Protein AF-0000000079972178 (afdb_homodimer)

Nearest PDB structures (foldseek):
  8ex5-assembly1_A  TM=1.505E-01  e=4.177E-01  Homo sapiens
  8ex5-assembly1_A  TM=1.492E-01  e=4.693E-01  Homo sapiens
  5vkq-assembly1_A  TM=1.082E-01  e=9.577E+00  Drosophila melanogaster

Solvent-accessible surface area (backbone atoms only — not comparable to full-atom values): 44166 Å² total; per-residue (Å²): 116,69,73,61,49,54,52,50,52,55,50,65,38,71,70,68,71,46,70,82,56,60,73,91,51,39,32,58,31,10,51,38,16,53,45,40,55,24,51,50,48,26,58,51,31,45,69,74,38,28,32,25,27,43,89,39,68,30,82,67,69,59,65,69,32,46,50,36,15,52,68,45,11,67,79,51,28,20,63,67,46,51,54,51,44,50,44,23,52,47,31,32,52,71,50,45,65,38,73,75,38,78,46,62,68,51,45,30,48,50,57,56,28,50,54,39,43,54,44,48,38,49,50,52,49,50,50,51,41,44,53,59,43,40,73,39,84,54,57,68,51,48,49,48,33,59,75,71,63,46,70,58,58,71,69,47,45,61,50,89,46,68,62,25,46,50,36,16,61,56,41,45,80,68,50,88,62,61,49,52,53,20,30,44,14,43,35,31,50,84,55,60,55,31,55,58,25,49,48,56,48,49,48,50,54,50,53,57,50,54,58,43,45,79,61,35,30,69,70,52,39,54,52,50,50,50,50,49,26,52,51,22,46,38,58,65,39,66,49,25,45,27,47,46,19,38,51,52,40,46,32,57,75,71,57,53,35,45,61,48,39,61,50,34,54,66,61,84,91,46,61,42,53,43,60,63,58,29,49,49,30,28,49,53,12,50,50,47,43,45,43,25,61,50,71,36,50,89,54,53,65,58,69,57,38,76,20,44,19,76,61,34,75,13,41,55,15,77,82,64,66,81,83,36,86,68,80,49,68,38,48,46,30,30,47,51,15,50,48,54,46,47,70,54,34,65,70,56,29,56,61,25,48,34,64,70,32,28,56,41,20,75,39,29,67,32,38,66,61,40,40,38,51,45,43,66,43,60,29,46,52,49,34,51,54,37,44,73,73,66,46,53,69,68,61,30,47,52,53,33,48,68,50,41,52,59,48,39,54,51,50,17,51,51,42,26,61,68,33,49,46,39,22,53,52,48,23,54,52,51,51,52,59,46,44,106,119,67,73,61,48,53,52,48,52,56,50,65,38,72,70,70,72,45,71,83,55,60,75,89,51,39,33,58,30,9,52,37,16,53,45,39,55,23,49,50,48,26,57,50,31,45,69,75,38,30,32,25,28,42,88,38,69,32,84,67,69,58,64,69,32,44,50,36,14,50,70,46,10,66,77,50,28,20,62,65,47,52,53,51,45,49,45,22,51,49,31,33,53,71,49,46,65,36,75,74,39,79,47,64,67,50,45,32,49,50,58,56,28,50,52,38,44,53,45,48,40,49,51,52,51,50,50,51,41,44,52,59,43,39,74,39,83,53,56,69,51,48,48,49,32,60,74,70,64,46,69,58,58,70,68,46,46,62,52,88,45,67,60,27,46,51,36,16,62,54,40,44,80,69,49,88,62,62,50,50,53,20,30,43,13,42,35,31,50,83,54,59,55,32,54,57,25,50,48,56,49,48,46,50,55,50,53,59,50,56,56,43,45,79,62,35,32,69,72,52,39,54,53,50,49,50,51,48,26,51,53,22,46,39,58,64,40,64,50,26,45,25,47,47,19,38,51,50,40,47,31,56,75,71,56,53,36,46,61,50,40,60,50,33,53,67,61,83,94,47,61,40,52,44,61,65,58,28,49,49,32,29,49,52,13,51,49,46,42,44,41,25,60,51,69,38,51,89,54,53,65,56,68,57,38,76,18,45,19,78,63,34,77,12,41,55,15,77,82,66,68,82,82,36,85,71,80,48,69,39,47,45,29,28,47,51,15,49,48,53,45,47,68,52,34,63,69,54,28,55,62,25,48,34,64,70,32,28,58,40,19,75,36,28,68,32,38,65,63,41,40,37,51,46,43,66,44,62,30,47,52,49,34,52,55,36,45,72,73,65,47,54,69,68,60,30,46,52,53,33,50,68,50,42,51,60,49,37,54,52,50,18,51,49,44,27,60,67,31,50,47,39,22,54,52,48,23,54,51,50,50,53,61,44,44,107

Secondary structure (DSSP, 8-state):
-HHHHHHHHHHH-SSGGGGG--GGGHHHHHHHHHHHHHHHHHHHHHHH-GGGSTT-S-----HHHHHHIIIIITTSS-HHHHHHHHHHHHHHHHTHHHHH---HHHHHHHHHHHHHHHHHHHHHHHHHHHHHHHSS--HHHHHHHHHHT--SS-PPPP--SHHHHHHHHHHTTT--S-GGGSHHHHHSGGG-THHHHHHHHHHHHHHHHHHHGGGS-HHHHHHHHHHHHHHHHHTT-THHHHHHHHHHHHHHHHS-HHHHHHH-EEETTEEE-SHHHHHHHHHHHHHHHIIIIII-GGGTTGGGGGSB-TTTTSSBSTT--TTS----HHHHHHHHHHHHHHHH-HHHHHHHT-HHHHHHHHTHHHHHHHHHHHIIIIIHHHHHHHHHTT--HHHHHHHHHHHHHHHHHHHHHHHIIIIIHHHHHHHHHHHHHHH-/-HHHHHHHHHHH-SSGGGGG--GGGHHHHHHHHHHHHHHHHHHHHHHH-GGGSTT-S-----HHHHHHIIIIITTSS-HHHHHHHHHHHHHHHHTHHHHH---HHHHHHHHHHHHHHHHHHHHHHHHHHHHHHHSS--HHHHHHHHHHT--SS-PPPP--SHHHHHHHHHHTTT--S-GGGSHHHHHSGGG-THHHHHHHHHHHHHHHHHHHGGGS-HHHHHHHHHHHHHHHHHTT-THHHHHHHHHHHHHHHHS-HHHHHHH-EEETTEEE-SHHHHHHHHHHHHHHHIIIIII-GGGTTGGGGGSB-TTTTSSBSTT--TTS----HHHHHHHHHHHHHHHH-HHHHHHHT-HHHHHHHHTHHHHHHHHHHHIIIIIHHHHHHHHHTT--HHHHHHHHHHHHHHHHHHHHHHHIIIIIHHHHHHHHHHHHHHH-

Sequence (872 aa):
MSLQDNRLSAFFSSKSYDAGRIASHDYLLGLRGILVIQSFLFVFFQTFLPAAVADSKNTEGPLYQIVFRKLFSVLFWNESLIYSFIIFISARTVCLPFLKNTSRAVCSSSIFRRNVRLWIPTFAIFSLSAAAFSTTSTDYITEFLTVTGNISTTTPMRLRNFLVYFNSMFDIFWLTKWYGSQAANKAFPSGTLWIVSVLYQQSYTVYMTMIIVPYTRKSWRVKALLFFILTAWWVQSWAWYSITGLLIADAVCNMNFQFRSRCGFRVGKIGIPMWPLYAVLVFVGVLLQYLFIAWKPEKRDNELYGHTGLYTDGSLNEKVDVEQPQARVDNYLIILGVMLWVETYEGVQSLLKCKILVEMGKRSFSVFLVQPVLIYTAGIKMYMQMHATGANHEAATFACLVVCLPLVALASEIFYRAFDLPSIAIAKEVWEWVRKMSLQDNRLSAFFSSKSYDAGRIASHDYLLGLRGILVIQSFLFVFFQTFLPAAVADSKNTEGPLYQIVFRKLFSVLFWNESLIYSFIIFISARTVCLPFLKNTSRAVCSSSIFRRNVRLWIPTFAIFSLSAAAFSTTSTDYITEFLTVTGNISTTTPMRLRNFLVYFNSMFDIFWLTKWYGSQAANKAFPSGTLWIVSVLYQQSYTVYMTMIIVPYTRKSWRVKALLFFILTAWWVQSWAWYSITGLLIADAVCNMNFQFRSRCGFRVGKIGIPMWPLYAVLVFVGVLLQYLFIAWKPEKRDNELYGHTGLYTDGSLNEKVDVEQPQARVDNYLIILGVMLWVETYEGVQSLLKCKILVEMGKRSFSVFLVQPVLIYTAGIKMYMQMHATGANHEAATFACLVVCLPLVALASEIFYRAFDLPSIAIAKEVWEWVRK

Radius of gyration: 29.61 Å; Cα contacts (8 Å, |Δi|>4): 1288; chains: 2; bounding box: 57×90×88 Å

pLDDT: mean 90.45, std 12.61, range [32.09, 98.75]

Foldseek 3Di:
DVVVVVVVVVLLDPVVLCPVPPLVVLLLLLVLLLLLQLQLVQLLCLQQPQCQAFPGPCVDDDPVSLVNNLPPNLPRNHPLLSLLLVLLSLLLPLCQQCLVPVDPLSLVLSLLLVCLLLLFLLVVLLVVLLCQQQVDPLVLSVVLCVVSVNPRFDRADHQPDVVSSVVLSVVLQVDQDPLQPGNSLSNFFPSSSSSSSLSNVLSVVSSVLSVPQVPDDPVVSLVVLVVVLVVCVQQQHSNVSSSLSVSLSCCLSPVVNLVDQQQDDDPDPDRDHNLVVLVVLQVVLSVVSSCCRNNNVVCVCVQQQNHFCPPDDRHGVPPD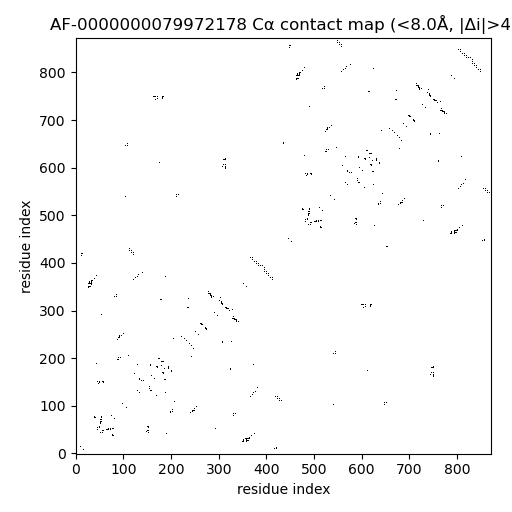DPSGNGDDSSSSSNSSSVVSCCSRDVVSSVVSSDPSSSVSSLLSVLLSSQLRSCCSRVVSVQLVVCVVVPDDSVVSSVVSCVPSVVVSVVRSVVSCSVTNSSSSVVSVVVSVVVVD/DVVVVVVVVVLLDPVVLCVVPPLVVLLLLLVLLLLLQLQLVQLLCLQQPQCLAFPGPCVDDDPVSLVNNLPPNLPRNHPLLSLLLVLLSLLLPLCQQCLVPVDPLSLVLSLLLVCLLLLFLLVVLLVVLLCQDQVDPLVLSVVLCVVSVNPRFDGADHQPDVVSSVVLSVVLQVDDDPLQPGNSLSNFFPSSSSSSSLSNVLSVVSSVLSVPQVPDDPVVSLVVLVVVLVVCVQAQHSNVSSSVSVSLSNCLSPVVNLVDQQQDDDPDPDRDHNLVVLVVLQVVLSVVSSCCRNNNVVCVCVQQQNHFCPPDDRHGVPPDDPSGRGDDSSSSSNSSSVVSCCSHDPVSSVVSSDPSSSVSSLLSVLLSSQLRSCCSPVVSVQLVVCVVVPDDSVVSSVVSCVPSVVVSVVRSVVSCSVTNSSSSVVSVVVSVVVVD

Structure (mmCIF, N/CA/C/O backbone):
data_AF-0000000079972178-model_v1
#
loop_
_entity.id
_entity.type
_entity.pdbx_description
1 polymer 'Acyltransferase 3 domain-containing protein'
#
loop_
_atom_site.group_PDB
_atom_site.id
_atom_site.type_symbol
_atom_site.label_atom_id
_atom_site.label_alt_id
_atom_site.label_comp_id
_atom_site.label_asym_id
_atom_site.label_entity_id
_atom_site.label_seq_id
_atom_site.pdbx_PDB_ins_code
_atom_site.Cartn_x
_atom_site.Cartn_y
_atom_site.Cartn_z
_atom_site.occupancy
_atom_site.B_iso_or_equiv
_atom_site.auth_seq_id
_atom_site.auth_comp_id
_atom_site.auth_asym_id
_atom_site.auth_atom_id
_atom_site.pdbx_PDB_model_num
ATOM 1 N N . MET A 1 1 ? -22.094 -36.125 22.297 1 33.69 1 MET A N 1
ATOM 2 C CA . MET A 1 1 ? -20.953 -36.688 21.547 1 33.69 1 MET A CA 1
ATOM 3 C C . MET A 1 1 ? -21.312 -36.844 20.078 1 33.69 1 MET A C 1
ATOM 5 O O . MET A 1 1 ? -20.438 -36.719 19.219 1 33.69 1 MET A O 1
ATOM 9 N N . SER A 1 2 ? -22.531 -37.156 19.781 1 43.5 2 SER A N 1
ATOM 10 C CA . SER A 1 2 ? -22.969 -37.531 18.438 1 43.5 2 SER A CA 1
ATOM 11 C C . SER A 1 2 ? -23.141 -36.281 17.578 1 43.5 2 SER A C 1
ATOM 13 O O . SER A 1 2 ? -22.875 -36.312 16.375 1 43.5 2 SER A O 1
ATOM 15 N N . LEU A 1 3 ? -23.672 -35.188 18.109 1 45.03 3 LEU A N 1
ATOM 16 C CA . LEU A 1 3 ? -23.906 -33.969 17.328 1 45.03 3 LEU A CA 1
ATOM 17 C C . LEU A 1 3 ? -22.578 -33.312 16.953 1 45.03 3 LEU A C 1
ATOM 19 O O . LEU A 1 3 ? -22.5 -32.625 15.93 1 45.03 3 LEU A O 1
ATOM 23 N N . GLN A 1 4 ? -21.562 -33.5 17.797 1 42.53 4 GLN A N 1
ATOM 24 C CA . GLN A 1 4 ? -20.25 -32.906 17.531 1 42.53 4 GLN A CA 1
ATOM 25 C C . GLN A 1 4 ? -19.531 -33.625 16.406 1 42.53 4 GLN A C 1
ATOM 27 O O . GLN A 1 4 ? -18.75 -33.031 15.672 1 42.53 4 GLN A O 1
ATOM 32 N N . ASP A 1 5 ? -19.75 -34.938 16.359 1 45.69 5 ASP A N 1
ATOM 33 C CA . ASP A 1 5 ? -19.094 -35.75 15.344 1 45.69 5 ASP A CA 1
ATOM 34 C C . ASP A 1 5 ? -19.594 -35.406 13.945 1 45.69 5 ASP A C 1
ATOM 36 O O . ASP A 1 5 ? -18.812 -35.375 12.984 1 45.69 5 ASP A O 1
ATOM 40 N N . ASN A 1 6 ? -20.844 -35.094 13.805 1 43.38 6 ASN A N 1
ATOM 41 C CA . ASN A 1 6 ? -21.375 -34.812 12.477 1 43.38 6 ASN A CA 1
ATOM 42 C C . ASN A 1 6 ? -20.875 -33.438 11.977 1 43.38 6 ASN A C 1
ATOM 44 O O . ASN A 1 6 ? -20.859 -33.188 10.773 1 43.38 6 ASN A O 1
ATOM 48 N N . ARG A 1 7 ? -20.672 -32.656 12.883 1 46.34 7 ARG A N 1
ATOM 49 C CA . ARG A 1 7 ? -20.172 -31.344 12.461 1 46.34 7 ARG A CA 1
ATOM 50 C C . ARG A 1 7 ? -18.734 -31.438 11.961 1 46.34 7 ARG A C 1
ATOM 52 O O . ARG A 1 7 ? -18.359 -30.75 11.008 1 46.34 7 ARG A O 1
ATOM 59 N N . LEU A 1 8 ? -18.047 -32.344 12.594 1 43.62 8 LEU A N 1
ATOM 60 C CA . LEU A 1 8 ? -16.672 -32.531 12.18 1 43.62 8 LEU A CA 1
ATOM 61 C C . LEU A 1 8 ? -16.594 -33.219 10.828 1 43.62 8 LEU A C 1
ATOM 63 O O . LEU A 1 8 ? -15.742 -32.875 10 1 43.62 8 LEU A O 1
ATOM 67 N N . SER A 1 9 ? -17.312 -34.25 10.734 1 45.38 9 SER A N 1
ATOM 68 C CA . SER A 1 9 ? -17.297 -34.906 9.43 1 45.38 9 SER A CA 1
ATOM 69 C C . SER A 1 9 ? -17.781 -33.969 8.328 1 45.38 9 SER A C 1
ATOM 71 O O . SER A 1 9 ? -17.281 -34.031 7.207 1 45.38 9 SER A O 1
ATOM 73 N N . ALA A 1 10 ? -18.75 -33.281 8.633 1 46.72 10 ALA A N 1
ATOM 74 C CA . ALA A 1 10 ? -19.25 -32.312 7.645 1 46.72 10 ALA A CA 1
ATOM 75 C C . ALA A 1 10 ? -18.188 -31.25 7.34 1 46.72 10 ALA A C 1
ATOM 77 O O . ALA A 1 10 ? -18.109 -30.75 6.219 1 46.72 10 ALA A O 1
ATOM 78 N N . PHE A 1 11 ? -17.438 -31.062 8.367 1 45.28 11 PHE A N 1
ATOM 79 C CA . PHE A 1 11 ? -16.328 -30.109 8.258 1 45.28 11 PHE A CA 1
ATOM 80 C C . PHE A 1 11 ? -15.289 -30.609 7.273 1 45.28 11 PHE A C 1
ATOM 82 O O . PHE A 1 11 ? -14.609 -29.812 6.617 1 45.28 11 PHE A O 1
ATOM 89 N N . PHE A 1 12 ? -15.148 -31.891 7.203 1 44.22 12 PHE A N 1
ATOM 90 C CA . PHE A 1 12 ? -14.117 -32.469 6.355 1 44.22 12 PHE A CA 1
ATOM 91 C C . PHE A 1 12 ? -14.688 -32.875 5 1 44.22 12 PHE A C 1
ATOM 93 O O . PHE A 1 12 ? -13.945 -33.312 4.113 1 44.22 12 PHE A O 1
ATOM 100 N N . SER A 1 13 ? -15.922 -32.812 4.914 1 44.81 13 SER A N 1
ATOM 101 C CA . SER A 1 13 ? -16.438 -33.25 3.627 1 44.81 13 SER A CA 1
ATOM 102 C C . SER A 1 13 ? -16.344 -32.156 2.572 1 44.81 13 SER A C 1
ATOM 104 O O . SER A 1 13 ? -16.656 -31 2.842 1 44.81 13 SER A O 1
ATOM 106 N N . SER A 1 14 ? -15.648 -32.469 1.562 1 47.78 14 SER A N 1
ATOM 107 C CA . SER A 1 14 ? -15.383 -31.609 0.417 1 47.78 14 SER A CA 1
ATOM 108 C C . SER A 1 14 ? -16.672 -31.125 -0.221 1 47.78 14 SER A C 1
ATOM 110 O O . SER A 1 14 ? -16.656 -30.203 -1.047 1 47.78 14 SER A O 1
ATOM 112 N N . LYS A 1 15 ? -17.766 -31.828 -0.078 1 47.5 15 LYS A N 1
ATOM 113 C CA . LYS A 1 15 ? -18.984 -31.547 -0.835 1 47.5 15 LYS A CA 1
ATOM 114 C C . LYS A 1 15 ? -19.594 -30.203 -0.414 1 47.5 15 LYS A C 1
ATOM 116 O O . LYS A 1 15 ? -20.109 -29.469 -1.248 1 47.5 15 LYS A O 1
ATOM 121 N N . SER A 1 16 ? -19.641 -30.016 0.737 1 40.75 16 SER A N 1
ATOM 122 C CA . SER A 1 16 ? -20.359 -28.859 1.254 1 40.75 16 SER A CA 1
ATOM 123 C C . SER A 1 16 ? -19.625 -27.562 0.939 1 40.75 16 SER A C 1
ATOM 125 O O . SER A 1 16 ? -20.219 -26.484 0.964 1 40.75 16 SER A O 1
ATOM 127 N N . TYR A 1 17 ? -18.438 -27.578 0.76 1 44.22 17 TYR A N 1
ATOM 128 C CA . TYR A 1 17 ? -17.656 -26.359 0.621 1 44.22 17 TYR A CA 1
ATOM 129 C C . TYR A 1 17 ? -17.688 -25.844 -0.816 1 44.22 17 TYR A C 1
ATOM 131 O O . TYR A 1 17 ? -17.219 -24.75 -1.104 1 44.22 17 TYR A O 1
ATOM 139 N N . ASP A 1 18 ? -18.328 -26.719 -1.65 1 44.34 18 ASP A N 1
ATOM 140 C CA . ASP A 1 18 ? -18.516 -26.344 -3.051 1 44.34 18 ASP A CA 1
ATOM 141 C C . ASP A 1 18 ? -19.641 -25.328 -3.205 1 44.34 18 ASP A C 1
ATOM 143 O O . ASP A 1 18 ? -19.969 -24.922 -4.324 1 44.34 18 ASP A O 1
ATOM 147 N N . ALA A 1 19 ? -20.312 -25.062 -2.156 1 41.72 19 ALA A N 1
ATOM 148 C CA . ALA A 1 19 ? -21.5 -24.234 -2.305 1 41.72 19 ALA A CA 1
ATOM 149 C C . ALA A 1 19 ? -21.156 -22.875 -2.918 1 41.72 19 ALA A C 1
ATOM 151 O O . ALA A 1 19 ? -21.953 -22.297 -3.664 1 41.72 19 ALA A O 1
ATOM 152 N N . GLY A 1 20 ? -20.062 -22.25 -2.713 1 46.41 20 GLY A N 1
ATOM 153 C CA . GLY A 1 20 ? -19.766 -20.953 -3.293 1 46.41 20 GLY A CA 1
ATOM 154 C C . GLY A 1 20 ? -19.141 -21.047 -4.672 1 46.41 20 GLY A C 1
ATOM 155 O O . GLY A 1 20 ? -18.859 -20.016 -5.289 1 46.41 20 GLY A O 1
ATOM 156 N N . ARG A 1 21 ? -19 -22.25 -5.098 1 51.5 21 ARG A N 1
ATOM 157 C CA . ARG A 1 21 ? -18.453 -22.547 -6.418 1 51.5 21 ARG A CA 1
ATOM 158 C C . ARG A 1 21 ? -19.516 -22.406 -7.5 1 51.5 21 ARG A C 1
ATOM 160 O O . ARG A 1 21 ? -20.609 -22.938 -7.375 1 51.5 21 ARG A O 1
ATOM 167 N N . ILE A 1 22 ? -19.234 -21.438 -8.398 1 56.94 22 ILE A N 1
ATOM 168 C CA . ILE A 1 22 ? -20.062 -21.312 -9.586 1 56.94 22 ILE A CA 1
ATOM 169 C C . ILE A 1 22 ? -19.609 -22.312 -10.648 1 56.94 22 ILE A C 1
ATOM 171 O O . ILE A 1 22 ? -18.625 -22.078 -11.359 1 56.94 22 ILE A O 1
ATOM 175 N N . ALA A 1 23 ? -20.156 -23.5 -10.695 1 57.47 23 ALA A N 1
ATOM 176 C CA . ALA A 1 23 ? -19.828 -24.625 -11.57 1 57.47 23 ALA A CA 1
ATOM 177 C C . ALA A 1 23 ? -19.531 -24.141 -12.984 1 57.47 23 ALA A C 1
ATOM 179 O O . ALA A 1 23 ? -18.703 -24.719 -13.688 1 57.47 23 ALA A O 1
ATOM 180 N N . SER A 1 24 ? -20.125 -23.078 -13.273 1 70.88 24 SER A N 1
ATOM 181 C CA . SER A 1 24 ? -19.953 -22.578 -14.633 1 70.88 24 SER A CA 1
ATOM 182 C C . SER A 1 24 ? -18.547 -22.016 -14.844 1 70.88 24 SER A C 1
ATOM 184 O O . SER A 1 24 ? -18.109 -21.859 -15.984 1 70.88 24 SER A O 1
ATOM 186 N N . HIS A 1 25 ? -17.75 -21.953 -13.727 1 80.81 25 HIS A N 1
ATOM 187 C CA . HIS A 1 25 ? -16.422 -21.375 -13.891 1 80.81 25 HIS A CA 1
ATOM 188 C C . HIS A 1 25 ? -15.336 -22.391 -13.547 1 80.81 25 HIS A C 1
ATOM 190 O O . HIS A 1 25 ? -14.211 -22 -13.195 1 80.81 25 HIS A O 1
ATOM 196 N N . ASP A 1 26 ? -15.625 -23.656 -13.711 1 90.25 26 ASP A N 1
ATOM 197 C CA . ASP A 1 26 ? -14.688 -24.734 -13.391 1 90.25 26 ASP A CA 1
ATOM 198 C C . ASP A 1 26 ? -13.492 -24.719 -14.352 1 90.25 26 ASP A C 1
ATOM 200 O O . ASP A 1 26 ? -12.438 -25.281 -14.047 1 90.25 26 ASP A O 1
ATOM 204 N N . TYR A 1 27 ? -13.703 -24.172 -15.469 1 94.5 27 TYR A N 1
ATOM 205 C CA . TYR A 1 27 ? -12.586 -24.078 -16.406 1 94.5 27 TYR A CA 1
ATOM 206 C C . TYR A 1 27 ? -11.445 -23.25 -15.82 1 94.5 27 TYR A C 1
ATOM 208 O O . TYR A 1 27 ? -10.281 -23.453 -16.156 1 94.5 27 TYR A O 1
ATOM 216 N N . LEU A 1 28 ? -11.719 -22.344 -14.93 1 95.69 28 LEU A N 1
ATOM 217 C CA . LEU A 1 28 ? -10.672 -21.562 -14.266 1 95.69 28 LEU A CA 1
ATOM 218 C C . LEU A 1 28 ? -9.883 -22.438 -13.297 1 95.69 28 LEU A C 1
ATOM 220 O O . LEU A 1 28 ? -8.672 -22.266 -13.133 1 95.69 28 LEU A O 1
ATOM 224 N N . LEU A 1 29 ? -10.539 -23.391 -12.68 1 95.88 29 LEU A N 1
ATOM 225 C CA . LEU A 1 29 ? -9.844 -24.359 -11.836 1 95.88 29 LEU A CA 1
ATOM 226 C C . LEU A 1 29 ? -8.922 -25.25 -12.664 1 95.88 29 LEU A C 1
ATOM 228 O O . LEU A 1 29 ? -7.832 -25.609 -12.219 1 95.88 29 LEU A O 1
ATOM 232 N N . GLY A 1 30 ? -9.461 -25.594 -13.805 1 97.5 30 GLY A N 1
ATOM 233 C CA . GLY A 1 30 ? -8.609 -26.359 -14.703 1 97.5 30 GLY A CA 1
ATOM 234 C C . GLY A 1 30 ? -7.344 -25.609 -15.086 1 97.5 30 GLY A C 1
ATOM 235 O O . GLY A 1 30 ? -6.27 -26.203 -15.164 1 97.5 30 GLY A O 1
ATOM 236 N N . LEU A 1 31 ? -7.5 -24.344 -15.352 1 97.19 31 LEU A N 1
ATOM 237 C CA . LEU A 1 31 ? -6.344 -23.516 -15.656 1 97.19 31 LEU A CA 1
ATOM 238 C C . LEU A 1 31 ? -5.367 -23.484 -14.492 1 97.19 31 LEU A C 1
ATOM 240 O O . LEU A 1 31 ? -4.152 -23.547 -14.688 1 97.19 31 LEU A O 1
ATOM 244 N N . ARG A 1 32 ? -5.836 -23.406 -13.289 1 97.38 32 ARG A N 1
ATOM 245 C CA . ARG A 1 32 ? -4.996 -23.469 -12.094 1 97.38 32 ARG A CA 1
ATOM 246 C C . ARG A 1 32 ? -4.266 -24.812 -12.016 1 97.38 32 ARG A C 1
ATOM 248 O O . ARG A 1 32 ? -3.141 -24.875 -11.523 1 97.38 32 ARG A O 1
ATOM 255 N N . GLY A 1 33 ? -5.012 -25.828 -12.477 1 98 33 GLY A N 1
ATOM 256 C CA . GLY A 1 33 ? -4.387 -27.141 -12.516 1 98 33 GLY A CA 1
ATOM 257 C C . GLY A 1 33 ? -3.143 -27.172 -13.383 1 98 33 GLY A C 1
ATOM 258 O O . GLY A 1 33 ? -2.143 -27.797 -13.016 1 98 33 GLY A O 1
ATOM 259 N N . ILE A 1 34 ? -3.201 -26.5 -14.477 1 98.12 34 ILE A N 1
ATOM 260 C CA . ILE A 1 34 ? -2.039 -26.422 -15.352 1 98.12 34 ILE A CA 1
ATOM 261 C C . ILE A 1 34 ? -0.908 -25.688 -14.648 1 98.12 34 ILE A C 1
ATOM 263 O O . ILE A 1 34 ? 0.253 -26.094 -14.719 1 98.12 34 ILE A O 1
ATOM 267 N N . LEU A 1 35 ? -1.23 -24.688 -13.93 1 98.25 35 LEU A N 1
ATOM 268 C CA . LEU A 1 35 ? -0.233 -23.891 -13.227 1 98.25 35 LEU A CA 1
ATOM 269 C C . LEU A 1 35 ? 0.406 -24.688 -12.094 1 98.25 35 LEU A C 1
ATOM 271 O O . LEU A 1 35 ? 1.574 -24.484 -11.766 1 98.25 35 LEU A O 1
ATOM 275 N N . VAL A 1 36 ? -0.354 -25.609 -11.547 1 98 36 VAL A N 1
ATOM 276 C CA . VAL A 1 36 ? 0.178 -26.5 -10.516 1 98 36 VAL A CA 1
ATOM 277 C C . VAL A 1 36 ? 1.317 -27.344 -11.086 1 98 36 VAL A C 1
ATOM 279 O O . VAL A 1 36 ? 2.389 -27.438 -10.484 1 98 36 VAL A O 1
ATOM 282 N N . ILE A 1 37 ? 1.066 -27.859 -12.227 1 98 37 ILE A N 1
ATOM 283 C CA . ILE A 1 37 ? 2.072 -28.688 -12.883 1 98 37 ILE A CA 1
ATOM 284 C C . ILE A 1 37 ? 3.307 -27.844 -13.195 1 98 37 ILE A C 1
ATOM 286 O O . ILE A 1 37 ? 4.434 -28.25 -12.906 1 98 37 ILE A O 1
ATOM 290 N N . GLN A 1 38 ? 3.064 -26.719 -13.68 1 98.5 38 GLN A N 1
ATOM 291 C CA . GLN A 1 38 ? 4.16 -25.828 -14.055 1 98.5 38 GLN A CA 1
ATOM 292 C C . GLN A 1 38 ? 4.945 -25.375 -12.82 1 98.5 38 GLN A C 1
ATOM 294 O O . GLN A 1 38 ? 6.176 -25.297 -12.859 1 98.5 38 GLN A O 1
ATOM 299 N N . SER A 1 39 ? 4.23 -25.062 -11.797 1 98.19 39 SER A N 1
ATOM 300 C CA . SER A 1 39 ? 4.891 -24.609 -10.57 1 98.19 39 SER A CA 1
ATOM 301 C C . SER A 1 39 ? 5.758 -25.719 -9.977 1 98.19 39 SER A C 1
ATOM 303 O O . SER A 1 39 ? 6.852 -25.453 -9.477 1 98.19 39 SER A O 1
ATOM 305 N N . PHE A 1 40 ? 5.297 -26.922 -9.977 1 98.25 40 PHE A N 1
ATOM 306 C CA . PHE A 1 40 ? 6.102 -28.031 -9.492 1 98.25 40 PHE A CA 1
ATOM 307 C C . PHE A 1 40 ? 7.379 -28.172 -10.305 1 98.25 40 PHE A C 1
ATOM 309 O O . PHE A 1 40 ? 8.469 -28.344 -9.75 1 98.25 40 PHE A O 1
ATOM 316 N N . LEU A 1 41 ? 7.172 -28.141 -11.602 1 98.19 41 LEU A N 1
ATOM 317 C CA . LEU A 1 41 ? 8.328 -28.25 -12.477 1 98.19 41 LEU A CA 1
ATOM 318 C C . LEU A 1 41 ? 9.336 -27.141 -12.211 1 98.19 41 LEU A C 1
ATOM 320 O O . LEU A 1 41 ? 10.547 -27.375 -12.203 1 98.19 41 LEU A O 1
ATOM 324 N N . PHE A 1 42 ? 8.891 -26.016 -12 1 98.25 42 PHE A N 1
ATOM 325 C CA . PHE A 1 42 ? 9.781 -24.891 -11.742 1 98.25 42 PHE A CA 1
ATOM 326 C C . PHE A 1 42 ? 10.594 -25.125 -10.477 1 98.25 42 PHE A C 1
ATOM 328 O O . PHE A 1 42 ? 11.82 -25.031 -10.492 1 98.25 42 PHE A O 1
ATOM 335 N N . VAL A 1 43 ? 9.914 -25.406 -9.383 1 98.25 43 VAL A N 1
ATOM 336 C CA . VAL A 1 43 ? 10.602 -25.547 -8.102 1 98.25 43 VAL A CA 1
ATOM 337 C C . VAL A 1 43 ? 11.594 -26.719 -8.188 1 98.25 43 VAL A C 1
ATOM 339 O O . VAL A 1 43 ? 12.727 -26.609 -7.707 1 98.25 43 VAL A O 1
ATOM 342 N N . PHE A 1 44 ? 11.172 -27.781 -8.844 1 98.44 44 PHE A N 1
ATOM 343 C CA . PHE A 1 44 ? 12.039 -28.953 -8.961 1 98.44 44 PHE A CA 1
ATOM 344 C C . PHE A 1 44 ? 13.258 -28.641 -9.812 1 98.44 44 PHE A C 1
ATOM 346 O O . PHE A 1 44 ? 14.391 -28.922 -9.414 1 98.44 44 PHE A O 1
ATOM 353 N N . PHE A 1 45 ? 13.047 -28.031 -10.93 1 98.19 45 PHE A N 1
ATOM 354 C CA . PHE A 1 45 ? 14.156 -27.781 -11.844 1 98.19 45 PHE A CA 1
ATOM 355 C C . PHE A 1 45 ? 15.062 -26.672 -11.305 1 98.19 45 PHE A C 1
ATOM 357 O O . PHE A 1 45 ? 16.281 -26.703 -11.5 1 98.19 45 PHE A O 1
ATOM 364 N N . GLN A 1 46 ? 14.492 -25.703 -10.688 1 97.75 46 GLN A N 1
ATOM 365 C CA . GLN A 1 46 ? 15.312 -24.656 -10.078 1 97.75 46 GLN A CA 1
ATOM 366 C C . GLN A 1 46 ? 16.266 -25.25 -9.031 1 97.75 46 GLN A C 1
ATOM 368 O O . GLN A 1 46 ? 17.375 -24.75 -8.859 1 97.75 46 GLN A O 1
ATOM 373 N N . THR A 1 47 ? 15.805 -26.281 -8.438 1 98.06 47 THR A N 1
ATOM 374 C CA . THR A 1 47 ? 16.594 -26.891 -7.375 1 98.06 47 THR A CA 1
ATOM 375 C C . THR A 1 47 ? 17.641 -27.844 -7.957 1 98.06 47 THR A C 1
ATOM 377 O O . THR A 1 47 ? 18.812 -27.766 -7.621 1 98.06 47 THR A O 1
ATOM 380 N N . PHE A 1 48 ? 17.281 -28.703 -8.922 1 98.12 48 PHE A N 1
ATOM 381 C CA . PHE A 1 48 ? 18.141 -29.812 -9.312 1 98.12 48 PHE A CA 1
ATOM 382 C C . PHE A 1 48 ? 18.75 -29.578 -10.688 1 98.12 48 PHE A C 1
ATOM 384 O O . PHE A 1 48 ? 19.781 -30.156 -11.031 1 98.12 48 PHE A O 1
ATOM 391 N N . LEU A 1 49 ? 18.062 -28.797 -11.508 1 97.81 49 LEU A N 1
ATOM 392 C CA . LEU A 1 49 ? 18.531 -28.469 -12.852 1 97.81 49 LEU A CA 1
ATOM 393 C C . LEU A 1 49 ? 18.453 -26.969 -13.109 1 97.81 49 LEU A C 1
ATOM 395 O O . LEU A 1 49 ? 17.766 -26.531 -14.031 1 97.81 49 LEU A O 1
ATOM 399 N N . PRO A 1 50 ? 19.234 -26.219 -12.383 1 97.06 50 PRO A N 1
ATOM 400 C CA . PRO A 1 50 ? 19.062 -24.75 -12.43 1 97.06 50 PRO A CA 1
ATOM 401 C C . PRO A 1 50 ? 19.359 -24.172 -13.812 1 97.06 50 PRO A C 1
ATOM 403 O O . PRO A 1 50 ? 18.766 -23.172 -14.203 1 97.06 50 PRO A O 1
ATOM 406 N N . ALA A 1 51 ? 20.188 -24.75 -14.594 1 97.31 51 ALA A N 1
ATOM 407 C CA . ALA A 1 51 ? 20.547 -24.219 -15.906 1 97.31 51 ALA A CA 1
ATOM 408 C C . ALA A 1 51 ? 19.406 -24.422 -16.906 1 97.31 51 ALA A C 1
ATOM 410 O O . ALA A 1 51 ? 19.438 -23.844 -18 1 97.31 51 ALA A O 1
ATOM 411 N N . ALA A 1 52 ? 18.422 -25.156 -16.484 1 97.75 52 ALA A N 1
ATOM 412 C CA . ALA A 1 52 ? 17.312 -25.469 -17.375 1 97.75 52 ALA A CA 1
ATOM 413 C C . ALA A 1 52 ? 16.141 -24.516 -17.156 1 97.75 52 ALA A C 1
ATOM 415 O O . ALA A 1 52 ? 15.078 -24.656 -17.781 1 97.75 52 ALA A O 1
ATOM 416 N N . VAL A 1 53 ? 16.312 -23.547 -16.344 1 97.75 53 VAL A N 1
ATOM 417 C CA . VAL A 1 53 ? 15.188 -22.703 -15.93 1 97.75 53 VAL A CA 1
ATOM 418 C C . VAL A 1 53 ? 15.336 -21.312 -16.547 1 97.75 53 VAL A C 1
ATOM 420 O O . VAL A 1 53 ? 16.438 -20.766 -16.594 1 97.75 53 VAL A O 1
ATOM 423 N N . ALA A 1 54 ? 14.18 -20.781 -16.969 1 95.88 54 ALA A N 1
ATOM 424 C CA . ALA A 1 54 ? 14.133 -19.422 -17.5 1 95.88 54 ALA A CA 1
ATOM 425 C C . ALA A 1 54 ? 14.594 -18.406 -16.453 1 95.88 54 ALA A C 1
ATOM 427 O O . ALA A 1 54 ? 14.227 -18.5 -15.289 1 95.88 54 ALA A O 1
ATOM 428 N N . ASP A 1 55 ? 15.445 -17.422 -16.859 1 92.88 55 ASP A N 1
ATOM 429 C CA . ASP A 1 55 ? 15.945 -16.328 -16.016 1 92.88 55 ASP A CA 1
ATOM 430 C C . ASP A 1 55 ? 16.859 -16.859 -14.914 1 92.88 55 ASP A C 1
ATOM 432 O O . ASP A 1 55 ? 16.984 -16.25 -13.852 1 92.88 55 ASP A O 1
ATOM 436 N N . SER A 1 56 ? 17.453 -18.031 -15.18 1 93.75 56 SER A N 1
ATOM 437 C CA . SER A 1 56 ? 18.344 -18.625 -14.195 1 93.75 56 SER A CA 1
ATOM 438 C C . SER A 1 56 ? 19.656 -17.844 -14.086 1 93.75 56 SER A C 1
ATOM 440 O O . SER A 1 56 ? 20.109 -17.25 -15.062 1 93.75 56 SER A O 1
ATOM 442 N N . LYS A 1 57 ? 20.203 -17.875 -12.93 1 93.81 57 LYS A N 1
ATOM 443 C CA . LYS A 1 57 ? 21.516 -17.297 -12.734 1 93.81 57 LYS A CA 1
ATOM 444 C C . LYS A 1 57 ? 22.609 -18.234 -13.219 1 93.81 57 LYS A C 1
ATOM 446 O O . LYS A 1 57 ? 23.75 -17.812 -13.422 1 93.81 57 LYS A O 1
ATOM 451 N N . ASN A 1 58 ? 22.234 -19.531 -13.344 1 96.38 58 ASN A N 1
ATOM 452 C CA . ASN A 1 58 ? 23.141 -20.516 -13.93 1 96.38 58 ASN A CA 1
ATOM 453 C C . ASN A 1 58 ? 23.109 -20.469 -15.453 1 96.38 58 ASN A C 1
ATOM 455 O O . ASN A 1 58 ? 22.391 -21.266 -16.078 1 96.38 58 ASN A O 1
ATOM 459 N N . THR A 1 59 ? 23.906 -19.688 -16.047 1 91.94 59 THR A N 1
ATOM 460 C CA . THR A 1 59 ? 23.844 -19.453 -17.484 1 91.94 59 THR A CA 1
ATOM 461 C C . THR A 1 59 ? 24.594 -20.562 -18.234 1 91.94 59 THR A C 1
ATOM 463 O O . THR A 1 59 ? 24.359 -20.766 -19.422 1 91.94 59 THR A O 1
ATOM 466 N N . GLU A 1 60 ? 25.438 -21.219 -17.484 1 93.5 60 GLU A N 1
ATOM 467 C CA . GLU A 1 60 ? 26.203 -22.297 -18.094 1 93.5 60 GLU A CA 1
ATOM 468 C C . GLU A 1 60 ? 25.828 -23.656 -17.484 1 93.5 60 GLU A C 1
ATOM 470 O O . GLU A 1 60 ? 25.344 -23.719 -16.359 1 93.5 60 GLU A O 1
ATOM 475 N N . GLY A 1 61 ? 25.906 -24.734 -18.266 1 93.19 61 GLY A N 1
ATOM 476 C CA . GLY A 1 61 ? 25.578 -26.094 -17.828 1 93.19 61 GLY A CA 1
ATOM 477 C C . GLY A 1 61 ? 25.547 -27.078 -18.969 1 93.19 61 GLY A C 1
ATOM 478 O O . GLY A 1 61 ? 25.922 -26.75 -20.109 1 93.19 61 GLY A O 1
ATOM 479 N N . PRO A 1 62 ? 25.156 -28.281 -18.656 1 94.81 62 PRO A N 1
ATOM 480 C CA . PRO A 1 62 ? 25.062 -29.266 -19.719 1 94.81 62 PRO A CA 1
ATOM 481 C C . PRO A 1 62 ? 24.156 -28.812 -20.875 1 94.81 62 PRO A C 1
ATOM 483 O O . PRO A 1 62 ? 23.156 -28.109 -20.641 1 94.81 62 PRO A O 1
ATOM 486 N N . LEU A 1 63 ? 24.453 -29.25 -22.016 1 95.69 63 LEU A N 1
ATOM 487 C CA . LEU A 1 63 ? 23.766 -28.812 -23.219 1 95.69 63 LEU A CA 1
ATOM 488 C C . LEU A 1 63 ? 22.281 -29.078 -23.125 1 95.69 63 LEU A C 1
ATOM 490 O O . LEU A 1 63 ? 21.469 -28.25 -23.547 1 95.69 63 LEU A O 1
ATOM 494 N N . TYR A 1 64 ? 21.922 -30.25 -22.641 1 96 64 TYR A N 1
ATOM 495 C CA . TYR A 1 64 ? 20.5 -30.578 -22.578 1 96 64 TYR A CA 1
ATOM 496 C C . TYR A 1 64 ? 19.75 -29.609 -21.688 1 96 64 TYR A C 1
ATOM 498 O O . TYR A 1 64 ? 18.594 -29.281 -21.953 1 96 64 TYR A O 1
ATOM 506 N N . GLN A 1 65 ? 20.344 -29.125 -20.609 1 96.62 65 GLN A N 1
ATOM 507 C CA . GLN A 1 65 ? 19.688 -28.141 -19.734 1 96.62 65 GLN A CA 1
ATOM 508 C C . GLN A 1 65 ? 19.531 -26.812 -20.453 1 96.62 65 GLN A C 1
ATOM 510 O O . GLN A 1 65 ? 18.484 -26.172 -20.344 1 96.62 65 GLN A O 1
ATOM 515 N N . ILE A 1 66 ? 20.516 -26.438 -21.172 1 96.06 66 ILE A N 1
ATOM 516 C CA . ILE A 1 66 ? 20.469 -25.188 -21.922 1 96.06 66 ILE A CA 1
ATOM 517 C C . ILE A 1 66 ? 19.359 -25.266 -22.969 1 96.06 66 ILE A C 1
ATOM 519 O O . ILE A 1 66 ? 18.609 -24.297 -23.156 1 96.06 66 ILE A O 1
ATOM 523 N N . VAL A 1 67 ? 19.266 -26.391 -23.609 1 96.25 67 VAL A N 1
ATOM 524 C CA . VAL A 1 67 ? 18.219 -26.578 -24.609 1 96.25 67 VAL A CA 1
ATOM 525 C C . VAL A 1 67 ? 16.844 -26.516 -23.938 1 96.25 67 VAL A C 1
ATOM 527 O O . VAL A 1 67 ? 15.922 -25.875 -24.469 1 96.25 67 VAL A O 1
ATOM 530 N N . PHE A 1 68 ? 16.688 -27.125 -22.781 1 96.94 68 PHE A N 1
ATOM 531 C CA . PHE A 1 68 ? 15.43 -27.078 -22.016 1 96.94 68 PHE A CA 1
ATOM 532 C C . PHE A 1 68 ? 15.07 -25.656 -21.641 1 96.94 68 PHE A C 1
ATOM 534 O O . PHE A 1 68 ? 13.906 -25.25 -21.734 1 96.94 68 PHE A O 1
ATOM 541 N N . ARG A 1 69 ? 16.047 -24.906 -21.234 1 96.88 69 ARG A N 1
ATOM 542 C CA . ARG A 1 69 ? 15.828 -23.516 -20.828 1 96.88 69 ARG A CA 1
ATOM 543 C C . ARG A 1 69 ? 15.312 -22.672 -21.984 1 96.88 69 ARG A C 1
ATOM 545 O O . ARG A 1 69 ? 14.32 -21.969 -21.859 1 96.88 69 ARG A O 1
ATOM 552 N N . LYS A 1 70 ? 15.922 -22.812 -23.141 1 95.62 70 LYS A N 1
ATOM 553 C CA . LYS A 1 70 ? 15.664 -21.938 -24.281 1 95.62 70 LYS A CA 1
ATOM 554 C C . LYS A 1 70 ? 14.414 -22.359 -25.031 1 95.62 70 LYS A C 1
ATOM 556 O O . LYS A 1 70 ? 13.711 -21.531 -25.594 1 95.62 70 LYS A O 1
ATOM 561 N N . LEU A 1 71 ? 14.094 -23.609 -24.953 1 96 71 LEU A N 1
ATOM 562 C CA . LEU A 1 71 ? 12.992 -24.094 -25.781 1 96 71 LEU A CA 1
ATOM 563 C C . LEU A 1 71 ? 11.734 -24.297 -24.953 1 96 71 LEU A C 1
ATOM 565 O O . LEU A 1 71 ? 10.625 -24.016 -25.422 1 96 71 LEU A O 1
ATOM 569 N N . PHE A 1 72 ? 11.852 -24.797 -23.766 1 97.12 72 PHE A N 1
ATOM 570 C CA . PHE A 1 72 ? 10.672 -25.266 -23.047 1 97.12 72 PHE A CA 1
ATOM 571 C C . PHE A 1 72 ? 10.398 -24.375 -21.828 1 97.12 72 PHE A C 1
ATOM 573 O O . PHE A 1 72 ? 9.25 -23.969 -21.594 1 97.12 72 PHE A O 1
ATOM 580 N N . SER A 1 73 ? 11.414 -24 -21.078 1 97.5 73 SER A N 1
ATOM 581 C CA . SER A 1 73 ? 11.227 -23.297 -19.812 1 97.5 73 SER A CA 1
ATOM 582 C C . SER A 1 73 ? 10.539 -21.953 -20.016 1 97.5 73 SER A C 1
ATOM 584 O O . SER A 1 73 ? 9.812 -21.469 -19.141 1 97.5 73 SER A O 1
ATOM 586 N N . VAL A 1 74 ? 10.711 -21.375 -21.156 1 96.44 74 VAL A N 1
ATOM 587 C CA . VAL A 1 74 ? 10.172 -20.062 -21.484 1 96.44 74 VAL A CA 1
ATOM 588 C C . VAL A 1 74 ? 8.656 -20.062 -21.281 1 96.44 74 VAL A C 1
ATOM 590 O O . VAL A 1 74 ? 8.086 -19.078 -20.797 1 96.44 74 VAL A O 1
ATOM 593 N N . LEU A 1 75 ? 8.031 -21.203 -21.484 1 96 75 LEU A N 1
ATOM 594 C CA . LEU A 1 75 ? 6.574 -21.234 -21.438 1 96 75 LEU A CA 1
ATOM 595 C C . LEU A 1 75 ? 6.078 -22.172 -20.344 1 96 75 LEU A C 1
ATOM 597 O O . LEU A 1 75 ? 4.953 -22.031 -19.859 1 96 75 LEU A O 1
ATOM 601 N N . PHE A 1 76 ? 6.898 -23.078 -19.922 1 97 76 PHE A N 1
ATOM 602 C CA . PHE A 1 76 ? 6.324 -24.188 -19.156 1 97 76 PHE A CA 1
ATOM 603 C C . PHE A 1 76 ? 6.723 -24.109 -17.688 1 97 76 PHE A C 1
ATOM 605 O O . PHE A 1 76 ? 5.926 -24.438 -16.812 1 97 76 PHE A O 1
ATOM 612 N N . TRP A 1 77 ? 7.969 -23.828 -17.422 1 97.81 77 TRP A N 1
ATOM 613 C CA . TRP A 1 77 ? 8.344 -23.672 -16.016 1 97.81 77 TRP A CA 1
ATOM 614 C C . TRP A 1 77 ? 9.102 -22.359 -15.805 1 97.81 77 TRP A C 1
ATOM 616 O O . TRP A 1 77 ? 10.195 -22.359 -15.234 1 97.81 77 TRP A O 1
ATOM 626 N N . ASN A 1 78 ? 8.477 -21.312 -16.297 1 97.81 78 ASN A N 1
ATOM 627 C CA . ASN A 1 78 ? 8.906 -19.938 -16.125 1 97.81 78 ASN A CA 1
ATOM 628 C C . ASN A 1 78 ? 8.281 -19.297 -14.883 1 97.81 78 ASN A C 1
ATOM 630 O O . ASN A 1 78 ? 7.078 -19.031 -14.859 1 97.81 78 ASN A O 1
ATOM 634 N N . GLU A 1 79 ? 9.109 -19.078 -13.906 1 97.31 79 GLU A N 1
ATOM 635 C CA . GLU A 1 79 ? 8.633 -18.547 -12.625 1 97.31 79 GLU A CA 1
ATOM 636 C C . GLU A 1 79 ? 7.793 -17.297 -12.828 1 97.31 79 GLU A C 1
ATOM 638 O O . GLU A 1 79 ? 6.672 -17.203 -12.328 1 97.31 79 GLU A O 1
ATOM 643 N N . SER A 1 80 ? 8.305 -16.328 -13.539 1 97.25 80 SER A N 1
ATOM 644 C CA . SER A 1 80 ? 7.652 -15.047 -13.742 1 97.25 80 SER A CA 1
ATOM 645 C C . SER A 1 80 ? 6.277 -15.219 -14.383 1 97.25 80 SER A C 1
ATOM 647 O O . SER A 1 80 ? 5.301 -14.602 -13.938 1 97.25 80 SER A O 1
ATOM 649 N N . LEU A 1 81 ? 6.156 -16.031 -15.32 1 98.44 81 LEU A N 1
ATOM 650 C CA . LEU A 1 81 ? 4.898 -16.25 -16.031 1 98.44 81 LEU A CA 1
ATOM 651 C C . LEU A 1 81 ? 3.896 -16.984 -15.133 1 98.44 81 LEU A C 1
ATOM 653 O O . LEU A 1 81 ? 2.732 -16.578 -15.055 1 98.44 81 LEU A O 1
ATOM 657 N N . ILE A 1 82 ? 4.355 -18 -14.477 1 98.44 82 ILE A N 1
ATOM 658 C CA . ILE A 1 82 ? 3.496 -18.844 -13.641 1 98.44 82 ILE A CA 1
ATOM 659 C C . ILE A 1 82 ? 2.852 -17.984 -12.555 1 98.44 82 ILE A C 1
ATOM 661 O O . ILE A 1 82 ? 1.627 -17.953 -12.414 1 98.44 82 ILE A O 1
ATOM 665 N N . TYR A 1 83 ? 3.631 -17.25 -11.844 1 97.88 83 TYR A N 1
ATOM 666 C CA . TYR A 1 83 ? 3.113 -16.531 -10.688 1 97.88 83 TYR A CA 1
ATOM 667 C C . TYR A 1 83 ? 2.334 -15.289 -11.125 1 97.88 83 TYR A C 1
ATOM 669 O O . TYR A 1 83 ? 1.373 -14.891 -10.461 1 97.88 83 TYR A O 1
ATOM 677 N N . SER A 1 84 ? 2.721 -14.688 -12.227 1 98.5 84 SER A N 1
ATOM 678 C CA . SER A 1 84 ? 1.892 -13.625 -12.781 1 98.5 84 SER A CA 1
ATOM 679 C C . SER A 1 84 ? 0.504 -14.133 -13.148 1 98.5 84 SER A C 1
ATOM 681 O O . SER A 1 84 ? -0.496 -13.445 -12.938 1 98.5 84 SER A O 1
ATOM 683 N N . PHE A 1 85 ? 0.502 -15.312 -13.703 1 98.69 85 PHE A N 1
ATOM 684 C CA . PHE A 1 85 ? -0.765 -15.93 -14.086 1 98.69 85 PHE A CA 1
ATOM 685 C C . PHE A 1 85 ? -1.622 -16.203 -12.859 1 98.69 85 PHE A C 1
ATOM 687 O O . PHE A 1 85 ? -2.834 -15.984 -12.875 1 98.69 85 PHE A O 1
ATOM 694 N N . ILE A 1 86 ? -0.993 -16.641 -11.828 1 98.25 86 ILE A N 1
ATOM 695 C CA . ILE A 1 86 ? -1.688 -16.922 -10.586 1 98.25 86 ILE A CA 1
ATOM 696 C C . ILE A 1 86 ? -2.301 -15.648 -10.016 1 98.25 86 ILE A C 1
ATOM 698 O O . ILE A 1 86 ? -3.441 -15.656 -9.547 1 98.25 86 ILE A O 1
ATOM 702 N N . ILE A 1 87 ? -1.585 -14.57 -10.055 1 98.19 87 ILE A N 1
ATOM 703 C CA . ILE A 1 87 ? -2.088 -13.281 -9.578 1 98.19 87 ILE A CA 1
ATOM 704 C C . ILE A 1 87 ? -3.299 -12.867 -10.414 1 98.19 87 ILE A C 1
ATOM 706 O O . ILE A 1 87 ? -4.316 -12.438 -9.859 1 98.19 87 ILE A O 1
ATOM 710 N N . PHE A 1 88 ? -3.199 -13.062 -11.695 1 98.56 88 PHE A N 1
ATOM 711 C CA . PHE A 1 88 ? -4.258 -12.688 -12.625 1 98.56 88 PHE A CA 1
ATOM 712 C C . PHE A 1 88 ? -5.52 -13.492 -12.359 1 98.56 88 PHE A C 1
ATOM 714 O O . PHE A 1 88 ? -6.605 -12.93 -12.203 1 98.56 88 PHE A O 1
ATOM 721 N N . ILE A 1 89 ? -5.387 -14.758 -12.227 1 97.69 89 ILE A N 1
ATOM 722 C CA . ILE A 1 89 ? -6.535 -15.641 -12.055 1 97.69 89 ILE A CA 1
ATOM 723 C C . ILE A 1 89 ? -7.16 -15.406 -10.68 1 97.69 89 ILE A C 1
ATOM 725 O O . ILE A 1 89 ? -8.383 -15.461 -10.531 1 97.69 89 ILE A O 1
ATOM 729 N N . SER A 1 90 ? -6.34 -15.18 -9.727 1 96.62 90 SER A N 1
ATOM 730 C CA . SER A 1 90 ? -6.852 -14.891 -8.391 1 96.62 90 SER A CA 1
ATOM 731 C C . SER A 1 90 ? -7.762 -13.664 -8.406 1 96.62 90 SER A C 1
ATOM 733 O O . SER A 1 90 ? -8.852 -13.688 -7.824 1 96.62 90 SER A O 1
ATOM 735 N N . ALA A 1 91 ? -7.32 -12.672 -9.055 1 96.62 91 ALA A N 1
ATOM 736 C CA . ALA A 1 91 ? -8.109 -11.445 -9.148 1 96.62 91 ALA A CA 1
ATOM 737 C C . ALA A 1 91 ? -9.391 -11.672 -9.953 1 96.62 91 ALA A C 1
ATOM 739 O O . ALA A 1 91 ? -10.438 -11.109 -9.633 1 96.62 91 ALA A O 1
ATOM 740 N N . ARG A 1 92 ? -9.328 -12.508 -10.961 1 96.25 92 ARG A N 1
ATOM 741 C CA . ARG A 1 92 ? -10.469 -12.828 -11.812 1 96.25 92 ARG A CA 1
ATOM 742 C C . ARG A 1 92 ? -11.531 -13.602 -11.031 1 96.25 92 ARG A C 1
ATOM 744 O O . ARG A 1 92 ? -12.727 -13.492 -11.32 1 96.25 92 ARG A O 1
ATOM 751 N N . THR A 1 93 ? -11.156 -14.258 -9.992 1 93.38 93 THR A N 1
ATOM 752 C CA . THR A 1 93 ? -12.078 -15.172 -9.32 1 93.38 93 THR A CA 1
ATOM 753 C C . THR A 1 93 ? -12.57 -14.57 -8.008 1 93.38 93 THR A C 1
ATOM 755 O O . THR A 1 93 ? -13.703 -14.82 -7.594 1 93.38 93 THR A O 1
ATOM 758 N N . VAL A 1 94 ? -11.812 -13.727 -7.363 1 91.56 94 VAL A N 1
ATOM 759 C CA . VAL A 1 94 ? -12.133 -13.242 -6.023 1 91.56 94 VAL A CA 1
ATOM 760 C C . VAL A 1 94 ? -13.336 -12.305 -6.082 1 91.56 94 VAL A C 1
ATOM 762 O O . VAL A 1 94 ? -14.062 -12.156 -5.102 1 91.56 94 VAL A O 1
ATOM 765 N N . CYS A 1 95 ? -13.617 -11.742 -7.152 1 90.06 95 CYS A N 1
ATOM 766 C CA . CYS A 1 95 ? -14.68 -10.75 -7.273 1 90.06 95 CYS A CA 1
ATOM 767 C C . CYS A 1 95 ? -16 -11.406 -7.664 1 90.06 95 CYS A C 1
ATOM 769 O O . CYS A 1 95 ? -17.047 -10.75 -7.691 1 90.06 95 CYS A O 1
ATOM 771 N N . LEU A 1 96 ? -16.078 -12.664 -7.945 1 87.75 96 LEU A N 1
ATOM 772 C CA . LEU A 1 96 ? -17.219 -13.344 -8.531 1 87.75 96 LEU A CA 1
ATOM 773 C C . LEU A 1 96 ? -18.422 -13.266 -7.602 1 87.75 96 LEU A C 1
ATOM 775 O O . LEU A 1 96 ? -19.547 -12.961 -8.039 1 87.75 96 LEU A O 1
ATOM 779 N N . PRO A 1 97 ? -18.234 -13.508 -6.328 1 82.44 97 PRO A N 1
ATOM 780 C CA . PRO A 1 97 ? -19.391 -13.43 -5.449 1 82.44 97 PRO A CA 1
ATOM 781 C C . PRO A 1 97 ? -20.047 -12.055 -5.457 1 82.44 97 PRO A C 1
ATOM 783 O O . PRO A 1 97 ? -21.281 -11.945 -5.398 1 82.44 97 PRO A O 1
ATOM 786 N N . PHE A 1 98 ? -19.312 -11.117 -5.629 1 80.56 98 PHE A N 1
ATOM 787 C CA . PHE A 1 98 ? -19.812 -9.758 -5.617 1 80.56 98 PHE A CA 1
ATOM 788 C C . PHE A 1 98 ? -20.5 -9.414 -6.938 1 80.56 98 PHE A C 1
ATOM 790 O O . PHE A 1 98 ? -21.469 -8.648 -6.969 1 80.56 98 PHE A O 1
ATOM 797 N N . LEU A 1 99 ? -19.938 -9.891 -7.953 1 82.31 99 LEU A N 1
ATOM 798 C CA . LEU A 1 99 ? -20.516 -9.609 -9.266 1 82.31 99 LEU A CA 1
ATOM 799 C C . LEU A 1 99 ? -21.844 -10.32 -9.445 1 82.31 99 LEU A C 1
ATOM 801 O O . LEU A 1 99 ? -22.719 -9.844 -10.172 1 82.31 99 LEU A O 1
ATOM 805 N N . LYS A 1 100 ? -22 -11.391 -8.727 1 77.69 100 LYS A N 1
ATOM 806 C CA . LYS A 1 100 ? -23.25 -12.133 -8.789 1 77.69 100 LYS A CA 1
ATOM 807 C C . LYS A 1 100 ? -24.312 -11.516 -7.879 1 77.69 100 LYS A C 1
ATOM 809 O O . LYS A 1 100 ? -25.484 -11.414 -8.25 1 77.69 100 LYS A O 1
ATOM 814 N N . ASN A 1 101 ? -23.859 -11.227 -6.66 1 79.88 101 ASN A N 1
ATOM 815 C CA . ASN A 1 101 ? -24.703 -10.547 -5.684 1 79.88 101 ASN A CA 1
ATOM 816 C C . ASN A 1 101 ? -24.016 -9.32 -5.105 1 79.88 101 ASN A C 1
ATOM 818 O O . ASN A 1 101 ? -23.141 -9.438 -4.242 1 79.88 101 ASN A O 1
ATOM 822 N N . THR A 1 102 ? -24.562 -8.195 -5.488 1 74.75 102 THR A N 1
ATOM 823 C CA . THR A 1 102 ? -23.859 -6.953 -5.172 1 74.75 102 THR A CA 1
ATOM 824 C C . THR A 1 102 ? -24.281 -6.434 -3.799 1 74.75 102 THR A C 1
ATOM 826 O O . THR A 1 102 ? -24.109 -5.25 -3.5 1 74.75 102 THR A O 1
ATOM 829 N N . SER A 1 103 ? -24.75 -7.387 -3.014 1 75.81 103 SER A N 1
ATOM 830 C CA . SER A 1 103 ? -25.141 -6.918 -1.688 1 75.81 103 SER A CA 1
ATOM 831 C C . SER A 1 103 ? -23.922 -6.645 -0.817 1 75.81 103 SER A C 1
ATOM 833 O O . SER A 1 103 ? -22.859 -7.254 -1.007 1 75.81 103 SER A O 1
ATOM 835 N N . ARG A 1 104 ? -24.016 -5.777 0.076 1 72.81 104 ARG A N 1
ATOM 836 C CA . ARG A 1 104 ? -22.969 -5.375 1 1 72.81 104 ARG A CA 1
ATOM 837 C C . ARG A 1 104 ? -22.547 -6.539 1.894 1 72.81 104 ARG A C 1
ATOM 839 O O . ARG A 1 104 ? -21.375 -6.684 2.225 1 72.81 104 ARG A O 1
ATOM 846 N N . ALA A 1 105 ? -23.5 -7.258 2.234 1 77.5 105 ALA A N 1
ATOM 847 C CA . ALA A 1 105 ? -23.234 -8.383 3.129 1 77.5 105 ALA A CA 1
ATOM 848 C C . ALA A 1 105 ? -22.328 -9.414 2.463 1 77.5 105 ALA A C 1
ATOM 850 O O . ALA A 1 105 ? -21.453 -9.984 3.109 1 77.5 105 ALA A O 1
ATOM 851 N N . VAL A 1 106 ? -22.516 -9.516 1.233 1 80.69 106 VAL A N 1
ATOM 852 C CA . VAL A 1 106 ? -21.719 -10.508 0.501 1 80.69 106 VAL A CA 1
ATOM 853 C C . VAL A 1 106 ? -20.281 -10 0.333 1 80.69 106 VAL A C 1
ATOM 855 O O . VAL A 1 106 ? -19.328 -10.773 0.47 1 80.69 106 VAL A O 1
ATOM 858 N N . CYS A 1 107 ? -20.188 -8.711 0.093 1 80.25 107 CYS A N 1
ATOM 859 C CA . CYS A 1 107 ? -18.859 -8.133 -0.063 1 80.25 107 CYS A CA 1
ATOM 860 C C . CYS A 1 107 ? -18.078 -8.211 1.241 1 80.25 107 CYS A C 1
ATOM 862 O O . CYS A 1 107 ? -16.906 -8.625 1.25 1 80.25 107 CYS A O 1
ATOM 864 N N . SER A 1 108 ? -18.734 -7.828 2.309 1 83.75 108 SER A N 1
ATOM 865 C CA . SER A 1 108 ? -18.078 -7.863 3.615 1 83.75 108 SER A CA 1
ATOM 866 C C . SER A 1 108 ? -17.688 -9.289 3.996 1 83.75 108 SER A C 1
ATOM 868 O O . SER A 1 108 ? -16.594 -9.508 4.527 1 83.75 108 SER A O 1
ATOM 870 N N . SER A 1 109 ? -18.531 -10.188 3.723 1 86.12 109 SER A N 1
ATOM 871 C CA . SER A 1 109 ? -18.25 -11.586 4.023 1 86.12 109 SER A CA 1
ATOM 872 C C . SER A 1 109 ? -17.062 -12.102 3.221 1 86.12 109 SER A C 1
ATOM 874 O O . SER A 1 109 ? -16.188 -12.789 3.76 1 86.12 109 SER A O 1
ATOM 876 N N . SER A 1 110 ? -17.016 -11.719 1.959 1 86.06 110 SER A N 1
ATOM 877 C CA . SER A 1 110 ? -15.93 -12.164 1.089 1 86.06 110 SER A CA 1
ATOM 878 C C . SER A 1 110 ? -14.586 -11.625 1.559 1 86.06 110 SER A C 1
ATOM 880 O O . SER A 1 110 ? -13.586 -12.344 1.558 1 86.06 110 SER A O 1
ATOM 882 N N . ILE A 1 111 ? -14.617 -10.391 1.941 1 87.69 111 ILE A N 1
ATOM 883 C CA . ILE A 1 111 ? -13.391 -9.75 2.391 1 87.69 111 ILE A CA 1
ATOM 884 C C . ILE A 1 111 ? -12.898 -10.422 3.674 1 87.69 111 ILE A C 1
ATOM 886 O O . ILE A 1 111 ? -11.719 -10.75 3.797 1 87.69 111 ILE A O 1
ATOM 890 N N . PHE A 1 112 ? -13.789 -10.688 4.562 1 86.88 112 PHE A N 1
ATOM 891 C CA . PHE A 1 112 ? -13.438 -11.297 5.84 1 86.88 112 PHE A CA 1
ATOM 892 C C . PHE A 1 112 ? -12.938 -12.719 5.641 1 86.88 112 PHE A C 1
ATOM 894 O O . PHE A 1 112 ? -11.906 -13.109 6.199 1 86.88 112 PHE A O 1
ATOM 901 N N . ARG A 1 113 ? -13.562 -13.422 4.848 1 88.38 113 ARG A N 1
ATOM 902 C CA . ARG A 1 113 ? -13.242 -14.836 4.656 1 88.38 113 ARG A CA 1
ATOM 903 C C . ARG A 1 113 ? -11.898 -15 3.943 1 88.38 113 ARG A C 1
ATOM 905 O O . ARG A 1 113 ? -11.164 -15.953 4.203 1 88.38 113 ARG A O 1
ATOM 912 N N . ARG A 1 114 ? -11.633 -14.102 3.066 1 88.56 114 ARG A N 1
ATOM 913 C CA . ARG A 1 114 ? -10.375 -14.148 2.34 1 88.56 114 ARG A CA 1
ATOM 914 C C . ARG A 1 114 ? -9.188 -14.125 3.301 1 88.56 114 ARG A C 1
ATOM 916 O O . ARG A 1 114 ? -8.203 -14.836 3.096 1 88.56 114 ARG A O 1
ATOM 923 N N . ASN A 1 115 ? -9.305 -13.32 4.301 1 89.44 115 ASN A N 1
ATOM 924 C CA . ASN A 1 115 ? -8.234 -13.203 5.285 1 89.44 115 ASN A CA 1
ATOM 925 C C . ASN A 1 115 ? -7.992 -14.523 6.004 1 89.44 115 ASN A C 1
ATOM 927 O O . ASN A 1 115 ? -6.848 -14.984 6.102 1 89.44 115 ASN A O 1
ATOM 931 N N . VAL A 1 116 ? -9.031 -15.172 6.375 1 90.75 116 VAL A N 1
ATOM 932 C CA . VAL A 1 116 ? -8.922 -16.406 7.129 1 90.75 116 VAL A CA 1
ATOM 933 C C . VAL A 1 116 ? -8.438 -17.531 6.215 1 90.75 116 VAL A C 1
ATOM 935 O O . VAL A 1 116 ? -7.574 -18.328 6.594 1 90.75 116 VAL A O 1
ATOM 938 N N . ARG A 1 117 ? -8.898 -17.484 5.047 1 92.5 117 ARG A N 1
ATOM 939 C CA . ARG A 1 117 ? -8.586 -18.531 4.09 1 92.5 117 ARG A CA 1
ATOM 940 C C . ARG A 1 117 ? -7.105 -18.531 3.721 1 92.5 117 ARG A C 1
ATOM 942 O O . ARG A 1 117 ? -6.516 -19.578 3.479 1 92.5 117 ARG A O 1
ATOM 949 N N . LEU A 1 118 ? -6.527 -17.406 3.641 1 95.31 118 LEU A N 1
ATOM 950 C CA . LEU A 1 118 ? -5.117 -17.328 3.266 1 95.31 118 LEU A CA 1
ATOM 951 C C . LEU A 1 118 ? -4.219 -17.484 4.488 1 95.31 118 LEU A C 1
ATOM 953 O O . LEU A 1 118 ? -3.148 -18.078 4.402 1 95.31 118 LEU A O 1
ATOM 957 N N . TRP A 1 119 ? -4.727 -17.078 5.602 1 96.75 119 TRP A N 1
ATOM 958 C CA . TRP A 1 119 ? -3.887 -17.016 6.793 1 96.75 119 TRP A CA 1
ATOM 959 C C . TRP A 1 119 ? -3.631 -18.406 7.359 1 96.75 119 TRP A C 1
ATOM 961 O O . TRP A 1 119 ? -2.494 -18.75 7.688 1 96.75 119 TRP A O 1
ATOM 971 N N . ILE A 1 120 ? -4.539 -19.234 7.434 1 97.5 120 ILE A N 1
ATOM 972 C CA . ILE A 1 120 ? -4.434 -20.5 8.156 1 97.5 120 ILE A CA 1
ATOM 973 C C . ILE A 1 120 ? -3.467 -21.438 7.426 1 97.5 120 ILE A C 1
ATOM 975 O O . ILE A 1 120 ? -2.498 -21.922 8.016 1 97.5 120 ILE A O 1
ATOM 979 N N . PRO A 1 121 ? -3.674 -21.656 6.164 1 98.12 121 PRO A N 1
ATOM 980 C CA . PRO A 1 121 ? -2.713 -22.531 5.477 1 98.12 121 PRO A CA 1
ATOM 981 C C . PRO A 1 121 ? -1.303 -21.938 5.453 1 98.12 121 PRO A C 1
ATOM 983 O O . PRO A 1 121 ? -0.322 -22.672 5.59 1 98.12 121 PRO A O 1
ATOM 986 N N . THR A 1 122 ? -1.204 -20.641 5.266 1 98.44 122 THR A N 1
ATOM 987 C CA . THR A 1 122 ? 0.104 -20 5.246 1 98.44 122 THR A CA 1
ATOM 988 C C . THR A 1 122 ? 0.794 -20.125 6.598 1 98.44 122 THR A C 1
ATOM 990 O O . THR A 1 122 ? 1.99 -20.422 6.664 1 98.44 122 THR A O 1
ATOM 993 N N . PHE A 1 123 ? 0.02 -19.969 7.621 1 98.25 123 PHE A N 1
ATOM 994 C CA . PHE A 1 123 ? 0.55 -20.109 8.977 1 98.25 123 PHE A CA 1
ATOM 995 C C . PHE A 1 123 ? 1.066 -21.531 9.203 1 98.25 123 PHE A C 1
ATOM 997 O O . PHE A 1 123 ? 2.162 -21.719 9.734 1 98.25 123 PHE A O 1
ATOM 1004 N N . ALA A 1 124 ? 0.315 -22.438 8.812 1 98.25 124 ALA A N 1
ATOM 1005 C CA . ALA A 1 124 ? 0.671 -23.828 9.031 1 98.25 124 ALA A CA 1
ATOM 1006 C C . ALA A 1 124 ? 1.952 -24.188 8.281 1 98.25 124 ALA A C 1
ATOM 1008 O O . ALA A 1 124 ? 2.893 -24.734 8.875 1 98.25 124 ALA A O 1
ATOM 1009 N N . ILE A 1 125 ? 1.998 -23.875 7.039 1 98.38 125 ILE A N 1
ATOM 1010 C CA . ILE A 1 125 ? 3.137 -24.312 6.234 1 98.38 125 ILE A CA 1
ATOM 1011 C C . ILE A 1 125 ? 4.383 -23.531 6.648 1 98.38 125 ILE A C 1
ATOM 1013 O O . ILE A 1 125 ? 5.492 -24.062 6.629 1 98.38 125 ILE A O 1
ATOM 1017 N N . PHE A 1 126 ? 4.23 -22.25 6.879 1 98.06 126 PHE A N 1
ATOM 1018 C CA . PHE A 1 126 ? 5.367 -21.438 7.301 1 98.06 126 PHE A CA 1
ATOM 1019 C C . PHE A 1 126 ? 5.941 -21.953 8.617 1 98.06 126 PHE A C 1
ATOM 1021 O O . PHE A 1 126 ? 7.16 -21.984 8.797 1 98.06 126 PHE A O 1
ATOM 1028 N N . SER A 1 127 ? 5.07 -22.312 9.523 1 97.5 127 SER A N 1
ATOM 1029 C CA . SER A 1 127 ? 5.508 -22.875 10.797 1 97.5 127 SER A CA 1
ATOM 1030 C C . SER A 1 127 ? 6.234 -24.203 10.602 1 97.5 127 SER A C 1
ATOM 1032 O O . SER A 1 127 ? 7.262 -24.453 11.234 1 97.5 127 SER A O 1
ATOM 1034 N N . LEU A 1 128 ? 5.68 -25 9.727 1 96.56 128 LEU A N 1
ATOM 1035 C CA . LEU A 1 128 ? 6.34 -26.266 9.422 1 96.56 128 LEU A CA 1
ATOM 1036 C C . LEU A 1 128 ? 7.707 -26.016 8.789 1 96.56 128 LEU A C 1
ATOM 1038 O O . LEU A 1 128 ? 8.68 -26.703 9.125 1 96.56 128 LEU A O 1
ATOM 1042 N N . SER A 1 129 ? 7.719 -25.109 7.871 1 96.69 129 SER A N 1
ATOM 1043 C CA . SER A 1 129 ? 8.984 -24.75 7.23 1 96.69 129 SER A CA 1
ATOM 1044 C C . SER A 1 129 ? 9.984 -24.203 8.25 1 96.69 129 SER A C 1
ATOM 1046 O O . SER A 1 129 ? 11.164 -24.562 8.219 1 96.69 129 SER A O 1
ATOM 1048 N N . ALA A 1 130 ? 9.508 -23.328 9.102 1 94.69 130 ALA A N 1
ATOM 1049 C CA . ALA A 1 130 ? 10.367 -22.781 10.148 1 94.69 130 ALA A CA 1
ATOM 1050 C C . ALA A 1 130 ? 10.914 -23.891 11.039 1 94.69 130 ALA A C 1
ATOM 1052 O O . ALA A 1 130 ? 12.086 -23.875 11.422 1 94.69 130 ALA A O 1
ATOM 1053 N N . ALA A 1 131 ? 10.109 -24.828 11.375 1 94.12 131 ALA A N 1
ATOM 1054 C CA . ALA A 1 131 ? 10.531 -25.969 12.203 1 94.12 131 ALA A CA 1
ATOM 1055 C C . ALA A 1 131 ? 11.57 -26.812 11.469 1 94.12 131 ALA A C 1
ATOM 1057 O O . ALA A 1 131 ? 12.539 -27.266 12.078 1 94.12 131 ALA A O 1
ATOM 1058 N N . ALA A 1 132 ? 11.367 -26.969 10.25 1 94.25 132 ALA A N 1
ATOM 1059 C CA . A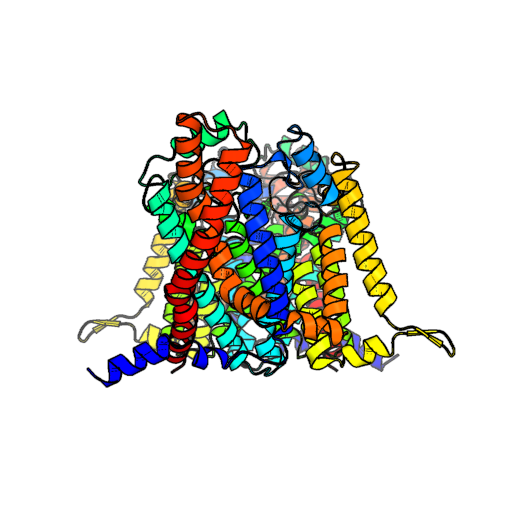LA A 1 132 ? 12.242 -27.828 9.453 1 94.25 132 ALA A CA 1
ATOM 1060 C C . ALA A 1 132 ? 13.602 -27.156 9.227 1 94.25 132 ALA A C 1
ATOM 1062 O O . ALA A 1 132 ? 14.633 -27.828 9.219 1 94.25 132 ALA A O 1
ATOM 1063 N N . PHE A 1 133 ? 13.625 -25.844 9.062 1 95.06 133 PHE A N 1
ATOM 1064 C CA . PHE A 1 133 ? 14.836 -25.203 8.555 1 95.06 133 PHE A CA 1
ATOM 1065 C C . PHE A 1 133 ? 15.453 -24.312 9.609 1 95.06 133 PHE A C 1
ATOM 1067 O O . PHE A 1 133 ? 16.562 -23.812 9.438 1 95.06 133 PHE A O 1
ATOM 1074 N N . SER A 1 134 ? 14.789 -24.047 10.656 1 90 134 SER A N 1
ATOM 1075 C CA . SER A 1 134 ? 15.352 -23.156 11.664 1 90 134 SER A CA 1
ATOM 1076 C C . SER A 1 134 ? 15.695 -23.906 12.945 1 90 134 SER A C 1
ATOM 1078 O O . SER A 1 134 ? 16.438 -23.391 13.789 1 90 134 SER A O 1
ATOM 1080 N N . THR A 1 135 ? 15.18 -25.062 13.117 1 84.75 135 THR A N 1
ATOM 1081 C CA . THR A 1 135 ? 15.5 -25.844 14.305 1 84.75 135 THR A CA 1
ATOM 1082 C C . THR A 1 135 ? 16.578 -26.891 14 1 84.75 135 THR A C 1
ATOM 1084 O O . THR A 1 135 ? 17.25 -27.375 14.906 1 84.75 135 THR A O 1
ATOM 1087 N N . THR A 1 136 ? 16.625 -27.219 12.773 1 81.75 136 THR A N 1
ATOM 1088 C CA . THR A 1 136 ? 17.641 -28.188 12.344 1 81.75 136 THR A CA 1
ATOM 1089 C C . THR A 1 136 ? 18.672 -27.516 11.445 1 81.75 136 THR A C 1
ATOM 1091 O O . THR A 1 136 ? 18.438 -26.438 10.922 1 81.75 136 THR A O 1
ATOM 1094 N N . SER A 1 137 ? 19.766 -28.188 11.289 1 84.25 137 SER A N 1
ATOM 1095 C CA . SER A 1 137 ? 20.828 -27.656 10.461 1 84.25 137 SER A CA 1
ATOM 1096 C C . SER A 1 137 ? 20.438 -27.609 8.984 1 84.25 137 SER A C 1
ATOM 1098 O O . SER A 1 137 ? 19.781 -28.531 8.492 1 84.25 137 SER A O 1
ATOM 1100 N N . THR A 1 138 ? 20.656 -26.5 8.344 1 92.38 138 THR A N 1
ATOM 1101 C CA . THR A 1 138 ? 20.438 -26.359 6.91 1 92.38 138 THR A CA 1
ATOM 1102 C C . THR A 1 138 ? 21.75 -26.516 6.141 1 92.38 138 THR A C 1
ATOM 1104 O O . THR A 1 138 ? 21.828 -26.156 4.969 1 92.38 138 THR A O 1
ATOM 1107 N N . ASP A 1 139 ? 22.703 -27.078 6.742 1 93.88 139 ASP A N 1
ATOM 1108 C CA . ASP A 1 139 ? 24.031 -27.25 6.152 1 93.88 139 ASP A CA 1
ATOM 1109 C C . ASP A 1 139 ? 23.969 -28.156 4.926 1 93.88 139 ASP A C 1
ATOM 1111 O O . ASP A 1 139 ? 24.719 -27.969 3.965 1 93.88 139 ASP A O 1
ATOM 1115 N N . TYR A 1 140 ? 23.141 -29.156 5.031 1 95.12 140 TYR A N 1
ATOM 1116 C CA . TYR A 1 140 ? 23.047 -30.094 3.912 1 95.12 140 TYR A CA 1
ATOM 1117 C C . TYR A 1 140 ? 22.578 -29.375 2.65 1 95.12 140 TYR A C 1
ATOM 1119 O O . TYR A 1 140 ? 22.922 -29.781 1.537 1 95.12 140 TYR A O 1
ATOM 1127 N N . ILE A 1 141 ? 21.781 -28.375 2.82 1 97.44 141 ILE A N 1
ATOM 1128 C CA . ILE A 1 141 ? 21.312 -27.609 1.67 1 97.44 141 ILE A CA 1
ATOM 1129 C C . ILE A 1 141 ? 22.469 -26.781 1.098 1 97.44 141 ILE A C 1
ATOM 1131 O O . ILE A 1 141 ? 22.672 -26.75 -0.119 1 97.44 141 ILE A O 1
ATOM 1135 N N . THR A 1 142 ? 23.188 -26.141 1.973 1 96.94 142 THR A N 1
ATOM 1136 C CA . THR A 1 142 ? 24.328 -25.344 1.544 1 96.94 142 THR A CA 1
ATOM 1137 C C . THR A 1 142 ? 25.359 -26.219 0.825 1 96.94 142 THR A C 1
ATOM 1139 O O . THR A 1 142 ? 25.906 -25.828 -0.208 1 96.94 142 THR A O 1
ATOM 1142 N N . GLU A 1 143 ? 25.594 -27.312 1.383 1 96.94 143 GLU A N 1
ATOM 1143 C CA . GLU A 1 143 ? 26.5 -28.266 0.759 1 96.94 143 GLU A CA 1
ATOM 1144 C C . GLU A 1 143 ? 25.984 -28.703 -0.607 1 96.94 143 GLU A C 1
ATOM 1146 O O . GLU A 1 143 ? 26.75 -28.781 -1.568 1 96.94 143 GLU A O 1
ATOM 1151 N N . PHE A 1 144 ? 24.781 -29.031 -0.681 1 97.75 144 PHE A N 1
ATOM 1152 C CA . PHE A 1 144 ? 24.141 -29.422 -1.933 1 97.75 144 PHE A CA 1
ATOM 1153 C C . PHE A 1 144 ? 24.328 -28.359 -3.002 1 97.75 144 PHE A C 1
ATOM 1155 O O . PHE A 1 144 ? 24.703 -28.656 -4.133 1 97.75 144 PHE A O 1
ATOM 1162 N N . LEU A 1 145 ? 24.031 -27.094 -2.643 1 97.5 145 LEU A N 1
ATOM 1163 C CA . LEU A 1 145 ? 24.156 -25.984 -3.59 1 97.5 145 LEU A CA 1
ATOM 1164 C C . LEU A 1 145 ? 25.594 -25.812 -4.039 1 97.5 145 LEU A C 1
ATOM 1166 O O . LEU A 1 145 ? 25.844 -25.5 -5.207 1 97.5 145 LEU A O 1
ATOM 1170 N N . THR A 1 146 ? 26.5 -26.062 -3.146 1 96.75 146 THR A N 1
ATOM 1171 C CA . THR A 1 146 ? 27.922 -25.938 -3.461 1 96.75 146 THR A CA 1
ATOM 1172 C C . THR A 1 146 ? 28.359 -27.062 -4.398 1 96.75 146 THR A C 1
ATOM 1174 O O . THR A 1 146 ? 29.016 -26.812 -5.406 1 96.75 146 THR A O 1
ATOM 1177 N N . VAL A 1 147 ? 27.953 -28.219 -4.102 1 94.94 147 VAL A N 1
ATOM 1178 C CA . VAL A 1 147 ? 28.375 -29.391 -4.867 1 94.94 147 VAL A CA 1
ATOM 1179 C C . VAL A 1 147 ? 27.766 -29.344 -6.27 1 94.94 147 VAL A C 1
ATOM 1181 O O . VAL A 1 147 ? 28.406 -29.75 -7.242 1 94.94 147 VAL A O 1
ATOM 1184 N N . THR A 1 148 ? 26.594 -28.906 -6.367 1 95.69 148 THR A N 1
ATOM 1185 C CA . THR A 1 148 ? 25.906 -28.875 -7.652 1 95.69 148 THR A CA 1
ATOM 1186 C C . THR A 1 148 ? 26.203 -27.562 -8.391 1 95.69 148 THR A C 1
ATOM 1188 O O . THR A 1 148 ? 25.875 -27.438 -9.57 1 95.69 148 THR A O 1
ATOM 1191 N N . GLY A 1 149 ? 26.797 -26.562 -7.664 1 96.06 149 GLY A N 1
ATOM 1192 C CA . GLY A 1 149 ? 27.078 -25.266 -8.258 1 96.06 149 GLY A CA 1
ATOM 1193 C C . GLY A 1 149 ? 25.812 -24.453 -8.531 1 96.06 149 GLY A C 1
ATOM 1194 O O . GLY A 1 149 ? 25.766 -23.672 -9.469 1 96.06 149 GLY A O 1
ATOM 1195 N N . ASN A 1 150 ? 24.766 -24.719 -7.84 1 97.44 150 ASN A N 1
ATOM 1196 C CA . ASN A 1 150 ? 23.5 -24.016 -8.008 1 97.44 150 ASN A CA 1
ATOM 1197 C C . ASN A 1 150 ? 23.531 -22.641 -7.359 1 97.44 150 ASN A C 1
ATOM 1199 O O . ASN A 1 150 ? 23.516 -22.531 -6.133 1 97.44 150 ASN A O 1
ATOM 1203 N N . ILE A 1 151 ? 23.516 -21.547 -8.172 1 96.25 151 ILE A N 1
ATOM 1204 C CA . ILE A 1 151 ? 23.578 -20.188 -7.641 1 96.25 151 ILE A CA 1
ATOM 1205 C C . ILE A 1 151 ? 22.234 -19.484 -7.883 1 96.25 151 ILE A C 1
ATOM 1207 O O . ILE A 1 151 ? 22.109 -18.281 -7.66 1 96.25 151 ILE A O 1
ATOM 1211 N N . SER A 1 152 ? 21.266 -20.25 -8.406 1 94.94 152 SER A N 1
ATOM 1212 C CA . SER A 1 152 ? 19.953 -19.688 -8.734 1 94.94 152 SER A CA 1
ATOM 1213 C C . SER A 1 152 ? 19.016 -19.734 -7.535 1 94.94 152 SER A C 1
ATOM 1215 O O . SER A 1 152 ? 17.922 -19.172 -7.574 1 94.94 152 SER A O 1
ATOM 1217 N N . THR A 1 153 ? 19.375 -20.406 -6.539 1 94.19 153 THR A N 1
ATOM 1218 C CA . THR A 1 153 ? 18.609 -20.438 -5.301 1 94.19 153 THR A CA 1
ATOM 1219 C C . THR A 1 153 ? 19.531 -20.312 -4.09 1 94.19 153 THR A C 1
ATOM 1221 O O . THR A 1 153 ? 20.75 -20.203 -4.246 1 94.19 153 THR A O 1
ATOM 1224 N N . THR A 1 154 ? 18.938 -20.109 -2.932 1 93.5 154 THR A N 1
ATOM 1225 C CA . THR A 1 154 ? 19.734 -19.906 -1.722 1 93.5 154 THR A CA 1
ATOM 1226 C C . THR A 1 154 ? 19.203 -20.781 -0.583 1 93.5 154 THR A C 1
ATOM 1228 O O . THR A 1 154 ? 18.078 -21.281 -0.65 1 93.5 154 THR A O 1
ATOM 1231 N N . THR A 1 155 ? 20.094 -21.031 0.316 1 96.75 155 THR A N 1
ATOM 1232 C CA . THR A 1 155 ? 19.672 -21.688 1.552 1 96.75 155 THR A CA 1
ATOM 1233 C C . THR A 1 155 ? 18.688 -20.812 2.322 1 96.75 155 THR A C 1
ATOM 1235 O O . THR A 1 155 ? 18.906 -19.609 2.484 1 96.75 155 THR A O 1
ATOM 1238 N N . PRO A 1 156 ? 17.547 -21.422 2.732 1 96.06 156 PRO A N 1
ATOM 1239 C CA . PRO A 1 156 ? 16.578 -20.625 3.492 1 96.06 156 PRO A CA 1
ATOM 1240 C C . PRO A 1 156 ? 17.188 -19.984 4.73 1 96.06 156 PRO A C 1
ATOM 1242 O O . PRO A 1 156 ? 18.016 -20.594 5.418 1 96.06 156 PRO A O 1
ATOM 1245 N N . MET A 1 157 ? 16.781 -18.766 4.93 1 94.38 157 MET A N 1
ATOM 1246 C CA . MET A 1 157 ? 17.219 -18.031 6.113 1 94.38 157 MET A CA 1
ATOM 1247 C C . MET A 1 157 ? 16.719 -18.703 7.387 1 94.38 157 MET A C 1
ATOM 1249 O O . MET A 1 157 ? 15.555 -19.094 7.461 1 94.38 157 MET A O 1
ATOM 1253 N N . ARG A 1 158 ? 17.609 -18.812 8.312 1 94.62 158 ARG A N 1
ATOM 1254 C CA . ARG A 1 158 ? 17.219 -19.375 9.602 1 94.62 158 ARG A CA 1
ATOM 1255 C C . ARG A 1 158 ? 16.625 -18.297 10.508 1 94.62 158 ARG A C 1
ATOM 1257 O O . ARG A 1 158 ? 17.188 -17.219 10.648 1 94.62 158 ARG A O 1
ATOM 1264 N N . LEU A 1 159 ? 15.516 -18.656 11.094 1 94.31 159 LEU A N 1
ATOM 1265 C CA . LEU A 1 159 ? 14.883 -17.75 12.047 1 94.31 159 LEU A CA 1
ATOM 1266 C C . LEU A 1 159 ? 15.508 -17.891 13.43 1 94.31 159 LEU A C 1
ATOM 1268 O O . LEU A 1 159 ? 15.32 -18.922 14.094 1 94.31 159 LEU A O 1
ATOM 1272 N N . ARG A 1 160 ? 16.156 -16.891 13.914 1 91.06 160 ARG A N 1
ATOM 1273 C CA . ARG A 1 160 ? 17.047 -16.922 15.078 1 91.06 160 ARG A CA 1
ATOM 1274 C C . ARG A 1 160 ? 16.25 -17.094 16.359 1 91.06 160 ARG A C 1
ATOM 1276 O O . ARG A 1 160 ? 16.734 -17.719 17.312 1 91.06 160 ARG A O 1
ATOM 1283 N N . ASN A 1 161 ? 15.109 -16.453 16.469 1 93.06 161 ASN A N 1
ATOM 1284 C CA . ASN A 1 161 ? 14.281 -16.516 17.672 1 93.06 161 ASN A CA 1
ATOM 1285 C C . ASN A 1 161 ? 12.797 -16.406 17.328 1 93.06 161 ASN A C 1
ATOM 1287 O O . ASN A 1 161 ? 12.43 -16.281 16.156 1 93.06 161 ASN A O 1
ATOM 1291 N N . PHE A 1 162 ? 12 -16.531 18.281 1 94.69 162 PHE A N 1
ATOM 1292 C CA . PHE A 1 162 ? 10.547 -16.547 18.109 1 94.69 162 PHE A CA 1
ATOM 1293 C C . PHE A 1 162 ? 10.055 -15.211 17.578 1 94.69 162 PHE A C 1
ATOM 1295 O O . PHE A 1 162 ? 9.109 -15.156 16.797 1 94.69 162 PHE A O 1
ATOM 1302 N N . LEU A 1 163 ? 10.648 -14.156 17.984 1 95.19 163 LEU A N 1
ATOM 1303 C CA . LEU A 1 163 ? 10.227 -12.828 17.531 1 95.19 163 LEU A CA 1
ATOM 1304 C C . LEU A 1 163 ? 10.383 -12.688 16.016 1 95.19 163 LEU A C 1
ATOM 1306 O O . LEU A 1 163 ? 9.5 -12.156 15.352 1 95.19 163 LEU A O 1
ATOM 1310 N N . VAL A 1 164 ? 11.5 -13.148 15.578 1 95.25 164 VAL A N 1
ATOM 1311 C CA . VAL A 1 164 ? 11.766 -13.086 14.148 1 95.25 164 VAL A CA 1
ATOM 1312 C C . VAL A 1 164 ? 10.758 -13.953 13.398 1 95.25 164 VAL A C 1
ATOM 1314 O O . VAL A 1 164 ? 10.242 -13.562 12.344 1 95.25 164 VAL A O 1
ATOM 1317 N N . TYR A 1 165 ? 10.492 -15.125 13.961 1 96.44 165 TYR A N 1
ATOM 1318 C CA . TYR A 1 165 ? 9.469 -15.984 13.383 1 96.44 165 TYR A CA 1
ATOM 1319 C C . TYR A 1 165 ? 8.117 -15.273 13.352 1 96.44 165 TYR A C 1
ATOM 1321 O O . TYR A 1 165 ? 7.465 -15.211 12.312 1 96.44 165 TYR A O 1
ATOM 1329 N N . PHE A 1 166 ? 7.754 -14.742 14.461 1 96.56 166 PHE A N 1
ATOM 1330 C CA . PHE A 1 166 ? 6.461 -14.078 14.609 1 96.56 166 PHE A CA 1
ATOM 1331 C C . PHE A 1 166 ? 6.348 -12.898 13.648 1 96.56 166 PHE A C 1
ATOM 1333 O O . PHE A 1 166 ? 5.355 -12.773 12.93 1 96.56 166 PHE A O 1
ATOM 1340 N N . ASN A 1 167 ? 7.332 -12.07 13.586 1 96.25 167 ASN A N 1
ATOM 1341 C CA . ASN A 1 167 ? 7.316 -10.898 12.727 1 96.25 167 ASN A CA 1
ATOM 1342 C C . ASN A 1 167 ? 7.297 -11.281 11.25 1 96.25 167 ASN A C 1
ATOM 1344 O O . ASN A 1 167 ? 6.625 -10.641 10.445 1 96.25 167 ASN A O 1
ATOM 1348 N N . SER A 1 168 ? 8.055 -12.289 10.953 1 96.31 168 SER A N 1
ATOM 1349 C CA . SER A 1 168 ? 8.094 -12.734 9.57 1 96.31 168 SER A CA 1
ATOM 1350 C C . SER A 1 168 ? 6.719 -13.188 9.094 1 96.31 168 SER A C 1
ATOM 1352 O O . SER A 1 168 ? 6.277 -12.812 8.008 1 96.31 168 SER A O 1
ATOM 1354 N N . MET A 1 169 ? 6.113 -13.961 9.961 1 95.88 169 MET A N 1
ATOM 1355 C CA . MET A 1 169 ? 4.766 -14.422 9.641 1 95.88 169 MET A CA 1
ATOM 1356 C C . MET A 1 169 ? 3.789 -13.25 9.578 1 95.88 169 MET A C 1
ATOM 1358 O O . MET A 1 169 ? 2.977 -13.164 8.656 1 95.88 169 MET A O 1
ATOM 1362 N N . PHE A 1 170 ? 3.92 -12.383 10.445 1 94.5 170 PHE A N 1
ATOM 1363 C CA . PHE A 1 170 ? 3.043 -11.219 10.555 1 94.5 170 PHE A CA 1
ATOM 1364 C C . PHE A 1 170 ? 3.195 -10.312 9.336 1 94.5 170 PHE A C 1
ATOM 1366 O O . PHE A 1 170 ? 2.201 -9.852 8.766 1 94.5 170 PHE A O 1
ATOM 1373 N N . ASP A 1 171 ? 4.324 -10.148 8.859 1 94.31 171 ASP A N 1
ATOM 1374 C CA . ASP A 1 171 ? 4.652 -9.188 7.816 1 94.31 171 ASP A CA 1
ATOM 1375 C C . ASP A 1 171 ? 4.133 -9.648 6.457 1 94.31 171 ASP A C 1
ATOM 1377 O O . ASP A 1 171 ? 3.926 -8.836 5.555 1 94.31 171 ASP A O 1
ATOM 1381 N N . ILE A 1 172 ? 3.873 -10.93 6.328 1 96 172 ILE A N 1
ATOM 1382 C CA . ILE A 1 172 ? 3.379 -11.469 5.066 1 96 172 ILE A CA 1
ATOM 1383 C C . ILE A 1 172 ? 2.107 -10.734 4.652 1 96 172 ILE A C 1
ATOM 1385 O O . ILE A 1 172 ? 1.874 -10.508 3.463 1 96 172 ILE A O 1
ATOM 1389 N N . PHE A 1 173 ? 1.396 -10.297 5.586 1 94.38 173 PHE A N 1
ATOM 1390 C CA . PHE A 1 173 ? 0.059 -9.789 5.301 1 94.38 173 PHE A CA 1
ATOM 1391 C C . PHE A 1 173 ? 0.009 -8.273 5.449 1 94.38 173 PHE A C 1
ATOM 1393 O O . PHE A 1 173 ? -1.069 -7.68 5.41 1 94.38 173 PHE A O 1
ATOM 1400 N N . TRP A 1 174 ? 1.174 -7.629 5.594 1 91.56 174 TRP A N 1
ATOM 1401 C CA . TRP A 1 174 ? 1.188 -6.184 5.781 1 91.56 174 TRP A CA 1
ATOM 1402 C C . TRP A 1 174 ? 2.066 -5.508 4.734 1 91.56 174 TRP A C 1
ATOM 1404 O O . TRP A 1 174 ? 2.084 -4.277 4.629 1 91.56 174 TRP A O 1
ATOM 1414 N N . LEU A 1 175 ? 2.688 -6.297 3.92 1 89.94 175 LEU A N 1
ATOM 1415 C CA . LEU A 1 175 ? 3.611 -5.762 2.926 1 89.94 175 LEU A CA 1
ATOM 1416 C C . LEU A 1 175 ? 2.854 -5.211 1.722 1 89.94 175 LEU A C 1
ATOM 1418 O O . LEU A 1 175 ? 1.82 -5.758 1.331 1 89.94 175 LEU A O 1
ATOM 1422 N N . THR A 1 176 ? 3.461 -4.164 1.172 1 87.62 176 THR A N 1
ATOM 1423 C CA . THR A 1 176 ? 2.85 -3.594 -0.024 1 87.62 176 THR A CA 1
ATOM 1424 C C . THR A 1 176 ? 3.879 -3.457 -1.143 1 87.62 176 THR A C 1
ATOM 1426 O O . THR A 1 176 ? 3.545 -3.037 -2.252 1 87.62 176 THR A O 1
ATOM 1429 N N . LYS A 1 177 ? 5.098 -3.764 -0.854 1 88.19 177 LYS A N 1
ATOM 1430 C CA . LYS A 1 177 ? 6.191 -3.691 -1.82 1 88.19 177 LYS A CA 1
ATOM 1431 C C . LYS A 1 177 ? 7.367 -4.562 -1.385 1 88.19 177 LYS A C 1
ATOM 1433 O O . LYS A 1 177 ? 7.344 -5.148 -0.302 1 88.19 177 LYS A O 1
ATOM 1438 N N . TRP A 1 178 ? 8.281 -4.73 -2.309 1 90.12 178 TRP A N 1
ATOM 1439 C CA . TRP A 1 178 ? 9.5 -5.477 -2.033 1 90.12 178 TRP A CA 1
ATOM 1440 C C . TRP A 1 178 ? 9.18 -6.84 -1.429 1 90.12 178 TRP A C 1
ATOM 1442 O O . TRP A 1 178 ? 9.727 -7.203 -0.384 1 90.12 178 TRP A O 1
ATOM 1452 N N . TYR A 1 179 ? 8.359 -7.516 -2.072 1 94.31 179 TYR A N 1
ATOM 1453 C CA . TYR A 1 179 ? 7.816 -8.781 -1.606 1 94.31 179 TYR A CA 1
ATOM 1454 C C . TYR A 1 179 ? 8.906 -9.844 -1.499 1 94.31 179 TYR A C 1
ATOM 1456 O O . TYR A 1 179 ? 8.867 -10.703 -0.616 1 94.31 179 TYR A O 1
ATOM 1464 N N . GLY A 1 180 ? 9.914 -9.727 -2.328 1 93.62 180 GLY A N 1
ATOM 1465 C CA . GLY A 1 180 ? 10.961 -10.734 -2.369 1 93.62 180 GLY A CA 1
ATOM 1466 C C . GLY A 1 180 ? 11.953 -10.602 -1.233 1 93.62 180 GLY A C 1
ATOM 1467 O O . GLY A 1 180 ? 12.625 -11.578 -0.869 1 93.62 180 GLY A O 1
ATOM 1468 N N . SER A 1 181 ? 12 -9.453 -0.635 1 92 181 SER A N 1
ATOM 1469 C CA . SER A 1 181 ? 13.055 -9.172 0.336 1 92 181 SER A CA 1
ATOM 1470 C C . SER A 1 181 ? 12.57 -9.43 1.761 1 92 181 SER A C 1
ATOM 1472 O O . SER A 1 181 ? 13.359 -9.344 2.709 1 92 181 SER A O 1
ATOM 1474 N N . GLN A 1 182 ? 11.344 -9.797 1.926 1 93.75 182 GLN A N 1
ATOM 1475 C CA . GLN A 1 182 ? 10.812 -10.008 3.268 1 93.75 182 GLN A CA 1
ATOM 1476 C C . GLN A 1 182 ? 11.422 -11.258 3.906 1 93.75 182 GLN A C 1
ATOM 1478 O O . GLN A 1 182 ? 11.812 -12.195 3.207 1 93.75 182 GLN A O 1
ATOM 1483 N N . ALA A 1 183 ? 11.469 -11.281 5.211 1 95.38 183 ALA A N 1
ATOM 1484 C CA . ALA A 1 183 ? 12.094 -12.367 5.965 1 95.38 183 ALA A CA 1
ATOM 1485 C C . ALA A 1 183 ? 11.375 -13.688 5.719 1 95.38 183 ALA A C 1
ATOM 1487 O O . ALA A 1 183 ? 12.016 -14.734 5.586 1 95.38 183 ALA A O 1
ATOM 1488 N N . ALA A 1 184 ? 10.086 -13.617 5.648 1 96.75 184 ALA A N 1
ATOM 1489 C CA . ALA A 1 184 ? 9.32 -14.852 5.434 1 96.75 184 ALA A CA 1
ATOM 1490 C C . ALA A 1 184 ? 9.695 -15.5 4.105 1 96.75 184 ALA A C 1
ATOM 1492 O O . ALA A 1 184 ? 9.828 -16.719 4.02 1 96.75 184 ALA A O 1
ATOM 1493 N N . ASN A 1 185 ? 9.844 -14.703 3.129 1 96.81 185 ASN A N 1
ATOM 1494 C CA . ASN A 1 185 ? 10.211 -15.227 1.82 1 96.81 185 ASN A CA 1
ATOM 1495 C C . ASN A 1 185 ? 11.633 -15.773 1.817 1 96.81 185 ASN A C 1
ATOM 1497 O O . ASN A 1 185 ? 11.906 -16.797 1.187 1 96.81 185 ASN A O 1
ATOM 1501 N N . LYS A 1 186 ? 12.539 -15.117 2.461 1 95.5 186 LYS A N 1
ATOM 1502 C CA . LYS A 1 186 ? 13.93 -15.57 2.545 1 95.5 186 LYS A CA 1
ATOM 1503 C C . LYS A 1 186 ? 14.039 -16.859 3.352 1 95.5 186 LYS A C 1
ATOM 1505 O O . LYS A 1 186 ? 14.914 -17.688 3.09 1 95.5 186 LYS A O 1
ATOM 1510 N N . ALA A 1 187 ? 13.117 -16.969 4.293 1 96.31 187 ALA A N 1
ATOM 1511 C CA . ALA A 1 187 ? 13.156 -18.141 5.18 1 96.31 187 ALA A CA 1
ATOM 1512 C C . ALA A 1 187 ? 12.438 -19.328 4.551 1 96.31 187 ALA A C 1
ATOM 1514 O O . ALA A 1 187 ? 12.594 -20.469 5.008 1 96.31 187 ALA A O 1
ATOM 1515 N N . PHE A 1 188 ? 11.641 -19.078 3.617 1 96.81 188 PHE A N 1
ATOM 1516 C CA . PHE A 1 188 ? 10.883 -20.125 2.951 1 96.81 188 PHE A CA 1
ATOM 1517 C C . PHE A 1 188 ? 11.672 -20.719 1.786 1 96.81 188 PHE A C 1
ATOM 1519 O O . PHE A 1 188 ? 12.242 -19.969 0.984 1 96.81 188 PHE A O 1
ATOM 1526 N N . PRO A 1 189 ? 11.633 -22.016 1.705 1 95.88 189 PRO A N 1
ATOM 1527 C CA . PRO A 1 189 ? 12.414 -22.609 0.624 1 95.88 189 PRO A CA 1
ATOM 1528 C C . PRO A 1 189 ? 11.93 -22.188 -0.762 1 95.88 189 PRO A C 1
ATOM 1530 O O . PRO A 1 189 ? 10.727 -22.016 -0.97 1 95.88 189 PRO A O 1
ATOM 1533 N N . SER A 1 190 ? 12.781 -22.047 -1.694 1 93.31 190 SER A N 1
ATOM 1534 C CA . SER A 1 190 ? 12.555 -21.672 -3.088 1 93.31 190 SER A CA 1
ATOM 1535 C C . SER A 1 190 ? 12.273 -20.172 -3.223 1 93.31 190 SER A C 1
ATOM 1537 O O . SER A 1 190 ? 12.25 -19.641 -4.332 1 93.31 190 SER A O 1
ATOM 1539 N N . GLY A 1 191 ? 12.023 -19.484 -2.082 1 94.5 191 GLY A N 1
ATOM 1540 C CA . GLY A 1 191 ? 11.781 -18.062 -2.152 1 94.5 191 GLY A CA 1
ATOM 1541 C C . GLY A 1 191 ? 10.531 -17.703 -2.928 1 94.5 191 GLY A C 1
ATOM 1542 O O . GLY A 1 191 ? 10.531 -16.766 -3.73 1 94.5 191 GLY A O 1
ATOM 1543 N N . THR A 1 192 ? 9.453 -18.453 -2.793 1 96.19 192 THR A N 1
ATOM 1544 C CA . THR A 1 192 ? 8.25 -18.234 -3.588 1 96.19 192 THR A CA 1
ATOM 1545 C C . THR A 1 192 ? 7.098 -17.766 -2.705 1 96.19 192 THR A C 1
ATOM 1547 O O . THR A 1 192 ? 5.984 -17.562 -3.191 1 96.19 192 THR A O 1
ATOM 1550 N N . LEU A 1 193 ? 7.383 -17.578 -1.425 1 97.38 193 LEU A N 1
ATOM 1551 C CA . LEU A 1 193 ? 6.301 -17.266 -0.5 1 97.38 193 LEU A CA 1
ATOM 1552 C C . LEU A 1 193 ? 5.781 -15.852 -0.729 1 97.38 193 LEU A C 1
ATOM 1554 O O . LEU A 1 193 ? 4.699 -15.5 -0.253 1 97.38 193 LEU A O 1
ATOM 1558 N N . TRP A 1 194 ? 6.512 -15.07 -1.47 1 97 194 TRP A N 1
ATOM 1559 C CA . TRP A 1 194 ? 6.105 -13.703 -1.747 1 97 194 TRP A CA 1
ATOM 1560 C C . TRP A 1 194 ? 4.758 -13.664 -2.461 1 97 194 TRP A C 1
ATOM 1562 O O . TRP A 1 194 ? 4.035 -12.672 -2.389 1 97 194 TRP A O 1
ATOM 1572 N N . ILE A 1 195 ? 4.355 -14.711 -3.113 1 97.25 195 ILE A N 1
ATOM 1573 C CA . ILE A 1 195 ? 3.123 -14.758 -3.893 1 97.25 195 ILE A CA 1
ATOM 1574 C C . ILE A 1 195 ? 1.921 -14.578 -2.967 1 97.25 195 ILE A C 1
ATOM 1576 O O . ILE A 1 195 ? 0.917 -13.977 -3.352 1 97.25 195 ILE A O 1
ATOM 1580 N N . VAL A 1 196 ? 2.018 -15.102 -1.776 1 97.62 196 VAL A N 1
ATOM 1581 C CA . VAL A 1 196 ? 0.917 -14.992 -0.826 1 97.62 196 VAL A CA 1
ATOM 1582 C C . VAL A 1 196 ? 0.698 -13.531 -0.454 1 97.62 196 VAL A C 1
ATOM 1584 O O . VAL A 1 196 ? -0.443 -13.07 -0.364 1 97.62 196 VAL A O 1
ATOM 1587 N N . SER A 1 197 ? 1.771 -12.812 -0.287 1 97.19 197 SER A N 1
ATOM 1588 C CA . SER A 1 197 ? 1.668 -11.391 0.047 1 97.19 197 SER A CA 1
ATOM 1589 C C . SER A 1 197 ? 1.003 -10.609 -1.077 1 97.19 197 SER A C 1
ATOM 1591 O O . SER A 1 197 ? 0.139 -9.766 -0.826 1 97.19 197 SER A O 1
ATOM 1593 N N . VAL A 1 198 ? 1.347 -10.906 -2.287 1 97.56 198 VAL A N 1
ATOM 1594 C CA . VAL A 1 198 ? 0.797 -10.188 -3.436 1 97.56 198 VAL A CA 1
ATOM 1595 C C . VAL A 1 198 ? -0.682 -10.539 -3.6 1 97.56 198 VAL A C 1
ATOM 1597 O O . VAL A 1 198 ? -1.51 -9.648 -3.83 1 97.56 198 VAL A O 1
ATOM 1600 N N . LEU A 1 199 ? -0.986 -11.805 -3.451 1 97.38 199 LEU A N 1
ATOM 1601 C CA . LEU A 1 199 ? -2.379 -12.227 -3.574 1 97.38 199 LEU A CA 1
ATOM 1602 C C . LEU A 1 199 ? -3.246 -11.547 -2.52 1 97.38 199 LEU A C 1
ATOM 1604 O O . LEU A 1 199 ? -4.355 -11.102 -2.816 1 97.38 199 LEU A O 1
ATOM 1608 N N . TYR A 1 200 ? -2.701 -11.531 -1.375 1 96.62 200 TYR A N 1
ATOM 1609 C CA . TYR A 1 200 ? -3.422 -10.898 -0.275 1 96.62 200 TYR A CA 1
ATOM 1610 C C . TYR A 1 200 ? -3.648 -9.414 -0.551 1 96.62 200 TYR A C 1
ATOM 1612 O O . TYR A 1 200 ? -4.781 -8.93 -0.479 1 96.62 200 TYR A O 1
ATOM 1620 N N . GLN A 1 201 ? -2.658 -8.742 -0.879 1 95.06 201 GLN A N 1
ATOM 1621 C CA . GLN A 1 201 ? -2.742 -7.309 -1.11 1 95.06 201 GLN A CA 1
ATOM 1622 C C . GLN A 1 201 ? -3.611 -6.996 -2.326 1 95.06 201 GLN A C 1
ATOM 1624 O O . GLN A 1 201 ? -4.414 -6.059 -2.297 1 95.06 201 GLN A O 1
ATOM 1629 N N . GLN A 1 202 ? -3.436 -7.691 -3.367 1 96.31 202 GLN A N 1
ATOM 1630 C CA . GLN A 1 202 ? -4.172 -7.414 -4.594 1 96.31 202 GLN A CA 1
ATOM 1631 C C . GLN A 1 202 ? -5.652 -7.75 -4.438 1 96.31 202 GLN A C 1
ATOM 1633 O O . GLN A 1 202 ? -6.5 -7.168 -5.117 1 96.31 202 GLN A O 1
ATOM 1638 N N . SER A 1 203 ? -5.988 -8.656 -3.531 1 95.25 203 SER A N 1
ATOM 1639 C CA . SER A 1 203 ? -7.402 -8.891 -3.248 1 95.25 203 SER A CA 1
ATOM 1640 C C . SER A 1 203 ? -8.086 -7.617 -2.756 1 95.25 203 SER A C 1
ATOM 1642 O O . SER A 1 203 ? -9.211 -7.312 -3.156 1 95.25 203 SER A O 1
ATOM 1644 N N . TYR A 1 204 ? -7.398 -6.891 -1.989 1 92.25 204 TYR A N 1
ATOM 1645 C CA . TYR A 1 204 ? -7.973 -5.66 -1.454 1 92.25 204 TYR A CA 1
ATOM 1646 C C . TYR A 1 204 ? -8.078 -4.59 -2.535 1 92.25 204 TYR A C 1
ATOM 1648 O O . TYR A 1 204 ? -9 -3.775 -2.523 1 92.25 204 TYR A O 1
ATOM 1656 N N . THR A 1 205 ? -7.129 -4.629 -3.422 1 93.62 205 THR A N 1
ATOM 1657 C CA . THR A 1 205 ? -7.234 -3.727 -4.562 1 93.62 205 THR A CA 1
ATOM 1658 C C . THR A 1 205 ? -8.492 -4.02 -5.371 1 93.62 205 THR A C 1
ATOM 1660 O O . THR A 1 205 ? -9.227 -3.1 -5.75 1 93.62 205 THR A O 1
ATOM 1663 N N . VAL A 1 206 ? -8.766 -5.234 -5.516 1 94.06 206 VAL A N 1
ATOM 1664 C CA . VAL A 1 206 ? -9.938 -5.656 -6.27 1 94.06 206 VAL A CA 1
ATOM 1665 C C . VAL A 1 206 ? -11.203 -5.312 -5.488 1 94.06 206 VAL A C 1
ATOM 1667 O O . VAL A 1 206 ? -12.156 -4.754 -6.043 1 94.06 206 VAL A O 1
ATOM 1670 N N . TYR A 1 207 ? -11.203 -5.57 -4.191 1 90.56 207 TYR A N 1
ATOM 1671 C CA . TYR A 1 207 ? -12.375 -5.293 -3.363 1 90.56 207 TYR A CA 1
ATOM 1672 C C . TYR A 1 207 ? -12.688 -3.801 -3.352 1 90.56 207 TYR A C 1
ATOM 1674 O O . TYR A 1 207 ? -13.852 -3.404 -3.445 1 90.56 207 TYR A O 1
ATOM 1682 N N . MET A 1 208 ? -11.664 -3.041 -3.258 1 88.25 208 MET A N 1
ATOM 1683 C CA . MET A 1 208 ? -11.875 -1.596 -3.227 1 88.25 208 MET A CA 1
ATOM 1684 C C . MET A 1 208 ? -12.445 -1.101 -4.551 1 88.25 208 MET A C 1
ATOM 1686 O O . MET A 1 208 ? -13.328 -0.235 -4.57 1 88.25 208 MET A O 1
ATOM 1690 N N . THR A 1 209 ? -11.969 -1.656 -5.586 1 88.25 209 THR A N 1
ATOM 1691 C CA . THR A 1 209 ? -12.445 -1.246 -6.902 1 88.25 209 THR A CA 1
ATOM 1692 C C . THR A 1 209 ? -13.891 -1.672 -7.117 1 88.25 209 THR A C 1
ATOM 1694 O O . THR A 1 209 ? -14.672 -0.946 -7.738 1 88.25 209 THR A O 1
ATOM 1697 N N . MET A 1 210 ? -14.266 -2.697 -6.512 1 83.81 210 MET A N 1
ATOM 1698 C CA . MET A 1 210 ? -15.602 -3.254 -6.699 1 83.81 210 MET A CA 1
ATOM 1699 C C . MET A 1 210 ? -16.641 -2.42 -5.965 1 83.81 210 MET A C 1
ATOM 1701 O O . MET A 1 210 ? -17.828 -2.498 -6.27 1 83.81 210 MET A O 1
ATOM 1705 N N . ILE A 1 211 ? -16.203 -1.671 -5.07 1 77.75 211 ILE A N 1
ATOM 1706 C CA . ILE A 1 211 ? -17.125 -0.84 -4.32 1 77.75 211 ILE A CA 1
ATOM 1707 C C . ILE A 1 211 ? -17.609 0.312 -5.199 1 77.75 211 ILE A C 1
ATOM 1709 O O . ILE A 1 211 ? -18.75 0.772 -5.062 1 77.75 211 ILE A O 1
ATOM 1713 N N . ILE A 1 212 ? -16.859 0.639 -6.125 1 75.25 212 ILE A N 1
ATOM 1714 C CA . ILE A 1 212 ? -17.172 1.809 -6.934 1 75.25 212 ILE A CA 1
ATOM 1715 C C . ILE A 1 212 ? -17.844 1.368 -8.234 1 75.25 212 ILE A C 1
ATOM 1717 O O . ILE A 1 212 ? -18.766 2.027 -8.727 1 75.25 212 ILE A O 1
ATOM 1721 N N . VAL A 1 213 ? -17.562 0.196 -8.703 1 72.62 213 VAL A N 1
ATOM 1722 C CA . VAL A 1 213 ? -17.812 -0.225 -10.078 1 72.62 213 VAL A CA 1
ATOM 1723 C C . VAL A 1 213 ? -19.312 -0.442 -10.297 1 72.62 213 VAL A C 1
ATOM 1725 O O . VAL A 1 213 ? -19.875 0.018 -11.297 1 72.62 213 VAL A O 1
ATOM 1728 N N . PRO A 1 214 ? -20 -0.892 -9.336 1 68.12 214 PRO A N 1
ATOM 1729 C CA . PRO A 1 214 ? -21.406 -1.199 -9.633 1 68.12 214 PRO A CA 1
ATOM 1730 C C . PRO A 1 214 ? -22.281 0.051 -9.719 1 68.12 214 PRO A C 1
ATOM 1732 O O . PRO A 1 214 ? -23.391 -0.007 -10.234 1 68.12 214 PRO A O 1
ATOM 1735 N N . TYR A 1 215 ? -21.688 1.135 -9.367 1 75.81 215 TYR A N 1
ATOM 1736 C CA . TYR A 1 215 ? -22.516 2.338 -9.305 1 75.81 215 TYR A CA 1
ATOM 1737 C C . TYR A 1 215 ? -22.172 3.293 -10.445 1 75.81 215 TYR A C 1
ATOM 1739 O O . TYR A 1 215 ? -22.562 4.461 -10.422 1 75.81 215 TYR A O 1
ATOM 1747 N N . THR A 1 216 ? -21.469 2.695 -11.336 1 79.69 216 THR A N 1
ATOM 1748 C CA . THR A 1 216 ? -21.141 3.486 -12.523 1 79.69 216 THR A CA 1
ATOM 1749 C C . THR A 1 216 ? -21.703 2.844 -13.781 1 79.69 216 THR A C 1
ATOM 1751 O O . THR A 1 216 ? -22.047 1.655 -13.781 1 79.69 216 THR A O 1
ATOM 1754 N N . ARG A 1 217 ? -21.922 3.678 -14.75 1 83.56 217 ARG A N 1
ATOM 1755 C CA . ARG A 1 217 ? -22.359 3.146 -16.031 1 83.56 217 ARG A CA 1
ATOM 1756 C C . ARG A 1 217 ? -21.312 2.203 -16.609 1 83.56 217 ARG A C 1
ATOM 1758 O O . ARG A 1 217 ? -20.109 2.361 -16.359 1 83.56 217 ARG A O 1
ATOM 1765 N N . LYS A 1 218 ? -21.812 1.261 -17.453 1 82.25 218 LYS A N 1
ATOM 1766 C CA . LYS A 1 218 ? -20.953 0.246 -18.031 1 82.25 218 LYS A CA 1
ATOM 1767 C C . LYS A 1 218 ? -19.828 0.886 -18.859 1 82.25 218 LYS A C 1
ATOM 1769 O O . LYS A 1 218 ? -18.672 0.481 -18.75 1 82.25 218 LYS A O 1
ATOM 1774 N N . SER A 1 219 ? -20.172 1.863 -19.609 1 84.94 219 SER A N 1
ATOM 1775 C CA . SER A 1 219 ? -19.156 2.48 -20.469 1 84.94 219 SER A CA 1
ATOM 1776 C C . SER A 1 219 ? -18.062 3.15 -19.641 1 84.94 219 SER A C 1
ATOM 1778 O O . SER A 1 219 ? -16.891 3.066 -19.984 1 84.94 219 SER A O 1
ATOM 1780 N N . TRP A 1 220 ? -18.453 3.713 -18.609 1 85.62 220 TRP A N 1
ATOM 1781 C CA . TRP A 1 220 ? -17.469 4.414 -17.781 1 85.62 220 TRP A CA 1
ATOM 1782 C C . TRP A 1 220 ? -16.688 3.434 -16.922 1 85.62 220 TRP A C 1
ATOM 1784 O O . TRP A 1 220 ? -15.523 3.676 -16.609 1 85.62 220 TRP A O 1
ATOM 1794 N N . ARG A 1 221 ? -17.328 2.334 -16.656 1 87.94 221 ARG A N 1
ATOM 1795 C CA . ARG A 1 221 ? -16.625 1.31 -15.898 1 87.94 221 ARG A CA 1
ATOM 1796 C C . ARG A 1 221 ? -15.43 0.783 -16.688 1 87.94 221 ARG A C 1
ATOM 1798 O O . ARG A 1 221 ? -14.32 0.678 -16.156 1 87.94 221 ARG A O 1
ATOM 1805 N N . VAL A 1 222 ? -15.664 0.507 -17.891 1 91 222 VAL A N 1
ATOM 1806 C CA . VAL A 1 222 ? -14.609 -0.043 -18.75 1 91 222 VAL A CA 1
ATOM 1807 C C . VAL A 1 222 ? -13.508 0.995 -18.938 1 91 222 VAL A C 1
ATOM 1809 O O . VAL A 1 222 ? -12.32 0.684 -18.781 1 91 222 VAL A O 1
ATOM 1812 N N . LYS A 1 223 ? -13.906 2.236 -19.188 1 91.81 223 LYS A N 1
ATOM 1813 C CA . LYS A 1 223 ? -12.922 3.297 -19.375 1 91.81 223 LYS A CA 1
ATOM 1814 C C . LYS A 1 223 ? -12.102 3.535 -18.125 1 91.81 223 LYS A C 1
ATOM 1816 O O . LYS A 1 223 ? -10.883 3.684 -18.188 1 91.81 223 LYS A O 1
ATOM 1821 N N . ALA A 1 224 ? -12.766 3.553 -17.031 1 90.06 224 ALA A N 1
ATOM 1822 C CA . ALA A 1 224 ? -12.094 3.791 -15.758 1 90.06 224 ALA A CA 1
ATOM 1823 C C . ALA A 1 224 ? -11.125 2.654 -15.43 1 90.06 224 ALA A C 1
ATOM 1825 O O . ALA A 1 224 ? -10.008 2.895 -14.969 1 90.06 224 ALA A O 1
ATOM 1826 N N . LEU A 1 225 ? -11.562 1.461 -15.664 1 94.25 225 LEU A N 1
ATOM 1827 C CA . LEU A 1 225 ? -10.703 0.321 -15.359 1 94.25 225 LEU A CA 1
ATOM 1828 C C . LEU A 1 225 ? -9.508 0.275 -16.312 1 94.25 225 LEU A C 1
ATOM 1830 O O . LEU A 1 225 ? -8.398 -0.068 -15.898 1 94.25 225 LEU A O 1
ATOM 1834 N N . LEU A 1 226 ? -9.734 0.63 -17.547 1 96.12 226 LEU A N 1
ATOM 1835 C CA . LEU A 1 226 ? -8.625 0.688 -18.484 1 96.12 226 LEU A CA 1
ATOM 1836 C C . LEU A 1 226 ? -7.621 1.759 -18.078 1 96.12 226 LEU A C 1
ATOM 1838 O O . LEU A 1 226 ? -6.41 1.545 -18.172 1 96.12 226 LEU A O 1
ATOM 1842 N N . PHE A 1 227 ? -8.156 2.854 -17.688 1 94.75 227 PHE A N 1
ATOM 1843 C CA . PHE A 1 227 ? -7.289 3.916 -17.188 1 94.75 227 PHE A CA 1
ATOM 1844 C C . PHE A 1 227 ? -6.512 3.453 -15.961 1 94.75 227 PHE A C 1
ATOM 1846 O O . PHE A 1 227 ? -5.32 3.736 -15.828 1 94.75 227 PHE A O 1
ATOM 1853 N N . PHE A 1 228 ? -7.172 2.773 -15.086 1 95 228 PHE A N 1
ATOM 1854 C CA . PHE A 1 228 ? -6.531 2.229 -13.898 1 95 228 PHE A CA 1
ATOM 1855 C C . PHE A 1 228 ? -5.43 1.246 -14.273 1 95 228 PHE A C 1
ATOM 1857 O O . PHE A 1 228 ? -4.344 1.268 -13.695 1 95 228 PHE A O 1
ATOM 1864 N N . ILE A 1 229 ? -5.688 0.444 -15.219 1 97.88 229 ILE A N 1
ATOM 1865 C CA . ILE A 1 229 ? -4.711 -0.529 -15.695 1 97.88 229 ILE A CA 1
ATOM 1866 C C . ILE A 1 229 ? -3.484 0.196 -16.25 1 97.88 229 ILE A C 1
ATOM 1868 O O . ILE A 1 229 ? -2.348 -0.149 -15.914 1 97.88 229 ILE A O 1
ATOM 1872 N N . LEU A 1 230 ? -3.678 1.224 -16.984 1 97.44 230 LEU A N 1
ATOM 1873 C CA . LEU A 1 230 ? -2.584 1.981 -17.578 1 97.44 230 LEU A CA 1
ATOM 1874 C C . LEU A 1 230 ? -1.751 2.674 -16.5 1 97.44 230 LEU A C 1
ATOM 1876 O O . LEU A 1 230 ? -0.521 2.689 -16.578 1 97.44 230 LEU A O 1
ATOM 1880 N N . THR A 1 231 ? -2.4 3.209 -15.555 1 95.62 231 THR A N 1
ATOM 1881 C CA . THR A 1 231 ? -1.682 3.916 -14.5 1 95.62 231 THR A CA 1
ATOM 1882 C C . THR A 1 231 ? -0.929 2.936 -13.609 1 95.62 231 THR A C 1
ATOM 1884 O O . THR A 1 231 ? 0.182 3.223 -13.156 1 95.62 231 THR A O 1
ATOM 1887 N N . ALA A 1 232 ? -1.59 1.82 -13.367 1 96.56 232 ALA A N 1
ATOM 1888 C CA . ALA A 1 232 ? -0.91 0.786 -12.594 1 96.56 232 ALA A CA 1
ATOM 1889 C C . ALA A 1 232 ? 0.33 0.278 -13.32 1 96.56 232 ALA A C 1
ATOM 1891 O O . ALA A 1 232 ? 1.359 0.011 -12.695 1 96.56 232 ALA A O 1
ATOM 1892 N N . TRP A 1 233 ? 0.204 0.137 -14.602 1 97.12 233 TRP A N 1
ATOM 1893 C CA . TRP A 1 233 ? 1.356 -0.24 -15.414 1 97.12 233 TRP A CA 1
ATOM 1894 C C . TRP A 1 233 ? 2.447 0.824 -15.344 1 97.12 233 TRP A C 1
ATOM 1896 O O . TRP A 1 233 ? 3.631 0.5 -15.219 1 97.12 233 TRP A O 1
ATOM 1906 N N . TRP A 1 234 ? 2.084 2.049 -15.336 1 96.12 234 TRP A N 1
ATOM 1907 C CA . TRP A 1 234 ? 3.037 3.154 -15.305 1 96.12 234 TRP A CA 1
ATOM 1908 C C . TRP A 1 234 ? 3.881 3.115 -14.039 1 96.12 234 TRP A C 1
ATOM 1910 O O . TRP A 1 234 ? 5.078 3.4 -14.07 1 96.12 234 TRP A O 1
ATOM 1920 N N . VAL A 1 235 ? 3.254 2.717 -12.953 1 93.25 235 VAL A N 1
ATOM 1921 C CA . VAL A 1 235 ? 3.984 2.727 -11.688 1 93.25 235 VAL A CA 1
ATOM 1922 C C . VAL A 1 235 ? 4.523 1.33 -11.391 1 93.25 235 VAL A C 1
ATOM 1924 O O . VAL A 1 235 ? 5.02 1.07 -10.289 1 93.25 235 VAL A O 1
ATOM 1927 N N . GLN A 1 236 ? 4.383 0.409 -12.281 1 93.38 236 GLN A N 1
ATOM 1928 C CA . GLN A 1 236 ? 4.875 -0.957 -12.141 1 93.38 236 GLN A CA 1
ATOM 1929 C C . GLN A 1 236 ? 4.23 -1.653 -10.945 1 93.38 236 GLN A C 1
ATOM 1931 O O . GLN A 1 236 ? 4.922 -2.293 -10.148 1 93.38 236 GLN A O 1
ATOM 1936 N N . SER A 1 237 ? 2.914 -1.484 -10.82 1 94.44 237 SER A N 1
ATOM 1937 C CA . SER A 1 237 ? 2.127 -2.154 -9.789 1 94.44 237 SER A CA 1
ATOM 1938 C C . SER A 1 237 ? 1.52 -3.451 -10.312 1 94.44 237 SER A C 1
ATOM 1940 O O . SER A 1 237 ? 1.246 -3.576 -11.508 1 94.44 237 SER A O 1
ATOM 1942 N N . TRP A 1 238 ? 1.365 -4.406 -9.453 1 97.25 238 TRP A N 1
ATOM 1943 C CA . TRP A 1 238 ? 0.7 -5.648 -9.836 1 97.25 238 TRP A CA 1
ATOM 1944 C C . TRP A 1 238 ? -0.773 -5.406 -10.141 1 97.25 238 TRP A C 1
ATOM 1946 O O . TRP A 1 238 ? -1.446 -6.27 -10.703 1 97.25 238 TRP A O 1
ATOM 1956 N N . ALA A 1 239 ? -1.214 -4.234 -9.875 1 97.06 239 ALA A N 1
ATOM 1957 C CA . ALA A 1 239 ? -2.629 -3.904 -10.023 1 97.06 239 ALA A CA 1
ATOM 1958 C C . ALA A 1 239 ? -3.057 -3.98 -11.484 1 97.06 239 ALA A C 1
ATOM 1960 O O . ALA A 1 239 ? -4.227 -4.227 -11.789 1 97.06 239 ALA A O 1
ATOM 1961 N N . TRP A 1 240 ? -2.131 -3.758 -12.383 1 97.75 240 TRP A N 1
ATOM 1962 C CA . TRP A 1 240 ? -2.598 -3.834 -13.766 1 97.75 240 TRP A CA 1
ATOM 1963 C C . TRP A 1 240 ? -2.945 -5.27 -14.141 1 97.75 240 TRP A C 1
ATOM 1965 O O . TRP A 1 240 ? -3.82 -5.504 -14.977 1 97.75 240 TRP A O 1
ATOM 1975 N N . TYR A 1 241 ? -2.354 -6.289 -13.508 1 98.56 241 TYR A N 1
ATOM 1976 C CA . TYR A 1 241 ? -2.777 -7.676 -13.68 1 98.56 241 TYR A CA 1
ATOM 1977 C C . TYR A 1 241 ? -4.125 -7.918 -13.016 1 98.56 241 TYR A C 1
ATOM 1979 O O . TYR A 1 241 ? -5.043 -8.453 -13.641 1 98.56 241 TYR A O 1
ATOM 1987 N N . SER A 1 242 ? -4.242 -7.504 -11.773 1 98.19 242 SER A N 1
ATOM 1988 C CA . SER A 1 242 ? -5.414 -7.82 -10.969 1 98.19 242 SER A CA 1
ATOM 1989 C C . SER A 1 242 ? -6.652 -7.082 -11.477 1 98.19 242 SER A C 1
ATOM 1991 O O . SER A 1 242 ? -7.734 -7.664 -11.562 1 98.19 242 SER A O 1
ATOM 1993 N N . ILE A 1 243 ? -6.48 -5.863 -11.844 1 97.62 243 ILE A N 1
ATOM 1994 C CA . ILE A 1 243 ? -7.613 -5.078 -12.32 1 97.62 243 ILE A CA 1
ATOM 1995 C C . ILE A 1 243 ? -8.047 -5.578 -13.695 1 97.62 243 ILE A C 1
ATOM 1997 O O . ILE A 1 243 ? -9.234 -5.562 -14.023 1 97.62 243 ILE A O 1
ATOM 2001 N N . THR A 1 244 ? -7.062 -5.996 -14.477 1 98.31 244 THR A N 1
ATOM 2002 C CA . THR A 1 244 ? -7.441 -6.625 -15.734 1 98.31 244 THR A CA 1
ATOM 2003 C C . THR A 1 244 ? -8.281 -7.875 -15.484 1 98.31 244 THR A C 1
ATOM 2005 O O . THR A 1 244 ? -9.289 -8.094 -16.156 1 98.31 244 THR A O 1
ATOM 2008 N N . GLY A 1 245 ? -7.824 -8.703 -14.523 1 97.5 245 GLY A N 1
ATOM 2009 C CA . GLY A 1 245 ? -8.641 -9.836 -14.141 1 97.5 245 GLY A CA 1
ATOM 2010 C C . GLY A 1 245 ? -10.055 -9.453 -13.742 1 97.5 245 GLY A C 1
ATOM 2011 O O . GLY A 1 245 ? -11.023 -10.102 -14.148 1 97.5 245 GLY A O 1
ATOM 2012 N N . LEU A 1 246 ? -10.18 -8.422 -13.008 1 95.56 246 LEU A N 1
ATOM 2013 C CA . LEU A 1 246 ? -11.484 -7.906 -12.594 1 95.56 246 LEU A CA 1
ATOM 2014 C C . LEU A 1 246 ? -12.297 -7.449 -13.797 1 95.56 246 LEU A C 1
ATOM 2016 O O . LEU A 1 246 ? -13.492 -7.73 -13.891 1 95.56 246 LEU A O 1
ATOM 2020 N N . LEU A 1 247 ? -11.664 -6.723 -14.695 1 95.06 247 LEU A N 1
ATOM 2021 C CA . LEU A 1 247 ? -12.344 -6.227 -15.883 1 95.06 247 LEU A CA 1
ATOM 2022 C C . LEU A 1 247 ? -12.906 -7.383 -16.703 1 95.06 247 LEU A C 1
ATOM 2024 O O . LEU A 1 247 ? -14.055 -7.328 -17.156 1 95.06 247 LEU A O 1
ATOM 2028 N N . ILE A 1 248 ? -12.141 -8.414 -16.844 1 95.31 248 ILE A N 1
ATOM 2029 C CA . ILE A 1 248 ? -12.594 -9.578 -17.594 1 95.31 248 ILE A CA 1
ATOM 2030 C C . ILE A 1 248 ? -13.758 -10.242 -16.859 1 95.31 248 ILE A C 1
ATOM 2032 O O . ILE A 1 248 ? -14.742 -10.648 -17.484 1 95.31 248 ILE A O 1
ATOM 2036 N N . ALA A 1 249 ? -13.648 -10.375 -15.586 1 93.94 249 ALA A N 1
ATOM 2037 C CA . ALA A 1 249 ? -14.742 -10.945 -14.805 1 93.94 249 ALA A CA 1
ATOM 2038 C C . ALA A 1 249 ? -16.031 -10.164 -15 1 93.94 249 ALA A C 1
ATOM 2040 O O . ALA A 1 249 ? -17.094 -10.75 -15.219 1 93.94 249 ALA A O 1
ATOM 2041 N N . ASP A 1 250 ? -15.922 -8.898 -14.938 1 90.69 250 ASP A N 1
ATOM 2042 C CA . ASP A 1 250 ? -17.094 -8.039 -15.125 1 90.69 250 ASP A CA 1
ATOM 2043 C C . ASP A 1 250 ? -17.641 -8.164 -16.547 1 90.69 250 ASP A C 1
ATOM 2045 O O . ASP A 1 250 ? -18.859 -8.219 -16.734 1 90.69 250 ASP A O 1
ATOM 2049 N N . ALA A 1 251 ? -16.766 -8.172 -17.484 1 91 251 ALA A N 1
ATOM 2050 C CA . ALA A 1 251 ? -17.203 -8.312 -18.875 1 91 251 ALA A CA 1
ATOM 2051 C C . ALA A 1 251 ? -17.938 -9.625 -19.094 1 91 251 ALA A C 1
ATOM 2053 O O . ALA A 1 251 ? -18.984 -9.656 -19.766 1 91 251 ALA A O 1
ATOM 2054 N N . VAL A 1 252 ? -17.484 -10.664 -18.516 1 90.81 252 VAL A N 1
ATOM 2055 C CA . VAL A 1 252 ? -18.078 -11.992 -18.703 1 90.81 252 VAL A CA 1
ATOM 2056 C C . VAL A 1 252 ? -19.406 -12.07 -17.969 1 90.81 252 VAL A C 1
ATOM 2058 O O . VAL A 1 252 ? -20.391 -12.602 -18.5 1 90.81 252 VAL A O 1
ATOM 2061 N N . CYS A 1 253 ? -19.516 -11.477 -16.828 1 87.62 253 CYS A N 1
ATOM 2062 C CA . CYS A 1 253 ? -20.688 -11.617 -15.992 1 87.62 253 CYS A CA 1
ATOM 2063 C C . CYS A 1 253 ? -21.75 -10.586 -16.359 1 87.62 253 CYS A C 1
ATOM 2065 O O . CYS A 1 253 ? -22.953 -10.859 -16.281 1 87.62 253 CYS A O 1
ATOM 2067 N N . ASN A 1 254 ? -21.281 -9.414 -16.828 1 85.38 254 ASN A N 1
ATOM 2068 C CA . ASN A 1 254 ? -22.266 -8.328 -16.875 1 85.38 254 ASN A CA 1
ATOM 2069 C C . ASN A 1 254 ? -22.328 -7.703 -18.266 1 85.38 254 ASN A C 1
ATOM 2071 O O . ASN A 1 254 ? -23.188 -6.867 -18.547 1 85.38 254 ASN A O 1
ATOM 2075 N N . MET A 1 255 ? -21.469 -8.062 -19.203 1 87 255 MET A N 1
ATOM 2076 C CA . MET A 1 255 ? -21.438 -7.328 -20.469 1 87 255 MET A CA 1
ATOM 2077 C C . MET A 1 255 ? -21.562 -8.273 -21.656 1 87 255 MET A C 1
ATOM 2079 O O . MET A 1 255 ? -21.156 -7.953 -22.766 1 87 255 MET A O 1
ATOM 2083 N N . ASN A 1 256 ? -22.047 -9.43 -21.484 1 86.19 256 ASN A N 1
ATOM 2084 C CA . ASN A 1 256 ? -22.234 -10.406 -22.562 1 86.19 256 ASN A CA 1
ATOM 2085 C C . ASN A 1 256 ? -20.969 -10.547 -23.406 1 86.19 256 ASN A C 1
ATOM 2087 O O . ASN A 1 256 ? -21.031 -10.477 -24.641 1 86.19 256 ASN A O 1
ATOM 2091 N N . PHE A 1 257 ? -19.953 -10.734 -22.781 1 87.75 257 PHE A N 1
ATOM 2092 C CA . PHE A 1 257 ? -18.625 -10.703 -23.359 1 87.75 257 PHE A CA 1
ATOM 2093 C C . PHE A 1 257 ? -18.484 -11.789 -24.422 1 87.75 257 PHE A C 1
ATOM 2095 O O . PHE A 1 257 ? -17.922 -11.547 -25.5 1 87.75 257 PHE A O 1
ATOM 2102 N N . GLN A 1 258 ? -18.922 -12.945 -24.188 1 82.06 258 GLN A N 1
ATOM 2103 C CA . GLN A 1 258 ? -18.797 -14.055 -25.125 1 82.06 258 GLN A CA 1
ATOM 2104 C C . GLN A 1 258 ? -19.5 -13.758 -26.438 1 82.06 258 GLN A C 1
ATOM 2106 O O . GLN A 1 258 ? -18.953 -13.984 -27.516 1 82.06 258 GLN A O 1
ATOM 2111 N N . PHE A 1 259 ? -20.656 -13.25 -26.328 1 79.31 259 PHE A N 1
ATOM 2112 C CA . PHE A 1 259 ? -21.438 -12.922 -27.516 1 79.31 259 PHE A CA 1
ATOM 2113 C C . PHE A 1 259 ? -20.781 -11.781 -28.297 1 79.31 259 PHE A C 1
ATOM 2115 O O . PHE A 1 259 ? -20.609 -11.859 -29.516 1 79.31 259 PHE A O 1
ATOM 2122 N N . ARG A 1 260 ? -20.375 -10.836 -27.625 1 81.5 260 ARG A N 1
ATOM 2123 C CA . ARG A 1 260 ? -19.797 -9.664 -28.266 1 81.5 260 ARG A CA 1
ATOM 2124 C C . ARG A 1 260 ? -18.453 -10.008 -28.922 1 81.5 260 ARG A C 1
ATOM 2126 O O . ARG A 1 260 ? -18.109 -9.438 -29.953 1 81.5 260 ARG A O 1
ATOM 2133 N N . SER A 1 261 ? -17.797 -10.828 -28.266 1 83.06 261 SER A N 1
ATOM 2134 C CA . SER A 1 261 ? -16.5 -11.234 -28.812 1 83.06 261 SER A CA 1
ATOM 2135 C C . SER A 1 261 ? -16.656 -12.047 -30.078 1 83.06 261 SER A C 1
ATOM 2137 O O . SER A 1 261 ? -15.867 -11.914 -31.016 1 83.06 261 SER A O 1
ATOM 2139 N N . ARG A 1 262 ? -17.672 -12.781 -30.156 1 76.94 262 ARG A N 1
ATOM 2140 C CA . ARG A 1 262 ? -17.922 -13.594 -31.344 1 76.94 262 ARG A CA 1
ATOM 2141 C C . ARG A 1 262 ? -18.438 -12.742 -32.5 1 76.94 262 ARG A C 1
ATOM 2143 O O . ARG A 1 262 ? -18.141 -13.023 -33.656 1 76.94 262 ARG A O 1
ATOM 2150 N N . CYS A 1 263 ? -19.156 -11.742 -32.031 1 76.62 263 CYS A N 1
ATOM 2151 C CA . CYS A 1 263 ? -19.672 -10.844 -33.062 1 76.62 263 CYS A CA 1
ATOM 2152 C C . CYS A 1 263 ? -18.562 -9.945 -33.625 1 76.62 263 CYS A C 1
ATOM 2154 O O . CYS A 1 263 ? -18.531 -9.641 -34.812 1 76.62 263 CYS A O 1
ATOM 2156 N N . GLY A 1 264 ? -17.578 -9.742 -32.75 1 73 264 GLY A N 1
ATOM 2157 C CA . GLY A 1 264 ? -16.391 -9 -33.125 1 73 264 GLY A CA 1
ATOM 2158 C C . GLY A 1 264 ? -16.703 -7.598 -33.625 1 73 264 GLY A C 1
ATOM 2159 O O . GLY A 1 264 ? -17.656 -6.961 -33.156 1 73 264 GLY A O 1
ATOM 2160 N N . PHE A 1 265 ? -15.758 -6.93 -34.344 1 73.44 265 PHE A N 1
ATOM 2161 C CA . PHE A 1 265 ? -15.938 -5.609 -34.938 1 73.44 265 PHE A CA 1
ATOM 2162 C C . PHE A 1 265 ? -16.312 -5.719 -36.406 1 73.44 265 PHE A C 1
ATOM 2164 O O . PHE A 1 265 ? -15.945 -6.684 -37.094 1 73.44 265 PHE A O 1
ATOM 2171 N N . ARG A 1 266 ? -17.391 -4.984 -36.781 1 66.56 266 ARG A N 1
ATOM 2172 C CA . ARG A 1 266 ? -17.859 -4.996 -38.156 1 66.56 266 ARG A CA 1
ATOM 2173 C C . ARG A 1 266 ? -17.078 -4.023 -39 1 66.56 266 ARG A C 1
ATOM 2175 O O . ARG A 1 266 ? -16.891 -2.861 -38.625 1 66.56 266 ARG A O 1
ATOM 2182 N N . VAL A 1 267 ? -16.125 -4.516 -39.688 1 66.38 267 VAL A N 1
ATOM 2183 C CA . VAL A 1 267 ? -15.531 -3.682 -40.719 1 66.38 267 VAL A CA 1
ATOM 2184 C C . VAL A 1 267 ? -16.344 -3.814 -42 1 66.38 267 VAL A C 1
ATOM 2186 O O . VAL A 1 267 ? -16.203 -4.801 -42.75 1 66.38 267 VAL A O 1
ATOM 2189 N N . GLY A 1 268 ? -17.156 -2.811 -42.281 1 63.06 268 GLY A N 1
ATOM 2190 C CA . GLY A 1 268 ? -18.078 -2.916 -43.406 1 63.06 268 GLY A CA 1
ATOM 2191 C C . GLY A 1 268 ? -19.109 -4.012 -43.25 1 63.06 268 GLY A C 1
ATOM 2192 O O . GLY A 1 268 ? -19.859 -4.016 -42.25 1 63.06 268 GLY A O 1
ATOM 2193 N N . LYS A 1 269 ? -19.188 -5.027 -44.25 1 69.19 269 LYS A N 1
ATOM 2194 C CA . LYS A 1 269 ? -20.156 -6.125 -44.219 1 69.19 269 LYS A CA 1
ATOM 2195 C C . LYS A 1 269 ? -19.547 -7.375 -43.594 1 69.19 269 LYS A C 1
ATOM 2197 O O . LYS A 1 269 ? -20.25 -8.367 -43.406 1 69.19 269 LYS A O 1
ATOM 2202 N N . ILE A 1 270 ? -18.234 -7.27 -43.281 1 67.81 270 ILE A N 1
ATOM 2203 C CA . ILE A 1 270 ? -17.594 -8.477 -42.781 1 67.81 270 ILE A CA 1
ATOM 2204 C C . ILE A 1 270 ? -17.375 -8.352 -41.25 1 67.81 270 ILE A C 1
ATOM 2206 O O . ILE A 1 270 ? -16.828 -7.348 -40.781 1 67.81 270 ILE A O 1
ATOM 2210 N N . GLY A 1 271 ? -17.953 -9.188 -40.469 1 72.06 271 GLY A N 1
ATOM 2211 C CA . GLY A 1 271 ? -17.703 -9.273 -39.062 1 72.06 271 GLY A CA 1
ATOM 2212 C C . GLY A 1 271 ? -16.438 -10.016 -38.719 1 72.06 271 GLY A C 1
ATOM 2213 O O . GLY A 1 271 ? -16.203 -11.125 -39.219 1 72.06 271 GLY A O 1
ATOM 2214 N N . ILE A 1 272 ? -15.461 -9.367 -38.281 1 77.25 272 ILE A N 1
ATOM 2215 C CA . ILE A 1 272 ? -14.203 -10 -37.875 1 77.25 272 ILE A CA 1
ATOM 2216 C C . ILE A 1 272 ? -14.273 -10.391 -36.375 1 77.25 272 ILE A C 1
ATOM 2218 O O . ILE A 1 272 ? -14.453 -9.531 -35.531 1 77.25 272 ILE A O 1
ATOM 2222 N N . PRO A 1 273 ? -14.195 -11.812 -36.312 1 80.94 273 PRO A N 1
ATOM 2223 C CA . PRO A 1 273 ? -14.211 -12.219 -34.906 1 80.94 273 PRO A CA 1
ATOM 2224 C C . PRO A 1 273 ? -12.992 -11.727 -34.125 1 80.94 273 PRO A C 1
ATOM 2226 O O . PRO A 1 273 ? -11.992 -11.328 -34.719 1 80.94 273 PRO A O 1
ATOM 2229 N N . MET A 1 274 ? -13.031 -11.711 -32.844 1 87.69 274 MET A N 1
ATOM 2230 C CA . MET A 1 274 ? -12.016 -11.086 -32 1 87.69 274 MET A CA 1
ATOM 2231 C C . MET A 1 274 ? -10.852 -12.047 -31.734 1 87.69 274 MET A C 1
ATOM 2233 O O . MET A 1 274 ? -9.781 -11.625 -31.297 1 87.69 274 MET A O 1
ATOM 2237 N N . TRP A 1 275 ? -10.984 -13.312 -32.156 1 86 275 TRP A N 1
ATOM 2238 C CA . TRP A 1 275 ? -9.992 -14.312 -31.781 1 86 275 TRP A CA 1
ATOM 2239 C C . TRP A 1 275 ? -8.633 -14 -32.406 1 86 275 TRP A C 1
ATOM 2241 O O . TRP A 1 275 ? -7.59 -14.32 -31.812 1 86 275 TRP A O 1
ATOM 2251 N N . PRO A 1 276 ? -8.562 -13.453 -33.594 1 89.38 276 PRO A N 1
ATOM 2252 C CA . PRO A 1 276 ? -7.242 -13.094 -34.125 1 89.38 276 PRO A CA 1
ATOM 2253 C C . PRO A 1 276 ? -6.488 -12.117 -33.219 1 89.38 276 PRO A C 1
ATOM 2255 O O . PRO A 1 276 ? -5.262 -12.188 -33.125 1 89.38 276 PRO A O 1
ATOM 2258 N N . LEU A 1 277 ? -7.211 -11.297 -32.594 1 90.94 277 LEU A N 1
ATOM 2259 C CA . LEU A 1 277 ? -6.578 -10.367 -31.688 1 90.94 277 LEU A CA 1
ATOM 2260 C C . LEU A 1 277 ? -6 -11.102 -30.484 1 90.94 277 LEU A C 1
ATOM 2262 O O . LEU A 1 277 ? -4.918 -10.758 -30 1 90.94 277 LEU A O 1
ATOM 2266 N N . TYR A 1 278 ? -6.727 -12.094 -30.031 1 94.5 278 TYR A N 1
ATOM 2267 C CA . TYR A 1 278 ? -6.223 -12.898 -28.922 1 94.5 278 TYR A CA 1
ATOM 2268 C C . TYR A 1 278 ? -4.941 -13.625 -29.312 1 94.5 278 TYR A C 1
ATOM 2270 O O . TYR A 1 278 ? -3.979 -13.656 -28.531 1 94.5 278 TYR A O 1
ATOM 2278 N N . ALA A 1 279 ? -4.973 -14.078 -30.484 1 94.94 279 ALA A N 1
ATOM 2279 C CA . ALA A 1 279 ? -3.82 -14.82 -31 1 94.94 279 ALA A CA 1
ATOM 2280 C C . ALA A 1 279 ? -2.607 -13.906 -31.156 1 94.94 279 ALA A C 1
ATOM 2282 O O . ALA A 1 279 ? -1.477 -14.312 -30.875 1 94.94 279 ALA A O 1
ATOM 2283 N N . VAL A 1 280 ? -2.875 -12.75 -31.641 1 96.88 280 VAL A N 1
ATOM 2284 C CA . VAL A 1 280 ? -1.79 -11.789 -31.797 1 96.88 280 VAL A CA 1
ATOM 2285 C C . VAL A 1 280 ? -1.184 -11.445 -30.438 1 96.88 280 VAL A C 1
ATOM 2287 O O . VAL A 1 280 ? 0.038 -11.344 -30.312 1 96.88 280 VAL A O 1
ATOM 2290 N N . LEU A 1 281 ? -2.006 -11.297 -29.422 1 97.88 281 LEU A N 1
ATOM 2291 C CA . LEU A 1 281 ? -1.515 -11.008 -28.078 1 97.88 281 LEU A CA 1
ATOM 2292 C C . LEU A 1 281 ? -0.616 -12.133 -27.562 1 97.88 281 LEU A C 1
ATOM 2294 O O . LEU A 1 281 ? 0.496 -11.883 -27.094 1 97.88 281 LEU A O 1
ATOM 2298 N N . VAL A 1 282 ? -1.083 -13.328 -27.719 1 97.88 282 VAL A N 1
ATOM 2299 C CA . VAL A 1 282 ? -0.307 -14.477 -27.266 1 97.88 282 VAL A CA 1
ATOM 2300 C C . VAL A 1 282 ? 0.989 -14.578 -28.062 1 97.88 282 VAL A C 1
ATOM 2302 O O . VAL A 1 282 ? 2.064 -14.773 -27.5 1 97.88 282 VAL A O 1
ATOM 2305 N N . PHE A 1 283 ? 0.876 -14.406 -29.344 1 98.25 283 PHE A N 1
ATOM 2306 C CA . PHE A 1 283 ? 2.033 -14.531 -30.234 1 98.25 283 PHE A CA 1
ATOM 2307 C C . PHE A 1 283 ? 3.09 -13.484 -29.875 1 98.25 283 PHE A C 1
ATOM 2309 O O . PHE A 1 283 ? 4.27 -13.812 -29.75 1 98.25 283 PHE A O 1
ATOM 2316 N N . VAL A 1 284 ? 2.648 -12.281 -29.734 1 98.38 284 VAL A N 1
ATOM 2317 C CA . VAL A 1 284 ? 3.584 -11.203 -29.406 1 98.38 284 VAL A CA 1
ATOM 2318 C C . VAL A 1 284 ? 4.215 -11.461 -28.047 1 98.38 284 VAL A C 1
ATOM 2320 O O . VAL A 1 284 ? 5.422 -11.281 -27.859 1 98.38 284 VAL A O 1
ATOM 2323 N N . GLY A 1 285 ? 3.455 -11.867 -27.047 1 98.38 285 GLY A N 1
ATOM 2324 C CA . GLY A 1 285 ? 3.996 -12.203 -25.734 1 98.38 285 GLY A CA 1
ATOM 2325 C C . GLY A 1 285 ? 5.027 -13.312 -25.781 1 98.38 285 GLY A C 1
ATOM 2326 O O . GLY A 1 285 ? 6.105 -13.195 -25.203 1 98.38 285 GLY A O 1
ATOM 2327 N N . VAL A 1 286 ? 4.656 -14.344 -26.484 1 98.12 286 VAL A N 1
ATOM 2328 C CA . VAL A 1 286 ? 5.547 -15.492 -26.625 1 98.12 286 VAL A CA 1
ATOM 2329 C C . VAL A 1 286 ? 6.82 -15.078 -27.359 1 98.12 286 VAL A C 1
ATOM 2331 O O . VAL A 1 286 ? 7.926 -15.453 -26.953 1 98.12 286 VAL A O 1
ATOM 2334 N N . LEU A 1 287 ? 6.652 -14.312 -28.391 1 98.12 287 LEU A N 1
ATOM 2335 C CA . LEU A 1 287 ? 7.801 -13.828 -29.141 1 98.12 287 LEU A CA 1
ATOM 2336 C C . LEU A 1 287 ? 8.727 -13.008 -28.25 1 98.12 287 LEU A C 1
ATOM 2338 O O . LEU A 1 287 ? 9.953 -13.18 -28.297 1 98.12 287 LEU A O 1
ATOM 2342 N N . LEU A 1 288 ? 8.203 -12.164 -27.5 1 97.75 288 LEU A N 1
ATOM 2343 C CA . LEU A 1 288 ? 9.008 -11.336 -26.609 1 97.75 288 LEU A CA 1
ATOM 2344 C C . LEU A 1 288 ? 9.734 -12.203 -25.578 1 97.75 288 LEU A C 1
ATOM 2346 O O . LEU A 1 288 ? 10.891 -11.938 -25.234 1 97.75 288 LEU A O 1
ATOM 2350 N N . GLN A 1 289 ? 9.086 -13.211 -25.047 1 97.19 289 GLN A N 1
ATOM 2351 C CA . GLN A 1 289 ? 9.711 -14.102 -24.078 1 97.19 289 GLN A CA 1
ATOM 2352 C C . GLN A 1 289 ? 10.906 -14.828 -24.688 1 97.19 289 GLN A C 1
ATOM 2354 O O . GLN A 1 289 ? 11.977 -14.891 -24.094 1 97.19 289 GLN A O 1
ATOM 2359 N N . TYR A 1 290 ? 10.672 -15.344 -25.859 1 97.5 290 TYR A N 1
ATOM 2360 C CA . TYR A 1 290 ? 11.773 -16.047 -26.5 1 97.5 290 TYR A CA 1
ATOM 2361 C C . TYR A 1 290 ? 12.891 -15.094 -26.891 1 97.5 290 TYR A C 1
ATOM 2363 O O . TYR A 1 290 ? 14.07 -15.438 -26.812 1 97.5 290 TYR A O 1
ATOM 2371 N N . LEU A 1 291 ? 12.547 -13.93 -27.266 1 97.06 291 LEU A N 1
ATOM 2372 C CA . LEU A 1 291 ? 13.539 -12.938 -27.656 1 97.06 291 LEU A CA 1
ATOM 2373 C C . LEU A 1 291 ? 14.406 -12.547 -26.453 1 97.06 291 LEU A C 1
ATOM 2375 O O . LEU A 1 291 ? 15.633 -12.438 -26.578 1 97.06 291 LEU A O 1
ATOM 2379 N N . PHE A 1 292 ? 13.789 -12.414 -25.297 1 95.56 292 PHE A N 1
ATOM 2380 C CA . PHE A 1 292 ? 14.523 -11.766 -24.219 1 95.56 292 PHE A CA 1
ATOM 2381 C C . PHE A 1 292 ? 14.953 -12.781 -23.156 1 95.56 292 PHE A C 1
ATOM 2383 O O . PHE A 1 292 ? 15.789 -12.484 -22.312 1 95.56 292 PHE A O 1
ATOM 2390 N N . ILE A 1 293 ? 14.406 -13.961 -23.188 1 93.88 293 ILE A N 1
ATOM 2391 C CA . ILE A 1 293 ? 14.867 -15.008 -22.266 1 93.88 293 ILE A CA 1
ATOM 2392 C C . ILE A 1 293 ? 15.883 -15.898 -22.969 1 93.88 293 ILE A C 1
ATOM 2394 O O . ILE A 1 293 ? 16.922 -16.234 -22.406 1 93.88 293 ILE A O 1
ATOM 2398 N N . ALA A 1 294 ? 15.625 -16.234 -24.234 1 92.81 294 ALA A N 1
ATOM 2399 C CA . ALA A 1 294 ? 16.438 -17.234 -24.922 1 92.81 294 ALA A CA 1
ATOM 2400 C C . ALA A 1 294 ? 17.469 -16.562 -25.828 1 92.81 294 ALA A C 1
ATOM 2402 O O . ALA A 1 294 ? 18.641 -16.969 -25.875 1 92.81 294 ALA A O 1
ATOM 2403 N N . TRP A 1 295 ? 17.078 -15.516 -26.531 1 94.19 295 TRP A N 1
ATOM 2404 C CA . TRP A 1 295 ? 17.938 -14.961 -27.578 1 94.19 295 TRP A CA 1
ATOM 2405 C C . TRP A 1 295 ? 18.828 -13.844 -27.016 1 94.19 295 TRP A C 1
ATOM 2407 O O . TRP A 1 295 ? 20.047 -13.891 -27.141 1 94.19 295 TRP A O 1
ATOM 2417 N N . LYS A 1 296 ? 18.188 -12.812 -26.359 1 95.56 296 LYS A N 1
ATOM 2418 C CA . LYS A 1 296 ? 18.938 -11.68 -25.828 1 95.56 296 LYS A CA 1
ATOM 2419 C C . LYS A 1 296 ? 18.594 -11.445 -24.359 1 95.56 296 LYS A C 1
ATOM 2421 O O . LYS A 1 296 ? 18 -10.422 -24 1 95.56 296 LYS A O 1
ATOM 2426 N N . PRO A 1 297 ? 19.141 -12.297 -23.531 1 93.19 297 PRO A N 1
ATOM 2427 C CA . PRO A 1 297 ? 18.812 -12.172 -22.109 1 93.19 297 PRO A CA 1
ATOM 2428 C C . PRO A 1 297 ? 19.312 -10.875 -21.5 1 93.19 297 PRO A C 1
ATOM 2430 O O . PRO A 1 297 ? 18.797 -10.422 -20.469 1 93.19 297 PRO A O 1
ATOM 2433 N N . GLU A 1 298 ? 20.312 -10.18 -22.109 1 93 298 GLU A N 1
ATOM 2434 C CA . GLU A 1 298 ? 20.875 -8.93 -21.594 1 93 298 GLU A CA 1
ATOM 2435 C C . GLU A 1 298 ? 19.844 -7.809 -21.625 1 93 298 GLU A C 1
ATOM 2437 O O . GLU A 1 298 ? 19.969 -6.82 -20.906 1 93 298 GLU A O 1
ATOM 2442 N N . LYS A 1 299 ? 18.859 -7.98 -22.453 1 95 299 LYS A N 1
ATOM 2443 C CA . LYS A 1 299 ? 17.844 -6.934 -22.609 1 95 299 LYS A CA 1
ATOM 2444 C C . LYS A 1 299 ? 16.562 -7.285 -21.844 1 95 299 LYS A C 1
ATOM 2446 O O . LYS A 1 299 ? 15.555 -6.59 -21.953 1 95 299 LYS A O 1
ATOM 2451 N N . ARG A 1 300 ? 16.594 -8.312 -21.047 1 95 300 ARG A N 1
ATOM 2452 C CA . ARG A 1 300 ? 15.445 -8.836 -20.312 1 95 300 ARG A CA 1
ATOM 2453 C C . ARG A 1 300 ? 14.828 -7.77 -19.422 1 95 300 ARG A C 1
ATOM 2455 O O . ARG A 1 300 ? 13.602 -7.648 -19.344 1 95 300 ARG A O 1
ATOM 2462 N N . ASP A 1 301 ? 15.602 -6.902 -18.781 1 94.44 301 ASP A N 1
ATOM 2463 C CA . ASP A 1 301 ? 15.125 -5.98 -17.766 1 94.44 301 ASP A CA 1
ATOM 2464 C C . ASP A 1 301 ? 14.961 -4.57 -18.328 1 94.44 301 ASP A C 1
ATOM 2466 O O . ASP A 1 301 ? 14.609 -3.643 -17.594 1 94.44 301 ASP A O 1
ATOM 2470 N N . ASN A 1 302 ? 15.164 -4.406 -19.672 1 94.38 302 ASN A N 1
ATOM 2471 C CA . ASN A 1 302 ? 15.039 -3.086 -20.281 1 94.38 302 ASN A CA 1
ATOM 2472 C C . ASN A 1 302 ? 13.617 -2.539 -20.141 1 94.38 302 ASN A C 1
ATOM 2474 O O . ASN A 1 302 ? 13.43 -1.331 -20 1 94.38 302 ASN A O 1
ATOM 2478 N N . GLU A 1 303 ? 12.672 -3.426 -20.156 1 94.38 303 GLU A N 1
ATOM 2479 C CA . GLU A 1 303 ? 11.281 -2.984 -20.078 1 94.38 303 GLU A CA 1
ATOM 2480 C C . GLU A 1 303 ? 10.992 -2.303 -18.75 1 94.38 303 GLU A C 1
ATOM 2482 O O . GLU A 1 303 ? 10.102 -1.455 -18.656 1 94.38 303 GLU A O 1
ATOM 2487 N N . LEU A 1 304 ? 11.711 -2.68 -17.766 1 94.31 304 LEU A N 1
ATOM 2488 C CA . LEU A 1 304 ? 11.445 -2.17 -16.422 1 94.31 304 LEU A CA 1
ATOM 2489 C C . LEU A 1 304 ? 11.805 -0.693 -16.328 1 94.31 304 LEU A C 1
ATOM 2491 O O . LEU A 1 304 ? 11.234 0.037 -15.508 1 94.31 304 LEU A O 1
ATOM 2495 N N . TYR A 1 305 ? 12.695 -0.241 -17.172 1 93.06 305 TYR A N 1
ATOM 2496 C CA . TYR A 1 305 ? 13.148 1.144 -17.156 1 93.06 305 TYR A CA 1
ATOM 2497 C C . TYR A 1 305 ? 12.086 2.08 -17.719 1 93.06 305 TYR A C 1
ATOM 2499 O O . TYR A 1 305 ? 12.125 3.287 -17.469 1 93.06 305 TYR A O 1
ATOM 2507 N N . GLY A 1 306 ? 11.156 1.5 -18.438 1 91.88 306 GLY A N 1
ATOM 2508 C CA . GLY A 1 306 ? 10.133 2.305 -19.094 1 91.88 306 GLY A CA 1
ATOM 2509 C C . GLY A 1 306 ? 9.031 2.748 -18.141 1 91.88 306 GLY A C 1
ATOM 2510 O O . GLY A 1 306 ? 8.211 3.594 -18.484 1 91.88 306 GLY A O 1
ATOM 2511 N N . HIS A 1 307 ? 9.07 2.318 -16.891 1 94.75 307 HIS A N 1
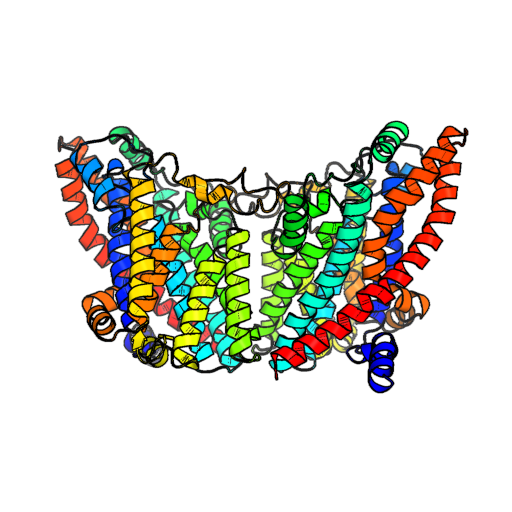ATOM 2512 C CA . HIS A 1 307 ? 8.117 2.74 -15.867 1 94.75 307 HIS A CA 1
ATOM 2513 C C . HIS A 1 307 ? 8.602 3.98 -15.133 1 94.75 307 HIS A C 1
ATOM 2515 O O . HIS A 1 307 ? 9.75 4.398 -15.305 1 94.75 307 HIS A O 1
ATOM 2521 N N . THR A 1 308 ? 7.699 4.52 -14.344 1 92.75 308 THR A N 1
ATOM 2522 C CA . THR A 1 308 ? 8.117 5.672 -13.547 1 92.75 308 THR A CA 1
ATOM 2523 C C . THR A 1 308 ? 8.961 5.227 -12.359 1 92.75 308 THR A C 1
ATOM 2525 O O . THR A 1 308 ? 8.781 4.121 -11.844 1 92.75 308 THR A O 1
ATOM 2528 N N . GLY A 1 309 ? 9.906 6.055 -12.008 1 88.81 309 GLY A N 1
ATOM 2529 C CA . GLY A 1 309 ? 10.68 5.82 -10.797 1 88.81 309 GLY A CA 1
ATOM 2530 C C . GLY A 1 309 ? 9.945 6.227 -9.531 1 88.81 309 GLY A C 1
ATOM 2531 O O . GLY A 1 309 ? 10.266 7.254 -8.93 1 88.81 309 GLY A O 1
ATOM 2532 N N . LEU A 1 310 ? 9.023 5.355 -9.109 1 85.5 310 LEU A N 1
ATOM 2533 C CA . LEU A 1 310 ? 8.234 5.613 -7.91 1 85.5 310 LEU A CA 1
ATOM 2534 C C . LEU A 1 310 ? 9.125 5.672 -6.672 1 85.5 310 LEU A C 1
ATOM 2536 O O . LEU A 1 310 ? 10 4.82 -6.492 1 85.5 310 LEU A O 1
ATOM 2540 N N . TYR A 1 311 ? 9.141 6.699 -5.82 1 79.06 311 TYR A N 1
ATOM 2541 C CA . TYR A 1 311 ? 9.875 6.871 -4.57 1 79.06 311 TYR A CA 1
ATOM 2542 C C . TYR A 1 311 ? 11.258 7.453 -4.828 1 79.06 311 TYR A C 1
ATOM 2544 O O . TYR A 1 311 ? 12.125 7.414 -3.953 1 79.06 311 TYR A O 1
ATOM 2552 N N . THR A 1 312 ? 11.562 7.75 -6.098 1 85.38 312 THR A N 1
ATOM 2553 C CA . THR A 1 312 ? 12.883 8.281 -6.414 1 85.38 312 THR A CA 1
ATOM 2554 C C . THR A 1 312 ? 12.781 9.719 -6.926 1 85.38 312 THR A C 1
ATOM 2556 O O . THR A 1 312 ? 12.023 10.523 -6.379 1 85.38 312 THR A O 1
ATOM 2559 N N . ASP A 1 313 ? 13.5 10.008 -8.008 1 85.56 313 ASP A N 1
ATOM 2560 C CA . ASP A 1 313 ? 13.602 11.398 -8.438 1 85.56 313 ASP A CA 1
ATOM 2561 C C . ASP A 1 313 ? 12.562 11.727 -9.5 1 85.56 313 ASP A C 1
ATOM 2563 O O . ASP A 1 313 ? 12.633 12.773 -10.148 1 85.56 313 ASP A O 1
ATOM 2567 N N . GLY A 1 314 ? 11.578 10.852 -9.641 1 86 314 GLY A N 1
ATOM 2568 C CA . GLY A 1 314 ? 10.508 11.133 -10.578 1 86 314 GLY A CA 1
ATOM 2569 C C . GLY A 1 314 ? 10.891 10.883 -12.023 1 86 314 GLY A C 1
ATOM 2570 O O . GLY A 1 314 ? 10.102 11.148 -12.938 1 86 314 GLY A O 1
ATOM 2571 N N . SER A 1 315 ? 12.125 10.383 -12.258 1 90.88 315 SER A N 1
ATOM 2572 C CA . SER A 1 315 ? 12.547 9.992 -13.602 1 90.88 315 SER A CA 1
ATOM 2573 C C . SER A 1 315 ? 12.008 8.617 -13.977 1 90.88 315 SER A C 1
ATOM 2575 O O . SER A 1 315 ? 11.039 8.141 -13.375 1 90.88 315 SER A O 1
ATOM 2577 N N . LEU A 1 316 ? 12.531 8.141 -14.961 1 92.69 316 LEU A N 1
ATOM 2578 C CA . LEU A 1 316 ? 12.195 6.762 -15.305 1 92.69 316 LEU A CA 1
ATOM 2579 C C . LEU A 1 316 ? 12.789 5.789 -14.289 1 92.69 316 LEU A C 1
ATOM 2581 O O . LEU A 1 316 ? 13.633 6.172 -13.477 1 92.69 316 LEU A O 1
ATOM 2585 N N . ASN A 1 317 ? 12.305 4.637 -14.289 1 92.25 317 ASN A N 1
ATOM 2586 C CA . ASN A 1 317 ? 12.602 3.631 -13.281 1 92.25 317 ASN A CA 1
ATOM 2587 C C . ASN A 1 317 ? 14.023 3.092 -13.43 1 92.25 317 ASN A C 1
ATOM 2589 O O . ASN A 1 317 ? 14.227 1.879 -13.5 1 92.25 317 ASN A O 1
ATOM 2593 N N . GLU A 1 318 ? 15 3.922 -13.273 1 88.12 318 GLU A N 1
ATOM 2594 C CA . GLU A 1 318 ? 16.391 3.555 -13.484 1 88.12 318 GLU A CA 1
ATOM 2595 C C . GLU A 1 318 ? 16.969 2.834 -12.266 1 88.12 318 GLU A C 1
ATOM 2597 O O . GLU A 1 318 ? 17.938 2.086 -12.375 1 88.12 318 GLU A O 1
ATOM 2602 N N . LYS A 1 319 ? 16.359 2.998 -11.172 1 86 319 LYS A N 1
ATOM 2603 C CA . LYS A 1 319 ? 16.875 2.395 -9.945 1 86 319 LYS A CA 1
ATOM 2604 C C . LYS A 1 319 ? 16.031 1.196 -9.523 1 86 319 LYS A C 1
ATOM 2606 O O . LYS A 1 319 ? 15.898 0.91 -8.328 1 86 319 LYS A O 1
ATOM 2611 N N . VAL A 1 320 ? 15.547 0.508 -10.445 1 88.25 320 VAL A N 1
ATOM 2612 C CA . VAL A 1 320 ? 14.688 -0.637 -10.18 1 88.25 320 VAL A CA 1
ATOM 2613 C C . VAL A 1 320 ? 15.508 -1.775 -9.578 1 88.25 320 VAL A C 1
ATOM 2615 O O . VAL A 1 320 ? 16.656 -2.008 -9.992 1 88.25 320 VAL A O 1
ATOM 2618 N N . ASP A 1 321 ? 14.961 -2.408 -8.57 1 89 321 ASP A N 1
ATOM 2619 C CA . ASP A 1 321 ? 15.539 -3.627 -8.008 1 89 321 ASP A CA 1
ATOM 2620 C C . ASP A 1 321 ? 15.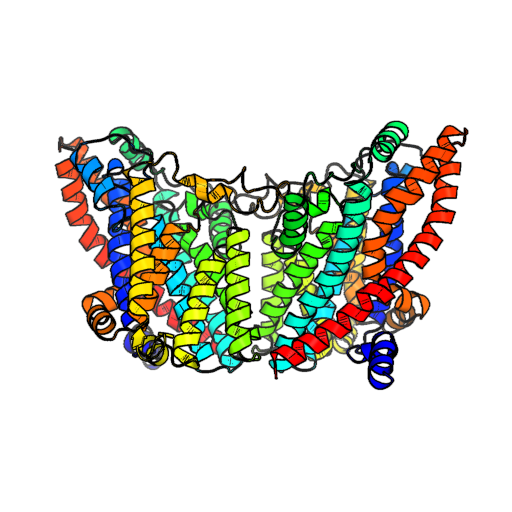094 -4.859 -8.789 1 89 321 ASP A C 1
ATOM 2622 O O . ASP A 1 321 ? 13.977 -5.352 -8.602 1 89 321 ASP A O 1
ATOM 2626 N N . VAL A 1 322 ? 15.938 -5.387 -9.539 1 90.81 322 VAL A N 1
ATOM 2627 C CA . VAL A 1 322 ? 15.586 -6.438 -10.484 1 90.81 322 VAL A CA 1
ATOM 2628 C C . VAL A 1 322 ? 15.438 -7.77 -9.75 1 90.81 322 VAL A C 1
ATOM 2630 O O . VAL A 1 322 ? 14.93 -8.742 -10.312 1 90.81 322 VAL A O 1
ATOM 2633 N N . GLU A 1 323 ? 15.836 -7.828 -8.469 1 88.88 323 GLU A N 1
ATOM 2634 C CA . GLU A 1 323 ? 15.727 -9.07 -7.711 1 88.88 323 GLU A CA 1
ATOM 2635 C C . GLU A 1 323 ? 14.305 -9.273 -7.188 1 88.88 323 GLU A C 1
ATOM 2637 O O . GLU A 1 323 ? 13.953 -10.375 -6.75 1 88.88 323 GLU A O 1
ATOM 2642 N N . GLN A 1 324 ? 13.508 -8.266 -7.258 1 93.44 324 GLN A N 1
ATOM 2643 C CA . GLN A 1 324 ? 12.109 -8.375 -6.84 1 93.44 324 GLN A CA 1
ATOM 2644 C C . GLN A 1 324 ? 11.25 -8.992 -7.941 1 93.44 324 GLN A C 1
ATOM 2646 O O . GLN A 1 324 ? 11.57 -8.867 -9.125 1 93.44 324 GLN A O 1
ATOM 2651 N N . PRO A 1 325 ? 10.188 -9.727 -7.512 1 94.69 325 PRO A N 1
ATOM 2652 C CA . PRO A 1 325 ? 9.242 -10.148 -8.547 1 94.69 325 PRO A CA 1
ATOM 2653 C C . PRO A 1 325 ? 8.664 -8.969 -9.328 1 94.69 325 PRO A C 1
ATOM 2655 O O . PRO A 1 325 ? 8.312 -7.945 -8.734 1 94.69 325 PRO A O 1
ATOM 2658 N N . GLN A 1 326 ? 8.625 -9.117 -10.664 1 94.69 326 GLN A N 1
ATOM 2659 C CA . GLN A 1 326 ? 8.242 -7.996 -11.516 1 94.69 326 GLN A CA 1
ATOM 2660 C C . GLN A 1 326 ? 7.008 -8.336 -12.344 1 94.69 326 GLN A C 1
ATOM 2662 O O . GLN A 1 326 ? 6.867 -9.461 -12.828 1 94.69 326 GLN A O 1
ATOM 2667 N N . ALA A 1 327 ? 6.121 -7.402 -12.438 1 96.19 327 ALA A N 1
ATOM 2668 C CA . ALA A 1 327 ? 5.035 -7.473 -13.406 1 96.19 32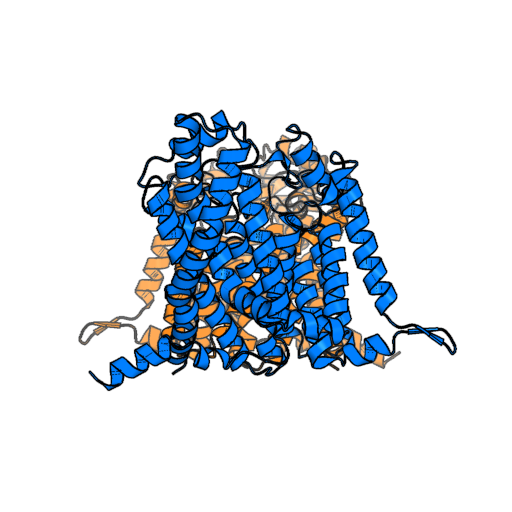7 ALA A CA 1
ATOM 2669 C C . ALA A 1 327 ? 5.523 -7.102 -14.805 1 96.19 327 ALA A C 1
ATOM 2671 O O . ALA A 1 327 ? 5.867 -5.949 -15.062 1 96.19 327 ALA A O 1
ATOM 2672 N N . ARG A 1 328 ? 5.523 -8.062 -15.703 1 97.56 328 ARG A N 1
ATOM 2673 C CA . ARG A 1 328 ? 6.168 -7.867 -17 1 97.56 328 ARG A CA 1
ATOM 2674 C C . ARG A 1 328 ? 5.137 -7.816 -18.125 1 97.56 328 ARG A C 1
ATOM 2676 O O . ARG A 1 328 ? 4.09 -8.461 -18.047 1 97.56 328 ARG A O 1
ATOM 2683 N N . VAL A 1 329 ? 5.496 -7.117 -19.188 1 98 329 VAL A N 1
ATOM 2684 C CA . VAL A 1 329 ? 4.602 -6.898 -20.312 1 98 329 VAL A CA 1
ATOM 2685 C C . VAL A 1 329 ? 4.438 -8.203 -21.094 1 98 329 VAL A C 1
ATOM 2687 O O . VAL A 1 329 ? 3.338 -8.516 -21.562 1 98 329 VAL A O 1
ATOM 2690 N N . ASP A 1 330 ? 5.52 -8.891 -21.297 1 98 330 ASP A N 1
ATOM 2691 C CA . ASP A 1 330 ? 5.438 -10.141 -22.047 1 98 330 ASP A CA 1
ATOM 2692 C C . ASP A 1 330 ? 4.516 -11.141 -21.359 1 98 330 ASP A C 1
ATOM 2694 O O . ASP A 1 330 ? 3.646 -11.734 -21.984 1 98 330 ASP A O 1
ATOM 2698 N N . ASN A 1 331 ? 4.719 -11.328 -20.031 1 98.5 331 ASN A N 1
ATOM 2699 C CA . ASN A 1 331 ? 3.807 -12.172 -19.266 1 98.5 331 ASN A CA 1
ATOM 2700 C C . ASN A 1 331 ? 2.359 -11.703 -19.422 1 98.5 331 ASN A C 1
ATOM 2702 O O . ASN A 1 331 ? 1.458 -12.516 -19.625 1 98.5 331 ASN A O 1
ATOM 2706 N N . TYR A 1 332 ? 2.164 -10.43 -19.312 1 98.69 332 TYR A N 1
ATOM 2707 C CA . TYR A 1 332 ? 0.833 -9.828 -19.375 1 98.69 332 TYR A CA 1
ATOM 2708 C C . TYR A 1 332 ? 0.144 -10.148 -20.688 1 98.69 332 TYR A C 1
ATOM 2710 O O . TYR A 1 332 ? -1.035 -10.508 -20.719 1 98.69 332 TYR A O 1
ATOM 2718 N N . LEU A 1 333 ? 0.834 -9.977 -21.766 1 98.62 333 LEU A N 1
ATOM 2719 C CA . LEU A 1 333 ? 0.275 -10.211 -23.094 1 98.62 333 LEU A CA 1
ATOM 2720 C C . LEU A 1 333 ? -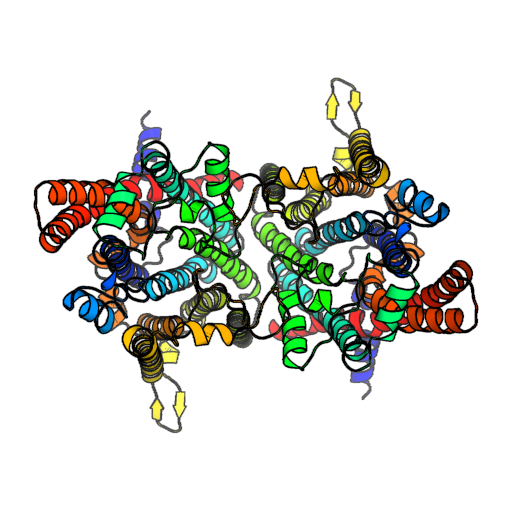0.133 -11.672 -23.25 1 98.62 333 LEU A C 1
ATOM 2722 O O . LEU A 1 333 ? -1.224 -11.961 -23.75 1 98.62 333 LEU A O 1
ATOM 2726 N N . ILE A 1 334 ? 0.685 -12.539 -22.844 1 98.56 334 ILE A N 1
ATOM 2727 C CA . ILE A 1 334 ? 0.379 -13.961 -22.938 1 98.56 334 ILE A CA 1
ATOM 2728 C C . ILE A 1 334 ? -0.86 -14.281 -22.094 1 98.56 334 ILE A C 1
ATOM 2730 O O . ILE A 1 334 ? -1.806 -14.898 -22.594 1 98.56 334 ILE A O 1
ATOM 2734 N N . ILE A 1 335 ? -0.838 -13.852 -20.875 1 98.75 335 ILE A N 1
ATOM 2735 C CA . ILE A 1 335 ? -1.916 -14.156 -19.938 1 98.75 335 ILE A CA 1
ATOM 2736 C C . ILE A 1 335 ? -3.225 -13.555 -20.453 1 98.75 335 ILE A C 1
ATOM 2738 O O . ILE A 1 335 ? -4.258 -14.227 -20.469 1 98.75 335 ILE A O 1
ATOM 2742 N N . LEU A 1 336 ? -3.131 -12.289 -20.844 1 98.38 336 LEU A N 1
ATOM 2743 C CA . LEU A 1 336 ? -4.324 -11.625 -21.359 1 98.38 336 LEU A CA 1
ATOM 2744 C C . LEU A 1 336 ? -4.883 -12.375 -22.578 1 98.38 336 LEU A C 1
ATOM 2746 O O . LEU A 1 336 ? -6.078 -12.656 -22.641 1 98.38 336 LEU A O 1
ATOM 2750 N N . GLY A 1 337 ? -4.035 -12.672 -23.562 1 97.88 337 GLY A N 1
ATOM 2751 C CA . GLY A 1 337 ? -4.48 -13.406 -24.734 1 97.88 337 GLY A CA 1
ATOM 2752 C C . GLY A 1 337 ? -5.09 -14.758 -24.406 1 97.88 337 GLY A C 1
ATOM 2753 O O . GLY A 1 337 ? -6.16 -15.102 -24.906 1 97.88 337 GLY A O 1
ATOM 2754 N N . VAL A 1 338 ? -4.453 -15.5 -23.531 1 97.62 338 VAL A N 1
ATOM 2755 C CA . VAL A 1 338 ? -4.926 -16.828 -23.141 1 97.62 338 VAL A CA 1
ATOM 2756 C C . VAL A 1 338 ? -6.266 -16.703 -22.422 1 97.62 338 VAL A C 1
ATOM 2758 O O . VAL A 1 338 ? -7.203 -17.453 -22.719 1 97.62 338 VAL A O 1
ATOM 2761 N N . MET A 1 339 ? -6.379 -15.781 -21.531 1 97.38 339 MET A N 1
ATOM 2762 C CA . MET A 1 339 ? -7.605 -15.625 -20.766 1 97.38 339 MET A CA 1
ATOM 2763 C C . MET A 1 339 ? -8.766 -15.219 -21.656 1 97.38 339 MET A C 1
ATOM 2765 O O . MET A 1 339 ? -9.891 -15.695 -21.484 1 97.38 339 MET A O 1
ATOM 2769 N N . LEU A 1 340 ? -8.453 -14.312 -22.562 1 95.81 340 LEU A N 1
ATOM 2770 C CA . LEU A 1 340 ? -9.508 -13.922 -23.484 1 95.81 340 LEU A CA 1
ATOM 2771 C C . LEU A 1 340 ? -9.984 -15.117 -24.297 1 95.81 340 LEU A C 1
ATOM 2773 O O . LEU A 1 340 ? -11.188 -15.281 -24.531 1 95.81 340 LEU A O 1
ATOM 2777 N N . TRP A 1 341 ? -9.078 -15.953 -24.672 1 93.62 341 TRP A N 1
ATOM 2778 C CA . TRP A 1 341 ? -9.422 -17.172 -25.406 1 93.62 341 TRP A CA 1
ATOM 2779 C C . TRP A 1 341 ? -10.242 -18.109 -24.531 1 93.62 341 TRP A C 1
ATOM 2781 O O . TRP A 1 341 ? -11.281 -18.625 -24.953 1 93.62 341 TRP A O 1
ATOM 2791 N N . VAL A 1 342 ? -9.812 -18.312 -23.359 1 94.5 342 VAL A N 1
ATOM 2792 C CA . VAL A 1 342 ? -10.445 -19.234 -22.422 1 94.5 342 VAL A CA 1
ATOM 2793 C C . VAL A 1 342 ? -11.852 -18.75 -22.094 1 94.5 342 VAL A C 1
ATOM 2795 O O . VAL A 1 342 ? -12.781 -19.547 -21.984 1 94.5 342 VAL A O 1
ATOM 2798 N N . GLU A 1 343 ? -12.031 -17.453 -21.984 1 93.19 343 GLU A N 1
ATOM 2799 C CA . GLU A 1 343 ? -13.312 -16.891 -21.578 1 93.19 343 GLU A CA 1
ATOM 2800 C C . GLU A 1 343 ? -14.32 -16.906 -22.719 1 93.19 343 GLU A C 1
ATOM 2802 O O . GLU A 1 343 ? -15.531 -16.828 -22.484 1 93.19 343 GLU A O 1
ATOM 2807 N N . THR A 1 344 ? -13.93 -17.016 -23.938 1 90.06 344 THR A N 1
ATOM 2808 C CA . THR A 1 344 ? -14.844 -16.797 -25.062 1 90.06 344 THR A CA 1
ATOM 2809 C C . THR A 1 344 ? -15.094 -18.109 -25.812 1 90.06 344 THR A C 1
ATOM 2811 O O . THR A 1 344 ? -16.109 -18.25 -26.484 1 90.06 344 THR A O 1
ATOM 2814 N N . TYR A 1 345 ? -14.219 -19.062 -25.688 1 88.69 345 TYR A N 1
ATOM 2815 C CA . TYR A 1 345 ? -14.359 -20.266 -26.5 1 88.69 345 TYR A CA 1
ATOM 2816 C C . TYR A 1 345 ? -14.742 -21.469 -25.641 1 88.69 345 TYR A C 1
ATOM 2818 O O . TYR A 1 345 ? -13.969 -21.891 -24.781 1 88.69 345 TYR A O 1
ATOM 2826 N N . GLU A 1 346 ? -15.734 -22.125 -26.094 1 88.81 346 GLU A N 1
ATOM 2827 C CA . GLU A 1 346 ? -16.281 -23.234 -25.312 1 88.81 346 GLU A CA 1
ATOM 2828 C C . GLU A 1 346 ? -15.406 -24.469 -25.438 1 88.81 346 GLU A C 1
ATOM 2830 O O . GLU A 1 346 ? -15.312 -25.266 -24.484 1 88.81 346 GLU A O 1
ATOM 2835 N N . GLY A 1 347 ? -14.82 -24.672 -26.547 1 89.75 347 GLY A N 1
ATOM 2836 C CA . GLY A 1 347 ? -13.938 -25.812 -26.719 1 89.75 347 GLY A CA 1
ATOM 2837 C C . GLY A 1 347 ? -12.773 -25.812 -25.734 1 89.75 347 GLY A C 1
ATOM 2838 O O . GLY A 1 347 ? -12.453 -26.844 -25.141 1 89.75 347 GLY A O 1
ATOM 2839 N N . VAL A 1 348 ? -12.219 -24.641 -25.562 1 91.94 348 VAL A N 1
ATOM 2840 C CA . VAL A 1 348 ? -11.102 -24.516 -24.625 1 91.94 348 VAL A CA 1
ATOM 2841 C C . VAL A 1 348 ? -11.602 -24.734 -23.203 1 91.94 348 VAL A C 1
ATOM 2843 O O . VAL A 1 348 ? -10.93 -25.391 -22.406 1 91.94 348 VAL A O 1
ATOM 2846 N N . GLN A 1 349 ? -12.703 -24.25 -22.938 1 94.44 349 GLN A N 1
ATOM 2847 C CA . GLN A 1 349 ? -13.289 -24.406 -21.625 1 94.44 349 GLN A CA 1
ATOM 2848 C C . GLN A 1 349 ? -13.555 -25.875 -21.312 1 94.44 349 GLN A C 1
ATOM 2850 O O . GLN A 1 349 ? -13.297 -26.344 -20.203 1 94.44 349 GLN A O 1
ATOM 2855 N N . SER A 1 350 ? -14.031 -26.562 -22.297 1 94.31 350 SER A N 1
ATOM 2856 C CA . SER A 1 350 ? -14.352 -27.984 -22.109 1 94.31 350 SER A CA 1
ATOM 2857 C C . SER A 1 350 ? -13.094 -28.797 -21.812 1 94.31 350 SER A C 1
ATOM 2859 O O . SER A 1 350 ? -13.125 -29.719 -21 1 94.31 350 SER A O 1
ATOM 2861 N N . LEU A 1 351 ? -12.102 -28.438 -22.469 1 94.81 351 LEU A N 1
ATOM 2862 C CA . LEU A 1 351 ? -10.828 -29.125 -22.234 1 94.81 351 LEU A CA 1
ATOM 2863 C C . LEU A 1 351 ? -10.328 -28.844 -20.812 1 94.81 351 LEU A C 1
ATOM 2865 O O . LEU A 1 351 ? -9.805 -29.75 -20.156 1 94.81 351 LEU A O 1
ATOM 2869 N N . LEU A 1 352 ? -10.484 -27.672 -20.359 1 96.62 352 LEU A N 1
ATOM 2870 C CA . LEU A 1 352 ? -9.984 -27.25 -19.062 1 96.62 352 LEU A CA 1
ATOM 2871 C C . LEU A 1 352 ? -10.875 -27.781 -17.938 1 96.62 352 LEU A C 1
ATOM 2873 O O . LEU A 1 352 ? -10.477 -27.797 -16.781 1 96.62 352 LEU A O 1
ATOM 2877 N N . LYS A 1 353 ? -12.023 -28.281 -18.312 1 95.44 353 LYS A N 1
ATOM 2878 C CA . LYS A 1 353 ? -12.953 -28.812 -17.328 1 95.44 353 LYS A CA 1
ATOM 2879 C C . LYS A 1 353 ? -12.688 -30.297 -17.062 1 95.44 353 LYS A C 1
ATOM 2881 O O . LYS A 1 353 ? -13.414 -30.938 -16.312 1 95.44 353 LYS A O 1
ATOM 2886 N N . CYS A 1 354 ? -11.664 -30.672 -17.609 1 95.25 354 CYS A N 1
ATOM 2887 C CA . CYS A 1 354 ? -11.305 -32.062 -17.344 1 95.25 354 CYS A CA 1
ATOM 2888 C C . CYS A 1 354 ? -11.125 -32.312 -15.852 1 95.25 354 CYS A C 1
ATOM 2890 O O . CYS A 1 354 ? -10.555 -31.469 -15.148 1 95.25 354 CYS A O 1
ATOM 2892 N N . LYS A 1 355 ? -11.461 -33.469 -15.406 1 95.75 355 LYS A N 1
ATOM 2893 C CA . LYS A 1 355 ? -11.539 -33.781 -13.984 1 95.75 355 LYS A CA 1
ATOM 2894 C C . LYS A 1 355 ? -10.156 -33.719 -13.336 1 95.75 355 LYS A C 1
ATOM 2896 O O . LYS A 1 355 ? -10.008 -33.156 -12.242 1 95.75 355 LYS A O 1
ATOM 2901 N N . ILE A 1 356 ? -9.188 -34.25 -13.969 1 96.19 356 ILE A N 1
ATOM 2902 C CA . ILE A 1 356 ? -7.844 -34.281 -13.398 1 96.19 356 ILE A CA 1
ATOM 2903 C C . ILE A 1 356 ? -7.336 -32.875 -13.172 1 96.19 356 ILE A C 1
ATOM 2905 O O . ILE A 1 356 ? -6.801 -32.562 -12.102 1 96.19 356 ILE A O 1
ATOM 2909 N N . LEU A 1 357 ? -7.535 -32 -14.109 1 97.12 357 LEU A N 1
ATOM 2910 C CA . LEU A 1 357 ? -7.066 -30.609 -14.016 1 97.12 357 LEU A CA 1
ATOM 2911 C C . LEU A 1 357 ? -7.844 -29.859 -12.945 1 97.12 357 LEU A C 1
ATOM 2913 O O . LEU A 1 357 ? -7.258 -29.109 -12.156 1 97.12 357 LEU A O 1
ATOM 2917 N N . VAL A 1 358 ? -9.086 -30.062 -12.938 1 97.06 358 VAL A N 1
ATOM 2918 C CA . VAL A 1 358 ? -9.938 -29.375 -11.977 1 97.06 358 VAL A CA 1
ATOM 2919 C C . VAL A 1 358 ? -9.57 -29.797 -10.562 1 97.06 358 VAL A C 1
ATOM 2921 O O . VAL A 1 358 ? -9.453 -28.969 -9.664 1 97.06 358 VAL A O 1
ATOM 2924 N N . GLU A 1 359 ? -9.312 -31.109 -10.375 1 96 359 GLU A N 1
ATOM 2925 C CA . GLU A 1 359 ? -8.938 -31.594 -9.047 1 96 359 GLU A CA 1
ATOM 2926 C C . GLU A 1 359 ? -7.574 -31.047 -8.625 1 96 359 GLU A C 1
ATOM 2928 O O . GLU A 1 359 ? -7.363 -30.734 -7.453 1 96 359 GLU A O 1
ATOM 2933 N N . MET A 1 360 ? -6.719 -30.938 -9.531 1 96.81 360 MET A N 1
ATOM 2934 C CA . MET A 1 360 ? -5.43 -30.328 -9.234 1 96.81 360 MET A CA 1
ATOM 2935 C C . MET A 1 360 ? -5.59 -28.859 -8.898 1 96.81 360 MET A C 1
ATOM 2937 O O . MET A 1 360 ? -4.93 -28.344 -7.992 1 96.81 360 MET A O 1
ATOM 2941 N N . GLY A 1 361 ? -6.48 -28.25 -9.617 1 97.12 361 GLY A N 1
ATOM 2942 C CA . GLY A 1 361 ? -6.742 -26.828 -9.383 1 97.12 361 GLY A CA 1
ATOM 2943 C C . GLY A 1 361 ? -7.305 -26.547 -8 1 97.12 361 GLY A C 1
ATOM 2944 O O . GLY A 1 361 ? -6.957 -25.547 -7.379 1 97.12 361 GLY A O 1
ATOM 2945 N N . LYS A 1 362 ? -8.094 -27.422 -7.531 1 95.62 362 LYS A N 1
ATOM 2946 C CA . LYS A 1 362 ? -8.664 -27.281 -6.191 1 95.62 362 LYS A CA 1
ATOM 2947 C C . LYS A 1 362 ? -7.57 -27.328 -5.125 1 95.62 362 LYS A C 1
ATOM 2949 O O . LYS A 1 362 ? -7.711 -26.734 -4.059 1 95.62 362 LYS A O 1
ATOM 2954 N N . ARG A 1 363 ? -6.488 -28 -5.465 1 97.19 363 ARG A N 1
ATOM 2955 C CA . ARG A 1 363 ? -5.402 -28.203 -4.508 1 97.19 363 ARG A CA 1
ATOM 2956 C C . ARG A 1 363 ? -4.227 -27.281 -4.809 1 97.19 363 ARG A C 1
ATOM 2958 O O . ARG A 1 363 ? -3.137 -27.453 -4.258 1 97.19 363 ARG A O 1
ATOM 2965 N N . SER A 1 364 ? -4.465 -26.328 -5.676 1 97.31 364 SER A N 1
ATOM 2966 C CA . SER A 1 364 ? -3.359 -25.531 -6.191 1 97.31 364 SER A CA 1
ATOM 2967 C C . SER A 1 364 ? -2.621 -24.812 -5.062 1 97.31 364 SER A C 1
ATOM 2969 O O . SER A 1 364 ? -1.39 -24.812 -5.027 1 97.31 364 SER A O 1
ATOM 2971 N N . PHE A 1 365 ? -3.348 -24.25 -4.094 1 97.12 365 PHE A N 1
ATOM 2972 C CA . PHE A 1 365 ? -2.721 -23.5 -3.008 1 97.12 365 PHE A CA 1
ATOM 2973 C C . PHE A 1 365 ? -1.904 -24.438 -2.115 1 97.12 365 PHE A C 1
ATOM 2975 O O . PHE A 1 365 ? -0.78 -24.109 -1.732 1 97.12 365 PHE A O 1
ATOM 2982 N N . SER A 1 366 ? -2.398 -25.547 -1.833 1 98.12 366 SER A N 1
ATOM 2983 C CA . SER A 1 366 ? -1.698 -26.531 -1.014 1 98.12 366 SER A CA 1
ATOM 2984 C C . SER A 1 366 ? -0.429 -27.016 -1.702 1 98.12 366 SER A C 1
ATOM 2986 O O . SER A 1 366 ? 0.626 -27.125 -1.072 1 98.12 366 SER A O 1
ATOM 2988 N N . VAL A 1 367 ? -0.553 -27.328 -2.949 1 98.31 367 VAL A N 1
ATOM 2989 C CA . VAL A 1 367 ? 0.613 -27.797 -3.688 1 98.31 367 VAL A CA 1
ATOM 2990 C C . VAL A 1 367 ? 1.689 -26.719 -3.709 1 98.31 367 VAL A C 1
ATOM 2992 O O . VAL A 1 367 ? 2.871 -27 -3.496 1 98.31 367 VAL A O 1
ATOM 2995 N N . PHE A 1 368 ? 1.282 -25.516 -3.93 1 97.56 368 PHE A N 1
ATOM 2996 C CA . PHE A 1 368 ? 2.203 -24.391 -3.99 1 97.56 368 PHE A CA 1
ATOM 2997 C C . PHE A 1 368 ? 2.957 -24.234 -2.676 1 97.56 368 PHE A C 1
ATOM 2999 O O . PHE A 1 368 ? 4.148 -23.906 -2.67 1 97.56 368 PHE A O 1
ATOM 3006 N N . LEU A 1 369 ? 2.324 -24.438 -1.633 1 98.12 369 LEU A N 1
ATOM 3007 C CA . LEU A 1 369 ? 2.914 -24.203 -0.318 1 98.12 369 LEU A CA 1
ATOM 3008 C C . LEU A 1 369 ? 3.773 -25.391 0.103 1 98.12 369 LEU A C 1
ATOM 3010 O O . LEU A 1 369 ? 4.828 -25.219 0.716 1 98.12 369 LEU A O 1
ATOM 3014 N N . VAL A 1 370 ? 3.441 -26.594 -0.296 1 98.38 370 VAL A N 1
ATOM 3015 C CA . VAL A 1 370 ? 4.047 -27.812 0.237 1 98.38 370 VAL A CA 1
ATOM 3016 C C . VAL A 1 370 ? 5.27 -28.188 -0.595 1 98.38 370 VAL A C 1
ATOM 3018 O O . VAL A 1 370 ? 6.277 -28.656 -0.055 1 98.38 370 VAL A O 1
ATOM 3021 N N . GLN A 1 371 ? 5.191 -28 -1.805 1 98.5 371 GLN A N 1
ATOM 3022 C CA . GLN A 1 371 ? 6.18 -28.547 -2.727 1 98.5 371 GLN A CA 1
ATOM 3023 C C . GLN A 1 371 ? 7.582 -28.047 -2.395 1 98.5 371 GLN A C 1
ATOM 3025 O O . GLN A 1 371 ? 8.531 -28.828 -2.355 1 98.5 371 GLN A O 1
ATOM 3030 N N . PRO A 1 372 ? 7.777 -26.719 -2.086 1 98.12 372 PRO A N 1
ATOM 3031 C CA . PRO A 1 372 ? 9.148 -26.297 -1.793 1 98.12 372 PRO A CA 1
ATOM 3032 C C . PRO A 1 372 ? 9.703 -26.922 -0.518 1 98.12 372 PRO A C 1
ATOM 3034 O O . PRO A 1 372 ? 10.883 -27.266 -0.456 1 98.12 372 PRO A O 1
ATOM 3037 N N . VAL A 1 373 ? 8.914 -27.094 0.416 1 97.75 373 VAL A N 1
ATOM 3038 C CA . VAL A 1 373 ? 9.344 -27.641 1.696 1 97.75 373 VAL A CA 1
ATOM 3039 C C . VAL A 1 373 ? 9.797 -29.078 1.512 1 97.75 373 VAL A C 1
ATOM 3041 O O . VAL A 1 373 ? 10.867 -29.469 1.993 1 97.75 373 VAL A O 1
ATOM 3044 N N . LEU A 1 374 ? 9.055 -29.859 0.775 1 98.19 374 LEU A N 1
ATOM 3045 C CA . LEU A 1 374 ? 9.367 -31.281 0.585 1 98.19 374 LEU A CA 1
ATOM 3046 C C . LEU A 1 374 ? 10.586 -31.453 -0.311 1 98.19 374 LEU A C 1
ATOM 3048 O O . LEU A 1 374 ? 11.422 -32.312 -0.062 1 98.19 374 LEU A O 1
ATOM 3052 N N . ILE A 1 375 ? 10.695 -30.672 -1.285 1 98.31 375 ILE A N 1
ATOM 3053 C CA . ILE A 1 375 ? 11.812 -30.766 -2.217 1 98.31 375 ILE A CA 1
ATOM 3054 C C . ILE A 1 375 ? 13.109 -30.406 -1.507 1 98.31 375 ILE A C 1
ATOM 3056 O O . ILE A 1 375 ? 14.133 -31.062 -1.699 1 98.31 375 ILE A O 1
ATOM 3060 N N . TYR A 1 376 ? 13.062 -29.375 -0.643 1 97.94 376 TYR A N 1
ATOM 3061 C CA . TYR A 1 376 ? 14.258 -28.891 0.034 1 97.94 376 TYR A CA 1
ATOM 3062 C C . TYR A 1 376 ? 14.609 -29.797 1.216 1 97.94 376 TYR A C 1
ATOM 3064 O O . TYR A 1 376 ? 15.734 -29.75 1.726 1 97.94 376 TYR A O 1
ATOM 3072 N N . THR A 1 377 ? 13.695 -30.578 1.665 1 96.25 377 THR A N 1
ATOM 3073 C CA . THR A 1 377 ? 13.984 -31.5 2.75 1 96.25 377 THR A CA 1
ATOM 3074 C C . THR A 1 377 ? 14.227 -32.906 2.205 1 96.25 377 THR A C 1
ATOM 3076 O O . THR A 1 377 ? 15.359 -33.281 1.909 1 96.25 377 THR A O 1
ATOM 3079 N N . ALA A 1 378 ? 13.172 -33.562 1.817 1 96.69 378 ALA A N 1
ATOM 3080 C CA . ALA A 1 378 ? 13.281 -34.969 1.353 1 96.69 378 ALA A CA 1
ATOM 3081 C C . ALA A 1 378 ? 14.055 -35.031 0.041 1 96.69 378 ALA A C 1
ATOM 3083 O O . ALA A 1 378 ? 14.898 -35.906 -0.14 1 96.69 378 ALA A O 1
ATOM 3084 N N . GLY A 1 379 ? 13.812 -34.156 -0.858 1 97.88 379 GLY A N 1
ATOM 3085 C CA . GLY A 1 379 ? 14.477 -34.188 -2.152 1 97.88 379 GLY A CA 1
ATOM 3086 C C . GLY A 1 379 ? 15.977 -34 -2.057 1 97.88 379 GLY A C 1
ATOM 3087 O O . GLY A 1 379 ? 16.75 -34.844 -2.51 1 97.88 379 GLY A O 1
ATOM 3088 N N . ILE A 1 380 ? 16.422 -32.938 -1.457 1 97.75 380 ILE A N 1
ATOM 3089 C CA . ILE A 1 380 ? 17.844 -32.594 -1.377 1 97.75 380 ILE A CA 1
ATOM 3090 C C . ILE A 1 380 ? 18.562 -33.625 -0.526 1 97.75 380 ILE A C 1
ATOM 3092 O O . ILE A 1 380 ? 19.688 -34.062 -0.855 1 97.75 380 ILE A O 1
ATOM 3096 N N . LYS A 1 381 ? 17.984 -34.094 0.579 1 96.75 381 LYS A N 1
ATOM 3097 C CA . LYS A 1 381 ? 18.625 -35.125 1.412 1 96.75 381 LYS A CA 1
ATOM 3098 C C . LYS A 1 381 ? 18.828 -36.406 0.633 1 96.75 381 LYS A C 1
ATOM 3100 O O . LYS A 1 381 ? 19.875 -37.062 0.74 1 96.75 381 LYS A O 1
ATOM 3105 N N . MET A 1 382 ? 17.812 -36.75 -0.067 1 97.75 382 MET A N 1
ATOM 3106 C CA . MET A 1 382 ? 17.938 -37.938 -0.896 1 97.75 382 MET A CA 1
ATOM 3107 C C . MET A 1 382 ? 19.047 -37.781 -1.933 1 97.75 382 MET A C 1
ATOM 3109 O O . MET A 1 382 ? 19.859 -38.688 -2.137 1 97.75 382 MET A O 1
ATOM 3113 N N . TYR A 1 383 ? 19.062 -36.688 -2.617 1 98.12 383 TYR A N 1
ATOM 3114 C CA . TYR A 1 383 ? 20.109 -36.406 -3.594 1 98.12 383 TYR A CA 1
ATOM 3115 C C . TYR A 1 383 ? 21.5 -36.562 -2.971 1 98.12 383 TYR A C 1
ATOM 3117 O O . TYR A 1 383 ? 22.375 -37.219 -3.545 1 98.12 383 TYR A O 1
ATOM 3125 N N . MET A 1 384 ? 21.672 -35.938 -1.832 1 97.06 384 MET A N 1
ATOM 3126 C CA . MET A 1 384 ? 22.984 -35.938 -1.168 1 97.06 384 MET A CA 1
ATOM 3127 C C . MET A 1 384 ? 23.391 -37.344 -0.776 1 97.06 384 MET A C 1
ATOM 3129 O O . MET A 1 384 ? 24.578 -37.719 -0.856 1 97.06 384 MET A O 1
ATOM 3133 N N . GLN A 1 385 ? 22.5 -38.125 -0.321 1 96.69 385 GLN A N 1
ATOM 3134 C CA . GLN A 1 385 ? 22.797 -39.5 0.009 1 96.69 385 GLN A CA 1
ATOM 3135 C C . GLN A 1 385 ? 23.219 -40.281 -1.229 1 96.69 385 GLN A C 1
ATOM 3137 O O . GLN A 1 385 ? 24.188 -41.062 -1.181 1 96.69 385 GLN A O 1
ATOM 3142 N N . MET A 1 386 ? 22.516 -40.062 -2.303 1 97 386 MET A N 1
ATOM 3143 C CA . MET A 1 386 ? 22.844 -40.75 -3.547 1 97 386 MET A CA 1
ATOM 3144 C C . MET A 1 386 ? 24.188 -40.281 -4.098 1 97 386 MET A C 1
ATOM 3146 O O . MET A 1 386 ? 24.969 -41.062 -4.625 1 97 386 MET A O 1
ATOM 3150 N N . HIS A 1 387 ? 24.375 -39.062 -4.031 1 93.81 387 HIS A N 1
ATOM 3151 C CA . HIS A 1 387 ? 25.641 -38.5 -4.465 1 93.81 387 HIS A CA 1
ATOM 3152 C C . HIS A 1 387 ? 26.797 -39.062 -3.652 1 93.81 387 HIS A C 1
ATOM 3154 O O . HIS A 1 387 ? 27.859 -39.375 -4.203 1 93.81 387 HIS A O 1
ATOM 3160 N N . ALA A 1 388 ? 26.609 -39.156 -2.438 1 94.19 388 ALA A N 1
ATOM 3161 C CA . ALA A 1 388 ? 27.641 -39.688 -1.551 1 94.19 388 ALA A CA 1
ATOM 3162 C C . ALA A 1 388 ? 27.953 -41.156 -1.891 1 94.19 388 ALA A C 1
ATOM 3164 O O . ALA A 1 388 ? 29.094 -41.594 -1.691 1 94.19 388 ALA A O 1
ATOM 3165 N N . THR A 1 389 ? 27.047 -41.844 -2.395 1 95 389 THR A N 1
ATOM 3166 C CA . THR A 1 389 ? 27.234 -43.25 -2.719 1 95 389 THR A CA 1
ATOM 3167 C C . THR A 1 389 ? 27.766 -43.406 -4.141 1 95 389 THR A C 1
ATOM 3169 O O . THR A 1 389 ? 27.875 -44.531 -4.645 1 95 389 THR A O 1
ATOM 3172 N N . GLY A 1 390 ? 27.938 -42.375 -4.871 1 93.06 390 GLY A N 1
ATOM 3173 C CA . GLY A 1 390 ? 28.641 -42.438 -6.145 1 93.06 390 GLY A CA 1
ATOM 3174 C C . GLY A 1 390 ? 27.719 -42.25 -7.34 1 93.06 390 GLY A C 1
ATOM 3175 O O . GLY A 1 390 ? 28.156 -42.406 -8.484 1 93.06 390 GLY A O 1
ATOM 3176 N N . ALA A 1 391 ? 26.5 -41.969 -7.109 1 94.12 391 ALA A N 1
ATOM 3177 C CA . ALA A 1 391 ? 25.578 -41.75 -8.219 1 94.12 391 ALA A CA 1
ATOM 3178 C C . ALA A 1 391 ? 25.906 -40.5 -9 1 94.12 391 ALA A C 1
ATOM 3180 O O . ALA A 1 391 ? 26.359 -39.5 -8.414 1 94.12 391 ALA A O 1
ATOM 3181 N N . ASN A 1 392 ? 25.766 -40.625 -10.305 1 94 392 ASN A N 1
ATOM 3182 C CA . ASN A 1 392 ? 25.984 -39.406 -11.078 1 94 392 ASN A CA 1
ATOM 3183 C C . ASN A 1 392 ? 24.828 -38.438 -10.922 1 94 392 ASN A C 1
ATOM 3185 O O . ASN A 1 392 ? 23.766 -38.781 -10.398 1 94 392 ASN A O 1
ATOM 3189 N N . HIS A 1 393 ? 24.938 -37.219 -11.305 1 94.56 393 HIS A N 1
ATOM 3190 C CA . HIS A 1 393 ? 24.016 -36.094 -11.094 1 94.56 393 HIS A CA 1
ATOM 3191 C C . HIS A 1 393 ? 22.672 -36.375 -11.758 1 94.56 393 HIS A C 1
ATOM 3193 O O . HIS A 1 393 ? 21.609 -36.188 -11.148 1 94.56 393 HIS A O 1
ATOM 3199 N N . GLU A 1 394 ? 22.672 -36.844 -13.016 1 94.5 394 GLU A N 1
ATOM 3200 C CA . GLU A 1 394 ? 21.453 -37.062 -13.773 1 94.5 394 GLU A CA 1
ATOM 3201 C C . GLU A 1 394 ? 20.625 -38.188 -13.156 1 94.5 394 GLU A C 1
ATOM 3203 O O . GLU A 1 394 ? 19.406 -38.094 -13.047 1 94.5 394 GLU A O 1
ATOM 3208 N N . ALA A 1 395 ? 21.312 -39.219 -12.773 1 95.69 395 ALA A N 1
ATOM 3209 C CA . ALA A 1 395 ? 20.625 -40.344 -12.148 1 95.69 395 ALA A CA 1
ATOM 3210 C C . ALA A 1 395 ? 20.016 -39.938 -10.812 1 95.69 395 ALA A C 1
ATOM 3212 O O . ALA A 1 395 ? 18.875 -40.312 -10.508 1 95.69 395 ALA A O 1
ATOM 3213 N N . ALA A 1 396 ? 20.75 -39.25 -10.008 1 97.31 396 ALA A N 1
ATOM 3214 C CA . ALA A 1 396 ? 20.25 -38.812 -8.719 1 97.31 396 ALA A CA 1
ATOM 3215 C C . ALA A 1 396 ? 19.062 -37.875 -8.891 1 97.31 396 ALA A C 1
ATOM 3217 O O . ALA A 1 396 ? 18.078 -37.969 -8.164 1 97.31 396 ALA A O 1
ATOM 3218 N N . THR A 1 397 ? 19.188 -36.938 -9.836 1 97.38 397 THR A N 1
ATOM 3219 C CA . THR A 1 397 ? 18.125 -36 -10.109 1 97.38 397 THR A CA 1
ATOM 3220 C C . THR A 1 397 ? 16.844 -36.719 -10.547 1 97.38 397 THR A C 1
ATOM 3222 O O . THR A 1 397 ? 15.75 -36.375 -10.094 1 97.38 397 THR A O 1
ATOM 3225 N N . PHE A 1 398 ? 17 -37.625 -11.422 1 97.31 398 PHE A N 1
ATOM 3226 C CA . PHE A 1 398 ? 15.852 -38.375 -11.898 1 97.31 398 PHE A CA 1
ATOM 3227 C C . PHE A 1 398 ? 15.195 -39.156 -10.758 1 97.31 398 PHE A C 1
ATOM 3229 O O . PHE A 1 398 ? 13.969 -39.188 -10.656 1 97.31 398 PHE A O 1
ATOM 3236 N N . ALA A 1 399 ? 16 -39.844 -9.945 1 97.62 399 ALA A N 1
ATOM 3237 C CA . ALA A 1 399 ? 15.477 -40.531 -8.781 1 97.62 399 ALA A CA 1
ATOM 3238 C C . ALA A 1 399 ? 14.711 -39.594 -7.863 1 97.62 399 ALA A C 1
ATOM 3240 O O . ALA A 1 399 ? 13.664 -39.938 -7.328 1 97.62 399 ALA A O 1
ATOM 3241 N N . CYS A 1 400 ? 15.258 -38.406 -7.652 1 98.19 400 CYS A N 1
ATOM 3242 C CA . CYS A 1 400 ? 14.586 -37.406 -6.828 1 98.19 400 CYS A CA 1
ATOM 3243 C C . CYS A 1 400 ? 13.242 -37.031 -7.434 1 98.19 400 CYS A C 1
ATOM 3245 O O . CYS A 1 400 ? 12.266 -36.812 -6.707 1 98.19 400 CYS A O 1
ATOM 3247 N N . LEU A 1 401 ? 13.148 -36.875 -8.758 1 98.19 401 LEU A N 1
ATOM 3248 C CA . LEU A 1 401 ? 11.891 -36.562 -9.43 1 98.19 401 LEU A CA 1
ATOM 3249 C C . LEU A 1 401 ? 10.844 -37.625 -9.172 1 98.19 401 LEU A C 1
ATOM 3251 O O . LEU A 1 401 ? 9.695 -37.344 -8.844 1 98.19 401 LEU A O 1
ATOM 3255 N N . VAL A 1 402 ? 11.234 -38.875 -9.297 1 97.69 402 VAL A N 1
ATOM 3256 C CA . VAL A 1 402 ? 10.336 -40 -9.172 1 97.69 402 VAL A CA 1
ATOM 3257 C C . VAL A 1 402 ? 9.797 -40.094 -7.742 1 97.69 402 VAL A C 1
ATOM 3259 O O . VAL A 1 402 ? 8.648 -40.469 -7.527 1 97.69 402 VAL A O 1
ATOM 3262 N N . VAL A 1 403 ? 10.578 -39.656 -6.832 1 97.44 403 VAL A N 1
ATOM 3263 C CA . VAL A 1 403 ? 10.18 -39.781 -5.434 1 97.44 403 VAL A CA 1
ATOM 3264 C C . VAL A 1 403 ? 9.43 -38.5 -5.016 1 97.44 403 VAL A C 1
ATOM 3266 O O . VAL A 1 403 ? 8.398 -38.594 -4.348 1 97.44 403 VAL A O 1
ATOM 3269 N N . CYS A 1 404 ? 9.906 -37.344 -5.387 1 97.94 404 CYS A N 1
ATOM 3270 C CA . CYS A 1 404 ? 9.336 -36.094 -4.945 1 97.94 404 CYS A CA 1
ATOM 3271 C C . CYS A 1 404 ? 7.941 -35.875 -5.531 1 97.94 404 CYS A C 1
ATOM 3273 O O . CYS A 1 404 ? 7.062 -35.312 -4.879 1 97.94 404 CYS A O 1
ATOM 3275 N N . LEU A 1 405 ? 7.703 -36.312 -6.758 1 97.81 405 LEU A N 1
ATOM 3276 C CA . LEU A 1 405 ? 6.422 -36.094 -7.414 1 97.81 405 LEU A CA 1
ATOM 3277 C C . LEU A 1 405 ? 5.285 -36.719 -6.625 1 97.81 405 LEU A C 1
ATOM 3279 O O . LEU A 1 405 ? 4.355 -36.031 -6.195 1 97.81 405 LEU A O 1
ATOM 3283 N N . PRO A 1 406 ? 5.316 -38.062 -6.379 1 97.69 406 PRO A N 1
ATOM 3284 C CA . PRO A 1 406 ? 4.238 -38.656 -5.582 1 97.69 406 PRO A CA 1
ATOM 3285 C C . PRO A 1 406 ? 4.227 -38.156 -4.141 1 97.69 406 PRO A C 1
ATOM 3287 O O . PRO A 1 406 ? 3.158 -38.031 -3.531 1 97.69 406 PRO A O 1
ATOM 3290 N N . LEU A 1 407 ? 5.379 -37.875 -3.58 1 98.19 407 LEU A N 1
ATOM 3291 C CA . LEU A 1 407 ? 5.441 -37.375 -2.207 1 98.19 407 LEU A CA 1
ATOM 3292 C C . LEU A 1 407 ? 4.754 -36.031 -2.084 1 98.19 407 LEU A C 1
ATOM 3294 O O . LEU A 1 407 ? 4.016 -35.781 -1.124 1 98.19 407 LEU A O 1
ATOM 3298 N N . VAL A 1 408 ? 5.035 -35.125 -3.006 1 98.38 408 VAL A N 1
ATOM 3299 C CA . VAL A 1 408 ? 4.402 -33.812 -3.004 1 98.38 408 VAL A CA 1
ATOM 3300 C C . VAL A 1 408 ? 2.898 -33.969 -3.213 1 98.38 408 VAL A C 1
ATOM 3302 O O . VAL A 1 408 ? 2.105 -33.281 -2.566 1 98.38 408 VAL A O 1
ATOM 3305 N N . ALA A 1 409 ? 2.49 -34.812 -4.141 1 98 409 ALA A N 1
ATOM 3306 C CA . ALA A 1 409 ? 1.069 -35.062 -4.375 1 98 409 ALA A CA 1
ATOM 3307 C C . ALA A 1 409 ? 0.377 -35.531 -3.1 1 98 409 ALA A C 1
ATOM 3309 O O . ALA A 1 409 ? -0.677 -35 -2.729 1 98 409 ALA A O 1
ATOM 3310 N N . LEU A 1 410 ? 0.973 -36.469 -2.43 1 98.19 410 LEU A N 1
ATOM 3311 C CA . LEU A 1 410 ? 0.394 -37.031 -1.217 1 98.19 410 LEU A CA 1
ATOM 3312 C C . LEU A 1 410 ? 0.375 -36 -0.093 1 98.19 410 LEU A C 1
ATOM 3314 O O . LEU A 1 410 ? -0.646 -35.812 0.575 1 98.19 410 LEU A O 1
ATOM 3318 N N . ALA A 1 411 ? 1.469 -35.344 0.098 1 98.5 411 ALA A N 1
ATOM 3319 C CA . ALA A 1 411 ? 1.565 -34.375 1.174 1 98.5 411 ALA A CA 1
ATOM 3320 C C . ALA A 1 411 ? 0.624 -33.188 0.927 1 98.5 411 ALA A C 1
ATOM 3322 O O . ALA A 1 411 ? 0.068 -32.625 1.871 1 98.5 411 ALA A O 1
ATOM 3323 N N . SER A 1 412 ? 0.538 -32.781 -0.302 1 98.38 412 SER A N 1
ATOM 3324 C CA . SER A 1 412 ? -0.371 -31.703 -0.626 1 98.38 412 SER A CA 1
ATOM 3325 C C . SER A 1 412 ? -1.822 -32.094 -0.373 1 98.38 412 SER A C 1
ATOM 3327 O O . SER A 1 412 ? -2.637 -31.25 0.027 1 98.38 412 SER A O 1
ATOM 3329 N N . GLU A 1 413 ? -2.141 -33.312 -0.672 1 98.12 413 GLU A N 1
ATOM 3330 C CA . GLU A 1 413 ? -3.484 -33.812 -0.368 1 98.12 413 GLU A CA 1
ATOM 3331 C C . GLU A 1 413 ? -3.758 -33.75 1.132 1 98.12 413 GLU A C 1
ATOM 3333 O O . GLU A 1 413 ? -4.836 -33.344 1.562 1 98.12 413 GLU A O 1
ATOM 3338 N N . ILE A 1 414 ? -2.832 -34.188 1.896 1 98.44 414 ILE A N 1
ATOM 3339 C CA . ILE A 1 414 ? -2.967 -34.156 3.348 1 98.44 414 ILE A CA 1
ATOM 3340 C C . ILE A 1 414 ? -3.109 -32.719 3.818 1 98.44 414 ILE A C 1
ATOM 3342 O O . ILE A 1 414 ? -3.979 -32.406 4.637 1 98.44 414 ILE A O 1
ATOM 3346 N N . PHE A 1 415 ? -2.279 -31.891 3.291 1 98.5 415 PHE A N 1
ATOM 3347 C CA . PHE A 1 415 ? -2.307 -30.484 3.656 1 98.5 415 PHE A CA 1
ATOM 3348 C C . PHE A 1 415 ? -3.633 -29.844 3.256 1 98.5 415 PHE A C 1
ATOM 3350 O O . PHE A 1 415 ? -4.188 -29.031 4 1 98.5 415 PHE A O 1
ATOM 3357 N N . TYR A 1 416 ? -4.082 -30.188 2.088 1 97.69 416 TYR A N 1
ATOM 3358 C CA . TYR A 1 416 ? -5.355 -29.688 1.584 1 97.69 416 TYR A CA 1
ATOM 3359 C C . TYR A 1 416 ? -6.496 -30.047 2.533 1 97.69 416 TYR A C 1
ATOM 3361 O O . TYR A 1 416 ? -7.309 -29.188 2.887 1 97.69 416 TYR A O 1
ATOM 3369 N N . ARG A 1 417 ? -6.52 -31.203 3.002 1 97.56 417 ARG A N 1
ATOM 3370 C CA . ARG A 1 417 ? -7.598 -31.688 3.863 1 97.56 417 ARG A CA 1
ATOM 3371 C C . ARG A 1 417 ? -7.402 -31.203 5.301 1 97.56 417 ARG A C 1
ATOM 3373 O O . ARG A 1 417 ? -8.375 -30.953 6.012 1 97.56 417 ARG A O 1
ATOM 3380 N N . ALA A 1 418 ? -6.23 -31.062 5.645 1 97.62 418 ALA A N 1
ATOM 3381 C CA . ALA A 1 418 ? -5.941 -30.734 7.039 1 97.62 418 ALA A CA 1
ATOM 3382 C C . ALA A 1 418 ? -6.07 -29.234 7.285 1 97.62 418 ALA A C 1
ATOM 3384 O O . ALA A 1 418 ? -6.449 -28.812 8.375 1 97.62 418 ALA A O 1
ATOM 3385 N N . PHE A 1 419 ? -5.719 -28.422 6.289 1 97.44 419 PHE A N 1
ATOM 3386 C CA . PHE A 1 419 ? -5.625 -27 6.562 1 97.44 419 PHE A CA 1
ATOM 3387 C C . PHE A 1 419 ? -6.469 -26.203 5.574 1 97.44 419 PHE A C 1
ATOM 3389 O O . PHE A 1 419 ? -7.156 -25.25 5.961 1 97.44 419 PHE A O 1
ATOM 3396 N N . ASP A 1 420 ? -6.426 -26.516 4.32 1 95.69 420 ASP A N 1
ATOM 3397 C CA . ASP A 1 420 ? -7.113 -25.734 3.301 1 95.69 420 ASP A CA 1
ATOM 3398 C C . ASP A 1 420 ? -8.633 -25.844 3.453 1 95.69 420 ASP A C 1
ATOM 3400 O O . ASP A 1 420 ? -9.328 -24.828 3.539 1 95.69 420 ASP A O 1
ATOM 3404 N N . LEU A 1 421 ? -9.133 -27.016 3.521 1 94.94 421 LEU A N 1
ATOM 3405 C CA . LEU A 1 421 ? -10.57 -27.219 3.627 1 94.94 421 LEU A CA 1
ATOM 3406 C C . LEU A 1 421 ? -11.109 -26.703 4.957 1 94.94 421 LEU A C 1
ATOM 3408 O O . LEU A 1 421 ? -12.102 -25.984 4.988 1 94.94 421 LEU A O 1
ATOM 3412 N N . PRO A 1 422 ? -10.508 -27.031 6.008 1 94.12 422 PRO A N 1
ATOM 3413 C CA . PRO A 1 422 ? -10.992 -26.453 7.27 1 94.12 422 PRO A CA 1
ATOM 3414 C C . PRO A 1 422 ? -10.953 -24.938 7.281 1 94.12 422 PRO A C 1
ATOM 3416 O O . PRO A 1 422 ? -11.781 -24.297 7.938 1 94.12 422 PRO A O 1
ATOM 3419 N N . SER A 1 423 ? -9.93 -24.359 6.645 1 94.5 423 SER A N 1
ATOM 3420 C CA . SER A 1 423 ? -9.844 -22.906 6.609 1 94.5 423 SER A CA 1
ATOM 3421 C C . SER A 1 423 ? -11.086 -22.297 5.977 1 94.5 423 SER A C 1
ATOM 3423 O O . SER A 1 423 ? -11.539 -21.219 6.391 1 94.5 423 SER A O 1
ATOM 3425 N N . ILE A 1 424 ? -11.656 -22.891 5.023 1 91.88 424 ILE A N 1
ATOM 3426 C CA . ILE A 1 424 ? -12.883 -22.438 4.371 1 91.88 424 ILE A CA 1
ATOM 3427 C C . ILE A 1 424 ? -14.055 -22.516 5.348 1 91.88 424 ILE A C 1
ATOM 3429 O O . ILE A 1 424 ? -14.836 -21.578 5.477 1 91.88 424 ILE A O 1
ATOM 3433 N N . ALA A 1 425 ? -14.117 -23.594 6.09 1 92.31 425 ALA A N 1
ATOM 3434 C CA . ALA A 1 425 ? -15.188 -23.797 7.062 1 92.31 425 ALA A CA 1
ATOM 3435 C C . ALA A 1 425 ? -15.062 -22.812 8.227 1 92.31 425 ALA A C 1
ATOM 3437 O O . ALA A 1 425 ? -16.062 -22.219 8.656 1 92.31 425 ALA A O 1
ATOM 3438 N N . ILE A 1 426 ? -13.922 -22.688 8.68 1 93.19 426 ILE A N 1
ATOM 3439 C CA . ILE A 1 426 ? -13.672 -21.797 9.805 1 93.19 426 ILE A CA 1
ATOM 3440 C C . ILE A 1 426 ? -14.016 -20.359 9.406 1 93.19 426 ILE A C 1
ATOM 3442 O O . ILE A 1 426 ? -14.609 -19.609 10.188 1 93.19 426 ILE A O 1
ATOM 3446 N N . ALA A 1 427 ? -13.625 -20 8.203 1 92.5 427 ALA A N 1
ATOM 3447 C CA . ALA A 1 427 ? -13.922 -18.656 7.711 1 92.5 427 ALA A CA 1
ATOM 3448 C C . ALA A 1 427 ? -15.422 -18.375 7.73 1 92.5 427 ALA A C 1
ATOM 3450 O O . ALA A 1 427 ? -15.859 -17.312 8.156 1 92.5 427 ALA A O 1
ATOM 3451 N N . LYS A 1 428 ? -16.172 -19.328 7.336 1 90.19 428 LYS A N 1
ATOM 3452 C CA . LYS A 1 428 ? -17.625 -19.172 7.312 1 90.19 428 LYS A CA 1
ATOM 3453 C C . LYS A 1 428 ? -18.203 -19.094 8.727 1 90.19 428 LYS A C 1
ATOM 3455 O O . LYS A 1 428 ? -19.047 -18.25 9.008 1 90.19 428 LYS A O 1
ATOM 3460 N N . GLU A 1 429 ? -17.703 -19.891 9.594 1 91.25 429 GLU A N 1
ATOM 3461 C CA . GLU A 1 429 ? -18.203 -19.938 10.969 1 91.25 429 GLU A CA 1
ATOM 3462 C C . GLU A 1 429 ? -17.844 -18.656 11.719 1 91.25 429 GLU A C 1
ATOM 3464 O O . GLU A 1 429 ? -18.656 -18.125 12.477 1 91.25 429 GLU A O 1
ATOM 3469 N N . VAL A 1 430 ? -16.672 -18.219 11.539 1 88.31 430 VAL A N 1
ATOM 3470 C CA . VAL A 1 430 ? -16.219 -17.016 12.242 1 88.31 430 VAL A CA 1
ATOM 3471 C C . VAL A 1 430 ? -17.016 -15.812 11.75 1 88.31 430 VAL A C 1
ATOM 3473 O O . VAL A 1 430 ? -17.406 -14.953 12.547 1 88.31 430 VAL A O 1
ATOM 3476 N N . TRP A 1 431 ? -17.188 -15.773 10.516 1 88.12 431 TRP A N 1
ATOM 3477 C CA . TRP A 1 431 ? -17.984 -14.664 9.977 1 88.12 431 TRP A CA 1
ATOM 3478 C C . TRP A 1 431 ? -19.391 -14.656 10.57 1 88.12 431 TRP A C 1
ATOM 3480 O O . TRP A 1 431 ? -19.906 -13.602 10.953 1 88.12 431 TRP A O 1
ATOM 3490 N N . GLU A 1 432 ? -19.984 -15.805 10.625 1 86.88 432 GLU A N 1
ATOM 3491 C CA . GLU A 1 432 ? -21.328 -15.898 11.203 1 86.88 432 GLU A CA 1
ATOM 3492 C C . GLU A 1 432 ? -21.312 -15.492 12.68 1 86.88 432 GLU A C 1
ATOM 3494 O O . GLU A 1 432 ? -22.266 -14.859 13.156 1 86.88 432 GLU A O 1
ATOM 3499 N N . TRP A 1 433 ? -20.281 -15.828 13.273 1 85.12 433 TRP A N 1
ATOM 3500 C CA . TRP A 1 433 ? -20.141 -15.508 14.695 1 85.12 433 TRP A CA 1
ATOM 3501 C C . TRP A 1 433 ? -20 -14 14.898 1 85.12 433 TRP A C 1
ATOM 3503 O O . TRP A 1 433 ? -20.578 -13.438 15.828 1 85.12 433 TRP A O 1
ATOM 3513 N N . VAL A 1 434 ? -19.312 -13.305 14.078 1 82.88 434 VAL A N 1
ATOM 3514 C CA . VAL A 1 434 ? -19.047 -11.875 14.242 1 82.88 434 VAL A CA 1
ATOM 3515 C C . VAL A 1 434 ? -20.25 -11.062 13.789 1 82.88 434 VAL A C 1
ATOM 3517 O O . VAL A 1 434 ? -20.469 -9.945 14.258 1 82.88 434 VAL A O 1
ATOM 3520 N N . ARG A 1 435 ? -21.031 -11.617 12.93 1 81.69 435 ARG A N 1
ATOM 3521 C CA . ARG A 1 435 ? -22.203 -10.93 12.391 1 81.69 435 ARG A CA 1
ATOM 3522 C C . ARG A 1 435 ? -23.375 -11 13.367 1 81.69 435 ARG A C 1
ATOM 3524 O O . ARG A 1 435 ? -24.141 -10.039 13.5 1 81.69 435 ARG A O 1
ATOM 3531 N N . LYS A 1 436 ? -23.641 -12.141 14.062 1 73.44 436 LYS A N 1
ATOM 3532 C CA . LYS A 1 436 ? -24.812 -12.359 14.93 1 73.44 436 LYS A CA 1
ATOM 3533 C C . LYS A 1 436 ? -24.578 -11.766 16.312 1 73.44 436 LYS A C 1
ATOM 3535 O O . LYS A 1 436 ? -25.516 -11.281 16.953 1 73.44 436 LYS A O 1
ATOM 3540 N N . MET B 1 1 ? -26.672 32.594 -22.484 1 32.09 1 MET B N 1
ATOM 3541 C CA . MET B 1 1 ? -25.594 33.25 -21.766 1 32.09 1 MET B CA 1
ATOM 3542 C C . MET B 1 1 ? -25.922 33.406 -20.281 1 32.09 1 MET B C 1
ATOM 3544 O O . MET B 1 1 ? -25.031 33.469 -19.438 1 32.09 1 MET B O 1
ATOM 3548 N N . SER B 1 2 ? -27.188 33.5 -19.953 1 39.09 2 SER B N 1
ATOM 3549 C CA . SER B 1 2 ? -27.641 33.812 -18.594 1 39.09 2 SER B CA 1
ATOM 3550 C C . SER B 1 2 ? -27.641 32.531 -17.734 1 39.09 2 SER B C 1
ATOM 3552 O O . SER B 1 2 ? -27.406 32.594 -16.516 1 39.09 2 SER B O 1
ATOM 3554 N N . LEU B 1 3 ? -27.984 31.359 -18.312 1 40.97 3 LEU B N 1
ATOM 3555 C CA . LEU B 1 3 ? -28.031 30.141 -17.516 1 40.97 3 LEU B CA 1
ATOM 3556 C C . LEU B 1 3 ? -26.625 29.688 -17.141 1 40.97 3 LEU B C 1
ATOM 3558 O O . LEU B 1 3 ? -26.453 28.938 -16.172 1 40.97 3 LEU B O 1
ATOM 3562 N N . GLN B 1 4 ? -25.703 30.016 -17.984 1 40.09 4 GLN B N 1
ATOM 3563 C CA . GLN B 1 4 ? -24.328 29.625 -17.734 1 40.09 4 GLN B CA 1
ATOM 3564 C C . GLN B 1 4 ? -23.719 30.438 -16.594 1 40.09 4 GLN B C 1
ATOM 3566 O O . GLN B 1 4 ? -22.859 29.953 -15.859 1 40.09 4 GLN B O 1
ATOM 3571 N N . ASP B 1 5 ? -24.172 31.656 -16.531 1 44.41 5 ASP B N 1
ATOM 3572 C CA . ASP B 1 5 ? -23.625 32.531 -15.5 1 44.41 5 ASP B CA 1
ATOM 3573 C C . ASP B 1 5 ? -24.094 32.125 -14.109 1 44.41 5 ASP B C 1
ATOM 3575 O O . ASP B 1 5 ? -23.328 32.219 -13.148 1 44.41 5 ASP B O 1
ATOM 3579 N N . ASN B 1 6 ? -25.312 31.688 -13.984 1 42.38 6 ASN B N 1
ATOM 3580 C CA . ASN B 1 6 ? -25.812 31.312 -12.664 1 42.38 6 ASN B CA 1
ATOM 3581 C C . ASN B 1 6 ? -25.156 30.047 -12.156 1 42.38 6 ASN B C 1
ATOM 3583 O O . ASN B 1 6 ? -25.125 29.797 -10.945 1 42.38 6 ASN B O 1
ATOM 3587 N N . ARG B 1 7 ? -24.844 29.281 -13.062 1 45.56 7 ARG B N 1
ATOM 3588 C CA . ARG B 1 7 ? -24.172 28.062 -12.641 1 45.56 7 ARG B CA 1
ATOM 3589 C C . ARG B 1 7 ? -22.766 28.344 -12.117 1 45.56 7 ARG B C 1
ATOM 3591 O O . ARG B 1 7 ? -22.328 27.719 -11.156 1 45.56 7 ARG B O 1
ATOM 3598 N N . LEU B 1 8 ? -22.219 29.359 -12.711 1 42.91 8 LEU B N 1
ATOM 3599 C CA . LEU B 1 8 ? -20.875 29.734 -12.273 1 42.91 8 LEU B CA 1
ATOM 3600 C C . LEU B 1 8 ? -20.922 30.422 -10.906 1 42.91 8 LEU B C 1
ATOM 3602 O O . LEU B 1 8 ? -20.047 30.203 -10.07 1 42.91 8 LEU B O 1
ATOM 3606 N N . SER B 1 9 ? -21.797 31.344 -10.828 1 44.88 9 SER B N 1
ATOM 3607 C CA . SER B 1 9 ? -21.891 32 -9.531 1 44.88 9 SER B CA 1
ATOM 3608 C C . SER B 1 9 ? -22.266 31 -8.43 1 44.88 9 SER B C 1
ATOM 3610 O O . SER B 1 9 ? -21.766 31.094 -7.305 1 44.88 9 SER B O 1
ATOM 3612 N N . ALA B 1 10 ? -23.125 30.156 -8.75 1 45.62 10 ALA B N 1
ATOM 3613 C CA . ALA B 1 10 ? -23.5 29.141 -7.773 1 45.62 10 ALA B CA 1
ATOM 3614 C C . ALA B 1 10 ? -22.312 28.219 -7.461 1 45.62 10 ALA B C 1
ATOM 3616 O O . ALA B 1 10 ? -22.188 27.719 -6.348 1 45.62 10 ALA B O 1
ATOM 3617 N N . PHE B 1 11 ? -21.531 28.141 -8.469 1 44.66 11 PHE B N 1
ATOM 3618 C CA . PHE B 1 11 ? -20.312 27.359 -8.352 1 44.66 11 PHE B CA 1
ATOM 3619 C C . PHE B 1 11 ? -19.344 27.984 -7.352 1 44.66 11 PHE B C 1
ATOM 3621 O O . PHE B 1 11 ? -18.578 27.297 -6.688 1 44.66 11 PHE B O 1
ATOM 3628 N N . PHE B 1 12 ? -19.391 29.281 -7.309 1 43.5 12 PHE B N 1
ATOM 3629 C CA . PHE B 1 12 ? -18.453 29.984 -6.449 1 43.5 12 PHE B CA 1
ATOM 3630 C C . PHE B 1 12 ? -19.078 30.297 -5.094 1 43.5 12 PHE B C 1
ATOM 3632 O O . PHE B 1 12 ? -18.406 30.812 -4.199 1 43.5 12 PHE B O 1
ATOM 3639 N N . SER B 1 13 ? -20.281 30.047 -5.012 1 43.84 13 SER B N 1
ATOM 3640 C CA . SER B 1 13 ? -20.875 30.422 -3.725 1 43.84 13 SER B CA 1
ATOM 3641 C C . SER B 1 13 ? -20.609 29.344 -2.672 1 43.84 13 SER B C 1
ATOM 3643 O O . SER B 1 13 ? -20.75 28.156 -2.938 1 43.84 13 SER B O 1
ATOM 3645 N N . SER B 1 14 ? -19.969 29.75 -1.678 1 46.91 14 SER B N 1
ATOM 3646 C CA . SER B 1 14 ? -19.578 28.938 -0.533 1 46.91 14 SER B CA 1
ATOM 3647 C C . SER B 1 14 ? -20.797 28.281 0.116 1 46.91 14 SER B C 1
ATOM 3649 O O . SER B 1 14 ? -20.656 27.375 0.94 1 46.91 14 SER B O 1
ATOM 3651 N N . LYS B 1 15 ? -21.969 28.844 -0.023 1 46.12 15 LYS B N 1
ATOM 3652 C CA . LYS B 1 15 ? -23.141 28.391 0.743 1 46.12 15 LYS B CA 1
ATOM 3653 C C . LYS B 1 15 ? -23.547 26.984 0.331 1 46.12 15 LYS B C 1
ATOM 3655 O O . LYS B 1 15 ? -23.953 26.188 1.171 1 46.12 15 LYS B O 1
ATOM 3660 N N . SER B 1 16 ? -23.609 26.797 -0.829 1 40.25 16 SER B N 1
ATOM 3661 C CA . SER B 1 16 ? -24.172 25.547 -1.343 1 40.25 16 SER B CA 1
ATOM 3662 C C . SER B 1 16 ? -23.266 24.359 -1.021 1 40.25 16 SER B C 1
ATOM 3664 O O . SER B 1 16 ? -23.703 23.203 -1.048 1 40.25 16 SER B O 1
ATOM 3666 N N . TYR B 1 17 ? -22.078 24.531 -0.878 1 43.28 17 TYR B N 1
ATOM 3667 C CA . TYR B 1 17 ? -21.141 23.422 -0.731 1 43.28 17 TYR B CA 1
ATOM 3668 C C . TYR B 1 17 ? -21.094 22.938 0.712 1 43.28 17 TYR B C 1
ATOM 3670 O O . TYR B 1 17 ? -20.469 21.906 1.008 1 43.28 17 TYR B O 1
ATOM 3678 N N . ASP B 1 18 ? -21.844 23.719 1.54 1 43.59 18 ASP B N 1
ATOM 3679 C CA . ASP B 1 18 ? -21.969 23.328 2.943 1 43.59 18 ASP B CA 1
ATOM 3680 C C . ASP B 1 18 ? -22.938 22.156 3.111 1 43.59 18 ASP B C 1
ATOM 3682 O O . ASP B 1 18 ? -23.219 21.734 4.234 1 43.59 18 ASP B O 1
ATOM 3686 N N . ALA B 1 19 ? -23.578 21.797 2.098 1 41.47 19 ALA B N 1
ATOM 3687 C CA . ALA B 1 19 ? -24.641 20.812 2.258 1 41.47 19 ALA B CA 1
ATOM 3688 C C . ALA B 1 19 ? -24.094 19.516 2.867 1 41.47 19 ALA B C 1
ATOM 3690 O O . ALA B 1 19 ? -24.812 18.828 3.605 1 41.47 19 ALA B O 1
ATOM 3691 N N . GLY B 1 20 ? -22.922 19.078 2.656 1 46 20 GLY B N 1
ATOM 3692 C CA . GLY B 1 20 ? -22.453 17.844 3.242 1 46 20 GLY B CA 1
ATOM 3693 C C . GLY B 1 20 ? -21.844 18.016 4.621 1 46 20 GLY B C 1
ATOM 3694 O O . GLY B 1 20 ? -21.422 17.047 5.242 1 46 20 GLY B O 1
ATOM 3695 N N . ARG B 1 21 ? -21.891 19.25 5.039 1 51.06 21 ARG B N 1
ATOM 3696 C CA . ARG B 1 21 ? -21.375 19.609 6.355 1 51.06 21 ARG B CA 1
ATOM 3697 C C . ARG B 1 21 ? -22.406 19.312 7.441 1 51.06 21 ARG B C 1
ATOM 3699 O O . ARG B 1 21 ? -23.578 19.703 7.328 1 51.06 21 ARG B O 1
ATOM 3706 N N . ILE B 1 22 ? -22.016 18.391 8.32 1 56.47 22 ILE B N 1
ATOM 3707 C CA . ILE B 1 22 ? -22.828 18.125 9.516 1 56.47 22 ILE B CA 1
ATOM 3708 C C . ILE B 1 22 ? -22.516 19.188 10.578 1 56.47 22 ILE B C 1
ATOM 3710 O O . ILE B 1 22 ? -21.531 19.078 11.297 1 56.47 22 ILE B O 1
ATOM 3714 N N . ALA B 1 23 ? -23.234 20.266 10.617 1 56.78 23 ALA B N 1
ATOM 3715 C CA . ALA B 1 23 ? -23.062 21.422 11.5 1 56.78 23 ALA B CA 1
ATOM 3716 C C . ALA B 1 23 ? -22.719 20.984 12.922 1 56.78 23 ALA B C 1
ATOM 3718 O O . ALA B 1 23 ? -21.969 21.672 13.625 1 56.78 23 ALA B O 1
ATOM 3719 N N . SER B 1 24 ? -23.125 19.844 13.195 1 71.25 24 SER B N 1
ATOM 3720 C CA . SER B 1 24 ? -22.891 19.359 14.555 1 71.25 24 SER B CA 1
ATOM 3721 C C . SER B 1 24 ? -21.422 19 14.766 1 71.25 24 SER B C 1
ATOM 3723 O O . SER B 1 24 ? -20.969 18.906 15.906 1 71.25 24 SER B O 1
ATOM 3725 N N . HIS B 1 25 ? -20.625 19.078 13.648 1 81.25 25 HIS B N 1
ATOM 3726 C CA . HIS B 1 25 ? -19.234 18.703 13.812 1 81.25 25 HIS B CA 1
ATOM 3727 C C . HIS B 1 25 ? -18.297 19.844 13.469 1 81.25 25 HIS B C 1
ATOM 3729 O O . HIS B 1 25 ? -17.125 19.625 13.125 1 81.25 25 HIS B O 1
ATOM 3735 N N . ASP B 1 26 ? -18.75 21.078 13.633 1 90.31 26 ASP B N 1
ATOM 3736 C CA . ASP B 1 26 ? -17.984 22.281 13.32 1 90.31 26 ASP B CA 1
ATOM 3737 C C . ASP B 1 26 ? -16.797 22.422 14.273 1 90.31 26 ASP B C 1
ATOM 3739 O O . ASP B 1 26 ? -15.836 23.125 13.969 1 90.31 26 ASP B O 1
ATOM 3743 N N . TYR B 1 27 ? -16.922 21.844 15.406 1 94.5 27 TYR B N 1
ATOM 3744 C CA . TYR B 1 27 ? -15.805 21.922 16.344 1 94.5 27 TYR B CA 1
ATOM 3745 C C . TYR B 1 27 ? -14.562 21.266 15.758 1 94.5 27 TYR B C 1
ATOM 3747 O O . TYR B 1 27 ? -13.438 21.641 16.094 1 94.5 27 TYR B O 1
ATOM 3755 N N . LEU B 1 28 ? -14.711 20.328 14.852 1 95.69 28 LEU B N 1
ATOM 3756 C CA . LEU B 1 28 ? -13.562 19.703 14.195 1 95.69 28 LEU B CA 1
ATOM 3757 C C . LEU B 1 28 ? -12.898 20.672 13.227 1 95.69 28 LEU B C 1
ATOM 3759 O O . LEU B 1 28 ? -11.68 20.656 13.062 1 95.69 28 LEU B O 1
ATOM 3763 N N . LEU B 1 29 ? -13.68 21.516 12.609 1 95.94 29 LEU B N 1
ATOM 3764 C CA . LEU B 1 29 ? -13.133 22.578 11.766 1 95.94 29 LEU B CA 1
ATOM 3765 C C . LEU B 1 29 ? -12.336 23.578 12.594 1 95.94 29 LEU B C 1
ATOM 3767 O O . LEU B 1 29 ? -11.312 24.094 12.148 1 95.94 29 LEU B O 1
ATOM 3771 N N . GLY B 1 30 ? -12.93 23.844 13.727 1 97.5 30 GLY B N 1
ATOM 3772 C CA . GLY B 1 30 ? -12.188 24.719 14.625 1 97.5 30 GLY B CA 1
ATOM 3773 C C . GLY B 1 30 ? -10.828 24.156 15.016 1 97.5 30 GLY B C 1
ATOM 3774 O O . GLY B 1 30 ? -9.844 24.906 15.086 1 97.5 30 GLY B O 1
ATOM 3775 N N . LEU B 1 31 ? -10.805 22.891 15.273 1 97.19 31 LEU B N 1
ATOM 3776 C CA . LEU B 1 31 ? -9.547 22.234 15.586 1 97.19 31 LEU B CA 1
ATOM 3777 C C . LEU B 1 31 ? -8.578 22.328 14.414 1 97.19 31 LEU B C 1
ATOM 3779 O O . LEU B 1 31 ? -7.383 22.562 14.609 1 97.19 31 LEU B O 1
ATOM 3783 N N . ARG B 1 32 ? -9.031 22.188 13.211 1 97.44 32 ARG B N 1
ATOM 3784 C CA . ARG B 1 32 ? -8.211 22.375 12.023 1 97.44 32 ARG B CA 1
ATOM 3785 C C . ARG B 1 32 ? -7.672 23.797 11.945 1 97.44 32 ARG B C 1
ATOM 3787 O O . ARG B 1 32 ? -6.566 24.016 11.445 1 97.44 32 ARG B O 1
ATOM 3794 N N . GLY B 1 33 ? -8.547 24.703 12.398 1 98 33 GLY B N 1
ATOM 3795 C CA . GLY B 1 33 ? -8.102 26.078 12.438 1 98 33 GLY B CA 1
ATOM 3796 C C . GLY B 1 33 ? -6.879 26.297 13.305 1 98 33 GLY B C 1
ATOM 3797 O O . GLY B 1 33 ? -5.973 27.047 12.938 1 98 33 GLY B O 1
ATOM 3798 N N . ILE B 1 34 ? -6.852 25.625 14.398 1 98.12 34 ILE B N 1
ATOM 3799 C CA . ILE B 1 34 ? -5.691 25.703 15.281 1 98.12 34 ILE B CA 1
ATOM 3800 C C . ILE B 1 34 ? -4.469 25.125 14.578 1 98.12 34 ILE B C 1
ATOM 3802 O O . ILE B 1 34 ? -3.373 25.688 14.664 1 98.12 34 ILE B O 1
ATOM 3806 N N . LEU B 1 35 ? -4.645 24.094 13.867 1 98.31 35 LEU B N 1
ATOM 3807 C CA . LEU B 1 35 ? -3.545 23.438 13.164 1 98.31 35 LEU B CA 1
ATOM 3808 C C . LEU B 1 35 ? -3.02 24.312 12.031 1 98.31 35 LEU B C 1
ATOM 3810 O O . LEU B 1 35 ? -1.832 24.266 11.703 1 98.31 35 LEU B O 1
ATOM 3814 N N . VAL B 1 36 ? -3.9 25.125 11.484 1 98.06 36 VAL B N 1
ATOM 3815 C CA . VAL B 1 36 ? -3.492 26.078 10.453 1 98.06 36 VAL B CA 1
ATOM 3816 C C . VAL B 1 36 ? -2.482 27.062 11.023 1 98.06 36 VAL B C 1
ATOM 3818 O O . VAL B 1 36 ? -1.436 27.312 10.414 1 98.06 36 VAL B O 1
ATOM 3821 N N . ILE B 1 37 ? -2.809 27.547 12.156 1 98 37 ILE B N 1
ATOM 3822 C CA . ILE B 1 37 ? -1.925 28.5 12.82 1 98 37 ILE B CA 1
ATOM 3823 C C . ILE B 1 37 ? -0.586 27.828 13.133 1 98 37 ILE B C 1
ATOM 3825 O O . ILE B 1 37 ? 0.474 28.391 12.844 1 98 37 ILE B O 1
ATOM 3829 N N . GLN B 1 38 ? -0.669 26.688 13.617 1 98.5 38 GLN B N 1
ATOM 3830 C CA . GLN B 1 38 ? 0.54 25.969 13.984 1 98.5 38 GLN B CA 1
ATOM 3831 C C . GLN B 1 38 ? 1.38 25.625 12.758 1 98.5 38 GLN B C 1
ATOM 3833 O O . GLN B 1 38 ? 2.609 25.719 12.797 1 98.5 38 GLN B O 1
ATOM 3838 N N . SER B 1 39 ? 0.722 25.219 11.734 1 98.19 39 SER B N 1
ATOM 3839 C CA . SER B 1 39 ? 1.44 24.859 10.508 1 98.19 39 SER B CA 1
ATOM 3840 C C . SER B 1 39 ? 2.148 26.078 9.914 1 98.19 39 SER B C 1
ATOM 3842 O O . SER B 1 39 ? 3.268 25.969 9.414 1 98.19 39 SER B O 1
ATOM 3844 N N . PHE B 1 40 ? 1.515 27.203 9.922 1 98.25 40 PHE B N 1
ATOM 3845 C CA . PHE B 1 40 ? 2.156 28.422 9.438 1 98.25 40 PHE B CA 1
ATOM 3846 C C . PHE B 1 40 ? 3.402 28.734 10.258 1 98.25 40 PHE B C 1
ATOM 3848 O O . PHE B 1 40 ? 4.457 29.047 9.695 1 98.25 40 PHE B O 1
ATOM 3855 N N . LEU B 1 41 ? 3.199 28.656 11.555 1 98.19 41 LEU B N 1
ATOM 3856 C CA . LEU B 1 41 ? 4.328 28.938 12.43 1 98.19 41 LEU B CA 1
ATOM 3857 C C . LEU B 1 41 ? 5.477 27.969 12.164 1 98.19 41 LEU B C 1
ATOM 3859 O O . LEU B 1 41 ? 6.645 28.375 12.148 1 98.19 41 LEU B O 1
ATOM 3863 N N . PHE B 1 42 ? 5.191 26.797 11.945 1 98.25 42 PHE B N 1
ATOM 3864 C CA . PHE B 1 42 ? 6.223 25.812 11.688 1 98.25 42 PHE B CA 1
ATOM 3865 C C . PHE B 1 42 ? 7 26.156 10.422 1 98.25 42 PHE B C 1
ATOM 3867 O O . PHE B 1 42 ? 8.227 26.234 10.445 1 98.25 42 PHE B O 1
ATOM 3874 N N . VAL B 1 43 ? 6.293 26.344 9.32 1 98.25 43 VAL B N 1
ATOM 3875 C CA . VAL B 1 43 ? 6.957 26.578 8.047 1 98.25 43 VAL B CA 1
ATOM 3876 C C . VAL B 1 43 ? 7.777 27.859 8.125 1 98.25 43 VAL B C 1
ATOM 3878 O O . VAL B 1 43 ? 8.914 27.922 7.648 1 98.25 43 VAL B O 1
ATOM 3881 N N . PHE B 1 44 ? 7.211 28.875 8.789 1 98.44 44 PHE B N 1
ATOM 3882 C CA . PHE B 1 44 ? 7.902 30.156 8.906 1 98.44 44 PHE B CA 1
ATOM 3883 C C . PHE B 1 44 ? 9.156 30.016 9.758 1 98.44 44 PHE B C 1
ATOM 3885 O O . PHE B 1 44 ? 10.234 30.453 9.359 1 98.44 44 PHE B O 1
ATOM 3892 N N . PHE B 1 45 ? 9.047 29.375 10.883 1 98.25 45 PHE B N 1
ATOM 3893 C CA . PHE B 1 45 ? 10.172 29.281 11.797 1 98.25 45 PHE B CA 1
ATOM 3894 C C . PHE B 1 45 ? 11.219 28.312 11.258 1 98.25 45 PHE B C 1
ATOM 3896 O O . PHE B 1 45 ? 12.422 28.516 11.453 1 98.25 45 PHE B O 1
ATOM 3903 N N . GLN B 1 46 ? 10.789 27.281 10.641 1 97.75 46 GLN B N 1
ATOM 3904 C CA . GLN B 1 46 ? 11.742 26.359 10.023 1 97.75 46 GLN B CA 1
ATOM 3905 C C . GLN B 1 46 ? 12.609 27.062 8.992 1 97.75 46 GLN B C 1
ATOM 3907 O O . GLN B 1 46 ? 13.781 26.734 8.82 1 97.75 46 GLN B O 1
ATOM 3912 N N . THR B 1 47 ? 12.008 28.016 8.383 1 98.12 47 THR B N 1
ATOM 3913 C CA . THR B 1 47 ? 12.695 28.75 7.32 1 98.12 47 THR B CA 1
ATOM 3914 C C . THR B 1 47 ? 13.602 29.828 7.902 1 98.12 47 THR B C 1
ATOM 3916 O O . THR B 1 47 ? 14.781 29.922 7.562 1 98.12 47 THR B O 1
ATOM 3919 N N . PHE B 1 48 ? 13.125 30.625 8.883 1 98.12 48 PHE B N 1
ATOM 3920 C CA . PHE B 1 48 ? 13.828 31.844 9.273 1 98.12 48 PHE B CA 1
ATOM 3921 C C . PHE B 1 48 ? 14.461 31.688 10.648 1 98.12 48 PHE B C 1
ATOM 3923 O O . PHE B 1 48 ? 15.398 32.406 10.992 1 98.12 48 PHE B O 1
ATOM 3930 N N . LEU B 1 49 ? 13.891 30.828 11.469 1 97.88 49 LEU B N 1
ATOM 3931 C CA . LEU B 1 49 ? 14.406 30.578 12.812 1 97.88 49 LEU B CA 1
ATOM 3932 C C . LEU B 1 49 ? 14.539 29.078 13.07 1 97.88 49 LEU B C 1
ATOM 3934 O O . LEU B 1 49 ? 13.922 28.547 13.992 1 97.88 49 LEU B O 1
ATOM 3938 N N . PRO B 1 50 ? 15.414 28.438 12.328 1 97.06 50 PRO B N 1
ATOM 3939 C CA . PRO B 1 50 ? 15.453 26.969 12.367 1 97.06 50 PRO B CA 1
ATOM 3940 C C . PRO B 1 50 ? 15.836 26.422 13.742 1 97.06 50 PRO B C 1
ATOM 3942 O O . PRO B 1 50 ? 15.391 25.344 14.133 1 97.06 50 PRO B O 1
ATOM 3945 N N . ALA B 1 51 ? 16.578 27.109 14.531 1 97.38 51 ALA B N 1
ATOM 3946 C CA . ALA B 1 51 ? 17 26.625 15.844 1 97.38 51 ALA B CA 1
ATOM 3947 C C . ALA B 1 51 ? 15.852 26.656 16.844 1 97.38 51 ALA B C 1
ATOM 3949 O O . ALA B 1 51 ? 15.953 26.094 17.938 1 97.38 51 ALA B O 1
ATOM 3950 N N . ALA B 1 52 ? 14.766 27.281 16.422 1 97.81 52 ALA B N 1
ATOM 3951 C CA . ALA B 1 52 ? 13.617 27.438 17.328 1 97.81 52 ALA B CA 1
ATOM 3952 C C . ALA B 1 52 ? 12.594 26.312 17.109 1 97.81 52 ALA B C 1
ATOM 3954 O O . ALA B 1 52 ? 11.531 26.312 17.734 1 97.81 52 ALA B O 1
ATOM 3955 N N . VAL B 1 53 ? 12.898 25.375 16.281 1 97.81 53 VAL B N 1
ATOM 3956 C CA . VAL B 1 53 ? 11.906 24.391 15.867 1 97.81 53 VAL B CA 1
ATOM 3957 C C . VAL B 1 53 ? 12.234 23.031 16.484 1 97.81 53 VAL B C 1
ATOM 3959 O O . VAL B 1 53 ? 13.398 22.641 16.531 1 97.81 53 VAL B O 1
ATOM 3962 N N . ALA B 1 54 ? 11.164 22.344 16.906 1 96 54 ALA B N 1
ATOM 3963 C CA . ALA B 1 54 ? 11.305 20.984 17.438 1 96 54 ALA B CA 1
ATOM 3964 C C . ALA B 1 54 ? 11.906 20.062 16.391 1 96 54 ALA B C 1
ATOM 3966 O O . ALA B 1 54 ? 11.539 20.109 15.219 1 96 54 ALA B O 1
ATOM 3967 N N . ASP B 1 55 ? 12.883 19.203 16.781 1 93.06 55 ASP B N 1
ATOM 3968 C CA . ASP B 1 55 ? 13.523 18.188 15.945 1 93.06 55 ASP B CA 1
ATOM 3969 C C . ASP B 1 55 ? 14.359 18.844 14.844 1 93.06 55 ASP B C 1
ATOM 3971 O O . ASP B 1 55 ? 14.586 18.25 13.789 1 93.06 55 ASP B O 1
ATOM 3975 N N . SER B 1 56 ? 14.773 20.094 15.117 1 93.88 56 SER B N 1
ATOM 3976 C CA . SER B 1 56 ? 15.586 20.812 14.141 1 93.88 56 SER B CA 1
ATOM 3977 C C . SER B 1 56 ? 16.984 20.203 14.031 1 93.88 56 SER B C 1
ATOM 3979 O O . SER B 1 56 ? 17.516 19.688 15.008 1 93.88 56 SER B O 1
ATOM 3981 N N . LYS B 1 57 ? 17.531 20.312 12.875 1 93.81 57 LYS B N 1
ATOM 3982 C CA . LYS B 1 57 ? 18.922 19.906 12.68 1 93.81 57 LYS B CA 1
ATOM 3983 C C . LYS B 1 57 ? 19.875 21 13.164 1 93.81 57 LYS B C 1
ATOM 3985 O O . LYS B 1 57 ? 21.062 20.734 13.367 1 93.81 57 LYS B O 1
ATOM 3990 N N . ASN B 1 58 ? 19.328 22.219 13.281 1 96.44 58 ASN B N 1
ATOM 3991 C CA . ASN B 1 58 ? 20.094 23.312 13.867 1 96.44 58 ASN B CA 1
ATOM 3992 C C . ASN B 1 58 ? 20.062 23.266 15.398 1 96.44 58 ASN B C 1
ATOM 3994 O O . ASN B 1 58 ? 19.25 23.938 16.031 1 96.44 58 ASN B O 1
ATOM 3998 N N . THR B 1 59 ? 20.969 22.578 15.984 1 92 59 THR B N 1
ATOM 3999 C CA . THR B 1 59 ? 20.953 22.344 17.422 1 92 59 THR B CA 1
ATOM 4000 C C . THR B 1 59 ? 21.516 23.547 18.172 1 92 59 THR B C 1
ATOM 4002 O O . THR B 1 59 ? 21.25 23.719 19.359 1 92 59 THR B O 1
ATOM 4005 N N . GLU B 1 60 ? 22.266 24.328 17.422 1 93.44 60 GLU B N 1
ATOM 4006 C CA . GLU B 1 60 ? 22.859 25.516 18.031 1 93.44 60 GLU B CA 1
ATOM 4007 C C . GLU B 1 60 ? 22.297 26.797 17.422 1 93.44 60 GLU B C 1
ATOM 4009 O O . GLU B 1 60 ? 21.797 26.781 16.297 1 93.44 60 GLU B O 1
ATOM 4014 N N . GLY B 1 61 ? 22.234 27.875 18.188 1 93.19 61 GLY B N 1
ATOM 4015 C CA . GLY B 1 61 ? 21.719 29.172 17.766 1 93.19 61 GLY B CA 1
ATOM 4016 C C . GLY B 1 61 ? 21.547 30.156 18.922 1 93.19 61 GLY B C 1
ATOM 4017 O O . GLY B 1 61 ? 21.969 29.875 20.047 1 93.19 61 GLY B O 1
ATOM 4018 N N . PRO B 1 62 ? 21 31.281 18.594 1 94.88 62 PRO B N 1
ATOM 4019 C CA . PRO B 1 62 ? 20.75 32.25 19.656 1 94.88 62 PRO B CA 1
ATOM 4020 C C . PRO B 1 62 ? 19.922 31.688 20.812 1 94.88 62 PRO B C 1
ATOM 4022 O O . PRO B 1 62 ? 19.031 30.859 20.578 1 94.88 62 PRO B O 1
ATOM 4025 N N . LEU B 1 63 ? 20.172 32.125 21.953 1 95.75 63 LEU B N 1
ATOM 4026 C CA . LEU B 1 63 ? 19.547 31.609 23.156 1 95.75 63 LEU B CA 1
ATOM 4027 C C . LEU B 1 63 ? 18.031 31.672 23.062 1 95.75 63 LEU B C 1
ATOM 4029 O O . LEU B 1 63 ? 17.344 30.734 23.484 1 95.75 63 LEU B O 1
ATOM 4033 N N . TYR B 1 64 ? 17.531 32.781 22.562 1 96.06 64 TYR B N 1
ATOM 4034 C CA . TYR B 1 64 ? 16.078 32.906 22.516 1 96.06 64 TYR B CA 1
ATOM 4035 C C . TYR B 1 64 ? 15.461 31.859 21.609 1 96.06 64 TYR B C 1
ATOM 4037 O O . TYR B 1 64 ? 14.359 31.359 21.875 1 96.06 64 TYR B O 1
ATOM 4045 N N . GLN B 1 65 ? 16.125 31.453 20.531 1 96.69 65 GLN B N 1
ATOM 4046 C CA . GLN B 1 65 ? 15.609 30.391 19.656 1 96.69 65 GLN B CA 1
ATOM 4047 C C . GLN B 1 65 ? 15.633 29.047 20.375 1 96.69 65 GLN B C 1
ATOM 4049 O O . GLN B 1 65 ? 14.68 28.266 20.266 1 96.69 65 GLN B O 1
ATOM 4054 N N . ILE B 1 66 ? 16.656 28.828 21.109 1 96.19 66 ILE B N 1
ATOM 4055 C CA . ILE B 1 66 ? 16.781 27.578 21.844 1 96.19 66 ILE B CA 1
ATOM 4056 C C . ILE B 1 66 ? 15.672 27.5 22.891 1 96.19 66 ILE B C 1
ATOM 4058 O O . ILE B 1 66 ? 15.078 26.438 23.094 1 96.19 66 ILE B O 1
ATOM 4062 N N . VAL B 1 67 ? 15.43 28.594 23.531 1 96.44 67 VAL B N 1
ATOM 4063 C CA . VAL B 1 67 ? 14.367 28.641 24.531 1 96.44 67 VAL B CA 1
ATOM 4064 C C . VAL B 1 67 ? 13.016 28.391 23.875 1 96.44 67 VAL B C 1
ATOM 4066 O O . VAL B 1 67 ? 12.195 27.641 24.391 1 96.44 67 VAL B O 1
ATOM 4069 N N . PHE B 1 68 ? 12.773 28.969 22.703 1 97 68 PHE B N 1
ATOM 4070 C CA . PHE B 1 68 ? 11.539 28.766 21.953 1 97 68 PHE B CA 1
ATOM 4071 C C . PHE B 1 68 ? 11.383 27.297 21.578 1 97 68 PHE B C 1
ATOM 4073 O O . PHE B 1 68 ? 10.281 26.734 21.672 1 97 68 PHE B O 1
ATOM 4080 N N . ARG B 1 69 ? 12.445 26.688 21.172 1 97 69 ARG B N 1
ATOM 4081 C CA . ARG B 1 69 ? 12.422 25.281 20.766 1 97 69 ARG B CA 1
ATOM 4082 C C . ARG B 1 69 ? 12.031 24.391 21.938 1 97 69 ARG B C 1
ATOM 4084 O O . ARG B 1 69 ? 11.141 23.547 21.812 1 97 69 ARG B O 1
ATOM 4091 N N . LYS B 1 70 ? 12.602 24.609 23.078 1 95.75 70 LYS B N 1
ATOM 4092 C CA . LYS B 1 70 ? 12.477 23.703 24.219 1 95.75 70 LYS B CA 1
ATOM 4093 C C . LYS B 1 70 ? 11.188 23.953 24.984 1 95.75 70 LYS B C 1
ATOM 4095 O O . LYS B 1 70 ? 10.602 23.031 25.547 1 95.75 70 LYS B O 1
ATOM 4100 N N . LEU B 1 71 ? 10.688 25.156 24.906 1 96.19 71 LEU B N 1
ATOM 4101 C CA . LEU B 1 71 ? 9.531 25.484 25.734 1 96.19 71 LEU B CA 1
ATOM 4102 C C . LEU B 1 71 ? 8.258 25.516 24.906 1 96.19 71 LEU B C 1
ATOM 4104 O O . LEU B 1 71 ? 7.195 25.078 25.375 1 96.19 71 LEU B O 1
ATOM 4108 N N . PHE B 1 72 ? 8.305 26.031 23.703 1 97.19 72 PHE B N 1
ATOM 4109 C CA . PHE B 1 72 ? 7.07 26.328 22.984 1 97.19 72 PHE B CA 1
ATOM 4110 C C . PHE B 1 72 ? 6.918 25.406 21.781 1 97.19 72 PHE B C 1
ATOM 4112 O O . PHE B 1 72 ? 5.844 24.844 21.547 1 97.19 72 PHE B O 1
ATOM 4119 N N . SER B 1 73 ? 7.977 25.172 21.016 1 97.56 73 SER B N 1
ATOM 4120 C CA . SER B 1 73 ? 7.891 24.453 19.75 1 97.56 73 SER B CA 1
ATOM 4121 C C . SER B 1 73 ? 7.398 23.031 19.969 1 97.56 73 SER B C 1
ATOM 4123 O O . SER B 1 73 ? 6.746 22.453 19.094 1 97.56 73 SER B O 1
ATOM 4125 N N . VAL B 1 74 ? 7.633 22.5 21.109 1 96.56 74 VAL B N 1
ATOM 4126 C CA . VAL B 1 74 ? 7.285 21.109 21.438 1 96.56 74 VAL B CA 1
ATOM 4127 C C . VAL B 1 74 ? 5.785 20.906 21.234 1 96.56 74 VAL B C 1
ATOM 4129 O O . VAL B 1 74 ? 5.359 19.844 20.75 1 96.56 74 VAL B O 1
ATOM 4132 N N . LEU B 1 75 ? 5.016 21.953 21.438 1 96.12 75 LEU B N 1
ATOM 4133 C CA . LEU B 1 75 ? 3.57 21.766 21.406 1 96.12 75 LEU B CA 1
ATOM 4134 C C . LEU B 1 75 ? 2.941 22.641 20.312 1 96.12 75 LEU B C 1
ATOM 4136 O O . LEU B 1 75 ? 1.847 22.328 19.828 1 96.12 75 LEU B O 1
ATOM 4140 N N . PHE B 1 76 ? 3.633 23.641 19.859 1 97.06 76 PHE B N 1
ATOM 4141 C CA . PHE B 1 76 ? 2.906 24.656 19.109 1 97.06 76 PHE B CA 1
ATOM 4142 C C . PHE B 1 76 ? 3.312 24.625 17.641 1 97.06 76 PHE B C 1
ATOM 4144 O O . PHE B 1 76 ? 2.48 24.828 16.75 1 97.06 76 PHE B O 1
ATOM 4151 N N . TRP B 1 77 ? 4.586 24.516 17.359 1 97.88 77 TRP B N 1
ATOM 4152 C CA . TRP B 1 77 ? 4.977 24.406 15.961 1 97.88 77 TRP B CA 1
ATOM 4153 C C . TRP B 1 77 ? 5.914 23.219 15.742 1 97.88 77 TRP B C 1
ATOM 4155 O O . TRP B 1 77 ? 6.996 23.375 15.172 1 97.88 77 TRP B O 1
ATOM 4165 N N . ASN B 1 78 ? 5.445 22.094 16.234 1 97.81 78 ASN B N 1
ATOM 4166 C CA . ASN B 1 78 ? 6.055 20.781 16.062 1 97.81 78 ASN B CA 1
ATOM 4167 C C . ASN B 1 78 ? 5.52 20.062 14.828 1 97.81 78 ASN B C 1
ATOM 4169 O O . ASN B 1 78 ? 4.367 19.625 14.805 1 97.81 78 ASN B O 1
ATOM 4173 N N . GLU B 1 79 ? 6.375 19.953 13.836 1 97.31 79 GLU B N 1
ATOM 4174 C CA . GLU B 1 79 ? 5.969 19.359 12.562 1 97.31 79 GLU B CA 1
ATOM 4175 C C . GLU B 1 79 ? 5.312 18 12.766 1 97.31 79 GLU B C 1
ATOM 4177 O O . GLU B 1 79 ? 4.215 17.75 12.266 1 97.31 79 GLU B O 1
ATOM 4182 N N . SER B 1 80 ? 5.961 17.141 13.477 1 97.31 80 SER B N 1
ATOM 4183 C CA . SER B 1 80 ? 5.496 15.766 13.688 1 97.31 80 SER B CA 1
ATOM 4184 C C . SER B 1 80 ? 4.113 15.75 14.32 1 97.31 80 SER B C 1
ATOM 4186 O O . SER B 1 80 ? 3.234 15 13.891 1 97.31 80 SER B O 1
ATOM 4188 N N . LEU B 1 81 ? 3.875 16.531 15.266 1 98.44 81 LEU B N 1
ATOM 4189 C CA . LEU B 1 81 ? 2.6 16.578 15.969 1 98.44 81 LEU B CA 1
ATOM 4190 C C . LEU B 1 81 ? 1.506 17.156 15.086 1 98.44 81 LEU B C 1
ATOM 4192 O O . LEU B 1 81 ? 0.407 16.609 15 1 98.44 81 LEU B O 1
ATOM 4196 N N . ILE B 1 82 ? 1.817 18.25 14.422 1 98.44 82 ILE B N 1
ATOM 4197 C CA . ILE B 1 82 ? 0.852 18.953 13.586 1 98.44 82 ILE B CA 1
ATOM 4198 C C . ILE B 1 82 ? 0.329 18.016 12.5 1 98.44 82 ILE B C 1
ATOM 4200 O O . ILE B 1 82 ? -0.882 17.828 12.367 1 98.44 82 ILE B O 1
ATOM 4204 N N . TYR B 1 83 ? 1.2 17.391 11.797 1 97.94 83 TYR B N 1
ATOM 4205 C CA . TYR B 1 83 ? 0.786 16.609 10.641 1 97.94 83 TYR B CA 1
ATOM 4206 C C . TYR B 1 83 ? 0.188 15.273 11.078 1 97.94 83 TYR B C 1
ATOM 4208 O O . TYR B 1 83 ? -0.705 14.742 10.414 1 97.94 83 TYR B O 1
ATOM 4216 N N . SER B 1 84 ? 0.651 14.734 12.18 1 98.5 84 SER B N 1
ATOM 4217 C CA . SER B 1 84 ? -0.024 13.562 12.734 1 98.5 84 SER B CA 1
ATOM 4218 C C . SER B 1 84 ? -1.469 13.883 13.109 1 98.5 84 SER B C 1
ATOM 4220 O O . SER B 1 84 ? -2.363 13.062 12.898 1 98.5 84 SER B O 1
ATOM 4222 N N . PHE B 1 85 ? -1.635 15.062 13.664 1 98.69 85 PHE B N 1
ATOM 4223 C CA . PHE B 1 85 ? -2.975 15.492 14.039 1 98.69 85 PHE B CA 1
ATOM 4224 C C . PHE B 1 85 ? -3.861 15.648 12.812 1 98.69 85 PHE B C 1
ATOM 4226 O O . PHE B 1 85 ? -5.031 15.266 12.828 1 98.69 85 PHE B O 1
ATOM 4233 N N . ILE B 1 86 ? -3.301 16.156 11.773 1 98.25 86 ILE B N 1
ATOM 4234 C CA . ILE B 1 86 ? -4.031 16.344 10.523 1 98.25 86 ILE B CA 1
ATOM 4235 C C . ILE B 1 86 ? -4.457 14.992 9.961 1 98.25 86 ILE B C 1
ATOM 4237 O O . ILE B 1 86 ? -5.586 14.836 9.492 1 98.25 86 ILE B O 1
ATOM 4241 N N . ILE B 1 87 ? -3.588 14.023 9.992 1 98.19 87 ILE B N 1
ATOM 4242 C CA . ILE B 1 87 ? -3.908 12.68 9.523 1 98.19 87 ILE B CA 1
ATOM 4243 C C . ILE B 1 87 ? -5.051 12.102 10.352 1 98.19 87 ILE B C 1
ATOM 4245 O O . ILE B 1 87 ? -5.996 11.531 9.805 1 98.19 87 ILE B O 1
ATOM 4249 N N . PHE B 1 88 ? -4.977 12.312 11.633 1 98.56 88 PHE B N 1
ATOM 4250 C CA . PHE B 1 88 ? -5.973 11.797 12.562 1 98.56 88 PHE B CA 1
ATOM 4251 C C . PHE B 1 88 ? -7.336 12.422 12.305 1 98.56 88 PHE B C 1
ATOM 4253 O O . PHE B 1 88 ? -8.336 11.711 12.148 1 98.56 88 PHE B O 1
ATOM 4260 N N . ILE B 1 89 ? -7.383 13.688 12.18 1 97.69 89 ILE B N 1
ATOM 4261 C CA . ILE B 1 89 ? -8.641 14.406 12 1 97.69 89 ILE B CA 1
ATOM 4262 C C . ILE B 1 89 ? -9.227 14.086 10.633 1 97.69 89 ILE B C 1
ATOM 4264 O O . ILE B 1 89 ? -10.445 13.977 10.477 1 97.69 89 ILE B O 1
ATOM 4268 N N . SER B 1 90 ? -8.383 13.969 9.672 1 96.62 90 SER B N 1
ATOM 4269 C CA . SER B 1 90 ? -8.852 13.609 8.336 1 96.62 90 SER B CA 1
ATOM 4270 C C . SER B 1 90 ? -9.578 12.273 8.352 1 96.62 90 SER B C 1
ATOM 4272 O O . SER B 1 90 ? -10.656 12.141 7.762 1 96.62 90 SER B O 1
ATOM 4274 N N . ALA B 1 91 ? -9.008 11.352 9.008 1 96.56 91 ALA B N 1
ATOM 4275 C CA . ALA B 1 91 ? -9.625 10.031 9.102 1 96.56 91 ALA B CA 1
ATOM 4276 C C . A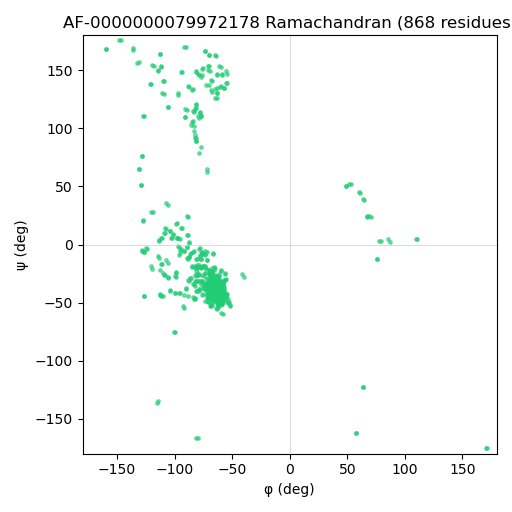LA B 1 91 ? -10.922 10.086 9.906 1 96.56 91 ALA B C 1
ATOM 4278 O O . ALA B 1 91 ? -11.883 9.383 9.594 1 96.56 91 ALA B O 1
ATOM 4279 N N . ARG B 1 92 ? -10.977 10.93 10.914 1 96.25 92 ARG B N 1
ATOM 4280 C CA . ARG B 1 92 ? -12.148 11.086 11.758 1 96.25 92 ARG B CA 1
ATOM 4281 C C . ARG B 1 92 ? -13.305 11.711 10.984 1 96.25 92 ARG B C 1
ATOM 4283 O O . ARG B 1 92 ? -14.477 11.438 11.266 1 96.25 92 ARG B O 1
ATOM 4290 N N . THR B 1 93 ? -13.023 12.398 9.945 1 93.38 93 THR B N 1
ATOM 4291 C CA . THR B 1 93 ? -14.055 13.172 9.266 1 93.38 93 THR B CA 1
ATOM 4292 C C . THR B 1 93 ? -14.461 12.508 7.957 1 93.38 93 THR B C 1
ATOM 4294 O O . THR B 1 93 ? -15.625 12.602 7.547 1 93.38 93 THR B O 1
ATOM 4297 N N . VAL B 1 94 ? -13.602 11.773 7.305 1 91.62 94 VAL B N 1
ATOM 4298 C CA . VAL B 1 94 ? -13.844 11.25 5.965 1 91.62 94 VAL B CA 1
ATOM 4299 C C . VAL B 1 94 ? -14.914 10.156 6.031 1 91.62 94 VAL B C 1
ATOM 4301 O O . VAL B 1 94 ? -15.617 9.914 5.051 1 91.62 94 VAL B O 1
ATOM 4304 N N . CYS B 1 95 ? -15.109 9.578 7.102 1 90 95 CYS B N 1
ATOM 4305 C CA . CYS B 1 95 ? -16.016 8.453 7.227 1 90 95 CYS B CA 1
ATOM 4306 C C . CYS B 1 95 ? -17.422 8.922 7.617 1 90 95 CYS B C 1
ATOM 4308 O O . CYS B 1 95 ? -18.359 8.133 7.641 1 90 95 CYS B O 1
ATOM 4310 N N . LEU B 1 96 ? -17.672 10.148 7.891 1 87.69 96 LEU B N 1
ATOM 4311 C CA . LEU B 1 96 ? -18.906 10.664 8.477 1 87.69 96 LEU B CA 1
ATOM 4312 C C . LEU B 1 96 ? -20.094 10.422 7.539 1 87.69 96 LEU B C 1
ATOM 4314 O O . LEU B 1 96 ? -21.141 9.969 7.977 1 87.69 96 LEU B O 1
ATOM 4318 N N . PRO B 1 97 ? -19.906 10.688 6.273 1 82.44 97 PRO B N 1
ATOM 4319 C CA . PRO B 1 97 ? -21.062 10.453 5.391 1 82.44 97 PRO B CA 1
ATOM 4320 C C . PRO B 1 97 ? -21.516 9 5.395 1 82.44 97 PRO B C 1
ATOM 4322 O O . PRO B 1 97 ? -22.719 8.727 5.324 1 82.44 97 PRO B O 1
ATOM 4325 N N . PHE B 1 98 ? -20.656 8.18 5.566 1 80.31 98 PHE B N 1
ATOM 4326 C CA . PHE B 1 98 ? -20.969 6.758 5.551 1 80.31 98 PHE B CA 1
ATOM 4327 C C . PHE B 1 98 ? -21.594 6.332 6.871 1 80.31 98 PHE B C 1
ATOM 4329 O O . PHE B 1 98 ? -22.453 5.445 6.898 1 80.31 98 PHE B O 1
ATOM 4336 N N . LEU B 1 99 ? -21.109 6.871 7.895 1 82 99 LEU B N 1
ATOM 4337 C CA . LEU B 1 99 ? -21.641 6.508 9.211 1 82 99 LEU B CA 1
ATOM 4338 C C . LEU B 1 99 ? -23.062 7.035 9.391 1 82 99 LEU B C 1
ATOM 4340 O O . LEU B 1 99 ? -23.859 6.438 10.117 1 82 99 LEU B O 1
ATOM 4344 N N . LYS B 1 100 ? -23.359 8.07 8.664 1 77.44 100 LYS B N 1
ATOM 4345 C CA . LYS B 1 100 ? -24.703 8.633 8.734 1 77.44 100 LYS B CA 1
ATOM 4346 C C . LYS B 1 100 ? -25.656 7.875 7.828 1 77.44 100 LYS B C 1
ATOM 4348 O O . LYS B 1 100 ? -26.812 7.617 8.203 1 77.44 100 LYS B O 1
ATOM 4353 N N . ASN B 1 101 ? -25.188 7.648 6.609 1 79.44 101 ASN B N 1
ATOM 4354 C CA . ASN B 1 101 ? -25.938 6.855 5.637 1 79.44 101 ASN B CA 1
ATOM 4355 C C . ASN B 1 101 ? -25.078 5.723 5.07 1 79.44 101 ASN B C 1
ATOM 4357 O O . ASN B 1 101 ? -24.219 5.953 4.215 1 79.44 101 ASN B O 1
ATOM 4361 N N . THR B 1 102 ? -25.469 4.535 5.457 1 74.25 102 THR B N 1
ATOM 4362 C CA . THR B 1 102 ? -24.609 3.4 5.156 1 74.25 102 THR B CA 1
ATOM 4363 C C . THR B 1 102 ? -24.953 2.811 3.787 1 74.25 102 THR B C 1
ATOM 4365 O O . THR B 1 102 ? -24.609 1.658 3.504 1 74.25 102 THR B O 1
ATOM 4368 N N . SER B 1 103 ? -25.531 3.693 2.994 1 76.06 103 SER B N 1
ATOM 4369 C CA . SER B 1 103 ? -25.844 3.154 1.673 1 76.06 103 SER B CA 1
ATOM 4370 C C . SER B 1 103 ? -24.594 3.049 0.812 1 76.06 103 SER B C 1
ATOM 4372 O O . SER B 1 103 ? -23.641 3.814 0.992 1 76.06 103 SER B O 1
ATOM 4374 N N . ARG B 1 104 ? -24.562 2.143 -0.073 1 73.38 104 ARG B N 1
ATOM 4375 C CA . ARG B 1 104 ? -23.438 1.891 -0.985 1 73.38 104 ARG B CA 1
ATOM 4376 C C . ARG B 1 104 ? -23.203 3.09 -1.896 1 73.38 104 ARG B C 1
ATOM 4378 O O . ARG B 1 104 ? -22.062 3.4 -2.23 1 73.38 104 ARG B O 1
ATOM 4385 N N . ALA B 1 105 ? -24.25 3.67 -2.24 1 77.69 105 ALA B N 1
ATOM 4386 C CA . ALA B 1 105 ? -24.156 4.812 -3.146 1 77.69 105 ALA B CA 1
ATOM 4387 C C . ALA B 1 105 ? -23.406 5.973 -2.492 1 77.69 105 ALA B C 1
ATOM 4389 O O . ALA B 1 105 ? -22.625 6.66 -3.145 1 77.69 105 ALA B O 1
ATOM 4390 N N . VAL B 1 106 ? -23.609 6.066 -1.259 1 80.88 106 VAL B N 1
ATOM 4391 C CA . VAL B 1 106 ? -22.969 7.16 -0.537 1 80.88 106 VAL B CA 1
ATOM 4392 C C . VAL B 1 106 ? -21.484 6.867 -0.358 1 80.88 106 VAL B C 1
ATOM 4394 O O . VAL B 1 106 ? -20.656 7.762 -0.503 1 80.88 106 VAL B O 1
ATOM 4397 N N . CYS B 1 107 ? -21.203 5.609 -0.117 1 80.69 107 CYS B N 1
ATOM 4398 C CA . CYS B 1 107 ? -19.812 5.223 0.049 1 80.69 107 CYS B CA 1
ATOM 4399 C C . CYS B 1 107 ? -19.031 5.391 -1.255 1 80.69 107 CYS B C 1
ATOM 4401 O O . CYS B 1 107 ? -17.938 5.961 -1.264 1 80.69 107 CYS B O 1
ATOM 4403 N N . SER B 1 108 ? -19.641 4.926 -2.316 1 84.06 108 SER B N 1
ATOM 4404 C CA . SER B 1 108 ? -19 5.039 -3.623 1 84.06 108 SER B CA 1
ATOM 4405 C C . SER B 1 108 ? -18.797 6.5 -4.012 1 84.06 108 SER B C 1
ATOM 4407 O O . SER B 1 108 ? -17.75 6.863 -4.547 1 84.06 108 SER B O 1
ATOM 4409 N N . SER B 1 109 ? -19.75 7.281 -3.752 1 86.44 109 SER B N 1
ATOM 4410 C CA . SER B 1 109 ? -19.672 8.703 -4.062 1 86.44 109 SER B CA 1
ATOM 4411 C C . SER B 1 109 ? -18.562 9.383 -3.264 1 86.44 109 SER B C 1
ATOM 4413 O O . SER B 1 109 ? -17.797 10.18 -3.807 1 86.44 109 SER B O 1
ATOM 4415 N N . SER B 1 110 ? -18.469 9.008 -2.004 1 86.25 110 SER B N 1
ATOM 4416 C CA . SER B 1 110 ? -17.453 9.602 -1.137 1 86.25 110 SER B CA 1
ATOM 4417 C C . SER B 1 110 ? -16.047 9.25 -1.603 1 86.25 110 SER B C 1
ATOM 4419 O O . SER B 1 110 ? -15.156 10.102 -1.607 1 86.25 110 SER B O 1
ATOM 4421 N N . ILE B 1 111 ? -15.914 8.023 -1.984 1 87.69 111 ILE B N 1
ATOM 4422 C CA . ILE B 1 111 ? -14.602 7.559 -2.43 1 87.69 111 ILE B CA 1
ATOM 4423 C C . ILE B 1 111 ? -14.211 8.281 -3.715 1 87.69 111 ILE B C 1
ATOM 4425 O O . ILE B 1 111 ? -13.086 8.766 -3.842 1 87.69 111 ILE B O 1
ATOM 4429 N N . PHE B 1 112 ? -15.125 8.422 -4.602 1 87.25 112 PHE B N 1
ATOM 4430 C CA . PHE B 1 112 ? -14.859 9.062 -5.883 1 87.25 112 PHE B CA 1
ATOM 4431 C C . PHE B 1 112 ? -14.555 10.539 -5.695 1 87.25 112 PHE B C 1
ATOM 4433 O O . PHE B 1 112 ? -13.586 11.055 -6.258 1 87.25 112 PHE B O 1
ATOM 4440 N N . ARG B 1 113 ? -15.266 11.164 -4.906 1 88.56 113 ARG B N 1
ATOM 4441 C CA . ARG B 1 113 ? -15.141 12.609 -4.723 1 88.56 113 ARG B CA 1
ATOM 4442 C C . ARG B 1 113 ? -13.836 12.953 -4.012 1 88.56 113 ARG B C 1
ATOM 4444 O O . ARG B 1 113 ? -13.234 14 -4.277 1 88.56 113 ARG B O 1
ATOM 4451 N N . ARG B 1 114 ? -13.445 12.102 -3.133 1 89.06 114 ARG B N 1
ATOM 4452 C CA . ARG B 1 114 ? -12.203 12.328 -2.402 1 89.06 114 ARG B CA 1
ATOM 4453 C C . ARG B 1 114 ? -11.023 12.469 -3.359 1 89.06 114 ARG B C 1
ATOM 4455 O O . ARG B 1 114 ? -10.148 13.305 -3.154 1 89.06 114 ARG B O 1
ATOM 4462 N N . ASN B 1 115 ? -11.031 11.656 -4.363 1 89.69 115 ASN B N 1
ATOM 4463 C CA . ASN B 1 115 ? -9.953 11.688 -5.348 1 89.69 115 ASN B CA 1
ATOM 4464 C C . ASN B 1 115 ? -9.891 13.039 -6.062 1 89.69 115 ASN B C 1
ATOM 4466 O O . ASN B 1 115 ? -8.828 13.641 -6.16 1 89.69 115 ASN B O 1
ATOM 4470 N N . VAL B 1 116 ? -11 13.531 -6.441 1 91.12 116 VAL B N 1
ATOM 4471 C CA . VAL B 1 116 ? -11.07 14.773 -7.203 1 91.12 116 VAL B CA 1
ATOM 4472 C C . VAL B 1 116 ? -10.75 15.953 -6.289 1 91.12 116 VAL B C 1
ATOM 4474 O O . VAL B 1 116 ? -10 16.859 -6.672 1 91.12 116 VAL B O 1
ATOM 4477 N N . ARG B 1 117 ? -11.203 15.836 -5.121 1 92.69 117 ARG B N 1
ATOM 4478 C CA . ARG B 1 117 ? -11.047 16.938 -4.168 1 92.69 117 ARG B CA 1
ATOM 4479 C C . ARG B 1 117 ? -9.578 17.125 -3.793 1 92.69 117 ARG B C 1
ATOM 4481 O O . ARG B 1 117 ? -9.141 18.25 -3.553 1 92.69 117 ARG B O 1
ATOM 4488 N N . LEU B 1 118 ? -8.859 16.094 -3.709 1 95.56 118 LEU B N 1
ATOM 4489 C CA . LEU B 1 118 ? -7.453 16.203 -3.332 1 95.56 118 LEU B CA 1
ATOM 4490 C C . LEU B 1 118 ? -6.586 16.484 -4.551 1 95.56 118 LEU B C 1
ATOM 4492 O O . LEU B 1 118 ? -5.605 17.234 -4.461 1 95.56 118 LEU B O 1
ATOM 4496 N N . TRP B 1 119 ? -7.027 16.031 -5.664 1 96.94 119 TRP B N 1
ATOM 4497 C CA . TRP B 1 119 ? -6.184 16.078 -6.852 1 96.94 119 TRP B CA 1
ATOM 4498 C C . TRP B 1 119 ? -6.121 17.5 -7.418 1 96.94 119 TRP B C 1
ATOM 4500 O O . TRP B 1 119 ? -5.043 18 -7.742 1 96.94 119 TRP B O 1
ATOM 4510 N N . ILE B 1 120 ? -7.129 18.188 -7.508 1 97.62 120 ILE B N 1
ATOM 4511 C CA . ILE B 1 120 ? -7.195 19.469 -8.227 1 97.62 120 ILE B CA 1
ATOM 4512 C C . ILE B 1 120 ? -6.367 20.516 -7.5 1 97.62 120 ILE B C 1
ATOM 4514 O O . ILE B 1 120 ? -5.473 21.125 -8.086 1 97.62 120 ILE B O 1
ATOM 4518 N N . PRO B 1 121 ? -6.609 20.703 -6.238 1 98.19 121 PRO B N 1
ATOM 4519 C CA . PRO B 1 121 ? -5.777 21.703 -5.551 1 98.19 121 PRO B CA 1
ATOM 4520 C C . PRO B 1 121 ? -4.301 21.312 -5.523 1 98.19 121 PRO B C 1
ATOM 4522 O O . PRO B 1 121 ? -3.432 22.172 -5.66 1 98.19 121 PRO B O 1
ATOM 4525 N N . THR B 1 122 ? -4.027 20.047 -5.336 1 98.5 122 THR B N 1
ATOM 4526 C CA . THR B 1 122 ? -2.641 19.594 -5.312 1 98.5 122 THR B CA 1
ATOM 4527 C C . THR B 1 122 ? -1.972 19.812 -6.664 1 98.5 122 THR B C 1
ATOM 4529 O O . THR B 1 122 ? -0.829 20.281 -6.727 1 98.5 122 THR B O 1
ATOM 4532 N N . PHE B 1 123 ? -2.715 19.547 -7.691 1 98.31 123 PHE B N 1
ATOM 4533 C CA . PHE B 1 123 ? -2.207 19.766 -9.039 1 98.31 123 PHE B CA 1
ATOM 4534 C C . PHE B 1 123 ? -1.894 21.25 -9.266 1 98.31 123 PHE B C 1
ATOM 4536 O O . PHE B 1 123 ? -0.834 21.578 -9.805 1 98.31 123 PHE B O 1
ATOM 4543 N N . ALA B 1 124 ? -2.766 22.016 -8.875 1 98.31 124 ALA B N 1
ATOM 4544 C CA . ALA B 1 124 ? -2.609 23.453 -9.094 1 98.31 124 ALA B CA 1
ATOM 4545 C C . ALA B 1 124 ? -1.394 24 -8.344 1 98.31 124 ALA B C 1
ATOM 4547 O O . ALA B 1 124 ? -0.538 24.656 -8.938 1 98.31 124 ALA B O 1
ATOM 4548 N N . ILE B 1 125 ? -1.308 23.688 -7.102 1 98.38 125 ILE B N 1
ATOM 4549 C CA . ILE B 1 125 ? -0.242 24.281 -6.297 1 98.38 125 ILE B CA 1
ATOM 4550 C C . ILE B 1 125 ? 1.103 23.688 -6.707 1 98.38 125 ILE B C 1
ATOM 4552 O O . ILE B 1 125 ? 2.127 24.375 -6.684 1 98.38 125 ILE B O 1
ATOM 4556 N N . PHE B 1 126 ? 1.134 22.406 -6.945 1 98.12 126 PHE B N 1
ATOM 4557 C CA . PHE B 1 126 ? 2.371 21.766 -7.371 1 98.12 126 PHE B CA 1
ATOM 4558 C C . PHE B 1 126 ? 2.871 22.359 -8.68 1 98.12 126 PHE B C 1
ATOM 4560 O O . PHE B 1 126 ? 4.07 22.578 -8.852 1 98.12 126 PHE B O 1
ATOM 4567 N N . SER B 1 127 ? 1.964 22.594 -9.594 1 97.56 127 SER B N 1
ATOM 4568 C CA . SER B 1 127 ? 2.318 23.203 -10.867 1 97.56 127 SER B CA 1
ATOM 4569 C C . SER B 1 127 ? 2.852 24.625 -10.664 1 97.56 127 SER B C 1
ATOM 4571 O O . SER B 1 127 ? 3.83 25.016 -11.305 1 97.56 127 SER B O 1
ATOM 4573 N N . LEU B 1 128 ? 2.186 25.328 -9.781 1 96.56 128 LEU B N 1
ATOM 4574 C CA . LEU B 1 128 ? 2.66 26.672 -9.477 1 96.56 128 LEU B CA 1
ATOM 4575 C C . LEU B 1 128 ? 4.047 26.625 -8.844 1 96.56 128 LEU B C 1
ATOM 4577 O O . LEU B 1 128 ? 4.91 27.438 -9.172 1 96.56 128 LEU B O 1
ATOM 4581 N N . SER B 1 129 ? 4.191 25.719 -7.926 1 96.69 129 SER B N 1
ATOM 4582 C CA . SER B 1 129 ? 5.488 25.531 -7.285 1 96.69 129 SER B CA 1
ATOM 4583 C C . SER B 1 129 ? 6.555 25.141 -8.297 1 96.69 129 SER B C 1
ATOM 4585 O O . SER B 1 129 ? 7.672 25.672 -8.266 1 96.69 129 SER B O 1
ATOM 4587 N N . ALA B 1 130 ? 6.211 24.219 -9.164 1 94.62 130 ALA B N 1
ATOM 4588 C CA . ALA B 1 130 ? 7.141 23.797 -10.211 1 94.62 130 ALA B CA 1
ATOM 4589 C C . ALA B 1 130 ? 7.523 24.984 -11.102 1 94.62 130 ALA B C 1
ATOM 4591 O O . ALA B 1 130 ? 8.688 25.125 -11.477 1 94.62 130 ALA B O 1
ATOM 4592 N N . ALA B 1 131 ? 6.59 25.781 -11.438 1 94.06 131 ALA B N 1
ATOM 4593 C CA . ALA B 1 131 ? 6.848 26.953 -12.258 1 94.06 131 ALA B CA 1
ATOM 4594 C C . ALA B 1 131 ? 7.758 27.938 -11.523 1 94.06 131 ALA B C 1
ATOM 4596 O O . ALA B 1 131 ? 8.656 28.531 -12.133 1 94.06 131 ALA B O 1
ATOM 4597 N N . ALA B 1 132 ? 7.539 28.078 -10.297 1 94.25 132 ALA B N 1
ATOM 4598 C CA . ALA B 1 132 ? 8.281 29.047 -9.508 1 94.25 132 ALA B CA 1
ATOM 4599 C C . ALA B 1 132 ? 9.719 28.578 -9.281 1 94.25 132 ALA B C 1
ATOM 4601 O O . ALA B 1 132 ? 10.648 29.391 -9.273 1 94.25 132 ALA B O 1
ATOM 4602 N N . PHE B 1 133 ? 9.93 27.281 -9.109 1 95.12 133 PHE B N 1
ATOM 4603 C CA . PHE B 1 133 ? 11.219 26.828 -8.602 1 95.12 133 PHE B CA 1
ATOM 4604 C C . PHE B 1 133 ? 11.961 26.016 -9.664 1 95.12 133 PHE B C 1
ATOM 4606 O O . PHE B 1 133 ? 13.133 25.688 -9.484 1 95.12 133 PHE B O 1
ATOM 4613 N N . SER B 1 134 ? 11.344 25.672 -10.711 1 89.94 134 SER B N 1
ATOM 4614 C CA . SER B 1 134 ? 12.031 24.859 -11.711 1 89.94 134 SER B CA 1
ATOM 4615 C C . SER B 1 134 ? 12.266 25.641 -12.992 1 89.94 134 SER B C 1
ATOM 4617 O O . SER B 1 134 ? 13.07 25.234 -13.836 1 89.94 134 SER B O 1
ATOM 4619 N N . THR B 1 135 ? 11.578 26.734 -13.164 1 84.81 135 THR B N 1
ATOM 4620 C CA . THR B 1 135 ? 11.789 27.547 -14.352 1 84.81 135 THR B CA 1
ATOM 4621 C C . THR B 1 135 ? 12.711 28.734 -14.047 1 84.81 135 THR B C 1
ATOM 4623 O O . THR B 1 135 ? 13.312 29.312 -14.953 1 84.81 135 THR B O 1
ATOM 4626 N N . THR B 1 136 ? 12.727 29.078 -12.828 1 82 136 THR B N 1
ATOM 4627 C CA . THR B 1 136 ? 13.594 30.172 -12.398 1 82 136 THR B CA 1
ATOM 4628 C C . THR B 1 136 ? 14.711 29.641 -11.492 1 82 136 THR B C 1
ATOM 4630 O O . THR B 1 136 ? 14.625 28.531 -10.961 1 82 136 THR B O 1
ATOM 4633 N N . SER B 1 137 ? 15.688 30.453 -11.328 1 84.69 137 SER B N 1
ATOM 4634 C CA . SER B 1 137 ? 16.828 30.062 -10.492 1 84.69 137 SER B CA 1
ATOM 4635 C C . SER B 1 137 ? 16.422 29.969 -9.023 1 84.69 137 SER B C 1
ATOM 4637 O O . SER B 1 137 ? 15.648 30.781 -8.531 1 84.69 137 SER B O 1
ATOM 4639 N N . THR B 1 138 ? 16.812 28.906 -8.391 1 92.62 138 THR B N 1
ATOM 4640 C CA . THR B 1 138 ? 16.609 28.719 -6.957 1 92.62 138 THR B CA 1
ATOM 4641 C C . THR B 1 138 ? 17.875 29.062 -6.18 1 92.62 138 THR B C 1
ATOM 4643 O O . THR B 1 138 ? 18 28.703 -5.008 1 92.62 138 THR B O 1
ATOM 4646 N N . ASP B 1 139 ? 18.734 29.75 -6.773 1 94.12 139 ASP B N 1
ATOM 4647 C CA . ASP B 1 139 ? 20.016 30.109 -6.18 1 94.12 139 ASP B CA 1
ATOM 4648 C C . ASP B 1 139 ? 19.828 31 -4.957 1 94.12 139 ASP B C 1
ATOM 4650 O O . ASP B 1 139 ? 20.594 30.906 -3.992 1 94.12 139 ASP B O 1
ATOM 4654 N N . TYR B 1 140 ? 18.875 31.875 -5.066 1 95.19 140 TYR B N 1
ATOM 4655 C CA . TYR B 1 140 ? 18.656 32.781 -3.943 1 95.19 140 TYR B CA 1
ATOM 4656 C C . TYR B 1 140 ? 18.281 32 -2.684 1 95.19 140 TYR B C 1
ATOM 4658 O O . TYR B 1 140 ? 18.562 32.469 -1.569 1 95.19 140 TYR B O 1
ATOM 4666 N N . ILE B 1 141 ? 17.641 30.906 -2.857 1 97.5 141 ILE B N 1
ATOM 4667 C CA . ILE B 1 141 ? 17.281 30.094 -1.706 1 97.5 141 ILE B CA 1
ATOM 4668 C C . ILE B 1 141 ? 18.531 29.438 -1.133 1 97.5 141 ILE B C 1
ATOM 4670 O O . ILE B 1 141 ? 18.734 29.422 0.083 1 97.5 141 ILE B O 1
ATOM 4674 N N . THR B 1 142 ? 19.344 28.891 -2.008 1 97.06 142 THR B N 1
ATOM 4675 C CA . THR B 1 142 ? 20.594 28.266 -1.578 1 97.06 142 THR B CA 1
ATOM 4676 C C . THR B 1 142 ? 21.484 29.281 -0.857 1 97.06 142 THR B C 1
ATOM 4678 O O . THR B 1 142 ? 22.078 28.969 0.174 1 97.06 142 THR B O 1
ATOM 4681 N N . GLU B 1 143 ? 21.562 30.391 -1.409 1 96.94 143 GLU B N 1
ATOM 4682 C CA . GLU B 1 143 ? 22.328 31.453 -0.783 1 96.94 143 GLU B CA 1
ATOM 4683 C C . GLU B 1 143 ? 21.766 31.828 0.583 1 96.94 143 GLU B C 1
ATOM 4685 O O . GLU B 1 143 ? 22.5 32.031 1.545 1 96.94 143 GLU B O 1
ATOM 4690 N N . PHE B 1 144 ? 20.516 31.984 0.649 1 97.81 144 PHE B N 1
ATOM 4691 C CA . PHE B 1 144 ? 19.828 32.281 1.899 1 97.81 144 PHE B CA 1
ATOM 4692 C C . PHE B 1 144 ? 20.172 31.25 2.969 1 97.81 144 PHE B C 1
ATOM 4694 O O . PHE B 1 144 ? 20.5 31.609 4.102 1 97.81 144 PHE B O 1
ATOM 4701 N N . LEU B 1 145 ? 20.047 29.953 2.609 1 97.5 145 LEU B N 1
ATOM 4702 C CA . LEU B 1 145 ? 20.312 28.875 3.557 1 97.5 145 LEU B CA 1
ATOM 4703 C C . LEU B 1 145 ? 21.766 28.906 4.008 1 97.5 145 LEU B C 1
ATOM 4705 O O . LEU B 1 145 ? 22.062 28.625 5.176 1 97.5 145 LEU B O 1
ATOM 4709 N N . THR B 1 146 ? 22.625 29.266 3.111 1 96.81 146 THR B N 1
ATOM 4710 C CA . THR B 1 146 ? 24.047 29.359 3.43 1 96.81 146 THR B CA 1
ATOM 4711 C C . THR B 1 146 ? 24.328 30.531 4.367 1 96.81 146 THR B C 1
ATOM 4713 O O . THR B 1 146 ? 25.016 30.375 5.375 1 96.81 146 THR B O 1
ATOM 4716 N N . VAL B 1 147 ? 23.766 31.625 4.074 1 95.06 147 VAL B N 1
ATOM 4717 C CA . VAL B 1 147 ? 24.031 32.844 4.84 1 95.06 147 VAL B CA 1
ATOM 4718 C C . VAL B 1 147 ? 23.438 32.719 6.238 1 95.06 147 VAL B C 1
ATOM 4720 O O . VAL B 1 147 ? 24 33.188 7.211 1 95.06 147 VAL B O 1
ATOM 4723 N N . THR B 1 148 ? 22.328 32.094 6.344 1 95.62 148 THR B N 1
ATOM 4724 C CA . THR B 1 148 ? 21.656 31.969 7.633 1 95.62 148 THR B CA 1
ATOM 4725 C C . THR B 1 148 ? 22.125 30.719 8.367 1 95.62 148 THR B C 1
ATOM 4727 O O . THR B 1 148 ? 21.812 30.531 9.547 1 95.62 148 THR B O 1
ATOM 4730 N N . GLY B 1 149 ? 22.875 29.812 7.637 1 96.12 149 GLY B N 1
ATOM 4731 C CA . GLY B 1 149 ? 23.312 28.562 8.234 1 96.12 149 GLY B CA 1
ATOM 4732 C C . GLY B 1 149 ? 22.172 27.594 8.508 1 96.12 149 GLY B C 1
ATOM 4733 O O . GLY B 1 149 ? 22.234 26.812 9.461 1 96.12 149 GLY B O 1
ATOM 4734 N N . ASN B 1 150 ? 21.109 27.719 7.801 1 97.44 150 ASN B N 1
ATOM 4735 C CA . ASN B 1 150 ? 19.953 26.844 7.969 1 97.44 150 ASN B CA 1
ATOM 4736 C C . ASN B 1 150 ? 20.172 25.469 7.316 1 97.44 150 ASN B C 1
ATOM 4738 O O . ASN B 1 150 ? 20.172 25.359 6.09 1 97.44 150 ASN B O 1
ATOM 4742 N N . ILE B 1 151 ? 20.312 24.391 8.125 1 96.25 151 ILE B N 1
ATOM 4743 C CA . ILE B 1 151 ? 20.547 23.062 7.598 1 96.25 151 ILE B CA 1
ATOM 4744 C C . ILE B 1 151 ? 19.328 22.188 7.84 1 96.25 151 ILE B C 1
ATOM 4746 O O . ILE B 1 151 ? 19.359 20.969 7.609 1 96.25 151 ILE B O 1
ATOM 4750 N N . SER B 1 152 ? 18.25 22.797 8.367 1 95 152 SER B N 1
ATOM 4751 C CA . SER B 1 152 ? 17.031 22.062 8.695 1 95 152 SER B CA 1
ATOM 4752 C C . SER B 1 152 ? 16.094 21.984 7.496 1 95 152 SER B C 1
ATOM 4754 O O . SER B 1 152 ? 15.102 21.266 7.531 1 95 152 SER B O 1
ATOM 4756 N N . THR B 1 153 ? 16.359 22.703 6.5 1 94.12 153 THR B N 1
ATOM 4757 C CA . THR B 1 153 ? 15.594 22.641 5.258 1 94.12 153 THR B CA 1
ATOM 4758 C C . THR B 1 153 ? 16.531 22.641 4.051 1 94.12 153 THR B C 1
ATOM 4760 O O . THR B 1 153 ? 17.75 22.688 4.203 1 94.12 153 THR B O 1
ATOM 4763 N N . THR B 1 154 ? 15.969 22.328 2.889 1 93.62 154 THR B N 1
ATOM 4764 C CA . THR B 1 154 ? 16.781 22.25 1.681 1 93.62 154 THR B CA 1
ATOM 4765 C C . THR B 1 154 ? 16.141 23.031 0.539 1 93.62 154 THR B C 1
ATOM 4767 O O . THR B 1 154 ? 14.961 23.375 0.601 1 93.62 154 THR B O 1
ATOM 4770 N N . THR B 1 155 ? 17 23.391 -0.354 1 96.81 155 THR B N 1
ATOM 4771 C CA . THR B 1 155 ? 16.5 23.984 -1.592 1 96.81 155 THR B CA 1
ATOM 4772 C C . THR B 1 155 ? 15.648 22.984 -2.365 1 96.81 155 THR B C 1
ATOM 4774 O O . THR B 1 155 ? 16.047 21.828 -2.533 1 96.81 155 THR B O 1
ATOM 4777 N N . PRO B 1 156 ? 14.438 23.438 -2.771 1 96.12 156 PRO B N 1
ATOM 4778 C CA . PRO B 1 156 ? 13.586 22.531 -3.533 1 96.12 156 PRO B CA 1
ATOM 4779 C C . PRO B 1 156 ? 14.289 21.969 -4.77 1 96.12 156 PRO B C 1
ATOM 4781 O O . PRO B 1 156 ? 15.016 22.688 -5.453 1 96.12 156 PRO B O 1
ATOM 4784 N N . MET B 1 157 ? 14.039 20.703 -4.973 1 94.44 157 MET B N 1
ATOM 4785 C CA . MET B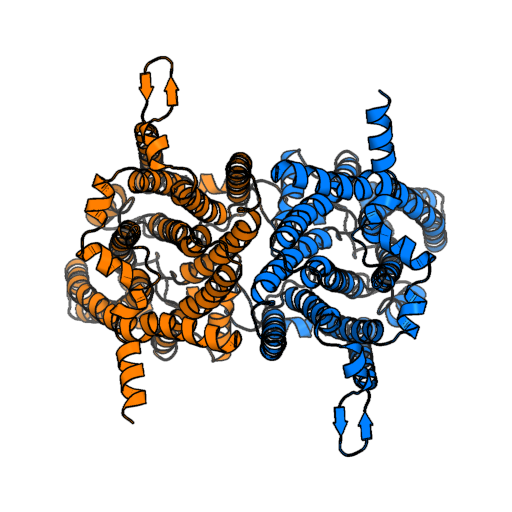 1 157 ? 14.57 20.047 -6.152 1 94.44 157 MET B CA 1
ATOM 4786 C C . MET B 1 157 ? 13.984 20.625 -7.43 1 94.44 157 MET B C 1
ATOM 4788 O O . MET B 1 157 ? 12.773 20.875 -7.504 1 94.44 157 MET B O 1
ATOM 4792 N N . ARG B 1 158 ? 14.859 20.875 -8.344 1 94.69 158 ARG B N 1
ATOM 4793 C CA . ARG B 1 158 ? 14.398 21.375 -9.633 1 94.69 158 ARG B CA 1
ATOM 4794 C C . ARG B 1 158 ? 13.961 20.219 -10.539 1 94.69 158 ARG B C 1
ATOM 4796 O O . ARG B 1 158 ? 14.672 19.219 -10.672 1 94.69 158 ARG B O 1
ATOM 4803 N N . LEU B 1 159 ? 12.82 20.422 -11.133 1 94.38 159 LEU B N 1
ATOM 4804 C CA . LEU B 1 159 ? 12.32 19.438 -12.078 1 94.38 159 LEU B CA 1
ATOM 4805 C C . LEU B 1 159 ? 12.914 19.656 -13.469 1 94.38 159 LEU B C 1
ATOM 4807 O O . LEU B 1 159 ? 12.594 20.656 -14.125 1 94.38 159 LEU B O 1
ATOM 4811 N N . ARG B 1 160 ? 13.688 18.75 -13.953 1 91.12 160 ARG B N 1
ATOM 4812 C CA . ARG B 1 160 ? 14.562 18.906 -15.109 1 91.12 160 ARG B CA 1
ATOM 4813 C C . ARG B 1 160 ? 13.758 18.953 -16.406 1 91.12 160 ARG B C 1
ATOM 4815 O O . ARG B 1 160 ? 14.156 19.641 -17.359 1 91.12 160 ARG B O 1
ATOM 4822 N N . ASN B 1 161 ? 12.742 18.156 -16.516 1 93.06 161 ASN B N 1
ATOM 4823 C CA . ASN B 1 161 ? 11.906 18.109 -17.703 1 93.06 161 ASN B CA 1
ATOM 4824 C C . ASN B 1 161 ? 10.453 17.797 -17.359 1 93.06 161 ASN B C 1
ATOM 4826 O O . ASN B 1 161 ? 10.109 17.625 -16.188 1 93.06 161 ASN B O 1
ATOM 4830 N N . PHE B 1 162 ? 9.648 17.812 -18.328 1 94.75 162 PHE B N 1
ATOM 4831 C CA . PHE B 1 162 ? 8.211 17.625 -18.141 1 94.75 162 PHE B CA 1
ATOM 4832 C C . PHE B 1 162 ? 7.91 16.234 -17.625 1 94.75 162 PHE B C 1
ATOM 4834 O O . PHE B 1 162 ? 6.977 16.047 -16.844 1 94.75 162 PHE B O 1
ATOM 4841 N N . LEU B 1 163 ? 8.656 15.273 -18.016 1 95.31 163 LEU B N 1
ATOM 4842 C CA . LEU B 1 163 ? 8.438 13.906 -17.562 1 95.31 163 LEU B CA 1
ATOM 4843 C C . LEU B 1 163 ? 8.602 13.797 -16.047 1 95.31 163 LEU B C 1
ATOM 4845 O O . LEU B 1 163 ? 7.797 13.141 -15.383 1 95.31 163 LEU B O 1
ATOM 4849 N N . VAL B 1 164 ? 9.633 14.398 -15.602 1 95.38 164 VAL B N 1
ATOM 4850 C CA . VAL B 1 164 ? 9.898 14.375 -14.164 1 95.38 164 VAL B CA 1
ATOM 4851 C C . VAL B 1 164 ? 8.773 15.094 -13.422 1 95.38 164 VAL B C 1
ATOM 4853 O O . VAL B 1 164 ? 8.32 14.633 -12.375 1 95.38 164 VAL B O 1
ATOM 4856 N N . TYR B 1 165 ? 8.359 16.219 -14.008 1 96.56 165 TYR B N 1
ATOM 4857 C CA . TYR B 1 165 ? 7.215 16.922 -13.438 1 96.56 165 TYR B CA 1
ATOM 4858 C C . TYR B 1 165 ? 5.98 16.031 -13.406 1 96.56 165 TYR B C 1
ATOM 4860 O O . TYR B 1 165 ? 5.336 15.883 -12.367 1 96.56 165 TYR B O 1
ATOM 4868 N N . PHE B 1 166 ? 5.695 15.445 -14.508 1 96.75 166 PHE B N 1
ATOM 4869 C CA . PHE B 1 166 ? 4.508 14.609 -14.656 1 96.75 166 PHE B CA 1
ATOM 4870 C C . PHE B 1 166 ? 4.562 13.43 -13.695 1 96.75 166 PHE B C 1
ATOM 4872 O O . PHE B 1 166 ? 3.598 13.164 -12.969 1 96.75 166 PHE B O 1
ATOM 4879 N N . ASN B 1 167 ? 5.656 12.75 -13.633 1 96.44 167 ASN B N 1
ATOM 4880 C CA . ASN B 1 167 ? 5.809 11.586 -12.766 1 96.44 167 ASN B CA 1
ATOM 4881 C C . ASN B 1 167 ? 5.727 11.969 -11.289 1 96.44 167 ASN B C 1
ATOM 4883 O O . ASN B 1 167 ? 5.148 11.234 -10.484 1 96.44 167 ASN B O 1
ATOM 4887 N N . SER B 1 168 ? 6.324 13.07 -10.992 1 96.38 168 SER B N 1
ATOM 4888 C CA . SER B 1 168 ? 6.293 13.523 -9.609 1 96.38 168 SER B CA 1
ATOM 4889 C C . SER B 1 168 ? 4.863 13.781 -9.141 1 96.38 168 SER B C 1
ATOM 4891 O O . SER B 1 168 ? 4.473 13.344 -8.055 1 96.38 168 SER B O 1
ATOM 4893 N N . MET B 1 169 ? 4.16 14.461 -10.016 1 96.12 169 MET B N 1
ATOM 4894 C CA . MET B 1 169 ? 2.762 14.727 -9.703 1 96.12 169 MET B CA 1
ATOM 4895 C C . MET B 1 169 ? 1.958 13.43 -9.641 1 96.12 169 MET B C 1
ATOM 4897 O O . MET B 1 169 ? 1.151 13.242 -8.734 1 96.12 169 MET B O 1
ATOM 4901 N N . PHE B 1 170 ? 2.207 12.578 -10.492 1 94.81 170 PHE B N 1
ATOM 4902 C CA . PHE B 1 170 ? 1.501 11.305 -10.602 1 94.81 170 PHE B CA 1
ATOM 4903 C C . PHE B 1 170 ? 1.771 10.43 -9.383 1 94.81 170 PHE B C 1
ATOM 4905 O O . PHE B 1 170 ? 0.848 9.844 -8.82 1 94.81 170 PHE B O 1
ATOM 4912 N N . ASP B 1 171 ? 2.916 10.43 -8.922 1 94.56 171 ASP B N 1
ATOM 4913 C CA . ASP B 1 171 ? 3.371 9.523 -7.879 1 94.56 171 ASP B CA 1
ATOM 4914 C C . ASP B 1 171 ? 2.779 9.906 -6.523 1 94.56 171 ASP B C 1
ATOM 4916 O O . ASP B 1 171 ? 2.676 9.062 -5.625 1 94.56 171 ASP B O 1
ATOM 4920 N N . ILE B 1 172 ? 2.344 11.133 -6.395 1 96.19 172 ILE B N 1
ATOM 4921 C CA . ILE B 1 172 ? 1.772 11.594 -5.137 1 96.19 172 ILE B CA 1
ATOM 4922 C C . ILE B 1 172 ? 0.615 10.688 -4.727 1 96.19 172 ILE B C 1
ATOM 4924 O O . ILE B 1 172 ? 0.412 10.43 -3.539 1 96.19 172 ILE B O 1
ATOM 4928 N N . PHE B 1 173 ? -0.023 10.141 -5.66 1 94.75 173 PHE B N 1
ATOM 4929 C CA . PHE B 1 173 ? -1.275 9.453 -5.375 1 94.75 173 PHE B CA 1
ATOM 4930 C C . PHE B 1 173 ? -1.107 7.941 -5.52 1 94.75 173 PHE B C 1
ATOM 4932 O O . PHE B 1 173 ? -2.09 7.195 -5.488 1 94.75 173 PHE B O 1
ATOM 4939 N N . TRP B 1 174 ? 0.131 7.469 -5.664 1 92.12 174 TRP B N 1
ATOM 4940 C CA . TRP B 1 174 ? 0.358 6.035 -5.832 1 92.12 174 TRP B CA 1
ATOM 4941 C C . TRP B 1 174 ? 1.317 5.508 -4.77 1 92.12 174 TRP B C 1
ATOM 4943 O O . TRP B 1 174 ? 1.511 4.297 -4.645 1 92.12 174 TRP B O 1
ATOM 4953 N N . LEU B 1 175 ? 1.827 6.398 -3.959 1 90.44 175 LEU B N 1
ATOM 4954 C CA . LEU B 1 175 ? 2.816 6.016 -2.957 1 90.44 175 LEU B CA 1
ATOM 4955 C C . LEU B 1 175 ? 2.145 5.359 -1.754 1 90.44 175 LEU B C 1
ATOM 4957 O O . LEU B 1 175 ? 1.05 5.762 -1.354 1 90.44 175 LEU B O 1
ATOM 4961 N N . THR B 1 176 ? 2.887 4.398 -1.204 1 88.19 176 THR B N 1
ATOM 4962 C CA . THR B 1 176 ? 2.361 3.742 -0.014 1 88.19 176 THR B CA 1
ATOM 4963 C C . THR B 1 176 ? 3.393 3.752 1.11 1 88.19 176 THR B C 1
ATOM 4965 O O . THR B 1 176 ? 3.109 3.305 2.225 1 88.19 176 THR B O 1
ATOM 4968 N N . LYS B 1 177 ? 4.578 4.223 0.83 1 88.31 177 LYS B N 1
ATOM 4969 C CA . LYS B 1 177 ? 5.668 4.309 1.796 1 88.31 177 LYS B CA 1
ATOM 4970 C C . LYS B 1 177 ? 6.715 5.328 1.354 1 88.31 177 LYS B C 1
ATOM 4972 O O . LYS B 1 177 ? 6.609 5.902 0.268 1 88.31 177 LYS B O 1
ATOM 4977 N N . TRP B 1 178 ? 7.582 5.637 2.27 1 90.06 178 TRP B N 1
ATOM 4978 C CA . TRP B 1 178 ? 8.688 6.543 1.985 1 90.06 178 TRP B CA 1
ATOM 4979 C C . TRP B 1 178 ? 8.18 7.848 1.383 1 90.06 178 TRP B C 1
ATOM 4981 O O . TRP B 1 178 ? 8.664 8.289 0.336 1 90.06 178 TRP B O 1
ATOM 4991 N N . TYR B 1 179 ? 7.277 8.398 2.033 1 94.25 179 TYR B N 1
ATOM 4992 C CA . TYR B 1 179 ? 6.559 9.578 1.564 1 94.25 179 TYR B CA 1
ATOM 4993 C C . TYR B 1 179 ? 7.492 10.781 1.445 1 94.25 179 TYR B C 1
ATOM 4995 O O . TYR B 1 179 ? 7.336 11.609 0.548 1 94.25 179 TYR B O 1
ATOM 5003 N N . GLY B 1 180 ? 8.5 10.82 2.283 1 93.69 180 GLY B N 1
ATOM 5004 C CA . GLY B 1 180 ? 9.398 11.961 2.314 1 93.69 180 GLY B CA 1
ATOM 5005 C C . GLY B 1 180 ? 10.398 11.969 1.178 1 93.69 180 GLY B C 1
ATOM 5006 O O . GLY B 1 180 ? 10.93 13.023 0.809 1 93.69 180 GLY B O 1
ATOM 5007 N N . SER B 1 181 ? 10.602 10.836 0.571 1 92 181 SER B N 1
ATOM 5008 C CA . SER B 1 181 ? 11.68 10.703 -0.399 1 92 181 SER B CA 1
ATOM 5009 C C . SER B 1 181 ? 11.172 10.875 -1.825 1 92 181 SER B C 1
ATOM 5011 O O . SER B 1 181 ? 11.961 10.883 -2.775 1 92 181 SER B O 1
ATOM 5013 N N . GLN B 1 182 ? 9.906 11.078 -1.978 1 93.88 182 GLN B N 1
ATOM 5014 C CA . GLN B 1 182 ? 9.352 11.211 -3.322 1 93.88 182 GLN B CA 1
ATOM 5015 C C . GLN B 1 182 ? 9.781 12.523 -3.965 1 93.88 182 GLN B C 1
ATOM 5017 O O . GLN B 1 182 ? 10.031 13.508 -3.266 1 93.88 182 GLN B O 1
ATOM 5022 N N . ALA B 1 183 ? 9.828 12.562 -5.262 1 95.44 183 ALA B N 1
ATOM 5023 C CA . ALA B 1 183 ? 10.289 13.727 -6.016 1 95.44 183 ALA B CA 1
ATOM 5024 C C . ALA B 1 183 ? 9.391 14.938 -5.77 1 95.44 183 ALA B C 1
ATOM 5026 O O . ALA B 1 183 ? 9.883 16.062 -5.641 1 95.44 183 ALA B O 1
ATOM 5027 N N . ALA B 1 184 ? 8.125 14.68 -5.699 1 96.75 184 ALA B N 1
ATOM 5028 C CA . ALA B 1 184 ? 7.199 15.789 -5.484 1 96.75 184 ALA B CA 1
ATOM 5029 C C . ALA B 1 184 ? 7.473 16.484 -4.156 1 96.75 184 ALA B C 1
ATOM 5031 O O . ALA B 1 184 ? 7.426 17.719 -4.07 1 96.75 184 ALA B O 1
ATOM 5032 N N . ASN B 1 185 ? 7.738 15.719 -3.182 1 96.81 185 ASN B N 1
ATOM 5033 C CA . ASN B 1 185 ? 8.031 16.281 -1.871 1 96.81 185 ASN B CA 1
ATOM 5034 C C . ASN B 1 185 ? 9.359 17.031 -1.866 1 96.81 185 ASN B C 1
ATOM 5036 O O . ASN B 1 185 ? 9.492 18.078 -1.228 1 96.81 185 ASN B O 1
ATOM 5040 N N . LYS B 1 186 ? 10.344 16.516 -2.52 1 95.44 186 LYS B N 1
ATOM 5041 C CA . LYS B 1 186 ? 11.648 17.156 -2.607 1 95.44 186 LYS B CA 1
ATOM 5042 C C . LYS B 1 186 ? 11.578 18.453 -3.412 1 95.44 186 LYS B C 1
ATOM 5044 O O . LYS B 1 186 ? 12.328 19.391 -3.148 1 95.44 186 LYS B O 1
ATOM 5049 N N . ALA B 1 187 ? 10.648 18.422 -4.348 1 96.25 187 ALA B N 1
ATOM 5050 C CA . ALA B 1 187 ? 10.523 19.594 -5.23 1 96.25 187 ALA B CA 1
ATOM 5051 C C . ALA B 1 187 ? 9.648 20.672 -4.598 1 96.25 187 ALA B C 1
ATOM 5053 O O . ALA B 1 187 ? 9.656 21.812 -5.043 1 96.25 187 ALA B O 1
ATOM 5054 N N . PHE B 1 188 ? 8.891 20.312 -3.67 1 96.81 188 PHE B N 1
ATOM 5055 C CA . PHE B 1 188 ? 7.992 21.234 -3 1 96.81 188 PHE B CA 1
ATOM 5056 C C . PHE B 1 188 ? 8.695 21.922 -1.832 1 96.81 188 PHE B C 1
ATOM 5058 O O . PHE B 1 188 ? 9.359 21.266 -1.03 1 96.81 188 PHE B O 1
ATOM 5065 N N . PRO B 1 189 ? 8.477 23.203 -1.754 1 95.94 189 PRO B N 1
ATOM 5066 C CA . PRO B 1 189 ? 9.172 23.891 -0.673 1 95.94 189 PRO B CA 1
ATOM 5067 C C . PRO B 1 189 ? 8.75 23.422 0.712 1 95.94 189 PRO B C 1
ATOM 5069 O O . PRO B 1 189 ? 7.582 23.078 0.919 1 95.94 189 PRO B O 1
ATOM 5072 N N . SER B 1 190 ? 9.609 23.406 1.653 1 93.25 190 SER B N 1
ATOM 5073 C CA . SER B 1 190 ? 9.43 23 3.045 1 93.25 190 SER B CA 1
ATOM 5074 C C . SER B 1 190 ? 9.359 21.484 3.18 1 93.25 190 SER B C 1
ATOM 5076 O O . SER B 1 190 ? 9.422 20.953 4.289 1 93.25 190 SER B O 1
ATOM 5078 N N . GLY B 1 191 ? 9.211 20.766 2.035 1 94.56 191 GLY B N 1
ATOM 5079 C CA . GLY B 1 191 ? 9.172 19.312 2.105 1 94.56 191 GLY B CA 1
ATOM 5080 C C . GLY B 1 191 ? 7.973 18.781 2.875 1 94.56 191 GLY B C 1
ATOM 5081 O O . GLY B 1 191 ? 8.102 17.859 3.676 1 94.56 191 GLY B O 1
ATOM 5082 N N . THR B 1 192 ? 6.809 19.375 2.75 1 96.25 192 THR B N 1
ATOM 5083 C CA . THR B 1 192 ? 5.645 18.984 3.541 1 96.25 192 THR B CA 1
ATOM 5084 C C . THR B 1 192 ? 4.562 18.375 2.654 1 96.25 192 THR B C 1
ATOM 5086 O O . THR B 1 192 ? 3.488 18.016 3.137 1 96.25 192 THR B O 1
ATOM 5089 N N . LEU B 1 193 ? 4.871 18.219 1.375 1 97.44 193 LEU B N 1
ATOM 5090 C CA . LEU B 1 193 ? 3.846 17.75 0.448 1 97.44 193 LEU B CA 1
ATOM 5091 C C . LEU B 1 193 ? 3.531 16.281 0.674 1 97.44 193 LEU B C 1
ATOM 5093 O O . LEU B 1 193 ? 2.512 15.781 0.195 1 97.44 193 LEU B O 1
ATOM 5097 N N . TRP B 1 194 ? 4.363 15.617 1.415 1 97.06 194 TRP B N 1
ATOM 5098 C CA . TRP B 1 194 ? 4.148 14.195 1.689 1 97.06 194 TRP B CA 1
ATOM 5099 C C . TRP B 1 194 ? 2.82 13.977 2.4 1 97.06 194 TRP B C 1
ATOM 5101 O O . TRP B 1 194 ? 2.244 12.883 2.328 1 97.06 194 TRP B O 1
ATOM 5111 N N . ILE B 1 195 ? 2.285 14.945 3.064 1 97.31 195 ILE B N 1
ATOM 5112 C CA . ILE B 1 195 ? 1.057 14.82 3.842 1 97.31 195 ILE B CA 1
ATOM 5113 C C . ILE B 1 195 ? -0.108 14.477 2.916 1 97.31 195 ILE B C 1
ATOM 5115 O O . ILE B 1 195 ? -1.021 13.742 3.301 1 97.31 195 ILE B O 1
ATOM 5119 N N . VAL B 1 196 ? -0.089 15.008 1.722 1 97.69 196 VAL B N 1
ATOM 5120 C CA . VAL B 1 196 ? -1.165 14.742 0.772 1 97.69 196 VAL B CA 1
ATOM 5121 C C . VAL B 1 196 ? -1.179 13.266 0.401 1 97.69 196 VAL B C 1
ATOM 5123 O O . VAL B 1 196 ? -2.244 12.648 0.31 1 97.69 196 VAL B O 1
ATOM 5126 N N . SER B 1 197 ? -0.015 12.711 0.231 1 97.19 197 SER B N 1
ATOM 5127 C CA . SER B 1 197 ? 0.078 11.289 -0.102 1 97.19 197 SER B CA 1
ATOM 5128 C C . SER B 1 197 ? -0.472 10.422 1.023 1 97.19 197 SER B C 1
ATOM 5130 O O . SER B 1 197 ? -1.208 9.461 0.772 1 97.19 197 SER B O 1
ATOM 5132 N N . VAL B 1 198 ? -0.174 10.773 2.236 1 97.56 198 VAL B N 1
ATOM 5133 C CA . VAL B 1 198 ? -0.623 9.984 3.383 1 97.56 198 VAL B CA 1
ATOM 5134 C C . VAL B 1 198 ? -2.135 10.125 3.543 1 97.56 198 VAL B C 1
ATOM 5136 O O . VAL B 1 198 ? -2.832 9.133 3.775 1 97.56 198 VAL B O 1
ATOM 5139 N N . LEU B 1 199 ? -2.613 11.344 3.389 1 97.44 199 LEU B N 1
ATOM 5140 C CA . LEU B 1 199 ? -4.051 11.562 3.51 1 97.44 199 LEU B CA 1
ATOM 5141 C C . LEU B 1 199 ? -4.812 10.773 2.455 1 97.44 199 LEU B C 1
ATOM 5143 O O . LEU B 1 199 ? -5.848 10.172 2.75 1 97.44 199 LEU B O 1
ATOM 5147 N N . TYR B 1 200 ? -4.266 10.828 1.313 1 96.62 200 TYR B N 1
ATOM 5148 C CA . TYR B 1 200 ? -4.887 10.102 0.214 1 96.62 200 TYR B CA 1
ATOM 5149 C C . TYR B 1 200 ? -4.906 8.602 0.494 1 96.62 200 TYR B C 1
ATOM 5151 O O . TYR B 1 200 ? -5.957 7.961 0.415 1 96.62 200 TYR B O 1
ATOM 5159 N N . GLN B 1 201 ? -3.832 8.07 0.832 1 95.12 201 GLN B N 1
ATOM 5160 C CA . GLN B 1 201 ? -3.717 6.637 1.069 1 95.12 201 GLN B CA 1
ATOM 5161 C C . GLN B 1 201 ? -4.539 6.211 2.281 1 95.12 201 GLN B C 1
ATOM 5163 O O . GLN B 1 201 ? -5.207 5.172 2.254 1 95.12 201 GLN B O 1
ATOM 5168 N N . GLN B 1 202 ? -4.465 6.934 3.324 1 96.31 202 GLN B N 1
ATOM 5169 C CA . GLN B 1 202 ? -5.16 6.559 4.555 1 96.31 202 GLN B CA 1
ATOM 5170 C C . GLN B 1 202 ? -6.672 6.688 4.395 1 96.31 202 GLN B C 1
ATOM 5172 O O . GLN B 1 202 ? -7.434 5.996 5.07 1 96.31 202 GLN B O 1
ATOM 5177 N N . SER B 1 203 ? -7.129 7.539 3.484 1 95.31 203 SER B N 1
ATOM 5178 C CA . SER B 1 203 ? -8.562 7.57 3.197 1 95.31 203 SER B CA 1
ATOM 5179 C C . SER B 1 203 ? -9.055 6.215 2.713 1 95.31 203 SER B C 1
ATOM 5181 O O . SER B 1 203 ? -10.133 5.762 3.113 1 95.31 203 SER B O 1
ATOM 5183 N N . TYR B 1 204 ? -8.273 5.582 1.955 1 92.31 204 TYR B N 1
ATOM 5184 C CA . TYR B 1 204 ? -8.672 4.285 1.425 1 92.31 204 TYR B CA 1
ATOM 5185 C C . TYR B 1 204 ? -8.633 3.215 2.512 1 92.31 204 TYR B C 1
ATOM 5187 O O . TYR B 1 204 ? -9.43 2.281 2.504 1 92.31 204 TYR B O 1
ATOM 5195 N N . THR B 1 205 ? -7.695 3.383 3.396 1 93.56 205 THR B N 1
ATOM 5196 C CA . THR B 1 205 ? -7.68 2.48 4.543 1 93.56 205 THR B CA 1
ATOM 5197 C C . THR B 1 205 ? -8.969 2.6 5.344 1 93.56 205 THR B C 1
ATOM 5199 O O . THR B 1 205 ? -9.57 1.591 5.723 1 93.56 205 THR B O 1
ATOM 5202 N N . VAL B 1 206 ? -9.406 3.777 5.492 1 94.12 206 VAL B N 1
ATOM 5203 C CA . VAL B 1 206 ? -10.633 4.039 6.242 1 94.12 206 VAL B CA 1
ATOM 5204 C C . VAL B 1 206 ? -11.836 3.518 5.457 1 94.12 206 VAL B C 1
ATOM 5206 O O . VAL B 1 206 ? -12.695 2.83 6.016 1 94.12 206 VAL B O 1
ATOM 5209 N N . TYR B 1 207 ? -11.859 3.758 4.164 1 90.69 207 TYR B N 1
ATOM 5210 C CA . TYR B 1 207 ? -12.977 3.316 3.334 1 90.69 207 TYR B CA 1
ATOM 5211 C C . TYR B 1 207 ? -13.078 1.796 3.326 1 90.69 207 TYR B C 1
ATOM 5213 O O . TYR B 1 207 ? -14.18 1.242 3.414 1 90.69 207 TYR B O 1
ATOM 5221 N N . MET B 1 208 ? -11.961 1.192 3.232 1 88.25 208 MET B N 1
ATOM 5222 C CA . MET B 1 208 ? -11.969 -0.268 3.207 1 88.25 208 MET B CA 1
ATOM 5223 C C . MET B 1 208 ? -12.469 -0.832 4.531 1 88.25 208 MET B C 1
ATOM 5225 O O . MET B 1 208 ? -13.219 -1.813 4.551 1 88.25 208 MET B O 1
ATOM 5229 N N . THR B 1 209 ? -12.094 -0.204 5.559 1 88.19 209 THR B N 1
ATOM 5230 C CA . THR B 1 209 ? -12.508 -0.671 6.875 1 88.19 209 THR B CA 1
ATOM 5231 C C . THR B 1 209 ? -14 -0.449 7.078 1 88.19 209 THR B C 1
ATOM 5233 O O . THR B 1 209 ? -14.68 -1.277 7.691 1 88.19 209 THR B O 1
ATOM 5236 N N . MET B 1 210 ? -14.516 0.513 6.48 1 83.75 210 MET B N 1
ATOM 5237 C CA . MET B 1 210 ? -15.914 0.882 6.656 1 83.75 210 MET B CA 1
ATOM 5238 C C . MET B 1 210 ? -16.828 -0.087 5.918 1 83.75 210 MET B C 1
ATOM 5240 O O . MET B 1 210 ? -18.016 -0.178 6.223 1 83.75 210 MET B O 1
ATOM 5244 N N . ILE B 1 211 ? -16.266 -0.77 5.02 1 77.62 211 ILE B N 1
ATOM 5245 C CA . ILE B 1 211 ? -17.078 -1.715 4.262 1 77.62 211 ILE B CA 1
ATOM 5246 C C . ILE B 1 211 ? -17.406 -2.93 5.129 1 77.62 211 ILE B C 1
ATOM 5248 O O . ILE B 1 211 ? -18.469 -3.539 4.98 1 77.62 211 ILE B O 1
ATOM 5252 N N . ILE B 1 212 ? -16.625 -3.16 6.051 1 75.12 212 ILE B N 1
ATOM 5253 C CA . ILE B 1 212 ? -16.766 -4.371 6.848 1 75.12 212 ILE B CA 1
ATOM 5254 C C . ILE B 1 212 ? -17.484 -4.039 8.156 1 75.12 212 ILE B C 1
ATOM 5256 O O . ILE B 1 212 ? -18.297 -4.832 8.641 1 75.12 212 ILE B O 1
ATOM 5260 N N . VAL B 1 213 ? -17.391 -2.84 8.633 1 72.44 213 VAL B N 1
ATOM 5261 C CA . VAL B 1 213 ? -17.688 -2.469 10.016 1 72.44 213 VAL B CA 1
ATOM 5262 C C . VAL B 1 213 ? -19.188 -2.465 10.234 1 72.44 213 VAL B C 1
ATOM 5264 O O . VAL B 1 213 ? -19.688 -3.006 11.227 1 72.44 213 VAL B O 1
ATOM 5267 N N . PRO B 1 214 ? -19.938 -2.119 9.273 1 67.81 214 PRO B N 1
ATOM 5268 C CA . PRO B 1 214 ? -21.359 -2.012 9.586 1 67.81 214 PRO B CA 1
ATOM 5269 C C . PRO B 1 214 ? -22.047 -3.373 9.664 1 67.81 214 PRO B C 1
ATOM 5271 O O . PRO B 1 214 ? -23.172 -3.475 10.188 1 67.81 214 PRO B O 1
ATOM 5274 N N . TYR B 1 215 ? -21.312 -4.359 9.297 1 75.31 215 TYR B N 1
ATOM 5275 C CA . TYR B 1 215 ? -21.953 -5.664 9.234 1 75.31 215 TYR B CA 1
ATOM 5276 C C . TYR B 1 215 ? -21.484 -6.566 10.367 1 75.31 215 TYR B C 1
ATOM 5278 O O . TYR B 1 215 ? -21.719 -7.777 10.344 1 75.31 215 TYR B O 1
ATOM 5286 N N . THR B 1 216 ? -20.859 -5.879 11.258 1 78.62 216 THR B N 1
ATOM 5287 C CA . THR B 1 216 ? -20.438 -6.609 12.445 1 78.62 216 THR B CA 1
ATOM 5288 C C . THR B 1 216 ? -21.109 -6.059 13.695 1 78.62 216 THR B C 1
ATOM 5290 O O . THR B 1 216 ? -21.609 -4.934 13.695 1 78.62 216 THR B O 1
ATOM 5293 N N . ARG B 1 217 ? -21.219 -6.934 14.656 1 82.44 217 ARG B N 1
ATOM 5294 C CA . ARG B 1 217 ? -21.719 -6.469 15.945 1 82.44 217 ARG B CA 1
ATOM 5295 C C . ARG B 1 217 ? -20.828 -5.383 16.531 1 82.44 217 ARG B C 1
ATOM 5297 O O . ARG B 1 217 ? -19.609 -5.375 16.281 1 82.44 217 ARG B O 1
ATOM 5304 N N . LYS B 1 218 ? -21.469 -4.531 17.359 1 81.06 218 LYS B N 1
ATOM 5305 C CA . LYS B 1 218 ? -20.766 -3.404 17.953 1 81.06 218 LYS B CA 1
ATOM 5306 C C . LYS B 1 218 ? -19.562 -3.879 18.766 1 81.06 218 LYS B C 1
ATOM 5308 O O . LYS B 1 218 ? -18.484 -3.311 18.672 1 81.06 218 LYS B O 1
ATOM 5313 N N . SER B 1 219 ? -19.781 -4.887 19.531 1 83.75 219 SER B N 1
ATOM 5314 C CA . SER B 1 219 ? -18.703 -5.352 20.406 1 83.75 219 SER B CA 1
ATOM 5315 C C . SER B 1 219 ? -17.516 -5.863 19.594 1 83.75 219 SER B C 1
ATOM 5317 O O . SER B 1 219 ? -16.359 -5.617 19.953 1 83.75 219 SER B O 1
ATOM 5319 N N . TRP B 1 220 ? -17.797 -6.461 18.562 1 84.81 220 TRP B N 1
ATOM 5320 C CA . TRP B 1 220 ? -16.719 -7.016 17.734 1 84.81 220 TRP B CA 1
ATOM 5321 C C . TRP B 1 220 ? -16.078 -5.934 16.875 1 84.81 220 TRP B C 1
ATOM 5323 O O . TRP B 1 220 ? -14.883 -6.012 16.562 1 84.81 220 TRP B O 1
ATOM 5333 N N . ARG B 1 221 ? -16.859 -4.938 16.609 1 87.31 221 ARG B N 1
ATOM 5334 C CA . ARG B 1 221 ? -16.312 -3.824 15.844 1 87.31 221 ARG B CA 1
ATOM 5335 C C . ARG B 1 221 ? -15.203 -3.127 16.625 1 87.31 221 ARG B C 1
ATOM 5337 O O . ARG B 1 221 ? -14.125 -2.867 16.094 1 87.31 221 ARG B O 1
ATOM 5344 N N . VAL B 1 222 ? -15.477 -2.881 17.828 1 90.56 222 VAL B N 1
ATOM 5345 C CA . VAL B 1 222 ? -14.516 -2.182 18.672 1 90.56 222 VAL B CA 1
ATOM 5346 C C . VAL B 1 222 ? -13.273 -3.051 18.875 1 90.56 222 VAL B C 1
ATOM 5348 O O . VAL B 1 222 ? -12.148 -2.574 18.734 1 90.56 222 VAL B O 1
ATOM 5351 N N . LYS B 1 223 ? -13.492 -4.34 19.125 1 91.62 223 LYS B N 1
ATOM 5352 C CA . LYS B 1 223 ? -12.367 -5.25 19.344 1 91.62 223 LYS B CA 1
ATOM 5353 C C . LYS B 1 223 ? -11.516 -5.379 18.078 1 91.62 223 LYS B C 1
ATOM 5355 O O . LYS B 1 223 ? -10.289 -5.359 18.141 1 91.62 223 LYS B O 1
ATOM 5360 N N . ALA B 1 224 ? -12.172 -5.488 17 1 89.75 224 ALA B N 1
ATOM 5361 C CA . ALA B 1 224 ? -11.469 -5.633 15.734 1 89.75 224 ALA B CA 1
ATOM 5362 C C . ALA B 1 224 ? -10.672 -4.375 15.398 1 89.75 224 ALA B C 1
ATOM 5364 O O . ALA B 1 224 ? -9.531 -4.457 14.938 1 89.75 224 ALA B O 1
ATOM 5365 N N . LEU B 1 225 ? -11.266 -3.246 15.617 1 94 225 LEU B N 1
ATOM 5366 C CA . LEU B 1 225 ? -10.578 -1.997 15.32 1 94 225 LEU B CA 1
ATOM 5367 C C . LEU B 1 225 ? -9.398 -1.785 16.266 1 94 225 LEU B C 1
ATOM 5369 O O . LEU B 1 225 ? -8.344 -1.295 15.852 1 94 225 LEU B O 1
ATOM 5373 N N . LEU B 1 226 ? -9.57 -2.162 17.5 1 95.88 226 LEU B N 1
ATOM 5374 C CA . LEU B 1 226 ? -8.461 -2.061 18.438 1 95.88 226 LEU B CA 1
ATOM 5375 C C . LEU B 1 226 ? -7.32 -2.982 18.031 1 95.88 226 LEU B C 1
ATOM 5377 O O . LEU B 1 226 ? -6.148 -2.604 18.125 1 95.88 226 LEU B O 1
ATOM 5381 N N . PHE B 1 227 ? -7.711 -4.141 17.641 1 94.62 227 PHE B N 1
ATOM 5382 C CA . PHE B 1 227 ? -6.703 -5.074 17.141 1 94.62 227 PHE B CA 1
ATOM 5383 C C . PHE B 1 227 ? -5.996 -4.508 15.914 1 94.62 227 PHE B C 1
ATOM 5385 O O . PHE B 1 227 ? -4.777 -4.621 15.789 1 94.62 227 PHE B O 1
ATOM 5392 N N . PHE B 1 228 ? -6.738 -3.926 15.055 1 94.81 228 PHE B N 1
ATOM 5393 C CA . PHE B 1 228 ? -6.18 -3.295 13.859 1 94.81 228 PHE B CA 1
ATOM 5394 C C . PHE B 1 228 ? -5.227 -2.168 14.242 1 94.81 228 PHE B C 1
ATOM 5396 O O . PHE B 1 228 ? -4.152 -2.035 13.656 1 94.81 228 PHE B O 1
ATOM 5403 N N . ILE B 1 229 ? -5.598 -1.408 15.18 1 97.81 229 ILE B N 1
ATOM 5404 C CA . ILE B 1 229 ? -4.77 -0.307 15.656 1 97.81 229 ILE B CA 1
ATOM 5405 C C . ILE B 1 229 ? -3.453 -0.853 16.203 1 97.81 229 ILE B C 1
ATOM 5407 O O . ILE B 1 229 ? -2.377 -0.35 15.875 1 97.81 229 ILE B O 1
ATOM 5411 N N . LEU B 1 230 ? -3.504 -1.905 16.938 1 97.31 230 LEU B N 1
ATOM 5412 C CA . LEU B 1 230 ? -2.312 -2.502 17.531 1 97.31 230 LEU B CA 1
ATOM 5413 C C . LEU B 1 230 ? -1.396 -3.074 16.453 1 97.31 230 LEU B C 1
ATOM 5415 O O . LEU B 1 230 ? -0.174 -2.92 16.531 1 97.31 230 LEU B O 1
ATOM 5419 N N . THR B 1 231 ? -1.962 -3.688 15.516 1 95.44 231 THR B N 1
ATOM 5420 C CA . THR B 1 231 ? -1.153 -4.289 14.453 1 95.44 231 THR B CA 1
ATOM 5421 C C . THR B 1 231 ? -0.542 -3.209 13.562 1 95.44 231 THR B C 1
ATOM 5423 O O . THR B 1 231 ? 0.599 -3.34 13.117 1 95.44 231 THR B O 1
ATOM 5426 N N . ALA B 1 232 ? -1.346 -2.197 13.328 1 96.38 232 ALA B N 1
ATOM 5427 C CA . ALA B 1 232 ? -0.816 -1.076 12.555 1 96.38 232 ALA B CA 1
ATOM 5428 C C . ALA B 1 232 ? 0.345 -0.407 13.289 1 96.38 232 ALA B C 1
ATOM 5430 O O . ALA B 1 232 ? 1.328 -0.001 12.664 1 96.38 232 ALA B O 1
ATOM 5431 N N . TRP B 1 233 ? 0.194 -0.286 14.578 1 97 233 TRP B N 1
ATOM 5432 C CA . TRP B 1 233 ? 1.286 0.246 15.383 1 97 233 TRP B CA 1
ATOM 5433 C C . TRP B 1 233 ? 2.512 -0.659 15.312 1 97 233 TRP B C 1
ATOM 5435 O O . TRP B 1 233 ? 3.641 -0.177 15.195 1 97 233 TRP B O 1
ATOM 5445 N N . TRP B 1 234 ? 2.32 -1.932 15.297 1 95.94 234 TRP B N 1
ATOM 5446 C CA . TRP B 1 234 ? 3.414 -2.896 15.273 1 95.94 234 TRP B CA 1
ATOM 5447 C C . TRP B 1 234 ? 4.246 -2.742 14 1 95.94 234 TRP B C 1
ATOM 5449 O O . TRP B 1 234 ? 5.473 -2.869 14.039 1 95.94 234 TRP B O 1
ATOM 5459 N N . VAL B 1 235 ? 3.578 -2.412 12.914 1 93.06 235 VAL B N 1
ATOM 5460 C CA . VAL B 1 235 ? 4.305 -2.316 11.648 1 93.06 235 VAL B CA 1
ATOM 5461 C C . VAL B 1 235 ? 4.648 -0.856 11.359 1 93.06 235 VAL B C 1
ATOM 5463 O O . VAL B 1 235 ? 5.105 -0.527 10.266 1 93.06 235 VAL B O 1
ATOM 5466 N N . GLN B 1 236 ? 4.383 0.034 12.258 1 93.19 236 GLN B N 1
ATOM 5467 C CA . GLN B 1 236 ? 4.676 1.457 12.117 1 93.19 236 GLN B CA 1
ATOM 5468 C C . GLN B 1 236 ? 3.947 2.059 10.922 1 93.19 236 GLN B C 1
ATOM 5470 O O . GLN B 1 236 ? 4.543 2.791 10.133 1 93.19 236 GLN B O 1
ATOM 5475 N N . SER B 1 237 ? 2.66 1.701 10.805 1 94.25 237 SER B N 1
ATOM 5476 C CA . SER B 1 237 ? 1.788 2.256 9.773 1 94.25 237 SER B CA 1
ATOM 5477 C C . SER B 1 237 ? 1.012 3.461 10.289 1 94.25 237 SER B C 1
ATOM 5479 O O . SER B 1 237 ? 0.741 3.559 11.492 1 94.25 237 SER B O 1
ATOM 5481 N N . TRP B 1 238 ? 0.72 4.379 9.43 1 97.31 238 TRP B N 1
ATOM 5482 C CA . TRP B 1 238 ? -0.111 5.516 9.805 1 97.31 238 TRP B CA 1
ATOM 5483 C C . TRP B 1 238 ? -1.535 5.07 10.117 1 97.31 238 TRP B C 1
ATOM 5485 O O . TRP B 1 238 ? -2.322 5.836 10.68 1 97.31 238 TRP B O 1
ATOM 5495 N N . ALA B 1 239 ? -1.806 3.85 9.852 1 97.12 239 ALA B N 1
ATOM 5496 C CA . ALA B 1 239 ? -3.162 3.328 10 1 97.12 239 ALA B CA 1
ATOM 5497 C C . ALA B 1 239 ? -3.598 3.344 11.461 1 97.12 239 ALA B C 1
ATOM 5499 O O . ALA B 1 239 ? -4.793 3.422 11.766 1 97.12 239 ALA B O 1
ATOM 5500 N N . TRP B 1 240 ? -2.656 3.256 12.359 1 97.81 240 TRP B N 1
ATOM 5501 C CA . TRP B 1 240 ? -3.133 3.27 13.734 1 97.81 240 TRP B CA 1
ATOM 5502 C C . TRP B 1 240 ? -3.678 4.641 14.109 1 97.81 240 TRP B C 1
ATOM 5504 O O . TRP B 1 240 ? -4.586 4.754 14.938 1 97.81 240 TRP B O 1
ATOM 5514 N N . TYR B 1 241 ? -3.225 5.727 13.484 1 98.56 241 TYR B N 1
ATOM 5515 C CA . TYR B 1 241 ? -3.834 7.039 13.648 1 98.56 241 TYR B CA 1
ATOM 5516 C C . TYR B 1 241 ? -5.203 7.098 12.977 1 98.56 241 TYR B C 1
ATOM 5518 O O . TYR B 1 241 ? -6.188 7.5 13.602 1 98.56 241 TYR B O 1
ATOM 5526 N N . SER B 1 242 ? -5.262 6.668 11.742 1 98.25 242 SER B N 1
ATOM 5527 C CA . SER B 1 242 ? -6.465 6.816 10.938 1 98.25 242 SER B CA 1
ATOM 5528 C C . SER B 1 242 ? -7.59 5.918 11.438 1 98.25 242 SER B C 1
ATOM 5530 O O . SER B 1 242 ? -8.742 6.344 11.523 1 98.25 242 SER B O 1
ATOM 5532 N N . ILE B 1 243 ? -7.25 4.734 11.805 1 97.62 243 ILE B N 1
ATOM 5533 C CA . ILE B 1 243 ? -8.266 3.801 12.281 1 97.62 243 ILE B CA 1
ATOM 5534 C C . ILE B 1 243 ? -8.766 4.238 13.656 1 97.62 243 ILE B C 1
ATOM 5536 O O . ILE B 1 243 ? -9.938 4.055 13.984 1 97.62 243 ILE B O 1
ATOM 5540 N N . THR B 1 244 ? -7.859 4.785 14.445 1 98.25 244 THR B N 1
ATOM 5541 C CA . THR B 1 244 ? -8.32 5.355 15.703 1 98.25 244 THR B CA 1
ATOM 5542 C C . THR B 1 244 ? -9.32 6.48 15.453 1 98.25 244 THR B C 1
ATOM 5544 O O . THR B 1 244 ? -10.352 6.566 16.125 1 98.25 244 THR B O 1
ATOM 5547 N N . GLY B 1 245 ? -8.977 7.348 14.492 1 97.5 245 GLY B N 1
ATOM 5548 C CA . GLY B 1 245 ? -9.945 8.367 14.109 1 97.5 245 GLY B CA 1
ATOM 5549 C C . GLY B 1 245 ? -11.281 7.789 13.703 1 97.5 245 GLY B C 1
ATOM 5550 O O . GLY B 1 245 ? -12.336 8.297 14.102 1 97.5 245 GLY B O 1
ATOM 5551 N N . LEU B 1 246 ? -11.273 6.75 12.969 1 95.5 246 LEU B N 1
ATOM 5552 C CA . LEU B 1 246 ? -12.484 6.062 12.547 1 95.5 246 LEU B CA 1
ATOM 5553 C C . LEU B 1 246 ? -13.234 5.5 13.75 1 95.5 246 LEU B C 1
ATOM 5555 O O . LEU B 1 246 ? -14.461 5.613 13.836 1 95.5 246 LEU B O 1
ATOM 5559 N N . LEU B 1 247 ? -12.508 4.871 14.648 1 94.94 247 LEU B N 1
ATOM 5560 C CA . LEU B 1 247 ? -13.117 4.293 15.836 1 94.94 247 LEU B CA 1
ATOM 5561 C C . LEU B 1 247 ? -13.836 5.359 16.656 1 94.94 247 LEU B C 1
ATOM 5563 O O . LEU B 1 247 ? -14.961 5.148 17.109 1 94.94 247 LEU B O 1
ATOM 5567 N N . ILE B 1 248 ? -13.227 6.488 16.797 1 95.25 248 ILE B N 1
ATOM 5568 C CA . ILE B 1 248 ? -13.836 7.586 17.547 1 95.25 248 ILE B CA 1
ATOM 5569 C C . ILE B 1 248 ? -15.078 8.086 16.812 1 95.25 248 ILE B C 1
ATOM 5571 O O . ILE B 1 248 ? -16.109 8.359 17.438 1 95.25 248 ILE B O 1
ATOM 5575 N N . ALA B 1 249 ? -14.984 8.211 15.531 1 93.81 249 ALA B N 1
ATOM 5576 C CA . ALA B 1 249 ? -16.141 8.633 14.742 1 93.81 249 ALA B CA 1
ATOM 5577 C C . ALA B 1 249 ? -17.312 7.676 14.945 1 93.81 249 ALA B C 1
ATOM 5579 O O . ALA B 1 249 ? -18.453 8.109 15.156 1 93.81 249 ALA B O 1
ATOM 5580 N N . ASP B 1 250 ? -17.031 6.441 14.883 1 90.31 250 ASP B N 1
ATOM 5581 C CA . ASP B 1 250 ? -18.062 5.434 15.07 1 90.31 250 ASP B CA 1
ATOM 5582 C C . ASP B 1 250 ? -18.641 5.484 16.484 1 90.31 250 ASP B C 1
ATOM 5584 O O . ASP B 1 250 ? -19.859 5.367 16.672 1 90.31 250 ASP B O 1
ATOM 5588 N N . ALA B 1 251 ? -17.781 5.609 17.438 1 90.69 251 ALA B N 1
ATOM 5589 C CA . ALA B 1 251 ? -18.219 5.688 18.828 1 90.69 251 ALA B CA 1
ATOM 5590 C C . ALA B 1 251 ? -19.141 6.887 19.031 1 90.69 251 ALA B C 1
ATOM 5592 O O . ALA B 1 251 ? -20.172 6.77 19.703 1 90.69 251 ALA B O 1
ATOM 5593 N N . VAL B 1 252 ? -18.828 7.984 18.469 1 90.62 252 VAL B N 1
ATOM 5594 C CA . VAL B 1 252 ? -19.594 9.219 18.641 1 90.62 252 VAL B CA 1
ATOM 5595 C C . VAL B 1 252 ? -20.922 9.109 17.906 1 90.62 252 VAL B C 1
ATOM 5597 O O . VAL B 1 252 ? -21.969 9.508 18.438 1 90.62 252 VAL B O 1
ATOM 5600 N N . CYS B 1 253 ? -20.938 8.5 16.781 1 87.31 253 CYS B N 1
ATOM 5601 C CA . CYS B 1 253 ? -22.141 8.477 15.93 1 87.31 253 CYS B CA 1
ATOM 5602 C C . CYS B 1 253 ? -23.047 7.309 16.297 1 87.31 253 CYS B C 1
ATOM 5604 O O . CYS B 1 253 ? -24.266 7.422 16.219 1 87.31 253 CYS B O 1
ATOM 5606 N N . ASN B 1 254 ? -22.406 6.219 16.766 1 84.81 254 ASN B N 1
ATOM 5607 C CA . ASN B 1 254 ? -23.234 5.012 16.828 1 84.81 254 ASN B CA 1
ATOM 5608 C C . ASN B 1 254 ? -23.203 4.387 18.219 1 84.81 254 ASN B C 1
ATOM 5610 O O . ASN B 1 254 ? -23.953 3.443 18.5 1 84.81 254 ASN B O 1
ATOM 5614 N N . MET B 1 255 ? -22.406 4.852 19.156 1 86.44 255 MET B N 1
ATOM 5615 C CA . MET B 1 255 ? -22.281 4.133 20.422 1 86.44 255 MET B CA 1
ATOM 5616 C C . MET B 1 255 ? -22.531 5.059 21.594 1 86.44 255 MET B C 1
ATOM 5618 O O . MET B 1 255 ? -22.078 4.797 22.719 1 86.44 255 MET B O 1
ATOM 5622 N N . ASN B 1 256 ? -23.172 6.137 21.438 1 85.62 256 ASN B N 1
ATOM 5623 C CA . ASN B 1 256 ? -23.484 7.074 22.516 1 85.62 256 ASN B CA 1
ATOM 5624 C C . ASN B 1 256 ? -22.25 7.391 23.359 1 85.62 256 ASN B C 1
ATOM 5626 O O . ASN B 1 256 ? -22.297 7.309 24.578 1 85.62 256 ASN B O 1
ATOM 5630 N N . PHE B 1 257 ? -21.266 7.727 22.734 1 87.31 257 PHE B N 1
ATOM 5631 C CA . PHE B 1 257 ? -19.938 7.887 23.312 1 87.31 257 PHE B CA 1
ATOM 5632 C C . PHE B 1 257 ? -19.953 8.977 24.375 1 87.31 257 PHE B C 1
ATOM 5634 O O . PHE B 1 257 ? -19.375 8.805 25.453 1 87.31 257 PHE B O 1
ATOM 5641 N N . GLN B 1 258 ? -20.578 10.062 24.156 1 81.38 258 GLN B N 1
ATOM 5642 C CA . GLN B 1 258 ? -20.594 11.172 25.094 1 81.38 258 GLN B CA 1
ATOM 5643 C C . GLN B 1 258 ? -21.25 10.773 26.406 1 81.38 258 GLN B C 1
ATOM 5645 O O . GLN B 1 258 ? -20.719 11.07 27.484 1 81.38 258 GLN B O 1
ATOM 5650 N N . PHE B 1 259 ? -22.312 10.117 26.281 1 78.62 259 PHE B N 1
ATOM 5651 C CA . PHE B 1 259 ? -23.047 9.68 27.469 1 78.62 259 PHE B CA 1
ATOM 5652 C C . PHE B 1 259 ? -22.25 8.633 28.234 1 78.62 259 PHE B C 1
ATOM 5654 O O . PHE B 1 259 ? -22.078 8.734 29.453 1 78.62 259 PHE B O 1
ATOM 5661 N N . ARG B 1 260 ? -21.703 7.75 27.562 1 81.06 260 ARG B N 1
ATOM 5662 C CA . ARG B 1 260 ? -20.953 6.668 28.203 1 81.06 260 ARG B CA 1
ATOM 5663 C C . ARG B 1 260 ? -19.688 7.188 28.859 1 81.06 260 ARG B C 1
ATOM 5665 O O . ARG B 1 260 ? -19.25 6.672 29.891 1 81.06 260 ARG B O 1
ATOM 5672 N N . SER B 1 261 ? -19.141 8.102 28.219 1 82.56 261 SER B N 1
ATOM 5673 C CA . SER B 1 261 ? -17.922 8.68 28.75 1 82.56 261 SER B CA 1
ATOM 5674 C C . SER B 1 261 ? -18.188 9.461 30.031 1 82.56 261 SER B C 1
ATOM 5676 O O . SER B 1 261 ? -17.375 9.438 30.969 1 82.56 261 SER B O 1
ATOM 5678 N N . ARG B 1 262 ? -19.297 10.039 30.109 1 76.38 262 ARG B N 1
ATOM 5679 C CA . ARG B 1 262 ? -19.656 10.805 31.297 1 76.38 262 ARG B CA 1
ATOM 5680 C C . ARG B 1 262 ? -20.047 9.883 32.438 1 76.38 262 ARG B C 1
ATOM 5682 O O . ARG B 1 262 ? -19.781 10.195 33.625 1 76.38 262 ARG B O 1
ATOM 5689 N N . CYS B 1 263 ? -20.609 8.781 32 1 75.94 263 CYS B N 1
ATOM 5690 C CA . CYS B 1 263 ? -21 7.82 33.031 1 75.94 263 CYS B CA 1
ATOM 5691 C C . CYS B 1 263 ? -19.766 7.082 33.562 1 75.94 263 CYS B C 1
ATOM 5693 O O . CYS B 1 263 ? -19.703 6.781 34.75 1 75.94 263 CYS B O 1
ATOM 5695 N N . GLY B 1 264 ? -18.766 7.016 32.688 1 71.62 264 GLY B N 1
ATOM 5696 C CA . GLY B 1 264 ? -17.484 6.445 33.062 1 71.62 264 GLY B CA 1
ATOM 5697 C C . GLY B 1 264 ? -17.594 5.016 33.562 1 71.62 264 GLY B C 1
ATOM 5698 O O . GLY B 1 264 ? -18.438 4.25 33.094 1 71.62 264 GLY B O 1
ATOM 5699 N N . PHE B 1 265 ? -16.562 4.496 34.281 1 72.75 265 PHE B N 1
ATOM 5700 C CA . PHE B 1 265 ? -16.547 3.162 34.875 1 72.75 265 PHE B CA 1
ATOM 5701 C C . PHE B 1 265 ? -16.938 3.211 36.344 1 72.75 265 PHE B C 1
ATOM 5703 O O . PHE B 1 265 ? -16.719 4.219 37.031 1 72.75 265 PHE B O 1
ATOM 5710 N N . ARG B 1 266 ? -17.922 2.344 36.688 1 65.56 266 ARG B N 1
ATOM 5711 C CA . ARG B 1 266 ? -18.406 2.277 38.062 1 65.56 266 ARG B CA 1
ATOM 5712 C C . ARG B 1 266 ? -17.5 1.416 38.938 1 65.56 266 ARG B C 1
ATOM 5714 O O . ARG B 1 266 ? -17.141 0.296 38.562 1 65.56 266 ARG B O 1
ATOM 5721 N N . VAL B 1 267 ? -16.594 2.043 39.594 1 65.75 267 VAL B N 1
ATOM 5722 C CA . VAL B 1 267 ? -15.906 1.29 40.656 1 65.75 267 VAL B CA 1
ATOM 5723 C C . VAL B 1 267 ? -16.719 1.31 41.938 1 65.75 267 VAL B C 1
ATOM 5725 O O . VAL B 1 267 ? -16.719 2.303 42.656 1 65.75 267 VAL B O 1
ATOM 5728 N N . GLY B 1 268 ? -17.406 0.204 42.219 1 62.91 268 GLY B N 1
ATOM 5729 C CA . GLY B 1 268 ? -18.328 0.176 43.312 1 62.91 268 GLY B CA 1
ATOM 5730 C C . GLY B 1 268 ? -19.5 1.118 43.156 1 62.91 268 GLY B C 1
ATOM 5731 O O . GLY B 1 268 ? -20.25 1.024 42.188 1 62.91 268 GLY B O 1
ATOM 5732 N N . LYS B 1 269 ? -19.734 2.125 44.188 1 69.25 269 LYS B N 1
ATOM 5733 C CA . LYS B 1 269 ? -20.844 3.082 44.156 1 69.25 269 LYS B CA 1
ATOM 5734 C C . LYS B 1 269 ? -20.406 4.402 43.531 1 69.25 269 LYS B C 1
ATOM 5736 O O . LYS B 1 269 ? -21.234 5.297 43.312 1 69.25 269 LYS B O 1
ATOM 5741 N N . ILE B 1 270 ? -19.094 4.469 43.219 1 67.88 270 ILE B N 1
ATOM 5742 C CA . ILE B 1 270 ? -18.625 5.754 42.719 1 67.88 270 ILE B CA 1
ATOM 5743 C C . ILE B 1 270 ? -18.391 5.668 41.188 1 67.88 270 ILE B C 1
ATOM 5745 O O . ILE B 1 270 ? -17.719 4.746 40.719 1 67.88 270 ILE B O 1
ATOM 5749 N N . GLY B 1 271 ? -19.078 6.43 40.406 1 72.12 271 GLY B N 1
ATOM 5750 C CA . GLY B 1 271 ? -18.844 6.555 38.969 1 72.12 271 GLY B CA 1
ATOM 5751 C C . GLY B 1 271 ? -17.688 7.457 38.656 1 72.12 271 GLY B C 1
ATOM 5752 O O . GLY B 1 271 ? -17.594 8.586 39.125 1 72.12 271 GLY B O 1
ATOM 5753 N N . ILE B 1 272 ? -16.641 6.941 38.188 1 76.81 272 ILE B N 1
ATOM 5754 C CA . ILE B 1 272 ? -15.477 7.734 37.812 1 76.81 272 ILE B CA 1
ATOM 5755 C C . ILE B 1 272 ? -15.602 8.117 36.312 1 76.81 272 ILE B C 1
ATOM 5757 O O . ILE B 1 272 ? -15.656 7.246 35.438 1 76.81 272 ILE B O 1
ATOM 5761 N N . PRO B 1 273 ? -15.703 9.523 36.25 1 80.5 273 PRO B N 1
ATOM 5762 C CA . PRO B 1 273 ? -15.781 9.938 34.844 1 80.5 273 PRO B CA 1
ATOM 5763 C C . PRO B 1 273 ? -14.508 9.617 34.062 1 80.5 273 PRO B C 1
ATOM 5765 O O . PRO B 1 273 ? -13.461 9.359 34.656 1 80.5 273 PRO B O 1
ATOM 5768 N N . MET B 1 274 ? -14.523 9.617 32.781 1 87.38 274 MET B N 1
ATOM 5769 C CA . MET B 1 274 ? -13.43 9.148 31.938 1 87.38 274 MET B CA 1
ATOM 5770 C C . MET B 1 274 ? -12.422 10.258 31.688 1 87.38 274 MET B C 1
ATOM 5772 O O . MET B 1 274 ? -11.305 10 31.234 1 87.38 274 MET B O 1
ATOM 5776 N N . TRP B 1 275 ? -12.719 11.492 32.094 1 85.75 275 TRP B N 1
ATOM 5777 C CA . TRP B 1 275 ? -11.875 12.617 31.734 1 85.75 275 TRP B CA 1
ATOM 5778 C C . TRP B 1 275 ? -10.492 12.5 32.344 1 85.75 275 TRP B C 1
ATOM 5780 O O . TRP B 1 275 ? -9.508 12.969 31.766 1 85.75 275 TRP B O 1
ATOM 5790 N N . PRO B 1 276 ? -10.344 11.961 33.531 1 89.06 276 PRO B N 1
ATOM 5791 C CA . PRO B 1 276 ? -8.984 11.789 34.062 1 89.06 276 PRO B CA 1
ATOM 5792 C C . PRO B 1 276 ? -8.102 10.93 33.156 1 89.06 276 PRO B C 1
ATOM 5794 O O . PRO B 1 276 ? -6.898 11.172 33.062 1 89.06 276 PRO B O 1
ATOM 5797 N N . LEU B 1 277 ? -8.695 10.016 32.531 1 90.81 277 LEU B N 1
ATOM 5798 C CA . LEU B 1 277 ? -7.938 9.188 31.609 1 90.81 277 LEU B CA 1
ATOM 5799 C C . LEU B 1 277 ? -7.469 10 30.406 1 90.81 277 LEU B C 1
ATOM 5801 O O . LEU B 1 277 ? -6.352 9.812 29.938 1 90.81 277 LEU B O 1
ATOM 5805 N N . TYR B 1 278 ? -8.336 10.883 29.969 1 94.38 278 TYR B N 1
ATOM 5806 C CA . TYR B 1 278 ? -7.949 11.75 28.859 1 94.38 278 TYR B CA 1
ATOM 5807 C C . TYR B 1 278 ? -6.781 12.648 29.25 1 94.38 278 TYR B C 1
ATOM 5809 O O . TYR B 1 278 ? -5.832 12.812 28.484 1 94.38 278 TYR B O 1
ATOM 5817 N N . ALA B 1 279 ? -6.871 13.086 30.438 1 94.69 279 ALA B N 1
ATOM 5818 C CA . ALA B 1 279 ? -5.832 13.984 30.953 1 94.69 279 ALA B CA 1
ATOM 5819 C C . ALA B 1 279 ? -4.504 13.242 31.109 1 94.69 279 ALA B C 1
ATOM 5821 O O . ALA B 1 279 ? -3.441 13.805 30.828 1 94.69 279 ALA B O 1
ATOM 5822 N N . VAL B 1 280 ? -4.613 12.062 31.578 1 96.81 280 VAL B N 1
ATOM 5823 C CA . VAL B 1 280 ? -3.406 11.266 31.75 1 96.81 280 VAL B CA 1
ATOM 5824 C C . VAL B 1 280 ? -2.758 11.008 30.391 1 96.81 280 VAL B C 1
ATOM 5826 O O . VAL B 1 280 ? -1.533 11.086 30.25 1 96.81 280 VAL B O 1
ATOM 5829 N N . LEU B 1 281 ? -3.545 10.742 29.359 1 97.81 281 LEU B N 1
ATOM 5830 C CA . LEU B 1 281 ? -3.018 10.523 28.016 1 97.81 281 LEU B CA 1
ATOM 5831 C C . LEU B 1 281 ? -2.283 11.758 27.516 1 97.81 281 LEU B C 1
ATOM 5833 O O . LEU B 1 281 ? -1.148 11.664 27.047 1 97.81 281 LEU B O 1
ATOM 5837 N N . VAL B 1 282 ? -2.92 12.883 27.656 1 97.88 282 VAL B N 1
ATOM 5838 C CA . VAL B 1 282 ? -2.311 14.125 27.203 1 97.88 282 VAL B CA 1
ATOM 5839 C C . VAL B 1 282 ? -1.042 14.406 28 1 97.88 282 VAL B C 1
ATOM 5841 O O . VAL B 1 282 ? -0.005 14.758 27.438 1 97.88 282 VAL B O 1
ATOM 5844 N N . PHE B 1 283 ? -1.129 14.211 29.297 1 98.19 283 PHE B N 1
ATOM 5845 C CA . PHE B 1 283 ? 0 14.492 30.172 1 98.19 283 PHE B CA 1
ATOM 5846 C C . PHE B 1 283 ? 1.191 13.609 29.812 1 98.19 283 PHE B C 1
ATOM 5848 O O . PHE B 1 283 ? 2.316 14.094 29.688 1 98.19 283 PHE B O 1
ATOM 5855 N N . VAL B 1 284 ? 0.922 12.352 29.656 1 98.44 284 VAL B N 1
ATOM 5856 C CA . VAL B 1 284 ? 1.997 11.422 29.328 1 98.44 284 VAL B CA 1
ATOM 5857 C C . VAL B 1 284 ? 2.584 11.766 27.969 1 98.44 284 VAL B C 1
ATOM 5859 O O . VAL B 1 284 ? 3.805 11.758 27.781 1 98.44 284 VAL B O 1
ATOM 5862 N N . GLY B 1 285 ? 1.771 12.062 26.984 1 98.38 285 GLY B N 1
ATOM 5863 C CA . GLY B 1 285 ? 2.26 12.469 25.672 1 98.38 285 GLY B CA 1
ATOM 5864 C C . GLY B 1 285 ? 3.123 13.711 25.719 1 98.38 285 GLY B C 1
ATOM 5865 O O . GLY B 1 285 ? 4.207 13.742 25.125 1 98.38 285 GLY B O 1
ATOM 5866 N N . VAL B 1 286 ? 2.621 14.688 26.422 1 98.12 286 VAL B N 1
ATOM 5867 C CA . VAL B 1 286 ? 3.346 15.945 26.547 1 98.12 286 VAL B CA 1
ATOM 5868 C C . VAL B 1 286 ? 4.664 15.711 27.281 1 98.12 286 VAL B C 1
ATOM 5870 O O . VAL B 1 286 ? 5.703 16.234 26.891 1 98.12 286 VAL B O 1
ATOM 5873 N N . LEU B 1 287 ? 4.594 14.93 28.312 1 98.19 287 LEU B N 1
ATOM 5874 C CA . LEU B 1 287 ? 5.801 14.609 29.078 1 98.19 287 LEU B CA 1
ATOM 5875 C C . LEU B 1 287 ? 6.836 13.93 28.188 1 98.19 287 LEU B C 1
ATOM 5877 O O . LEU B 1 287 ? 8.016 14.273 28.234 1 98.19 287 LEU B O 1
ATOM 5881 N N . LEU B 1 288 ? 6.434 13.023 27.422 1 97.81 288 LEU B N 1
ATOM 5882 C CA . LEU B 1 288 ? 7.344 12.32 26.531 1 97.81 288 LEU B CA 1
ATOM 5883 C C . LEU B 1 288 ? 7.938 13.273 25.5 1 97.81 288 LEU B C 1
ATOM 5885 O O . LEU B 1 288 ? 9.125 13.172 25.156 1 97.81 288 LEU B O 1
ATOM 5889 N N . GLN B 1 289 ? 7.168 14.18 24.969 1 97.31 289 GLN B N 1
ATOM 5890 C CA . GLN B 1 289 ? 7.664 15.148 24 1 97.31 289 GLN B CA 1
ATOM 5891 C C . GLN B 1 289 ? 8.742 16.047 24.609 1 97.31 289 GLN B C 1
ATOM 5893 O O . GLN B 1 289 ? 9.797 16.25 24.016 1 97.31 289 GLN B O 1
ATOM 5898 N N . TYR B 1 290 ? 8.43 16.516 25.781 1 97.56 290 TYR B N 1
ATOM 5899 C CA . TYR B 1 290 ? 9.422 17.359 26.438 1 97.56 290 TYR B CA 1
ATOM 5900 C C . TYR B 1 290 ? 10.664 16.562 26.828 1 97.56 290 TYR B C 1
ATOM 5902 O O . TYR B 1 290 ? 11.781 17.078 26.75 1 97.56 290 TYR B O 1
ATOM 5910 N N . LEU B 1 291 ? 10.484 15.367 27.172 1 97.19 291 LEU B N 1
ATOM 5911 C CA . LEU B 1 291 ? 11.609 14.523 27.562 1 97.19 291 LEU B CA 1
ATOM 5912 C C . LEU B 1 291 ? 12.523 14.25 26.375 1 97.19 291 LEU B C 1
ATOM 5914 O O . LEU B 1 291 ? 13.75 14.32 26.5 1 97.19 291 LEU B O 1
ATOM 5918 N N . PHE B 1 292 ? 11.938 14.031 25.219 1 95.62 292 PHE B N 1
ATOM 5919 C CA . PHE B 1 292 ? 12.75 13.5 24.125 1 95.62 292 PHE B CA 1
ATOM 5920 C C . PHE B 1 292 ? 13.047 14.578 23.094 1 95.62 292 PHE B C 1
ATOM 5922 O O . PHE B 1 292 ? 13.93 14.414 22.25 1 95.62 292 PHE B O 1
ATOM 5929 N N . ILE B 1 293 ? 12.328 15.672 23.125 1 94 293 ILE B N 1
ATOM 5930 C CA . ILE B 1 293 ? 12.641 16.781 22.219 1 94 293 ILE B CA 1
ATOM 5931 C C . ILE B 1 293 ? 13.523 17.797 22.922 1 94 293 ILE B C 1
ATOM 5933 O O . ILE B 1 293 ? 14.508 18.281 22.359 1 94 293 ILE B O 1
ATOM 5937 N N . ALA B 1 294 ? 13.227 18.094 24.188 1 93.06 294 ALA B N 1
ATOM 5938 C CA . ALA B 1 294 ? 13.883 19.188 24.891 1 93.06 294 ALA B CA 1
ATOM 5939 C C . ALA B 1 294 ? 14.992 18.656 25.797 1 93.06 294 ALA B C 1
ATOM 5941 O O . ALA B 1 294 ? 16.094 19.219 25.828 1 93.06 294 ALA B O 1
ATOM 5942 N N . TRP B 1 295 ? 14.742 17.547 26.5 1 94.38 295 TRP B N 1
ATOM 5943 C CA . TRP B 1 295 ? 15.672 17.125 27.547 1 94.38 295 TRP B CA 1
ATOM 5944 C C . TRP B 1 295 ? 16.703 16.141 27 1 94.38 295 TRP B C 1
ATOM 5946 O O . TRP B 1 295 ? 17.906 16.359 27.141 1 94.38 295 TRP B O 1
ATOM 5956 N N . LYS B 1 296 ? 16.219 15.047 26.328 1 95.69 296 LYS B N 1
ATOM 5957 C CA . LYS B 1 296 ? 17.125 14.039 25.781 1 95.69 296 LYS B CA 1
ATOM 5958 C C . LYS B 1 296 ? 16.828 13.766 24.312 1 95.69 296 LYS B C 1
ATOM 5960 O O . LYS B 1 296 ? 16.375 12.672 23.953 1 95.69 296 LYS B O 1
ATOM 5965 N N . PRO B 1 297 ? 17.25 14.672 23.484 1 93.31 297 PRO B N 1
ATOM 5966 C CA . PRO B 1 297 ? 16.938 14.516 22.062 1 93.31 297 PRO B CA 1
ATOM 5967 C C . PRO B 1 297 ? 17.625 13.297 21.453 1 93.31 297 PRO B C 1
ATOM 5969 O O . PRO B 1 297 ? 17.172 12.781 20.422 1 93.31 297 PRO B O 1
ATOM 5972 N N . GLU B 1 298 ? 18.703 12.742 22.078 1 93.12 298 GLU B N 1
ATOM 5973 C CA . GLU B 1 298 ? 19.422 11.586 21.547 1 93.12 298 GLU B CA 1
ATOM 5974 C C . GLU B 1 298 ? 18.547 10.328 21.594 1 93.12 298 GLU B C 1
ATOM 5976 O O . GLU B 1 298 ? 18.812 9.367 20.859 1 93.12 298 GLU B O 1
ATOM 5981 N N . LYS B 1 299 ? 17.562 10.359 22.406 1 95 299 LYS B N 1
ATOM 5982 C CA . LYS B 1 299 ? 16.703 9.188 22.547 1 95 299 LYS B CA 1
ATOM 5983 C C . LYS B 1 299 ? 15.398 9.352 21.781 1 95 299 LYS B C 1
ATOM 5985 O O . LYS B 1 299 ? 14.492 8.516 21.891 1 95 299 LYS B O 1
ATOM 5990 N N . ARG B 1 300 ? 15.289 10.375 21 1 95.06 300 ARG B N 1
ATOM 5991 C CA . ARG B 1 300 ? 14.078 10.742 20.266 1 95.06 300 ARG B CA 1
ATOM 5992 C C . ARG B 1 300 ? 13.617 9.602 19.359 1 95.06 300 ARG B C 1
ATOM 5994 O O . ARG B 1 300 ? 12.422 9.312 19.281 1 95.06 300 ARG B O 1
ATOM 6001 N N . ASP B 1 301 ? 14.508 8.844 18.734 1 94.31 301 ASP B N 1
ATOM 6002 C CA . ASP B 1 301 ? 14.156 7.863 17.703 1 94.31 301 ASP B CA 1
ATOM 6003 C C . ASP B 1 301 ? 14.188 6.445 18.281 1 94.31 301 ASP B C 1
ATOM 6005 O O . ASP B 1 301 ? 13.969 5.473 17.547 1 94.31 301 ASP B O 1
ATOM 6009 N N . ASN B 1 302 ? 14.398 6.309 19.625 1 94.19 302 ASN B N 1
ATOM 6010 C CA . ASN B 1 302 ? 14.453 4.984 20.234 1 94.19 302 ASN B CA 1
ATOM 6011 C C . ASN B 1 302 ? 13.125 4.246 20.094 1 94.19 302 ASN B C 1
ATOM 6013 O O . ASN B 1 302 ? 13.102 3.023 19.953 1 94.19 302 ASN B O 1
ATOM 6017 N N . GLU B 1 303 ? 12.07 4.992 20.109 1 94.25 303 GLU B N 1
ATOM 6018 C CA . GLU B 1 303 ? 10.758 4.363 20.031 1 94.25 303 GLU B CA 1
ATOM 6019 C C . GLU B 1 303 ? 10.562 3.643 18.703 1 94.25 303 GLU B C 1
ATOM 6021 O O . GLU B 1 303 ? 9.797 2.678 18.625 1 94.25 303 GLU B O 1
ATOM 6026 N N . LEU B 1 304 ? 11.219 4.109 17.719 1 94.19 304 LEU B N 1
ATOM 6027 C CA . LEU B 1 304 ? 11.023 3.562 16.375 1 94.19 304 LEU B CA 1
ATOM 6028 C C . LEU B 1 304 ? 11.586 2.148 16.281 1 94.19 304 LEU B C 1
ATOM 6030 O O . LEU B 1 304 ? 11.117 1.345 15.469 1 94.19 304 LEU B O 1
ATOM 6034 N N . TYR B 1 305 ? 12.523 1.82 17.141 1 92.69 305 TYR B N 1
ATOM 6035 C CA . TYR B 1 305 ? 13.164 0.511 17.125 1 92.69 305 TYR B CA 1
ATOM 6036 C C . TYR B 1 305 ? 12.242 -0.56 17.688 1 92.69 305 TYR B C 1
ATOM 6038 O O . TYR B 1 305 ? 12.445 -1.753 17.453 1 92.69 305 TYR B O 1
ATOM 6046 N N . GLY B 1 306 ? 11.234 -0.111 18.422 1 91.62 306 GLY B N 1
ATOM 6047 C CA . GLY B 1 306 ? 10.328 -1.043 19.062 1 91.62 306 GLY B CA 1
ATOM 6048 C C . GLY B 1 306 ? 9.297 -1.637 18.109 1 91.62 306 GLY B C 1
ATOM 6049 O O . GLY B 1 306 ? 8.594 -2.586 18.469 1 91.62 306 GLY B O 1
ATOM 6050 N N . HIS B 1 307 ? 9.289 -1.219 16.844 1 94.5 307 HIS B N 1
ATOM 6051 C CA . HIS B 1 307 ? 8.398 -1.773 15.836 1 94.5 307 HIS B CA 1
ATOM 6052 C C . HIS B 1 307 ? 9.055 -2.934 15.102 1 94.5 307 HIS B C 1
ATOM 6054 O O . HIS B 1 307 ? 10.25 -3.182 15.266 1 94.5 307 HIS B O 1
ATOM 6060 N N . THR B 1 308 ? 8.242 -3.6 14.328 1 92.56 308 THR B N 1
ATOM 6061 C CA . THR B 1 308 ? 8.812 -4.684 13.539 1 92.56 308 THR B CA 1
ATOM 6062 C C . THR B 1 308 ? 9.578 -4.129 12.336 1 92.56 308 THR B C 1
ATOM 6064 O O . THR B 1 308 ? 9.219 -3.08 11.797 1 92.56 308 THR B O 1
ATOM 6067 N N . GLY B 1 309 ? 10.664 -4.781 11.992 1 88.25 309 GLY B N 1
ATOM 6068 C CA . GLY B 1 309 ? 11.375 -4.445 10.773 1 88.25 309 GLY B CA 1
ATOM 6069 C C . GLY B 1 309 ? 10.703 -4.977 9.523 1 88.25 309 GLY B C 1
ATOM 6070 O O . GLY B 1 309 ? 11.102 -6.012 8.992 1 88.25 309 GLY B O 1
ATOM 6071 N N . LEU B 1 310 ? 9.727 -4.188 9.055 1 84.06 310 LEU B N 1
ATOM 6072 C CA . LEU B 1 310 ? 8.984 -4.559 7.855 1 84.06 310 LEU B CA 1
ATOM 6073 C C . LEU B 1 310 ? 9.898 -4.559 6.633 1 84.06 310 LEU B C 1
ATOM 6075 O O . LEU B 1 310 ? 10.688 -3.631 6.441 1 84.06 310 LEU B O 1
ATOM 6079 N N . TYR B 1 311 ? 10.031 -5.586 5.809 1 78.06 311 TYR B N 1
ATOM 6080 C CA . TYR B 1 311 ? 10.789 -5.691 4.566 1 78.06 311 TYR B CA 1
ATOM 6081 C C . TYR B 1 311 ? 12.242 -6.066 4.848 1 78.06 311 TYR B C 1
ATOM 6083 O O . TYR B 1 311 ? 13.117 -5.879 3.994 1 78.06 311 TYR B O 1
ATOM 6091 N N . THR B 1 312 ? 12.578 -6.336 6.113 1 85.38 312 THR B N 1
ATOM 6092 C CA . THR B 1 312 ? 13.953 -6.672 6.461 1 85.38 312 THR B CA 1
ATOM 6093 C C . THR B 1 312 ? 14.047 -8.102 6.973 1 85.38 312 THR B C 1
ATOM 6095 O O . THR B 1 312 ? 13.406 -9.008 6.43 1 85.38 312 THR B O 1
ATOM 6098 N N . ASP B 1 313 ? 14.797 -8.305 8.039 1 85.81 313 ASP B N 1
ATOM 6099 C CA . ASP B 1 313 ? 15.094 -9.664 8.469 1 85.81 313 ASP B CA 1
ATOM 6100 C C . ASP B 1 313 ? 14.094 -10.141 9.531 1 85.81 313 ASP B C 1
ATOM 6102 O O . ASP B 1 313 ? 14.312 -11.164 10.18 1 85.81 313 ASP B O 1
ATOM 6106 N N . GLY B 1 314 ? 12.992 -9.406 9.672 1 86.62 314 GLY B N 1
ATOM 6107 C CA . GLY B 1 314 ? 11.961 -9.828 10.602 1 86.62 314 GLY B CA 1
ATOM 6108 C C . GLY B 1 314 ? 12.289 -9.5 12.047 1 86.62 314 GLY B C 1
ATOM 6109 O O . GLY B 1 314 ? 11.531 -9.852 12.953 1 86.62 314 GLY B O 1
ATOM 6110 N N . SER B 1 315 ? 13.43 -8.82 12.281 1 90.88 315 SER B N 1
ATOM 6111 C CA . SER B 1 315 ? 13.773 -8.367 13.625 1 90.88 315 SER B CA 1
ATOM 6112 C C . SER B 1 315 ? 13.047 -7.07 13.977 1 90.88 315 SER B C 1
ATOM 6114 O O . SER B 1 315 ? 12.031 -6.738 13.359 1 90.88 315 SER B O 1
ATOM 6116 N N . LEU B 1 316 ? 13.492 -6.512 14.961 1 92.5 316 LEU B N 1
ATOM 6117 C CA . LEU B 1 316 ? 12.961 -5.191 15.289 1 92.5 316 LEU B CA 1
ATOM 6118 C C . LEU B 1 316 ? 13.43 -4.152 14.273 1 92.5 316 LEU B C 1
ATOM 6120 O O . LEU B 1 316 ? 14.328 -4.418 13.469 1 92.5 316 LEU B O 1
ATOM 6124 N N . ASN B 1 317 ? 12.781 -3.076 14.258 1 92.06 317 ASN B N 1
ATOM 6125 C CA . ASN B 1 317 ? 12.953 -2.047 13.234 1 92.06 317 ASN B CA 1
ATOM 6126 C C . ASN B 1 317 ? 14.289 -1.32 13.398 1 92.06 317 ASN B C 1
ATOM 6128 O O . ASN B 1 317 ? 14.328 -0.093 13.508 1 92.06 317 ASN B O 1
ATOM 6132 N N . GLU B 1 318 ? 15.352 -2.006 13.227 1 87.56 318 GLU B N 1
ATOM 6133 C CA . GLU B 1 318 ? 16.688 -1.458 13.445 1 87.56 318 GLU B CA 1
ATOM 6134 C C . GLU B 1 318 ? 17.172 -0.669 12.227 1 87.56 318 GLU B C 1
ATOM 6136 O O . GLU B 1 318 ? 18.047 0.181 12.336 1 87.56 318 GLU B O 1
ATOM 6141 N N . LYS B 1 319 ? 16.578 -0.888 11.125 1 85.5 319 LYS B N 1
ATOM 6142 C CA . LYS B 1 319 ? 17.016 -0.221 9.898 1 85.5 319 LYS B CA 1
ATOM 6143 C C . LYS B 1 319 ? 16.016 0.85 9.469 1 85.5 319 LYS B C 1
ATOM 6145 O O . LYS B 1 319 ? 15.82 1.09 8.281 1 85.5 319 LYS B O 1
ATOM 6150 N N . VAL B 1 320 ? 15.461 1.488 10.398 1 87.69 320 VAL B N 1
ATOM 6151 C CA . VAL B 1 320 ? 14.445 2.504 10.125 1 87.69 320 VAL B CA 1
ATOM 6152 C C . VAL B 1 320 ? 15.109 3.746 9.531 1 87.69 320 VAL B C 1
ATOM 6154 O O . VAL B 1 320 ? 16.203 4.133 9.945 1 87.69 320 VAL B O 1
ATOM 6157 N N . ASP B 1 321 ? 14.492 4.301 8.516 1 88.62 321 ASP B N 1
ATOM 6158 C CA . ASP B 1 321 ? 14.906 5.586 7.957 1 88.62 321 ASP B CA 1
ATOM 6159 C C . ASP B 1 321 ? 14.289 6.742 8.742 1 88.62 321 ASP B C 1
ATOM 6161 O O . ASP B 1 321 ? 13.117 7.082 8.539 1 88.62 321 ASP B O 1
ATOM 6165 N N . VAL B 1 322 ? 15.055 7.391 9.492 1 90.5 322 VAL B N 1
ATOM 6166 C CA . VAL B 1 322 ? 14.562 8.383 10.438 1 90.5 322 VAL B CA 1
ATOM 6167 C C . VAL B 1 322 ? 14.227 9.68 9.703 1 90.5 322 VAL B C 1
ATOM 6169 O O . VAL B 1 322 ? 13.586 10.578 10.258 1 90.5 322 VAL B O 1
ATOM 6172 N N . GLU B 1 323 ? 14.602 9.781 8.422 1 88.5 323 GLU B N 1
ATOM 6173 C CA . GLU B 1 323 ? 14.32 10.992 7.656 1 88.5 323 GLU B CA 1
ATOM 6174 C C . GLU B 1 323 ? 12.891 11 7.137 1 88.5 323 GLU B C 1
ATOM 6176 O O . GLU B 1 323 ? 12.383 12.039 6.699 1 88.5 323 GLU B O 1
ATOM 6181 N N . GLN B 1 324 ? 12.234 9.883 7.215 1 93.25 324 GLN B N 1
ATOM 6182 C CA . GLN B 1 324 ? 10.844 9.797 6.793 1 93.25 324 GLN B CA 1
ATOM 6183 C C . GLN B 1 324 ? 9.906 10.297 7.891 1 93.25 324 GLN B C 1
ATOM 6185 O O . GLN B 1 324 ? 10.227 10.203 9.078 1 93.25 324 GLN B O 1
ATOM 6190 N N . PRO B 1 325 ? 8.75 10.875 7.465 1 94.56 325 PRO B N 1
ATOM 6191 C CA . PRO B 1 325 ? 7.742 11.156 8.492 1 94.56 325 PRO B CA 1
ATOM 6192 C C . PRO B 1 325 ? 7.324 9.906 9.266 1 94.56 325 PRO B C 1
ATOM 6194 O O . PRO B 1 325 ? 7.121 8.844 8.672 1 94.56 325 PRO B O 1
ATOM 6197 N N . GLN B 1 326 ? 7.262 10.055 10.602 1 94.5 326 GLN B N 1
ATOM 6198 C CA . GLN B 1 326 ? 7.027 8.883 11.445 1 94.5 326 GLN B CA 1
ATOM 6199 C C . GLN B 1 326 ? 5.762 9.055 12.281 1 94.5 326 GLN B C 1
ATOM 6201 O O . GLN B 1 326 ? 5.477 10.148 12.773 1 94.5 326 GLN B O 1
ATOM 6206 N N . ALA B 1 327 ? 5.008 8 12.367 1 96.19 327 ALA B N 1
ATOM 6207 C CA . ALA B 1 327 ? 3.926 7.922 13.352 1 96.19 327 ALA B CA 1
ATOM 6208 C C . ALA B 1 327 ? 4.469 7.621 14.742 1 96.19 327 ALA B C 1
ATOM 6210 O O . ALA B 1 327 ? 4.965 6.523 15 1 96.19 327 ALA B O 1
ATOM 6211 N N . ARG B 1 328 ? 4.332 8.578 15.648 1 97.56 328 ARG B N 1
ATOM 6212 C CA . ARG B 1 328 ? 5 8.469 16.938 1 97.56 328 ARG B CA 1
ATOM 6213 C C . ARG B 1 328 ? 3.988 8.273 18.062 1 97.56 328 ARG B C 1
ATOM 6215 O O . ARG B 1 328 ? 2.859 8.758 17.984 1 97.56 328 ARG B O 1
ATOM 6222 N N . VAL B 1 329 ? 4.453 7.637 19.125 1 98 329 VAL B N 1
ATOM 6223 C CA . VAL B 1 329 ? 3.605 7.297 20.266 1 98 329 VAL B CA 1
ATOM 6224 C C . VAL B 1 329 ? 3.258 8.562 21.047 1 98 329 VAL B C 1
ATOM 6226 O O . VAL B 1 329 ? 2.127 8.727 21.5 1 98 329 VAL B O 1
ATOM 6229 N N . ASP B 1 330 ? 4.227 9.406 21.25 1 98 330 ASP B N 1
ATOM 6230 C CA . ASP B 1 330 ? 3.971 10.633 22 1 98 330 ASP B CA 1
ATOM 6231 C C . ASP B 1 330 ? 2.92 11.492 21.297 1 98 330 ASP B C 1
ATOM 6233 O O . ASP B 1 330 ? 1.977 11.969 21.938 1 98 330 ASP B O 1
ATOM 6237 N N . ASN B 1 331 ? 3.082 11.688 19.984 1 98.56 331 ASN B N 1
ATOM 6238 C CA . ASN B 1 331 ? 2.059 12.391 19.219 1 98.56 331 ASN B CA 1
ATOM 6239 C C . ASN B 1 331 ? 0.692 11.727 19.375 1 98.56 331 ASN B C 1
ATOM 6241 O O . ASN B 1 331 ? -0.311 12.406 19.594 1 98.56 331 ASN B O 1
ATOM 6245 N N . TYR B 1 332 ? 0.712 10.445 19.266 1 98.69 332 TYR B N 1
ATOM 6246 C CA . TYR B 1 332 ? -0.523 9.672 19.328 1 98.69 332 TYR B CA 1
ATOM 6247 C C . TYR B 1 332 ? -1.251 9.898 20.641 1 98.69 332 TYR B C 1
ATOM 6249 O O . TYR B 1 332 ? -2.469 10.086 20.672 1 98.69 332 TYR B O 1
ATOM 6257 N N . LEU B 1 333 ? -0.554 9.828 21.719 1 98.62 333 LEU B N 1
ATOM 6258 C CA . LEU B 1 333 ? -1.14 9.984 23.031 1 98.62 333 LEU B CA 1
ATOM 6259 C C . LEU B 1 333 ? -1.743 11.375 23.203 1 98.62 333 LEU B C 1
ATOM 6261 O O . LEU B 1 333 ? -2.863 11.516 23.703 1 98.62 333 LEU B O 1
ATOM 6265 N N . ILE B 1 334 ? -1.068 12.352 22.781 1 98.62 334 ILE B N 1
ATOM 6266 C CA . ILE B 1 334 ? -1.567 13.719 22.875 1 98.62 334 ILE B CA 1
ATOM 6267 C C . ILE B 1 334 ? -2.836 13.859 22.047 1 98.62 334 ILE B C 1
ATOM 6269 O O . ILE B 1 334 ? -3.857 14.352 22.531 1 98.62 334 ILE B O 1
ATOM 6273 N N . ILE B 1 335 ? -2.752 13.422 20.828 1 98.75 335 ILE B N 1
ATOM 6274 C CA . ILE B 1 335 ? -3.861 13.578 19.891 1 98.75 335 ILE B CA 1
ATOM 6275 C C . ILE B 1 335 ? -5.074 12.805 20.406 1 98.75 335 ILE B C 1
ATOM 6277 O O . ILE B 1 335 ? -6.191 13.328 20.422 1 98.75 335 ILE B O 1
ATOM 6281 N N . LEU B 1 336 ? -4.809 11.562 20.812 1 98.38 336 LEU B N 1
ATOM 6282 C CA . LEU B 1 336 ? -5.898 10.75 21.328 1 98.38 336 LEU B CA 1
ATOM 6283 C C . LEU B 1 336 ? -6.551 11.406 22.531 1 98.38 336 LEU B C 1
ATOM 6285 O O . LEU B 1 336 ? -7.777 11.531 22.594 1 98.38 336 LEU B O 1
ATOM 6289 N N . GLY B 1 337 ? -5.762 11.836 23.516 1 97.81 337 GLY B N 1
ATOM 6290 C CA . GLY B 1 337 ? -6.305 12.5 24.688 1 97.81 337 GLY B CA 1
ATOM 6291 C C . GLY B 1 337 ? -7.09 13.75 24.344 1 97.81 337 GLY B C 1
ATOM 6292 O O . GLY B 1 337 ? -8.195 13.953 24.859 1 97.81 337 GLY B O 1
ATOM 6293 N N . VAL B 1 338 ? -6.57 14.57 23.484 1 97.62 338 VAL B N 1
ATOM 6294 C CA . VAL B 1 338 ? -7.219 15.82 23.094 1 97.62 338 VAL B CA 1
ATOM 6295 C C . VAL B 1 338 ? -8.531 15.516 22.359 1 97.62 338 VAL B C 1
ATOM 6297 O O . VAL B 1 338 ? -9.562 16.125 22.656 1 97.62 338 VAL B O 1
ATOM 6300 N N . MET B 1 339 ? -8.508 14.578 21.469 1 97.38 339 MET B N 1
ATOM 6301 C CA . MET B 1 339 ? -9.703 14.242 20.703 1 97.38 339 MET B CA 1
ATOM 6302 C C . MET B 1 339 ? -10.797 13.688 21.609 1 97.38 339 MET B C 1
ATOM 6304 O O . MET B 1 339 ? -11.977 14 21.422 1 97.38 339 MET B O 1
ATOM 6308 N N . LEU B 1 340 ? -10.352 12.836 22.5 1 95.75 340 LEU B N 1
ATOM 6309 C CA . LEU B 1 340 ? -11.344 12.305 23.422 1 95.75 340 LEU B CA 1
ATOM 6310 C C . LEU B 1 340 ? -11.984 13.422 24.25 1 95.75 340 LEU B C 1
ATOM 6312 O O . LEU B 1 340 ? -13.195 13.414 24.469 1 95.75 340 LEU B O 1
ATOM 6316 N N . TRP B 1 341 ? -11.203 14.367 24.625 1 93.56 341 TRP B N 1
ATOM 6317 C CA . TRP B 1 341 ? -11.711 15.523 25.359 1 93.56 341 TRP B CA 1
ATOM 6318 C C . TRP B 1 341 ? -12.648 16.359 24.484 1 93.56 341 TRP B C 1
ATOM 6320 O O . TRP B 1 341 ? -13.742 16.719 24.922 1 93.56 341 TRP B O 1
ATOM 6330 N N . VAL B 1 342 ? -12.258 16.609 23.312 1 94.44 342 VAL B N 1
ATOM 6331 C CA . VAL B 1 342 ? -13.016 17.453 22.375 1 94.44 342 VAL B CA 1
ATOM 6332 C C . VAL B 1 342 ? -14.344 16.766 22.047 1 94.44 342 VAL B C 1
ATOM 6334 O O . VAL B 1 342 ? -15.375 17.438 21.938 1 94.44 342 VAL B O 1
ATOM 6337 N N . GLU B 1 343 ? -14.344 15.469 21.938 1 93.06 343 GLU B N 1
ATOM 6338 C CA . GLU B 1 343 ? -15.539 14.727 21.531 1 93.06 343 GLU B CA 1
ATOM 6339 C C . GLU B 1 343 ? -16.531 14.609 22.672 1 93.06 343 GLU B C 1
ATOM 6341 O O . GLU B 1 343 ? -17.719 14.367 22.453 1 93.06 343 GLU B O 1
ATOM 6346 N N . THR B 1 344 ? -16.156 14.766 23.891 1 89.81 344 THR B N 1
ATOM 6347 C CA . THR B 1 344 ? -17.016 14.438 25.031 1 89.81 344 THR B CA 1
ATOM 6348 C C . THR B 1 344 ? -17.469 15.711 25.75 1 89.81 344 THR B C 1
ATOM 6350 O O . THR B 1 344 ? -18.516 15.734 26.391 1 89.81 344 THR B O 1
ATOM 6353 N N . TYR B 1 345 ? -16.719 16.797 25.641 1 88.5 345 TYR B N 1
ATOM 6354 C CA . TYR B 1 345 ? -17.031 17.969 26.438 1 88.5 345 TYR B CA 1
ATOM 6355 C C . TYR B 1 345 ? -17.578 19.094 25.578 1 88.5 345 TYR B C 1
ATOM 6357 O O . TYR B 1 345 ? -16.891 19.609 24.703 1 88.5 345 TYR B O 1
ATOM 6365 N N . GLU B 1 346 ? -18.656 19.594 26.016 1 88.75 346 GLU B N 1
ATOM 6366 C CA . GLU B 1 346 ? -19.359 20.609 25.25 1 88.75 346 GLU B CA 1
ATOM 6367 C C . GLU B 1 346 ? -18.656 21.953 25.359 1 88.75 346 GLU B C 1
ATOM 6369 O O . GLU B 1 346 ? -18.688 22.75 24.422 1 88.75 346 GLU B O 1
ATOM 6374 N N . GLY B 1 347 ? -18.109 22.234 26.484 1 89.75 347 GLY B N 1
ATOM 6375 C CA . GLY B 1 347 ? -17.391 23.484 26.656 1 89.75 347 GLY B CA 1
ATOM 6376 C C . GLY B 1 347 ? -16.25 23.656 25.672 1 89.75 347 GLY B C 1
ATOM 6377 O O . GLY B 1 347 ? -16.062 24.719 25.078 1 89.75 347 GLY B O 1
ATOM 6378 N N . VAL B 1 348 ? -15.531 22.578 25.5 1 91.94 348 VAL B N 1
ATOM 6379 C CA . VAL B 1 348 ? -14.406 22.609 24.562 1 91.94 348 VAL B CA 1
ATOM 6380 C C . VAL B 1 348 ? -14.93 22.75 23.141 1 91.94 348 VAL B C 1
ATOM 6382 O O . VAL B 1 348 ? -14.352 23.484 22.328 1 91.94 348 VAL B O 1
ATOM 6385 N N . GLN B 1 349 ? -15.953 22.125 22.859 1 94.44 349 GLN B N 1
ATOM 6386 C CA . GLN B 1 349 ? -16.547 22.188 21.531 1 94.44 349 GLN B CA 1
ATOM 6387 C C . GLN B 1 349 ? -17.016 23.609 21.234 1 94.44 349 GLN B C 1
ATOM 6389 O O . GLN B 1 349 ? -16.828 24.109 20.109 1 94.44 349 GLN B O 1
ATOM 6394 N N . SER B 1 350 ? -17.594 24.219 22.203 1 94.38 350 SER B N 1
ATOM 6395 C CA . SER B 1 350 ? -18.094 25.562 22.016 1 94.38 350 SER B CA 1
ATOM 6396 C C . SER B 1 350 ? -16.969 26.547 21.719 1 94.38 350 SER B C 1
ATOM 6398 O O . SER B 1 350 ? -17.125 27.453 20.906 1 94.38 350 SER B O 1
ATOM 6400 N N . LEU B 1 351 ? -15.938 26.359 22.391 1 94.94 351 LEU B N 1
ATOM 6401 C CA . LEU B 1 351 ? -14.773 27.203 22.141 1 94.94 351 LEU B CA 1
ATOM 6402 C C . LEU B 1 351 ? -14.242 26.984 20.734 1 94.94 351 LEU B C 1
ATOM 6404 O O . LEU B 1 351 ? -13.836 27.953 20.062 1 94.94 351 LEU B O 1
ATOM 6408 N N . LEU B 1 352 ? -14.234 25.797 20.281 1 96.62 352 LEU B N 1
ATOM 6409 C CA . LEU B 1 352 ? -13.68 25.453 18.969 1 96.62 352 LEU B CA 1
ATOM 6410 C C . LEU B 1 352 ? -14.633 25.844 17.859 1 96.62 352 LEU B C 1
ATOM 6412 O O . LEU B 1 352 ? -14.234 25.922 16.688 1 96.62 352 LEU B O 1
ATOM 6416 N N . LYS B 1 353 ? -15.836 26.172 18.234 1 95.5 353 LYS B N 1
ATOM 6417 C CA . LYS B 1 353 ? -16.828 26.578 17.25 1 95.5 353 LYS B CA 1
ATOM 6418 C C . LYS B 1 353 ? -16.781 28.078 16.984 1 95.5 353 LYS B C 1
ATOM 6420 O O . LYS B 1 353 ? -17.594 28.609 16.234 1 95.5 353 LYS B O 1
ATOM 6425 N N . CYS B 1 354 ? -15.812 28.594 17.531 1 95.25 354 CYS B N 1
ATOM 6426 C CA . CYS B 1 354 ? -15.656 30.031 17.266 1 95.25 354 CYS B CA 1
ATOM 6427 C C . CYS B 1 354 ? -15.508 30.297 15.773 1 95.25 354 CYS B C 1
ATOM 6429 O O . CYS B 1 354 ? -14.828 29.547 15.07 1 95.25 354 CYS B O 1
ATOM 6431 N N . LYS B 1 355 ? -16.016 31.391 15.328 1 95.81 355 LYS B N 1
ATOM 6432 C CA . LYS B 1 355 ? -16.125 31.688 13.898 1 95.81 355 LYS B CA 1
ATOM 6433 C C . LYS B 1 355 ? -14.758 31.812 13.25 1 95.81 355 LYS B C 1
ATOM 6435 O O . LYS B 1 355 ? -14.531 31.297 12.148 1 95.81 355 LYS B O 1
ATOM 6440 N N . ILE B 1 356 ? -13.867 32.469 13.883 1 96.12 356 ILE B N 1
ATOM 6441 C CA . ILE B 1 356 ? -12.539 32.688 13.32 1 96.12 356 ILE B CA 1
ATOM 6442 C C . ILE B 1 356 ? -11.836 31.359 13.094 1 96.12 356 ILE B C 1
ATOM 6444 O O . ILE B 1 356 ? -11.258 31.125 12.031 1 96.12 356 ILE B O 1
ATOM 6448 N N . LEU B 1 357 ? -11.922 30.469 14.023 1 97.12 357 LEU B N 1
ATOM 6449 C CA . LEU B 1 357 ? -11.266 29.156 13.93 1 97.12 357 LEU B CA 1
ATOM 6450 C C . LEU B 1 357 ? -11.93 28.297 12.852 1 97.12 357 LEU B C 1
ATOM 6452 O O . LEU B 1 357 ? -11.242 27.641 12.07 1 97.12 357 LEU B O 1
ATOM 6456 N N . VAL B 1 358 ? -13.188 28.344 12.852 1 97.06 358 VAL B N 1
ATOM 6457 C CA . VAL B 1 358 ? -13.938 27.531 11.891 1 97.06 358 VAL B CA 1
ATOM 6458 C C . VAL B 1 358 ? -13.625 28 10.477 1 97.06 358 VAL B C 1
ATOM 6460 O O . VAL B 1 358 ? -13.406 27.188 9.578 1 97.06 358 VAL B O 1
ATOM 6463 N N . GLU B 1 359 ? -13.547 29.328 10.289 1 96 359 GLU B N 1
ATOM 6464 C CA . GLU B 1 359 ? -13.242 29.859 8.969 1 96 359 GLU B CA 1
ATOM 6465 C C . GLU B 1 359 ? -11.82 29.516 8.547 1 96 359 GLU B C 1
ATOM 6467 O O . GLU B 1 359 ? -11.562 29.219 7.371 1 96 359 GLU B O 1
ATOM 6472 N N . MET B 1 360 ? -10.953 29.516 9.445 1 96.81 360 MET B N 1
ATOM 6473 C CA . MET B 1 360 ? -9.594 29.094 9.148 1 96.81 360 MET B CA 1
ATOM 6474 C C . MET B 1 360 ? -9.547 27.609 8.82 1 96.81 360 MET B C 1
ATOM 6476 O O . MET B 1 360 ? -8.82 27.203 7.91 1 96.81 360 MET B O 1
ATOM 6480 N N . GLY B 1 361 ? -10.352 26.891 9.531 1 97.12 361 GLY B N 1
ATOM 6481 C CA . GLY B 1 361 ? -10.406 25.453 9.305 1 97.12 361 GLY B CA 1
ATOM 6482 C C . GLY B 1 361 ? -10.93 25.094 7.926 1 97.12 361 GLY B C 1
ATOM 6483 O O . GLY B 1 361 ? -10.453 24.141 7.305 1 97.12 361 GLY B O 1
ATOM 6484 N N . LYS B 1 362 ? -11.82 25.844 7.449 1 95.62 362 LYS B N 1
ATOM 6485 C CA . LYS B 1 362 ? -12.367 25.625 6.113 1 95.62 362 LYS B CA 1
ATOM 6486 C C . LYS B 1 362 ? -11.305 25.828 5.043 1 95.62 362 LYS B C 1
ATOM 6488 O O . LYS B 1 362 ? -11.359 25.203 3.979 1 95.62 362 LYS B O 1
ATOM 6493 N N . ARG B 1 363 ? -10.312 26.641 5.375 1 97.19 363 ARG B N 1
ATOM 6494 C CA . ARG B 1 363 ? -9.273 26.984 4.422 1 97.19 363 ARG B CA 1
ATOM 6495 C C . ARG B 1 363 ? -7.977 26.234 4.723 1 97.19 363 ARG B C 1
ATOM 6497 O O . ARG B 1 363 ? -6.922 26.562 4.172 1 97.19 363 ARG B O 1
ATOM 6504 N N . SER B 1 364 ? -8.078 25.266 5.598 1 97.38 364 SER B N 1
ATOM 6505 C CA . SER B 1 364 ? -6.867 24.625 6.113 1 97.38 364 SER B CA 1
ATOM 6506 C C . SER B 1 364 ? -6.039 24.016 4.988 1 97.38 364 SER B C 1
ATOM 6508 O O . SER B 1 364 ? -4.816 24.188 4.949 1 97.38 364 SER B O 1
ATOM 6510 N N . PHE B 1 365 ? -6.68 23.344 4.016 1 97.12 365 PHE B N 1
ATOM 6511 C CA . PHE B 1 365 ? -5.957 22.688 2.93 1 97.12 365 PHE B CA 1
ATOM 6512 C C . PHE B 1 365 ? -5.273 23.719 2.039 1 97.12 365 PHE B C 1
ATOM 6514 O O . PHE B 1 365 ? -4.113 23.547 1.66 1 97.12 365 PHE B O 1
ATOM 6521 N N . SER B 1 366 ? -5.922 24.781 1.751 1 98.12 366 SER B N 1
ATOM 6522 C CA . SER B 1 366 ? -5.359 25.844 0.933 1 98.12 366 SER B CA 1
ATOM 6523 C C . SER B 1 366 ? -4.172 26.5 1.624 1 98.12 366 SER B C 1
ATOM 6525 O O . SER B 1 366 ? -3.143 26.75 0.994 1 98.12 366 SER B O 1
ATOM 6527 N N . VAL B 1 367 ? -4.34 26.781 2.873 1 98.31 367 VAL B N 1
ATOM 6528 C CA . VAL B 1 367 ? -3.254 27.406 3.613 1 98.31 367 VAL B CA 1
ATOM 6529 C C . VAL B 1 367 ? -2.037 26.484 3.641 1 98.31 367 VAL B C 1
ATOM 6531 O O . VAL B 1 367 ? -0.906 26.938 3.436 1 98.31 367 VAL B O 1
ATOM 6534 N N . PHE B 1 368 ? -2.279 25.234 3.863 1 97.62 368 PHE B N 1
ATOM 6535 C CA . PHE B 1 368 ? -1.211 24.25 3.93 1 97.62 368 PHE B CA 1
ATOM 6536 C C . PHE B 1 368 ? -0.439 24.203 2.617 1 97.62 368 PHE B C 1
ATOM 6538 O O . PHE B 1 368 ? 0.784 24.047 2.615 1 97.62 368 PHE B O 1
ATOM 6545 N N . LEU B 1 369 ? -1.09 24.312 1.57 1 98.12 369 LEU B N 1
ATOM 6546 C CA . LEU B 1 369 ? -0.47 24.172 0.258 1 98.12 369 LEU B CA 1
ATOM 6547 C C . LEU B 1 369 ? 0.216 25.469 -0.163 1 98.12 369 LEU B C 1
ATOM 6549 O O . LEU B 1 369 ? 1.291 25.438 -0.768 1 98.12 369 LEU B O 1
ATOM 6553 N N . VAL B 1 370 ? -0.276 26.594 0.236 1 98.44 370 VAL B N 1
ATOM 6554 C CA . VAL B 1 370 ? 0.158 27.891 -0.297 1 98.44 370 VAL B CA 1
ATOM 6555 C C . VAL B 1 370 ? 1.318 28.422 0.536 1 98.44 370 VAL B C 1
ATOM 6557 O O . VAL B 1 370 ? 2.254 29.016 -0.003 1 98.44 370 VAL B O 1
ATOM 6560 N N . GLN B 1 371 ? 1.266 28.234 1.746 1 98.5 371 GLN B N 1
ATOM 6561 C CA . GLN B 1 371 ? 2.166 28.922 2.67 1 98.5 371 GLN B CA 1
ATOM 6562 C C . GLN B 1 371 ? 3.625 28.609 2.34 1 98.5 371 GLN B C 1
ATOM 6564 O O . GLN B 1 371 ? 4.461 29.516 2.301 1 98.5 371 GLN B O 1
ATOM 6569 N N . PRO B 1 372 ? 4 27.328 2.031 1 98.19 372 PRO B N 1
ATOM 6570 C CA . PRO B 1 372 ? 5.418 27.094 1.742 1 98.19 372 PRO B CA 1
ATOM 6571 C C . PRO B 1 372 ? 5.883 27.797 0.468 1 98.19 372 PRO B C 1
ATOM 6573 O O . PRO B 1 372 ? 7.008 28.297 0.409 1 98.19 372 PRO B O 1
ATOM 6576 N N . VAL B 1 373 ? 5.078 27.859 -0.469 1 97.81 373 VAL B N 1
ATOM 6577 C CA . VAL B 1 373 ? 5.434 28.453 -1.749 1 97.81 373 VAL B CA 1
ATOM 6578 C C . VAL B 1 373 ? 5.684 29.953 -1.563 1 97.81 373 VAL B C 1
ATOM 6580 O O . VAL B 1 373 ? 6.684 30.484 -2.047 1 97.81 373 VAL B O 1
ATOM 6583 N N . LEU B 1 374 ? 4.844 30.625 -0.833 1 98.19 374 LEU B N 1
ATOM 6584 C CA . LEU B 1 374 ? 4.953 32.062 -0.642 1 98.19 374 LEU B CA 1
ATOM 6585 C C . LEU B 1 374 ? 6.137 32.406 0.254 1 98.19 374 LEU B C 1
ATOM 6587 O O . LEU B 1 374 ? 6.844 33.375 0.007 1 98.19 374 LEU B O 1
ATOM 6591 N N . ILE B 1 375 ? 6.344 31.641 1.239 1 98.31 375 ILE B N 1
ATOM 6592 C CA . ILE B 1 375 ? 7.434 31.891 2.174 1 98.31 375 ILE B CA 1
ATOM 6593 C C . ILE B 1 375 ? 8.773 31.719 1.468 1 98.31 375 ILE B C 1
ATOM 6595 O O . ILE B 1 375 ? 9.695 32.5 1.664 1 98.31 375 ILE B O 1
ATOM 6599 N N . TYR B 1 376 ? 8.867 30.703 0.596 1 97.94 376 TYR B N 1
ATOM 6600 C CA . TYR B 1 376 ? 10.125 30.391 -0.079 1 97.94 376 TYR B CA 1
ATOM 6601 C C . TYR B 1 376 ? 10.344 31.328 -1.261 1 97.94 376 TYR B C 1
ATOM 6603 O O . TYR B 1 376 ? 11.461 31.453 -1.772 1 97.94 376 TYR B O 1
ATOM 6611 N N . THR B 1 377 ? 9.328 31.969 -1.716 1 96.31 377 THR B N 1
ATOM 6612 C CA . THR B 1 377 ? 9.477 32.938 -2.799 1 96.31 377 THR B CA 1
ATOM 6613 C C . THR B 1 377 ? 9.516 34.375 -2.254 1 96.31 377 THR B C 1
ATOM 6615 O O . THR B 1 377 ? 10.594 34.875 -1.95 1 96.31 377 THR B O 1
ATOM 6618 N N . ALA B 1 378 ? 8.383 34.875 -1.863 1 96.75 378 ALA B N 1
ATOM 6619 C CA . ALA B 1 378 ? 8.305 36.25 -1.395 1 96.75 378 ALA B CA 1
ATOM 6620 C C . ALA B 1 378 ? 9.062 36.438 -0.083 1 96.75 378 ALA B C 1
ATOM 6622 O O . ALA B 1 378 ? 9.766 37.438 0.1 1 96.75 378 ALA B O 1
ATOM 6623 N N . GLY B 1 379 ? 8.938 35.531 0.812 1 97.94 379 GLY B N 1
ATOM 6624 C CA . GLY B 1 379 ? 9.594 35.656 2.107 1 97.94 379 GLY B CA 1
ATOM 6625 C C . GLY B 1 379 ? 11.102 35.656 2.014 1 97.94 379 GLY B C 1
ATOM 6626 O O . GLY B 1 379 ? 11.75 36.625 2.471 1 97.94 379 GLY B O 1
ATOM 6627 N N . ILE B 1 380 ? 11.703 34.688 1.409 1 97.75 380 ILE B N 1
ATOM 6628 C CA . ILE B 1 380 ? 13.148 34.562 1.333 1 97.75 380 ILE B CA 1
ATOM 6629 C C . ILE B 1 380 ? 13.727 35.688 0.482 1 97.75 380 ILE B C 1
ATOM 6631 O O . ILE B 1 380 ? 14.766 36.25 0.812 1 97.75 380 ILE B O 1
ATOM 6635 N N . LYS B 1 381 ? 13.086 36.062 -0.619 1 96.88 381 LYS B N 1
ATOM 6636 C CA . LYS B 1 381 ? 13.57 37.156 -1.451 1 96.88 381 LYS B CA 1
ATOM 6637 C C . LYS B 1 381 ? 13.594 38.469 -0.674 1 96.88 381 LYS B C 1
ATOM 6639 O O . LYS B 1 381 ? 14.547 39.25 -0.781 1 96.88 381 LYS B O 1
ATOM 6644 N N . MET B 1 382 ? 12.562 38.656 0.015 1 97.75 382 MET B N 1
ATOM 6645 C CA . MET B 1 382 ? 12.508 39.844 0.845 1 97.75 382 MET B CA 1
ATOM 6646 C C . MET B 1 382 ? 13.633 39.844 1.882 1 97.75 382 MET B C 1
ATOM 6648 O O . MET B 1 382 ? 14.297 40.875 2.09 1 97.75 382 MET B O 1
ATOM 6652 N N . TYR B 1 383 ? 13.789 38.781 2.564 1 98.12 383 TYR B N 1
ATOM 6653 C CA . TYR B 1 383 ? 14.859 38.656 3.545 1 98.12 383 TYR B CA 1
ATOM 6654 C C . TYR B 1 383 ? 16.219 38.969 2.926 1 98.12 383 TYR B C 1
ATOM 6656 O O . TYR B 1 383 ? 17 39.75 3.504 1 98.12 383 TYR B O 1
ATOM 6664 N N . MET B 1 384 ? 16.484 38.406 1.79 1 97.06 384 MET B N 1
ATOM 6665 C CA . MET B 1 384 ? 17.766 38.562 1.128 1 97.06 384 MET B CA 1
ATOM 6666 C C . MET B 1 384 ? 17.984 40.031 0.735 1 97.06 384 MET B C 1
ATOM 6668 O O . MET B 1 384 ? 19.109 40.531 0.814 1 97.06 384 MET B O 1
ATOM 6672 N N . GLN B 1 385 ? 17 40.656 0.285 1 96.62 385 GLN B N 1
ATOM 6673 C CA . GLN B 1 385 ? 17.094 42.062 -0.046 1 96.62 385 GLN B CA 1
ATOM 6674 C C . GLN B 1 385 ? 17.422 42.906 1.191 1 96.62 385 GLN B C 1
ATOM 6676 O O . GLN B 1 385 ? 18.266 43.812 1.143 1 96.62 385 GLN B O 1
ATOM 6681 N N . MET B 1 386 ? 16.75 42.594 2.258 1 96.94 386 MET B N 1
ATOM 6682 C CA . MET B 1 386 ? 16.984 43.312 3.502 1 96.94 386 MET B CA 1
ATOM 6683 C C . MET B 1 386 ? 18.375 43.031 4.055 1 96.94 386 MET B C 1
ATOM 6685 O O . MET B 1 386 ? 19.031 43.938 4.59 1 96.94 386 MET B O 1
ATOM 6689 N N . HIS B 1 387 ? 18.719 41.875 3.99 1 93.69 387 HIS B N 1
ATOM 6690 C CA . HIS B 1 387 ? 20.047 41.469 4.43 1 93.69 387 HIS B CA 1
ATOM 6691 C C . HIS B 1 387 ? 21.125 42.188 3.617 1 93.69 387 HIS B C 1
ATOM 6693 O O . HIS B 1 387 ? 22.125 42.656 4.172 1 93.69 387 HIS B O 1
ATOM 6699 N N . ALA B 1 388 ? 20.922 42.25 2.395 1 94 388 ALA B N 1
ATOM 6700 C CA . ALA B 1 388 ? 21.875 42.938 1.509 1 94 388 ALA B CA 1
ATOM 6701 C C . ALA B 1 388 ? 22 44.406 1.846 1 94 388 ALA B C 1
ATOM 6703 O O . ALA B 1 388 ? 23.047 45.031 1.647 1 94 388 ALA B O 1
ATOM 6704 N N . THR B 1 389 ? 20.984 45 2.354 1 94.88 389 THR B N 1
ATOM 6705 C CA . THR B 1 389 ? 21 46.406 2.68 1 94.88 389 THR B CA 1
ATOM 6706 C C . THR B 1 389 ? 21.5 46.656 4.102 1 94.88 389 THR B C 1
ATOM 6708 O O . THR B 1 389 ? 21.469 47.781 4.598 1 94.88 389 THR B O 1
ATOM 6711 N N . GLY B 1 390 ? 21.797 45.625 4.84 1 92.94 390 GLY B N 1
ATOM 6712 C CA . GLY B 1 390 ? 22.484 45.781 6.113 1 92.94 390 GLY B CA 1
ATOM 6713 C C . GLY B 1 390 ? 21.594 45.469 7.305 1 92.94 390 GLY B C 1
ATOM 6714 O O . GLY B 1 390 ? 22 45.656 8.453 1 92.94 390 GLY B O 1
ATOM 6715 N N . ALA B 1 391 ? 20.422 45.031 7.074 1 93.94 391 ALA B N 1
ATOM 6716 C CA . ALA B 1 391 ? 19.531 44.719 8.188 1 93.94 391 ALA B CA 1
ATOM 6717 C C . ALA B 1 391 ? 20.047 43.5 8.961 1 93.94 391 ALA B C 1
ATOM 6719 O O . ALA B 1 391 ? 20.625 42.562 8.383 1 93.94 391 ALA B O 1
ATOM 6720 N N . ASN B 1 392 ? 19.875 43.625 10.266 1 93.94 392 ASN B N 1
ATOM 6721 C CA . ASN B 1 392 ? 20.266 42.438 11.047 1 93.94 392 ASN B CA 1
ATOM 6722 C C . ASN B 1 392 ? 19.25 41.312 10.883 1 93.94 392 ASN B C 1
ATOM 6724 O O . ASN B 1 392 ? 18.156 41.531 10.367 1 93.94 392 ASN B O 1
ATOM 6728 N N . HIS B 1 393 ? 19.531 40.125 11.273 1 94.69 393 HIS B N 1
ATOM 6729 C CA . HIS B 1 393 ? 18.766 38.875 11.062 1 94.69 393 HIS B CA 1
ATOM 6730 C C . HIS B 1 393 ? 17.391 38.969 11.727 1 94.69 393 HIS B C 1
ATOM 6732 O O . HIS B 1 393 ? 16.375 38.625 11.117 1 94.69 393 HIS B O 1
ATOM 6738 N N . GLU B 1 394 ? 17.328 39.438 12.977 1 94.56 394 GLU B N 1
ATOM 6739 C CA . GLU B 1 394 ? 16.078 39.469 13.734 1 94.56 394 GLU B CA 1
ATOM 6740 C C . GLU B 1 394 ? 15.109 40.469 13.117 1 94.56 394 GLU B C 1
ATOM 6742 O O . GLU B 1 394 ? 13.914 40.188 13.008 1 94.56 394 GLU B O 1
ATOM 6747 N N . ALA B 1 395 ? 15.656 41.594 12.75 1 95.62 395 ALA B N 1
ATOM 6748 C CA . ALA B 1 395 ? 14.82 42.625 12.125 1 95.62 395 ALA B CA 1
ATOM 6749 C C . ALA B 1 395 ? 14.273 42.125 10.781 1 95.62 395 ALA B C 1
ATOM 6751 O O . ALA B 1 395 ? 13.094 42.344 10.477 1 95.62 395 ALA B O 1
ATOM 6752 N N . ALA B 1 396 ? 15.102 41.562 9.984 1 97.31 396 ALA B N 1
ATOM 6753 C CA . ALA B 1 396 ? 14.672 41.031 8.688 1 97.31 396 ALA B CA 1
ATOM 6754 C C . ALA B 1 396 ? 13.625 39.938 8.859 1 97.31 396 ALA B C 1
ATOM 6756 O O . ALA B 1 396 ? 12.625 39.906 8.133 1 97.31 396 ALA B O 1
ATOM 6757 N N . THR B 1 397 ? 13.875 39.031 9.797 1 97.38 397 THR B N 1
ATOM 6758 C CA . THR B 1 397 ? 12.953 37.969 10.062 1 97.38 397 THR B CA 1
ATOM 6759 C C . THR B 1 397 ? 11.594 38.5 10.5 1 97.38 397 THR B C 1
ATOM 6761 O O . THR B 1 397 ? 10.555 38 10.055 1 97.38 397 THR B O 1
ATOM 6764 N N . PHE B 1 398 ? 11.617 39.406 11.383 1 97.19 398 PHE B N 1
ATOM 6765 C CA . PHE B 1 398 ? 10.375 40 11.867 1 97.19 398 PHE B CA 1
ATOM 6766 C C . PHE B 1 398 ? 9.617 40.688 10.719 1 97.19 398 PHE B C 1
ATOM 6768 O O . PHE B 1 398 ? 8.398 40.562 10.617 1 97.19 398 PHE B O 1
ATOM 6775 N N . ALA B 1 399 ? 10.32 41.469 9.914 1 97.56 399 ALA B N 1
ATOM 6776 C CA . ALA B 1 399 ? 9.703 42.094 8.742 1 97.56 399 ALA B CA 1
ATOM 6777 C C . ALA B 1 399 ? 9.07 41.031 7.828 1 97.56 399 ALA B C 1
ATOM 6779 O O . ALA B 1 399 ? 7.984 41.25 7.289 1 97.56 399 ALA B O 1
ATOM 6780 N N . CYS B 1 400 ? 9.781 39.938 7.613 1 98.19 400 CYS B N 1
ATOM 6781 C CA . CYS B 1 400 ? 9.25 38.875 6.793 1 98.19 400 CYS B CA 1
ATOM 6782 C C . CYS B 1 400 ? 7.973 38.281 7.395 1 98.19 400 CYS B C 1
ATOM 6784 O O . CYS B 1 400 ? 7.043 37.938 6.668 1 98.19 400 CYS B O 1
ATOM 6786 N N . LEU B 1 401 ? 7.898 38.156 8.711 1 98.19 401 LEU B N 1
ATOM 6787 C CA . LEU B 1 401 ? 6.703 37.656 9.383 1 98.19 401 LEU B CA 1
ATOM 6788 C C . LEU B 1 401 ? 5.516 38.562 9.125 1 98.19 401 LEU B C 1
ATOM 6790 O O . LEU B 1 401 ? 4.422 38.094 8.805 1 98.19 401 LEU B O 1
ATOM 6794 N N . VAL B 1 402 ? 5.727 39.844 9.258 1 97.69 402 VAL B N 1
ATOM 6795 C CA . VAL B 1 402 ? 4.68 40.844 9.125 1 97.69 402 VAL B CA 1
ATOM 6796 C C . VAL B 1 402 ? 4.137 40.844 7.699 1 97.69 402 VAL B C 1
ATOM 6798 O O . VAL B 1 402 ? 2.943 41.094 7.484 1 97.69 402 VAL B O 1
ATOM 6801 N N . VAL B 1 403 ? 4.973 40.562 6.789 1 97.44 403 VAL B N 1
ATOM 6802 C CA . VAL B 1 403 ? 4.562 40.594 5.391 1 97.44 403 VAL B CA 1
ATOM 6803 C C . VAL B 1 403 ? 3.99 39.25 4.973 1 97.44 403 VAL B C 1
ATOM 6805 O O . VAL B 1 403 ? 2.959 39.188 4.301 1 97.44 403 VAL B O 1
ATOM 6808 N N . CYS B 1 404 ? 4.625 38.156 5.352 1 97.94 404 CYS B N 1
ATOM 6809 C CA . CYS B 1 404 ? 4.227 36.844 4.906 1 97.94 404 CYS B CA 1
ATOM 6810 C C . CYS B 1 404 ? 2.877 36.438 5.492 1 97.94 404 CYS B C 1
ATOM 6812 O O . CYS B 1 404 ? 2.086 35.75 4.836 1 97.94 404 CYS B O 1
ATOM 6814 N N . LEU B 1 405 ? 2.59 36.812 6.711 1 97.81 405 LEU B N 1
ATOM 6815 C CA . LEU B 1 405 ? 1.351 36.438 7.367 1 97.81 405 LEU B CA 1
ATOM 6816 C C . LEU B 1 405 ? 0.137 36.906 6.578 1 97.81 405 LEU B C 1
ATOM 6818 O O . LEU B 1 405 ? -0.688 36.094 6.148 1 97.81 405 LEU B O 1
ATOM 6822 N N . PRO B 1 406 ? -0.028 38.219 6.34 1 97.69 406 PRO B N 1
ATOM 6823 C CA . PRO B 1 406 ? -1.177 38.688 5.543 1 97.69 406 PRO B CA 1
ATOM 6824 C C . PRO B 1 406 ? -1.119 38.188 4.098 1 97.69 406 PRO B C 1
ATOM 6826 O O . PRO B 1 406 ? -2.16 37.938 3.488 1 97.69 406 PRO B O 1
ATOM 6829 N N . LEU B 1 407 ? 0.067 38.062 3.535 1 98.25 407 LEU B N 1
ATOM 6830 C CA . LEU B 1 407 ? 0.197 37.562 2.162 1 98.25 407 LEU B CA 1
ATOM 6831 C C . LEU B 1 407 ? -0.295 36.125 2.033 1 98.25 407 LEU B C 1
ATOM 6833 O O . LEU B 1 407 ? -0.985 35.781 1.07 1 98.25 407 LEU B O 1
ATOM 6837 N N . VAL B 1 408 ? 0.108 35.281 2.957 1 98.44 408 VAL B N 1
ATOM 6838 C CA . VAL B 1 408 ? -0.333 33.906 2.953 1 98.44 408 VAL B CA 1
ATOM 6839 C C . VAL B 1 408 ? -1.846 33.844 3.154 1 98.44 408 VAL B C 1
ATOM 6841 O O . VAL B 1 408 ? -2.531 33.031 2.508 1 98.44 408 VAL B O 1
ATOM 6844 N N . ALA B 1 409 ? -2.369 34.625 4.074 1 98 409 ALA B N 1
ATOM 6845 C CA . ALA B 1 409 ? -3.812 34.656 4.301 1 98 409 ALA B CA 1
ATOM 6846 C C . ALA B 1 409 ? -4.559 35.031 3.025 1 98 409 ALA B C 1
ATOM 6848 O O . ALA B 1 409 ? -5.531 34.375 2.652 1 98 409 ALA B O 1
ATOM 6849 N N . LEU B 1 410 ? -4.094 36.062 2.357 1 98.19 410 LEU B N 1
ATOM 6850 C CA . LEU B 1 410 ? -4.742 36.531 1.141 1 98.19 410 LEU B CA 1
ATOM 6851 C C . LEU B 1 410 ? -4.613 35.5 0.018 1 98.19 410 LEU B C 1
ATOM 6853 O O . LEU B 1 410 ? -5.594 35.188 -0.655 1 98.19 410 LEU B O 1
ATOM 6857 N N . ALA B 1 411 ? -3.432 35.031 -0.168 1 98.5 411 ALA B N 1
ATOM 6858 C CA . ALA B 1 411 ? -3.193 34.062 -1.241 1 98.5 411 ALA B CA 1
ATOM 6859 C C . ALA B 1 411 ? -3.967 32.75 -1.001 1 98.5 411 ALA B C 1
ATOM 6861 O O . ALA B 1 411 ? -4.438 32.125 -1.947 1 98.5 411 ALA B O 1
ATOM 6862 N N . SER B 1 412 ? -4.008 32.344 0.226 1 98.38 412 SER B N 1
ATOM 6863 C CA . SER B 1 412 ? -4.758 31.141 0.547 1 98.38 412 SER B CA 1
ATOM 6864 C C . SER B 1 412 ? -6.25 31.328 0.286 1 98.38 412 SER B C 1
ATOM 6866 O O . SER B 1 412 ? -6.938 30.375 -0.114 1 98.38 412 SER B O 1
ATOM 6868 N N . GLU B 1 413 ? -6.738 32.5 0.588 1 98.12 413 GLU B N 1
ATOM 6869 C CA . GLU B 1 413 ? -8.133 32.781 0.276 1 98.12 413 GLU B CA 1
ATOM 6870 C C . GLU B 1 413 ? -8.391 32.719 -1.226 1 98.12 413 GLU B C 1
ATOM 6872 O O . GLU B 1 413 ? -9.398 32.125 -1.659 1 98.12 413 GLU B O 1
ATOM 6877 N N . ILE B 1 414 ? -7.531 33.25 -1.985 1 98.44 414 ILE B N 1
ATOM 6878 C CA . ILE B 1 414 ? -7.652 33.188 -3.438 1 98.44 414 ILE B CA 1
ATOM 6879 C C . ILE B 1 414 ? -7.59 31.75 -3.906 1 98.44 414 ILE B C 1
ATOM 6881 O O . ILE B 1 414 ? -8.406 31.312 -4.73 1 98.44 414 ILE B O 1
ATOM 6885 N N . PHE B 1 415 ? -6.664 31.047 -3.375 1 98.5 415 PHE B N 1
ATOM 6886 C CA . PHE B 1 415 ? -6.492 29.656 -3.738 1 98.5 415 PHE B CA 1
ATOM 6887 C C . PHE B 1 415 ? -7.723 28.844 -3.342 1 98.5 415 PHE B C 1
ATOM 6889 O O . PHE B 1 415 ? -8.156 27.953 -4.086 1 98.5 415 PHE B O 1
ATOM 6896 N N . TYR B 1 416 ? -8.211 29.109 -2.18 1 97.69 416 TYR B N 1
ATOM 6897 C CA . TYR B 1 416 ? -9.406 28.453 -1.679 1 97.69 416 TYR B CA 1
ATOM 6898 C C . TYR B 1 416 ? -10.578 28.641 -2.635 1 97.69 416 TYR B C 1
ATOM 6900 O O . TYR B 1 416 ? -11.266 27.672 -2.988 1 97.69 416 TYR B O 1
ATOM 6908 N N . ARG B 1 417 ? -10.766 29.781 -3.098 1 97.62 417 ARG B N 1
ATOM 6909 C CA . ARG B 1 417 ? -11.891 30.109 -3.963 1 97.62 417 ARG B CA 1
ATOM 6910 C C . ARG B 1 417 ? -11.633 29.656 -5.398 1 97.62 417 ARG B C 1
ATOM 6912 O O . ARG B 1 417 ? -12.562 29.281 -6.109 1 97.62 417 ARG B O 1
ATOM 6919 N N . ALA B 1 418 ? -10.445 29.672 -5.738 1 97.69 418 ALA B N 1
ATOM 6920 C CA . ALA B 1 418 ? -10.109 29.375 -7.129 1 97.69 418 ALA B CA 1
ATOM 6921 C C . ALA B 1 418 ? -10.023 27.875 -7.371 1 97.69 418 ALA B C 1
ATOM 6923 O O . ALA B 1 418 ? -10.336 27.391 -8.461 1 97.69 418 ALA B O 1
ATOM 6924 N N . PHE B 1 419 ? -9.57 27.125 -6.371 1 97.5 419 PHE B N 1
ATOM 6925 C CA . PHE B 1 419 ? -9.273 25.719 -6.641 1 97.5 419 PHE B CA 1
ATOM 6926 C C . PHE B 1 419 ? -10.008 24.828 -5.652 1 97.5 419 PHE B C 1
ATOM 6928 O O . PHE B 1 419 ? -10.539 23.781 -6.039 1 97.5 419 PHE B O 1
ATOM 6935 N N . ASP B 1 420 ? -10.023 25.141 -4.406 1 95.75 420 ASP B N 1
ATOM 6936 C CA . ASP B 1 420 ? -10.602 24.266 -3.385 1 95.75 420 ASP B CA 1
ATOM 6937 C C . ASP B 1 420 ? -12.117 24.172 -3.541 1 95.75 420 ASP B C 1
ATOM 6939 O O . ASP B 1 420 ? -12.664 23.062 -3.611 1 95.75 420 ASP B O 1
ATOM 6943 N N . LEU B 1 421 ? -12.773 25.266 -3.615 1 95.06 421 LEU B N 1
ATOM 6944 C CA . LEU B 1 421 ? -14.227 25.281 -3.725 1 95.06 421 LEU B CA 1
ATOM 6945 C C . LEU B 1 421 ? -14.68 24.672 -5.055 1 95.06 421 LEU B C 1
ATOM 6947 O O . LEU B 1 421 ? -15.57 23.828 -5.086 1 95.06 421 LEU B O 1
ATOM 6951 N N . PRO B 1 422 ? -14.125 25.062 -6.102 1 94.25 422 PRO B N 1
ATOM 6952 C CA . PRO B 1 422 ? -14.523 24.438 -7.363 1 94.25 422 PRO B CA 1
ATOM 6953 C C . PRO B 1 422 ? -14.273 22.938 -7.371 1 94.25 422 PRO B C 1
ATOM 6955 O O . PRO B 1 422 ? -15 22.188 -8.031 1 94.25 422 PRO B O 1
ATOM 6958 N N . SER B 1 423 ? -13.188 22.516 -6.73 1 94.62 423 SER B N 1
ATOM 6959 C CA . SER B 1 423 ? -12.898 21.078 -6.695 1 94.62 423 SER B CA 1
ATOM 6960 C C . SER B 1 423 ? -14.047 20.297 -6.066 1 94.62 423 SER B C 1
ATOM 6962 O O . SER B 1 423 ? -14.344 19.172 -6.48 1 94.62 423 SER B O 1
ATOM 6964 N N . ILE B 1 424 ? -14.703 20.828 -5.109 1 92 424 ILE B N 1
ATOM 6965 C CA . ILE B 1 424 ? -15.852 20.203 -4.461 1 92 424 ILE B CA 1
ATOM 6966 C C . ILE B 1 424 ? -17.016 20.125 -5.445 1 92 424 ILE B C 1
ATOM 6968 O O . ILE B 1 424 ? -17.656 19.078 -5.574 1 92 424 ILE B O 1
ATOM 6972 N N . ALA B 1 425 ? -17.234 21.156 -6.191 1 92.44 425 ALA B N 1
ATOM 6973 C CA . ALA B 1 425 ? -18.312 21.219 -7.172 1 92.44 425 ALA B CA 1
ATOM 6974 C C . ALA B 1 425 ? -18.047 20.266 -8.328 1 92.44 425 ALA B C 1
ATOM 6976 O O . ALA B 1 425 ? -18.938 19.531 -8.758 1 92.44 425 ALA B O 1
ATOM 6977 N N . ILE B 1 426 ? -16.875 20.281 -8.773 1 93.38 426 ILE B N 1
ATOM 6978 C CA . ILE B 1 426 ? -16.5 19.422 -9.891 1 93.38 426 ILE B CA 1
ATOM 6979 C C . ILE B 1 426 ? -16.641 17.953 -9.484 1 93.38 426 ILE B C 1
ATOM 6981 O O . ILE B 1 426 ? -17.125 17.125 -10.266 1 93.38 426 ILE B O 1
ATOM 6985 N N . ALA B 1 427 ? -16.219 17.656 -8.297 1 92.56 427 ALA B N 1
ATOM 6986 C CA . ALA B 1 427 ? -16.328 16.297 -7.801 1 92.56 427 ALA B CA 1
ATOM 6987 C C . ALA B 1 427 ? -17.766 15.812 -7.82 1 92.56 427 ALA B C 1
ATOM 6989 O O . ALA B 1 427 ? -18.047 14.688 -8.242 1 92.56 427 ALA B O 1
ATOM 6990 N N . LYS B 1 428 ? -18.656 16.641 -7.418 1 90.38 428 LYS B N 1
ATOM 6991 C CA . LYS B 1 428 ? -20.078 16.297 -7.398 1 90.38 428 LYS B CA 1
ATOM 6992 C C . LYS B 1 428 ? -20.609 16.125 -8.812 1 90.38 428 LYS B C 1
ATOM 6994 O O . LYS B 1 428 ? -21.344 15.18 -9.094 1 90.38 428 LYS B O 1
ATOM 6999 N N . GLU B 1 429 ? -20.25 16.984 -9.688 1 91.5 429 GLU B N 1
ATOM 7000 C CA . GLU B 1 429 ? -20.734 16.953 -11.062 1 91.5 429 GLU B CA 1
ATOM 7001 C C . GLU B 1 429 ? -20.203 15.734 -11.812 1 91.5 429 GLU B C 1
ATOM 7003 O O . GLU B 1 429 ? -20.938 15.094 -12.562 1 91.5 429 GLU B O 1
ATOM 7008 N N . VAL B 1 430 ? -18.969 15.469 -11.617 1 88.69 430 VAL B N 1
ATOM 7009 C CA . VAL B 1 430 ? -18.359 14.344 -12.312 1 88.69 430 VAL B CA 1
ATOM 7010 C C . VAL B 1 430 ? -18.969 13.031 -11.82 1 88.69 430 VAL B C 1
ATOM 7012 O O . VAL B 1 430 ? -19.25 12.125 -12.617 1 88.69 430 VAL B O 1
ATOM 7015 N N . TRP B 1 431 ? -19.172 12.977 -10.586 1 88.56 431 TRP B N 1
ATOM 7016 C CA . TRP B 1 431 ? -19.797 11.773 -10.055 1 88.56 431 TRP B CA 1
ATOM 7017 C C . TRP B 1 431 ? -21.172 11.57 -10.648 1 88.56 431 TRP B C 1
ATOM 7019 O O . TRP B 1 431 ? -21.547 10.453 -11.031 1 88.56 431 TRP B O 1
ATOM 7029 N N . GLU B 1 432 ? -21.938 12.625 -10.711 1 87.19 432 GLU B N 1
ATOM 7030 C CA . GLU B 1 432 ? -23.266 12.523 -11.289 1 87.19 432 GLU B CA 1
ATOM 7031 C C . GLU B 1 432 ? -23.203 12.117 -12.766 1 87.19 432 GLU B C 1
ATOM 7033 O O . GLU B 1 432 ? -24.047 11.359 -13.242 1 87.19 432 GLU B O 1
ATOM 7038 N N . TRP B 1 433 ? -22.219 12.602 -13.359 1 85.38 433 TRP B N 1
ATOM 7039 C CA . TRP B 1 433 ? -22.031 12.305 -14.781 1 85.38 433 TRP B CA 1
ATOM 7040 C C . TRP B 1 433 ? -21.688 10.828 -14.984 1 85.38 433 TRP B C 1
ATOM 7042 O O . TRP B 1 433 ? -22.172 10.195 -15.922 1 85.38 433 TRP B O 1
ATOM 7052 N N . VAL B 1 434 ? -20.906 10.219 -14.156 1 83.69 434 VAL B N 1
ATOM 7053 C CA . VAL B 1 434 ? -20.453 8.844 -14.336 1 83.69 434 VAL B CA 1
ATOM 7054 C C . VAL B 1 434 ? -21.531 7.867 -13.867 1 83.69 434 VAL B C 1
ATOM 7056 O O . VAL B 1 434 ? -21.562 6.719 -14.32 1 83.69 434 VAL B O 1
ATOM 7059 N N . ARG B 1 435 ? -22.391 8.312 -13.023 1 82.25 435 ARG B N 1
ATOM 7060 C CA . ARG B 1 435 ? -23.438 7.469 -12.484 1 82.25 435 ARG B CA 1
ATOM 7061 C C . ARG B 1 435 ? -24.609 7.367 -13.461 1 82.25 435 ARG B C 1
ATOM 7063 O O . ARG B 1 435 ? -25.234 6.309 -13.586 1 82.25 435 ARG B O 1
ATOM 7070 N N . LYS B 1 436 ? -25.031 8.453 -14.164 1 73.31 436 LYS B N 1
ATOM 7071 C CA . LYS B 1 436 ? -26.219 8.5 -15.023 1 73.31 436 LYS B CA 1
ATOM 7072 C C . LYS B 1 436 ? -25.906 7.91 -16.406 1 73.31 436 LYS B C 1
ATOM 7074 O O . LYS B 1 436 ? -26.781 7.293 -17.016 1 73.31 436 LYS B O 1
#

Organism: NCBI:txid1448308